Protein AF-B7AN08-F1 (afdb_monomer_lite)

Structure (mmCIF, N/CA/C/O backbone):
data_AF-B7AN08-F1
#
_entry.id   AF-B7AN08-F1
#
loop_
_atom_site.group_PDB
_atom_site.id
_atom_site.type_symbol
_atom_site.label_atom_id
_atom_site.label_alt_id
_atom_site.label_comp_id
_atom_site.label_asym_id
_atom_site.label_entity_id
_atom_site.label_seq_id
_atom_site.pdbx_PDB_ins_code
_atom_site.Cartn_x
_atom_site.Cartn_y
_atom_site.Cartn_z
_atom_site.occupancy
_atom_site.B_iso_or_equiv
_atom_site.auth_seq_id
_atom_site.auth_comp_id
_atom_site.auth_asym_id
_atom_site.auth_atom_id
_atom_site.pdbx_PDB_model_num
ATOM 1 N N . MET A 1 1 ? -5.552 -21.542 -26.656 1.00 63.56 1 MET A N 1
ATOM 2 C CA . MET A 1 1 ? -4.820 -21.375 -25.383 1.00 63.56 1 MET A CA 1
ATOM 3 C C . MET A 1 1 ? -5.313 -22.421 -24.396 1.00 63.56 1 MET A C 1
ATOM 5 O O . MET A 1 1 ? -6.472 -22.807 -24.488 1.00 63.56 1 MET A O 1
ATOM 9 N N . ILE A 1 2 ? -4.431 -22.938 -23.540 1.00 81.81 2 ILE A N 1
ATOM 10 C CA . ILE A 1 2 ? -4.782 -23.902 -22.486 1.00 81.81 2 ILE A CA 1
ATOM 11 C C . ILE A 1 2 ? -5.150 -23.092 -21.236 1.00 81.81 2 ILE A C 1
ATOM 13 O O . ILE A 1 2 ? -4.334 -22.278 -20.810 1.00 81.81 2 ILE A O 1
ATOM 17 N N . HIS A 1 3 ? -6.334 -23.329 -20.659 1.00 91.06 3 HIS A N 1
ATOM 18 C CA . HIS A 1 3 ? -6.724 -22.767 -19.360 1.00 91.06 3 HIS A CA 1
ATOM 19 C C . HIS A 1 3 ? -5.957 -23.481 -18.238 1.00 91.06 3 HIS A C 1
ATOM 21 O O . HIS A 1 3 ? -6.366 -24.546 -17.769 1.00 91.06 3 HIS A O 1
ATOM 27 N N . ASP A 1 4 ? -4.788 -22.949 -17.890 1.00 95.25 4 ASP A N 1
ATOM 28 C CA . ASP A 1 4 ? -3.901 -23.468 -16.846 1.00 95.25 4 ASP A CA 1
ATOM 29 C C . ASP A 1 4 ? -2.974 -22.348 -16.340 1.00 95.25 4 ASP A C 1
ATOM 31 O O . ASP A 1 4 ? -2.849 -21.285 -16.964 1.00 95.25 4 ASP A O 1
ATOM 35 N N . PHE A 1 5 ? -2.276 -22.600 -15.235 1.00 97.62 5 PHE A N 1
ATOM 36 C CA . PHE A 1 5 ? -1.207 -21.743 -14.728 1.00 97.62 5 PHE A CA 1
ATOM 37 C C . PHE A 1 5 ? -0.097 -21.545 -15.769 1.00 97.62 5 PHE A C 1
ATOM 39 O O . PHE A 1 5 ? 0.221 -22.451 -16.552 1.00 97.62 5 PHE A O 1
ATOM 46 N N . LEU A 1 6 ? 0.532 -20.366 -15.756 1.00 97.56 6 LEU A N 1
ATOM 47 C CA . LEU A 1 6 ? 1.708 -20.094 -16.582 1.00 97.56 6 LEU A CA 1
ATOM 48 C C . LEU A 1 6 ? 2.889 -20.989 -16.159 1.00 97.56 6 LEU A C 1
ATOM 50 O O . LEU A 1 6 ? 3.007 -21.325 -14.976 1.00 97.56 6 LEU A O 1
ATOM 54 N N . PRO A 1 7 ? 3.784 -21.375 -17.089 1.00 98.06 7 PRO A N 1
ATOM 55 C CA . PRO A 1 7 ? 4.896 -22.267 -16.782 1.00 98.06 7 PRO A CA 1
ATOM 56 C C . PRO A 1 7 ? 5.808 -21.767 -15.665 1.00 98.06 7 PRO A C 1
ATOM 58 O O . PRO A 1 7 ? 6.321 -20.651 -15.729 1.00 98.06 7 PRO A O 1
ATOM 61 N N . ILE A 1 8 ? 6.092 -22.641 -14.697 1.00 97.94 8 ILE A N 1
ATOM 62 C CA . ILE A 1 8 ? 7.118 -22.411 -13.665 1.00 97.94 8 ILE A CA 1
ATOM 63 C C . ILE A 1 8 ? 8.338 -23.325 -13.831 1.00 97.94 8 ILE A C 1
ATOM 65 O O . ILE A 1 8 ? 9.334 -23.192 -13.120 1.00 97.94 8 ILE A O 1
ATOM 69 N N . CYS A 1 9 ? 8.275 -24.280 -14.765 1.00 96.88 9 CYS A N 1
ATOM 70 C CA . CYS A 1 9 ? 9.377 -25.173 -15.102 1.00 96.88 9 CYS A CA 1
ATOM 71 C C . CYS A 1 9 ? 9.342 -25.613 -16.577 1.00 96.88 9 CYS A C 1
ATOM 73 O O . CYS A 1 9 ? 8.314 -25.514 -17.251 1.00 96.88 9 CYS A O 1
ATOM 75 N N . LYS A 1 10 ? 10.448 -26.191 -17.074 1.00 96.56 10 LYS A N 1
ATOM 76 C CA . LYS A 1 10 ? 10.526 -26.747 -18.445 1.00 96.56 10 LYS A CA 1
ATOM 77 C C . LYS A 1 10 ? 9.491 -27.836 -18.727 1.00 96.56 10 LYS A C 1
ATOM 79 O O . LYS A 1 10 ? 9.115 -28.039 -19.875 1.00 96.56 10 LYS A O 1
ATOM 84 N N . GLY A 1 11 ? 9.045 -28.562 -17.700 1.00 96.50 11 GLY A N 1
ATOM 85 C CA . GLY A 1 11 ? 7.978 -29.551 -17.846 1.00 96.50 11 GLY A CA 1
ATOM 86 C C . GLY A 1 11 ? 6.667 -28.908 -18.297 1.00 96.50 11 GLY A C 1
ATOM 87 O O . GLY A 1 11 ? 6.013 -29.429 -19.194 1.00 96.50 11 GLY A O 1
ATOM 88 N N . ASP A 1 12 ? 6.320 -27.750 -17.735 1.00 96.56 12 ASP A N 1
ATOM 89 C CA . ASP A 1 12 ? 5.103 -27.017 -18.095 1.00 96.56 12 ASP A CA 1
ATOM 90 C C . ASP A 1 12 ? 5.214 -26.383 -19.485 1.00 96.56 12 ASP A C 1
ATOM 92 O O . ASP A 1 12 ? 4.255 -26.421 -20.252 1.00 96.56 12 ASP A O 1
ATOM 96 N N . MET A 1 13 ? 6.405 -25.899 -19.858 1.00 96.94 13 MET A N 1
ATOM 97 C CA . MET A 1 13 ? 6.686 -25.436 -21.224 1.00 96.94 13 MET A CA 1
ATOM 98 C C . MET A 1 13 ? 6.455 -26.553 -22.250 1.00 96.94 13 MET A C 1
ATOM 100 O O . MET A 1 13 ? 5.718 -26.366 -23.214 1.00 96.94 13 MET A O 1
ATOM 104 N N . LYS A 1 14 ? 6.992 -27.757 -21.997 1.00 95.69 14 LYS A N 1
ATOM 105 C CA . LYS A 1 14 ? 6.794 -28.924 -22.873 1.00 95.69 14 LYS A CA 1
ATOM 106 C C . LYS A 1 14 ? 5.322 -29.307 -23.023 1.00 95.69 14 LYS A C 1
ATOM 108 O O . LYS A 1 14 ? 4.904 -29.626 -24.130 1.00 95.69 14 LYS A O 1
ATOM 113 N N . LYS A 1 15 ? 4.521 -29.239 -21.949 1.00 95.00 15 LYS A N 1
ATOM 114 C CA . LYS A 1 15 ? 3.063 -29.481 -22.022 1.00 95.00 15 LYS A CA 1
ATOM 115 C C . LYS A 1 15 ? 2.359 -28.504 -22.968 1.00 95.00 15 LYS A C 1
ATOM 117 O O . LYS A 1 15 ? 1.369 -28.874 -23.588 1.00 95.00 15 LYS A O 1
ATOM 122 N N . ARG A 1 16 ? 2.868 -27.273 -23.075 1.00 94.75 16 ARG A N 1
ATOM 123 C CA . ARG A 1 16 ? 2.357 -26.224 -23.969 1.00 94.75 16 ARG A CA 1
ATOM 124 C C . ARG A 1 16 ? 3.007 -26.236 -25.362 1.00 94.75 16 ARG A C 1
ATOM 126 O O . ARG A 1 16 ? 2.640 -25.414 -26.194 1.00 94.75 16 ARG A O 1
ATOM 133 N N . GLY A 1 17 ? 3.951 -27.147 -25.622 1.00 95.56 17 GLY A N 1
ATOM 134 C CA . GLY A 1 17 ? 4.718 -27.191 -26.872 1.00 95.56 17 GLY A CA 1
ATOM 135 C C . GLY A 1 17 ? 5.701 -26.027 -27.029 1.00 95.56 17 GLY A C 1
ATOM 136 O O . GLY A 1 17 ? 5.972 -25.606 -28.147 1.00 95.56 17 GLY A O 1
ATOM 137 N N . TRP A 1 18 ? 6.181 -25.455 -25.922 1.00 96.62 18 TRP A N 1
ATOM 138 C CA . TRP A 1 18 ? 7.118 -24.332 -25.933 1.00 96.62 18 TRP A CA 1
ATOM 139 C C . TRP A 1 18 ? 8.554 -24.822 -25.758 1.00 96.62 18 TRP A C 1
ATOM 141 O O . TRP A 1 18 ? 8.877 -25.457 -24.752 1.00 96.62 18 TRP A O 1
ATOM 151 N N . ASP A 1 19 ? 9.422 -24.459 -26.699 1.00 95.31 19 ASP A N 1
ATOM 152 C CA . ASP A 1 19 ? 10.866 -24.695 -26.588 1.00 95.31 19 ASP A CA 1
ATOM 153 C C . ASP A 1 19 ? 11.575 -23.599 -25.775 1.00 95.31 19 ASP A C 1
ATOM 155 O O . ASP A 1 19 ? 12.581 -23.851 -25.113 1.00 95.31 19 ASP A O 1
ATOM 159 N N . GLU A 1 20 ? 11.011 -22.390 -25.769 1.00 96.94 20 GLU A N 1
ATOM 160 C CA . GLU A 1 20 ? 11.520 -21.214 -25.064 1.00 96.94 20 GLU A CA 1
ATOM 161 C C . GLU A 1 20 ? 10.367 -20.282 -24.649 1.00 96.94 20 GLU A C 1
ATOM 163 O O . GLU A 1 20 ? 9.274 -20.332 -25.223 1.00 96.94 20 GLU A O 1
ATOM 168 N N . CYS A 1 21 ? 10.614 -19.427 -23.654 1.00 98.50 21 CYS A N 1
ATOM 169 C CA . CYS A 1 21 ? 9.721 -18.321 -23.312 1.00 98.50 21 CYS A CA 1
ATOM 170 C C . CYS A 1 21 ? 10.158 -17.047 -24.046 1.00 98.50 21 CYS A C 1
ATOM 172 O O . CYS A 1 21 ? 11.353 -16.795 -24.198 1.00 98.50 21 CYS A O 1
ATOM 174 N N . ASP A 1 22 ? 9.205 -16.195 -24.412 1.00 98.81 22 ASP A N 1
ATOM 175 C CA . ASP A 1 22 ? 9.498 -14.838 -24.875 1.00 98.81 22 ASP A CA 1
ATOM 176 C C . ASP A 1 22 ? 9.942 -13.970 -23.696 1.00 98.81 22 ASP A C 1
ATOM 178 O O . ASP A 1 22 ? 10.994 -13.333 -23.755 1.00 98.81 22 ASP A O 1
ATOM 182 N N . PHE A 1 23 ? 9.213 -14.057 -22.579 1.00 98.88 23 PHE A N 1
ATOM 183 C CA . PHE A 1 23 ? 9.575 -13.418 -21.318 1.00 98.88 23 PHE A CA 1
ATOM 184 C C . PHE A 1 23 ? 9.642 -14.415 -20.164 1.00 98.88 23 PHE A C 1
ATOM 186 O O . PHE A 1 23 ? 8.813 -15.320 -20.034 1.00 98.88 23 PHE A O 1
ATOM 193 N N . VAL A 1 24 ? 10.602 -14.201 -19.268 1.00 98.88 24 VAL A N 1
ATOM 194 C CA . VAL A 1 24 ? 10.617 -14.840 -17.947 1.00 98.88 24 VAL A CA 1
ATOM 195 C C . VAL A 1 24 ? 10.408 -13.765 -16.886 1.00 98.88 24 VAL A C 1
ATOM 197 O O . VAL A 1 24 ? 11.213 -12.844 -16.757 1.00 98.88 24 VAL A O 1
ATOM 200 N N . TYR A 1 25 ? 9.327 -13.885 -16.117 1.00 98.81 25 TYR A N 1
ATOM 201 C CA . TYR A 1 25 ? 8.996 -12.967 -15.034 1.00 98.81 25 TYR A CA 1
ATOM 202 C C . TYR A 1 25 ? 9.574 -13.481 -13.710 1.00 98.81 25 TYR A C 1
ATOM 204 O O . TYR A 1 25 ? 9.133 -14.499 -13.175 1.00 98.81 25 TYR A O 1
ATOM 212 N N . ILE A 1 26 ? 10.521 -12.739 -13.139 1.00 98.69 26 ILE A N 1
ATOM 213 C CA . ILE A 1 26 ? 11.027 -12.927 -11.780 1.00 98.69 26 ILE A CA 1
ATOM 214 C C . ILE A 1 26 ? 10.220 -12.074 -10.798 1.00 98.69 26 ILE A C 1
ATOM 216 O O . ILE A 1 26 ? 10.183 -10.847 -10.907 1.00 98.69 26 ILE A O 1
ATOM 220 N N . THR A 1 27 ? 9.594 -12.705 -9.808 1.00 98.31 27 THR A N 1
ATOM 221 C CA . THR A 1 27 ? 8.813 -11.999 -8.780 1.00 98.31 27 THR A CA 1
ATOM 222 C C . THR A 1 27 ? 9.288 -12.343 -7.373 1.00 98.31 27 THR A C 1
ATOM 224 O O . THR A 1 27 ? 9.634 -13.487 -7.077 1.00 98.31 27 THR A O 1
ATOM 227 N N . GLY A 1 28 ? 9.292 -11.341 -6.491 1.00 97.75 28 GLY A N 1
ATOM 228 C CA . GLY A 1 28 ? 9.539 -11.524 -5.061 1.00 97.75 28 GLY A CA 1
ATOM 229 C C . GLY A 1 28 ? 8.383 -12.178 -4.301 1.00 97.75 28 GLY A C 1
ATOM 230 O O . GLY A 1 28 ? 8.593 -12.600 -3.169 1.00 97.75 28 GLY A O 1
ATOM 231 N N . ASP A 1 29 ? 7.193 -12.291 -4.896 1.00 97.44 29 ASP A N 1
ATOM 232 C CA . ASP A 1 29 ? 6.043 -13.009 -4.326 1.00 97.44 29 ASP A CA 1
ATOM 233 C C . ASP A 1 29 ? 6.018 -14.480 -4.754 1.00 97.44 29 ASP A C 1
ATOM 235 O O . ASP A 1 29 ? 6.594 -14.857 -5.773 1.00 97.44 29 ASP A O 1
ATOM 239 N N . ALA A 1 30 ? 5.295 -15.318 -4.010 1.00 97.62 30 ALA A N 1
ATOM 240 C CA . ALA A 1 30 ? 4.847 -16.606 -4.525 1.00 97.62 30 ALA A CA 1
ATOM 241 C C . ALA A 1 30 ? 3.963 -16.421 -5.770 1.00 97.62 30 ALA A C 1
ATOM 243 O O . ALA A 1 30 ? 3.274 -15.407 -5.908 1.00 97.62 30 ALA A O 1
ATOM 244 N N . TYR A 1 31 ? 3.930 -17.419 -6.659 1.00 98.00 31 TYR A N 1
ATOM 245 C CA . TYR A 1 31 ? 3.074 -17.339 -7.840 1.00 98.00 31 TYR A CA 1
ATOM 246 C C . TYR A 1 31 ? 1.593 -17.521 -7.470 1.00 98.00 31 TYR A C 1
ATOM 248 O O . TYR A 1 31 ? 1.123 -18.631 -7.199 1.00 98.00 31 TYR A O 1
ATOM 256 N N . VAL A 1 32 ? 0.869 -16.402 -7.466 1.00 97.94 32 VAL A N 1
ATOM 257 C CA . VAL A 1 32 ? -0.590 -16.334 -7.369 1.00 97.94 32 VAL A CA 1
ATOM 258 C C . VAL A 1 32 ? -1.128 -15.774 -8.672 1.00 97.94 32 VAL A C 1
ATOM 260 O O . VAL A 1 32 ? -0.776 -14.659 -9.052 1.00 97.94 32 VAL A O 1
ATOM 263 N N . ASP A 1 33 ? -1.971 -16.545 -9.348 1.00 97.69 33 ASP A N 1
ATOM 264 C CA . ASP A 1 33 ? -2.527 -16.187 -10.646 1.00 97.69 33 ASP A CA 1
ATOM 265 C C . ASP A 1 33 ? -3.930 -15.599 -10.467 1.00 97.69 33 ASP A C 1
ATOM 267 O O . ASP A 1 33 ? -4.947 -16.255 -10.673 1.00 97.69 33 ASP A O 1
ATOM 271 N N . HIS A 1 34 ? -3.969 -14.358 -9.981 1.00 96.38 34 HIS A N 1
ATOM 272 C CA . HIS A 1 34 ? -5.197 -13.640 -9.642 1.00 96.38 34 HIS A CA 1
ATOM 273 C C . HIS A 1 34 ? -5.086 -12.175 -10.072 1.00 96.38 34 HIS A C 1
ATOM 275 O O . HIS A 1 34 ? -4.038 -11.552 -9.898 1.00 96.38 34 HIS A O 1
ATOM 281 N N . SER A 1 35 ? -6.195 -11.577 -10.509 1.00 94.75 35 SER A N 1
ATOM 282 C CA . SER A 1 35 ? -6.317 -10.178 -10.971 1.00 94.75 35 SER A CA 1
ATOM 283 C C . SER A 1 35 ? -5.982 -9.097 -9.923 1.00 94.75 35 SER A C 1
ATOM 285 O O . SER A 1 35 ? -6.039 -7.901 -10.200 1.00 94.75 35 SER A O 1
ATOM 287 N N . SER A 1 36 ? -5.613 -9.495 -8.704 1.00 93.81 36 SER A N 1
ATOM 288 C CA . SER A 1 36 ? -5.165 -8.598 -7.629 1.00 93.81 36 SER A CA 1
ATOM 289 C C . SER A 1 36 ? -3.645 -8.601 -7.470 1.00 93.81 36 SER A C 1
ATOM 291 O O . SER A 1 36 ? -3.123 -7.869 -6.634 1.00 93.81 36 SER A O 1
ATOM 293 N N . PHE A 1 37 ? -2.943 -9.428 -8.249 1.00 96.56 37 PHE A N 1
ATOM 294 C CA . PHE A 1 37 ? -1.496 -9.560 -8.231 1.00 96.56 37 PHE A CA 1
ATOM 295 C C . PHE A 1 37 ? -0.920 -8.936 -9.505 1.00 96.56 37 PHE A C 1
ATOM 297 O O . PHE A 1 37 ? -1.149 -9.429 -10.609 1.00 96.56 37 PHE A O 1
ATOM 304 N N . GLY A 1 38 ? -0.137 -7.865 -9.354 1.00 96.12 38 GLY A N 1
ATOM 305 C CA . GLY A 1 38 ? 0.489 -7.145 -10.469 1.00 96.12 38 GLY A CA 1
ATOM 306 C C . GLY A 1 38 ? 1.277 -8.050 -11.430 1.00 96.12 38 GLY A C 1
ATOM 307 O O . GLY A 1 38 ? 1.046 -7.969 -12.636 1.00 96.12 38 GLY A O 1
ATOM 308 N N . PRO A 1 39 ? 2.147 -8.960 -10.941 1.00 97.50 39 PRO A N 1
ATOM 309 C CA . PRO A 1 39 ? 2.854 -9.906 -11.808 1.00 97.50 39 PRO A CA 1
ATOM 310 C C . PRO A 1 39 ? 1.929 -10.802 -12.645 1.00 97.50 39 PRO A C 1
ATOM 312 O O . PRO A 1 39 ? 2.255 -11.091 -13.796 1.00 97.50 39 PRO A O 1
ATOM 315 N N . ALA A 1 40 ? 0.775 -11.211 -12.104 1.00 98.00 40 ALA A N 1
ATOM 316 C CA . ALA A 1 40 ? -0.198 -12.027 -12.830 1.00 98.00 40 ALA A CA 1
ATOM 317 C C . ALA A 1 40 ? -0.895 -11.220 -13.930 1.00 98.00 40 ALA A C 1
ATOM 319 O O . ALA A 1 40 ? -0.955 -11.687 -15.061 1.00 98.00 40 ALA A O 1
ATOM 320 N N . ILE A 1 41 ? -1.336 -9.991 -13.629 1.00 98.12 41 ILE A N 1
ATOM 321 C CA . ILE A 1 41 ? -1.941 -9.084 -14.622 1.00 98.12 41 ILE A CA 1
ATOM 322 C C . ILE A 1 41 ? -1.004 -8.897 -15.816 1.00 98.12 41 ILE A C 1
ATOM 324 O O . ILE A 1 41 ? -1.385 -9.161 -16.950 1.00 98.12 41 ILE A O 1
ATOM 328 N N . ILE A 1 42 ? 0.243 -8.496 -15.558 1.00 98.56 42 ILE A N 1
ATOM 329 C CA . ILE A 1 42 ? 1.215 -8.222 -16.621 1.00 98.56 42 ILE A CA 1
ATOM 330 C C . ILE A 1 42 ? 1.497 -9.474 -17.459 1.00 98.56 42 ILE A C 1
ATOM 332 O O . ILE A 1 42 ? 1.541 -9.404 -18.685 1.00 98.56 42 ILE A O 1
ATOM 336 N N . SER A 1 43 ? 1.645 -10.632 -16.813 1.00 98.38 43 SER A N 1
ATOM 337 C CA . SER A 1 43 ? 1.945 -11.880 -17.520 1.00 98.38 43 SER A CA 1
ATOM 338 C C . SER A 1 43 ? 0.760 -12.386 -18.349 1.00 98.38 43 SER A C 1
ATOM 340 O O . SER A 1 43 ? 0.966 -12.869 -19.459 1.00 98.38 43 SER A O 1
ATOM 342 N N . ARG A 1 44 ? -0.475 -12.245 -17.848 1.00 98.38 44 ARG A N 1
ATOM 343 C CA . ARG A 1 44 ? -1.696 -12.627 -18.577 1.00 98.38 44 ARG A CA 1
ATOM 344 C C . ARG A 1 44 ? -2.017 -11.669 -19.720 1.00 98.38 44 ARG A C 1
ATOM 346 O O . ARG A 1 44 ? -2.502 -12.123 -20.748 1.00 98.38 44 ARG A O 1
ATOM 353 N N . ILE A 1 45 ? -1.707 -10.379 -19.584 1.00 98.56 45 ILE A N 1
ATOM 354 C CA . ILE A 1 45 ? -1.806 -9.418 -20.694 1.00 98.56 45 ILE A CA 1
ATOM 355 C C . ILE A 1 45 ? -0.855 -9.820 -21.817 1.00 98.56 45 ILE A C 1
ATOM 357 O O . ILE A 1 45 ? -1.278 -9.959 -22.958 1.00 98.56 45 ILE A O 1
ATOM 361 N N . LEU A 1 46 ? 0.412 -10.084 -21.498 1.00 98.69 46 LEU A N 1
ATOM 362 C CA . LEU A 1 46 ? 1.375 -10.546 -22.495 1.00 98.69 46 LEU A CA 1
ATOM 363 C C . LEU A 1 46 ? 0.928 -11.856 -23.168 1.00 98.69 46 LEU A C 1
ATOM 365 O O . LEU A 1 46 ? 1.002 -11.961 -24.389 1.00 98.69 46 LEU A O 1
ATOM 369 N N . GLU A 1 47 ? 0.406 -12.821 -22.403 1.00 98.00 47 GLU A N 1
ATOM 370 C CA . GLU A 1 47 ? -0.154 -14.061 -22.965 1.00 98.00 47 GLU A CA 1
ATOM 371 C C . GLU A 1 47 ? -1.346 -13.792 -23.899 1.00 98.00 47 GLU A C 1
ATOM 373 O O . GLU A 1 47 ? -1.413 -14.367 -24.986 1.00 98.00 47 GLU A O 1
ATOM 378 N N . ALA A 1 48 ? -2.249 -12.878 -23.528 1.00 97.69 48 ALA A N 1
ATOM 379 C CA . ALA A 1 48 ? -3.381 -12.476 -24.364 1.00 97.69 48 ALA A CA 1
ATOM 380 C C . ALA A 1 48 ? -2.947 -11.795 -25.674 1.00 97.69 48 ALA A C 1
ATOM 382 O O . ALA A 1 48 ? -3.644 -11.910 -26.681 1.00 97.69 48 ALA A O 1
ATOM 383 N N . HIS A 1 49 ? -1.778 -11.151 -25.675 1.00 97.94 49 HIS A N 1
ATOM 384 C CA . HIS A 1 49 ? -1.131 -10.575 -26.857 1.00 97.94 49 HIS A CA 1
ATOM 385 C C . HIS A 1 49 ? -0.237 -11.573 -27.620 1.00 97.94 49 HIS A C 1
ATOM 387 O O . HIS A 1 49 ? 0.428 -11.200 -28.581 1.00 97.94 49 HIS A O 1
ATOM 393 N N . GLY A 1 50 ? -0.247 -12.856 -27.245 1.00 97.06 50 GLY A N 1
ATOM 394 C CA . GLY A 1 50 ? 0.433 -13.928 -27.976 1.00 97.06 50 GLY A CA 1
ATOM 395 C C . GLY A 1 50 ? 1.856 -14.239 -27.510 1.00 97.06 50 GLY A C 1
ATOM 396 O O . GLY A 1 50 ? 2.494 -15.121 -28.084 1.00 97.06 50 GLY A O 1
ATOM 397 N N . TYR A 1 51 ? 2.347 -13.585 -26.456 1.00 98.50 51 TYR A N 1
ATOM 398 C CA . TYR A 1 51 ? 3.679 -13.841 -25.911 1.00 98.50 51 TYR A CA 1
ATOM 399 C C . TYR A 1 51 ? 3.698 -15.027 -24.942 1.00 98.50 51 TYR A C 1
ATOM 401 O O . TYR A 1 51 ? 2.836 -15.196 -24.078 1.00 98.50 51 TYR A O 1
ATOM 409 N N . ARG A 1 52 ? 4.749 -15.842 -25.027 1.00 98.50 52 ARG A N 1
ATOM 410 C CA . ARG A 1 52 ? 5.008 -16.975 -24.132 1.00 98.50 52 ARG A CA 1
ATOM 411 C C . ARG A 1 52 ? 5.690 -16.472 -22.864 1.00 98.50 52 ARG A C 1
ATOM 413 O O . ARG A 1 52 ? 6.874 -16.130 -22.886 1.00 98.50 52 ARG A O 1
ATOM 420 N N . VAL A 1 53 ? 4.967 -16.448 -21.748 1.00 98.50 53 VAL A N 1
ATOM 421 C CA . VAL A 1 53 ? 5.493 -15.972 -20.460 1.00 98.50 53 VAL A CA 1
ATOM 422 C C . VAL A 1 53 ? 5.626 -17.121 -19.470 1.00 98.50 53 VAL A C 1
ATOM 424 O O . VAL A 1 53 ? 4.686 -17.888 -19.275 1.00 98.50 53 VAL A O 1
ATOM 427 N N . GLY A 1 54 ? 6.783 -17.231 -18.819 1.00 98.56 54 GLY A N 1
ATOM 428 C CA . GLY A 1 54 ? 6.980 -18.131 -17.680 1.00 98.56 54 GLY A CA 1
ATOM 429 C C . GLY A 1 54 ? 7.337 -17.373 -16.402 1.00 98.56 54 GLY A C 1
ATOM 430 O O . GLY A 1 54 ? 7.887 -16.274 -16.459 1.00 98.56 54 GLY A O 1
ATOM 431 N N . ILE A 1 55 ? 7.028 -17.953 -15.243 1.00 98.69 55 ILE A N 1
ATOM 432 C CA . ILE A 1 55 ? 7.170 -17.314 -13.930 1.00 98.69 55 ILE A CA 1
ATOM 433 C C . ILE A 1 55 ? 8.235 -18.031 -13.099 1.00 98.69 55 ILE A C 1
ATOM 435 O O . ILE A 1 55 ? 8.163 -19.239 -12.882 1.00 98.69 55 ILE A O 1
ATOM 439 N N . ILE A 1 56 ? 9.187 -17.276 -12.552 1.00 98.62 56 ILE A N 1
ATOM 440 C CA . ILE A 1 56 ? 10.078 -17.741 -11.484 1.00 98.62 56 ILE A CA 1
ATOM 441 C C . ILE A 1 56 ? 9.774 -16.912 -10.237 1.00 98.62 56 ILE A C 1
ATOM 443 O O . ILE A 1 56 ? 10.184 -15.758 -10.095 1.00 98.62 56 ILE A O 1
ATOM 447 N N . ALA A 1 57 ? 9.021 -17.518 -9.327 1.00 98.12 57 ALA A N 1
ATOM 448 C CA . ALA A 1 57 ? 8.641 -16.919 -8.058 1.00 98.12 57 ALA A CA 1
ATOM 449 C C . ALA A 1 57 ? 9.683 -17.222 -6.979 1.00 98.12 57 ALA A C 1
ATOM 451 O O . ALA A 1 57 ? 10.026 -18.385 -6.765 1.00 98.12 57 ALA A O 1
ATOM 452 N N . GLN A 1 58 ? 10.150 -16.182 -6.287 1.00 97.31 58 GLN A N 1
ATOM 453 C CA . GLN A 1 58 ? 11.085 -16.273 -5.161 1.00 97.31 58 GLN A CA 1
ATOM 454 C C . GLN A 1 58 ? 12.328 -17.137 -5.444 1.00 97.31 58 GLN A C 1
ATOM 456 O O . GLN A 1 58 ? 12.611 -18.071 -4.686 1.00 97.31 58 GLN A O 1
ATOM 461 N N . PRO A 1 59 ? 13.089 -16.863 -6.525 1.00 97.50 59 PRO A N 1
ATOM 462 C CA . PRO A 1 59 ? 14.318 -17.604 -6.772 1.00 97.50 59 PRO A CA 1
ATOM 463 C C . PRO A 1 59 ? 15.297 -17.418 -5.609 1.00 97.50 59 PRO A C 1
ATOM 465 O O . PRO A 1 59 ? 15.420 -16.323 -5.048 1.00 97.50 59 PRO A O 1
ATOM 468 N N . ASP A 1 60 ? 16.022 -18.486 -5.268 1.00 96.94 60 ASP A N 1
ATOM 469 C CA . ASP A 1 60 ? 17.105 -18.407 -4.294 1.00 96.94 60 ASP A CA 1
ATOM 470 C C . ASP A 1 60 ? 18.233 -17.539 -4.855 1.00 96.94 60 ASP A C 1
ATOM 472 O O . ASP A 1 60 ? 19.031 -17.967 -5.689 1.00 96.94 60 ASP A O 1
ATOM 476 N N . TRP A 1 61 ? 18.323 -16.310 -4.357 1.00 95.50 61 TRP A N 1
ATOM 477 C CA . TRP A 1 61 ? 19.280 -15.324 -4.840 1.00 95.50 61 TRP A CA 1
ATOM 478 C C . TRP A 1 61 ? 20.733 -15.624 -4.471 1.00 95.50 61 TRP A C 1
ATOM 480 O O . TRP A 1 61 ? 21.639 -14.914 -4.909 1.00 95.50 61 TRP A O 1
ATOM 490 N N . LYS A 1 62 ? 20.971 -16.663 -3.667 1.00 95.06 62 LYS A N 1
ATOM 491 C CA . LYS A 1 62 ? 22.311 -17.179 -3.371 1.00 95.06 62 LYS A CA 1
ATOM 492 C C . LYS A 1 62 ? 22.748 -18.243 -4.373 1.00 95.06 62 LYS A C 1
ATOM 494 O O . LYS A 1 62 ? 23.932 -18.565 -4.426 1.00 95.06 62 LYS A O 1
ATOM 499 N N . ASN A 1 63 ? 21.819 -18.767 -5.171 1.00 95.94 63 ASN A N 1
ATOM 500 C CA . ASN A 1 63 ? 22.082 -19.767 -6.191 1.00 95.94 63 ASN A CA 1
ATOM 501 C C . ASN A 1 63 ? 21.808 -19.196 -7.588 1.00 95.94 63 ASN A C 1
ATOM 503 O O . ASN A 1 63 ? 20.666 -18.912 -7.944 1.00 95.94 63 ASN A O 1
ATOM 507 N N . ARG A 1 64 ? 22.851 -19.096 -8.417 1.00 92.69 64 ARG A N 1
ATOM 508 C CA . ARG A 1 64 ? 22.737 -18.623 -9.808 1.00 92.69 64 ARG A CA 1
ATOM 509 C C . ARG A 1 64 ? 21.849 -19.505 -10.676 1.00 92.69 64 ARG A C 1
ATOM 511 O O . ARG A 1 64 ? 21.200 -18.996 -11.577 1.00 92.69 64 ARG A O 1
ATOM 518 N N . GLU A 1 65 ? 21.771 -20.801 -10.401 1.00 94.94 65 GLU A N 1
ATOM 519 C CA . GLU A 1 65 ? 20.963 -21.721 -11.205 1.00 94.94 65 GLU A CA 1
ATOM 520 C C . GLU A 1 65 ? 19.455 -21.490 -11.023 1.00 94.94 65 GLU A C 1
ATOM 522 O O . GLU A 1 65 ? 18.669 -21.846 -11.903 1.00 94.94 65 GLU A O 1
ATOM 527 N N . SER A 1 66 ? 19.036 -20.828 -9.936 1.00 96.31 66 SER A N 1
ATOM 528 C CA . SER A 1 66 ? 17.621 -20.583 -9.620 1.00 96.31 66 SER A CA 1
ATOM 529 C C . SER A 1 66 ? 16.883 -19.751 -10.677 1.00 96.31 66 SER A C 1
ATOM 531 O O . SER A 1 66 ? 15.681 -19.919 -10.858 1.00 96.31 66 SER A O 1
ATOM 533 N N . ILE A 1 67 ? 17.593 -18.903 -11.426 1.00 96.44 67 ILE A N 1
ATOM 534 C CA . ILE A 1 67 ? 17.026 -18.088 -12.516 1.00 96.44 67 ILE A CA 1
ATOM 535 C C . ILE A 1 67 ? 17.114 -18.768 -13.890 1.00 96.44 67 ILE A C 1
ATOM 537 O O . ILE A 1 67 ? 16.641 -18.227 -14.885 1.00 96.44 67 ILE A O 1
ATOM 541 N N . THR A 1 68 ? 17.712 -19.961 -13.965 1.00 96.25 68 THR A N 1
ATOM 542 C CA . THR A 1 68 ? 17.885 -20.722 -15.217 1.00 96.25 68 THR A CA 1
ATOM 543 C C . THR A 1 68 ? 16.812 -21.788 -15.430 1.00 96.25 68 THR A C 1
ATOM 545 O O . THR A 1 68 ? 16.809 -22.461 -16.461 1.00 96.25 68 THR A O 1
ATOM 548 N N . ILE A 1 69 ? 15.878 -21.927 -14.479 1.00 96.69 69 ILE A N 1
ATOM 549 C CA . ILE A 1 69 ? 14.854 -22.983 -14.445 1.00 96.69 69 ILE A CA 1
ATOM 550 C C . ILE A 1 69 ? 14.074 -23.066 -15.764 1.00 96.69 69 ILE A C 1
ATOM 552 O O . ILE A 1 69 ? 13.823 -24.166 -16.250 1.00 96.69 69 ILE A O 1
ATOM 556 N N . LEU A 1 70 ? 13.739 -21.923 -16.365 1.00 97.69 70 LEU A N 1
ATOM 557 C CA . LEU A 1 70 ? 13.001 -21.824 -17.630 1.00 97.69 70 LEU A CA 1
ATOM 558 C C . LEU A 1 70 ? 13.905 -21.626 -18.860 1.00 97.69 70 LEU A C 1
ATOM 560 O O . LEU A 1 70 ? 13.420 -21.580 -19.984 1.00 97.69 70 LEU A O 1
ATOM 564 N N . GLY A 1 71 ? 15.223 -21.564 -18.669 1.00 96.38 71 GLY A N 1
ATOM 565 C CA . GLY A 1 71 ? 16.183 -21.241 -19.722 1.00 96.38 71 GLY A CA 1
ATOM 566 C C . GLY A 1 71 ? 16.313 -19.740 -19.982 1.00 96.38 71 GLY A C 1
ATOM 567 O O . GLY A 1 71 ? 15.961 -18.909 -19.143 1.00 96.38 71 GLY A O 1
ATOM 568 N N . ARG A 1 72 ? 16.896 -19.408 -21.135 1.00 97.50 72 ARG A N 1
ATOM 569 C CA . ARG A 1 72 ? 17.094 -18.032 -21.592 1.00 97.50 72 ARG A CA 1
ATOM 570 C C . ARG A 1 72 ? 15.818 -17.554 -22.300 1.00 97.50 72 ARG A C 1
ATOM 572 O O . ARG A 1 72 ? 15.385 -18.252 -23.212 1.00 97.50 72 ARG A O 1
ATOM 579 N N . PRO A 1 73 ? 15.227 -16.409 -21.916 1.00 98.38 73 PRO A N 1
ATOM 580 C CA . PRO A 1 73 ? 14.103 -15.843 -22.648 1.00 98.38 73 PRO A CA 1
ATOM 581 C C . PRO A 1 73 ? 14.562 -15.230 -23.975 1.00 98.38 73 PRO A C 1
ATOM 583 O O . PRO A 1 73 ? 15.684 -14.721 -24.069 1.00 98.38 73 PRO A O 1
ATOM 586 N N . ARG A 1 74 ? 13.678 -15.244 -24.974 1.00 98.38 74 ARG A N 1
ATOM 587 C CA . ARG A 1 74 ? 13.935 -14.657 -26.294 1.00 98.38 74 ARG A CA 1
ATOM 588 C C . ARG A 1 74 ? 13.975 -13.128 -26.257 1.00 98.38 74 ARG A C 1
ATOM 590 O O . ARG A 1 74 ? 14.887 -12.546 -26.836 1.00 98.38 74 ARG A O 1
ATOM 597 N N . LEU A 1 75 ? 13.016 -12.490 -25.577 1.00 98.56 75 LEU A N 1
ATOM 598 C CA . LEU A 1 75 ? 12.869 -11.029 -25.537 1.00 98.56 75 LEU A CA 1
ATOM 599 C C . LEU A 1 75 ? 13.475 -10.409 -24.278 1.00 98.56 75 LEU A C 1
ATOM 601 O O . LEU A 1 75 ? 14.189 -9.415 -24.371 1.00 98.56 75 LEU A O 1
ATOM 605 N N . GLY A 1 76 ? 13.233 -10.980 -23.095 1.00 98.56 76 GLY A N 1
ATOM 606 C CA . GLY A 1 76 ? 13.810 -10.412 -21.878 1.00 98.56 76 GLY A CA 1
ATOM 607 C C . GLY A 1 76 ? 13.337 -11.009 -20.560 1.00 98.56 76 GLY A C 1
ATOM 608 O O . GLY A 1 76 ? 12.469 -11.882 -20.499 1.00 98.56 76 GLY A O 1
ATOM 609 N N . PHE A 1 77 ? 13.918 -10.500 -19.478 1.00 98.88 77 PHE A N 1
ATOM 610 C CA . PHE A 1 77 ? 13.436 -10.727 -18.122 1.00 98.88 77 PHE A CA 1
ATOM 611 C C . PHE A 1 77 ? 12.563 -9.568 -17.658 1.00 98.88 77 PHE A C 1
ATOM 613 O O . PHE A 1 77 ? 12.933 -8.402 -17.801 1.00 98.88 77 PHE A O 1
ATOM 620 N N . LEU A 1 78 ? 11.445 -9.907 -17.024 1.00 98.88 78 LEU A N 1
ATOM 621 C CA . LEU A 1 78 ? 10.629 -8.968 -16.261 1.00 98.88 78 LEU A CA 1
ATOM 622 C C . LEU A 1 78 ? 10.925 -9.178 -14.781 1.00 98.88 78 LEU A C 1
ATOM 624 O O . LEU A 1 78 ? 11.016 -10.322 -14.341 1.00 98.88 78 LEU A O 1
ATOM 628 N N . VAL A 1 79 ? 11.101 -8.113 -14.002 1.00 98.88 79 VAL A N 1
ATOM 629 C CA . VAL A 1 79 ? 11.487 -8.246 -12.589 1.00 98.88 79 VAL A CA 1
ATOM 630 C C . VAL A 1 79 ? 10.692 -7.294 -11.702 1.00 98.88 79 VAL A C 1
ATOM 632 O O . VAL A 1 79 ? 10.619 -6.092 -11.956 1.00 98.88 79 VAL A O 1
ATOM 635 N N . SER A 1 80 ? 10.135 -7.814 -10.607 1.00 98.31 80 SER A N 1
ATOM 636 C CA . SER A 1 80 ? 9.559 -6.989 -9.541 1.00 98.31 80 SER A CA 1
ATOM 637 C C . SER A 1 80 ? 9.730 -7.617 -8.158 1.00 98.31 80 SER A C 1
ATOM 639 O O . SER A 1 80 ? 9.905 -8.827 -8.004 1.00 98.31 80 SER A O 1
ATOM 641 N N . ALA A 1 81 ? 9.630 -6.793 -7.115 1.00 97.50 81 ALA A N 1
ATOM 642 C CA . ALA A 1 81 ? 9.605 -7.258 -5.727 1.00 97.50 81 ALA A CA 1
ATOM 643 C C . ALA A 1 81 ? 8.302 -7.979 -5.325 1.00 97.50 81 ALA A C 1
ATOM 645 O O . ALA A 1 81 ? 8.206 -8.448 -4.189 1.00 97.50 81 ALA A O 1
ATOM 646 N N . GLY A 1 82 ? 7.325 -8.070 -6.236 1.00 95.81 82 GLY A N 1
ATOM 647 C CA . GLY A 1 82 ? 5.957 -8.502 -5.964 1.00 95.81 82 GLY A CA 1
ATOM 648 C C . GLY A 1 82 ? 4.982 -7.327 -5.821 1.00 95.81 82 GLY A C 1
ATOM 649 O O . GLY A 1 82 ? 5.234 -6.220 -6.302 1.00 95.81 82 GLY A O 1
ATOM 650 N N . ASN A 1 83 ? 3.857 -7.560 -5.146 1.00 94.00 83 ASN A N 1
ATOM 651 C CA . ASN A 1 83 ? 2.811 -6.553 -4.917 1.00 94.00 83 ASN A CA 1
ATOM 652 C C . ASN A 1 83 ? 3.172 -5.509 -3.864 1.00 94.00 83 ASN A C 1
ATOM 654 O O . ASN A 1 83 ? 2.527 -4.467 -3.780 1.00 94.00 83 ASN A O 1
ATOM 658 N N . MET A 1 84 ? 4.175 -5.790 -3.038 1.00 92.06 84 MET A N 1
ATOM 659 C CA . MET A 1 84 ? 4.650 -4.884 -2.004 1.00 92.06 84 MET A CA 1
ATOM 660 C C . MET A 1 84 ? 6.152 -4.664 -2.126 1.00 92.06 84 MET A C 1
ATOM 662 O O . MET A 1 84 ? 6.896 -5.502 -2.627 1.00 92.06 84 MET A O 1
ATOM 666 N N . ASP A 1 85 ? 6.592 -3.518 -1.620 1.00 94.06 85 ASP A N 1
ATOM 667 C CA . ASP A 1 85 ? 8.003 -3.227 -1.412 1.00 94.06 85 ASP A CA 1
ATOM 668 C C . ASP A 1 85 ? 8.653 -4.271 -0.488 1.00 94.06 85 ASP A C 1
ATOM 670 O O . ASP A 1 85 ? 8.110 -4.579 0.581 1.00 94.06 85 ASP A O 1
ATOM 674 N N . SER A 1 86 ? 9.816 -4.801 -0.881 1.00 95.44 86 SER A N 1
ATOM 675 C CA . SER A 1 86 ? 10.467 -5.894 -0.145 1.00 95.44 86 SER A CA 1
ATOM 676 C C . SER A 1 86 ? 10.856 -5.485 1.275 1.00 95.44 86 SER A C 1
ATOM 678 O O . SER A 1 86 ? 10.718 -6.269 2.215 1.00 95.44 86 SER A O 1
ATOM 680 N N . MET A 1 87 ? 11.241 -4.225 1.473 1.00 95.50 87 MET A N 1
ATOM 681 C CA . MET A 1 87 ? 11.639 -3.725 2.781 1.00 95.50 87 MET A CA 1
ATOM 682 C C . MET A 1 87 ? 10.434 -3.501 3.697 1.00 95.50 87 MET A C 1
ATOM 684 O O . MET A 1 87 ? 10.500 -3.800 4.889 1.00 95.50 87 MET A O 1
ATOM 688 N N . VAL A 1 88 ? 9.312 -3.016 3.154 1.00 93.00 88 VAL A N 1
ATOM 689 C CA . VAL A 1 88 ? 8.046 -2.899 3.907 1.00 93.00 88 VAL A CA 1
ATOM 690 C C . VAL A 1 88 ? 7.535 -4.273 4.345 1.00 93.00 88 VAL A C 1
ATOM 692 O O . VAL A 1 88 ? 6.993 -4.416 5.449 1.00 93.00 88 VAL A O 1
ATOM 695 N N . ASN A 1 89 ? 7.738 -5.286 3.503 1.00 93.00 89 ASN A N 1
ATOM 696 C CA . ASN A 1 89 ? 7.401 -6.667 3.822 1.00 93.00 89 ASN A CA 1
ATOM 697 C C . ASN A 1 89 ? 8.326 -7.238 4.914 1.00 93.00 89 ASN A C 1
ATOM 699 O O . ASN A 1 89 ? 7.872 -7.893 5.846 1.00 93.00 89 ASN A O 1
ATOM 703 N N . HIS A 1 90 ? 9.622 -6.929 4.886 1.00 94.69 90 HIS A N 1
ATOM 704 C CA . HIS A 1 90 ? 10.565 -7.493 5.853 1.00 94.69 90 HIS A CA 1
ATOM 705 C C . HIS A 1 90 ? 10.610 -6.806 7.208 1.00 94.69 90 HIS A C 1
ATOM 707 O O . HIS A 1 90 ? 10.959 -7.454 8.200 1.00 94.69 90 HIS A O 1
ATOM 713 N N . TYR A 1 91 ? 10.260 -5.526 7.280 1.00 93.12 91 TYR A N 1
ATOM 714 C CA . TYR A 1 91 ? 10.507 -4.725 8.467 1.00 93.12 91 TYR A CA 1
ATOM 715 C C . TYR A 1 91 ? 9.276 -3.931 8.911 1.00 93.12 91 TYR A C 1
ATOM 717 O O . TYR A 1 91 ? 8.372 -3.579 8.149 1.00 93.12 91 TYR A O 1
ATOM 725 N N . THR A 1 92 ? 9.232 -3.644 10.205 1.00 89.81 92 THR A N 1
ATOM 726 C CA . THR A 1 92 ? 8.362 -2.627 10.777 1.00 89.81 92 THR A CA 1
ATOM 727 C C . THR A 1 92 ? 8.971 -1.245 10.566 1.00 89.81 92 THR A C 1
ATOM 729 O O . THR A 1 92 ? 10.160 -1.086 10.286 1.00 89.81 92 THR A O 1
ATOM 732 N N . VAL A 1 93 ? 8.161 -0.222 10.818 1.00 86.12 93 VAL A N 1
ATOM 733 C CA . VAL A 1 93 ? 8.578 1.184 10.785 1.00 86.12 93 VAL A CA 1
ATOM 734 C C . VAL A 1 93 ? 9.737 1.490 11.736 1.00 86.12 93 VAL A C 1
ATOM 736 O O . VAL A 1 93 ? 10.561 2.348 11.461 1.00 86.12 93 VAL A O 1
ATOM 739 N N . SER A 1 94 ? 9.834 0.756 12.845 1.00 85.50 94 SER A N 1
ATOM 740 C CA . SER A 1 94 ? 10.926 0.843 13.820 1.00 85.50 94 SER A CA 1
ATOM 741 C C . SER A 1 94 ? 12.136 -0.027 13.459 1.00 85.50 94 SER A C 1
ATOM 743 O O . SER A 1 94 ? 12.950 -0.339 14.326 1.00 85.50 94 SER A O 1
ATOM 745 N N . ARG A 1 95 ? 12.245 -0.442 12.188 1.00 88.62 95 ARG A N 1
ATOM 746 C CA . ARG A 1 95 ? 13.306 -1.300 11.639 1.00 88.62 95 ARG A CA 1
ATOM 747 C C . ARG A 1 95 ? 13.431 -2.670 12.319 1.00 88.62 95 ARG A C 1
ATOM 749 O O . ARG A 1 95 ? 14.477 -3.308 12.244 1.00 88.62 95 ARG A O 1
ATOM 756 N N . LYS A 1 96 ? 12.364 -3.161 12.962 1.00 90.19 96 LYS A N 1
ATOM 757 C CA . LYS A 1 96 ? 12.325 -4.530 13.500 1.00 90.19 96 LYS A CA 1
ATOM 758 C C . LYS A 1 96 ? 11.909 -5.492 12.402 1.00 90.19 96 LYS A C 1
ATOM 760 O O . LYS A 1 96 ? 10.964 -5.212 11.673 1.00 90.19 96 LYS A O 1
ATOM 765 N N . ARG A 1 97 ? 12.579 -6.635 12.296 1.00 93.00 97 ARG A N 1
ATOM 766 C CA . ARG A 1 97 ? 12.221 -7.655 11.308 1.00 93.00 97 ARG A CA 1
ATOM 767 C C . ARG A 1 97 ? 10.862 -8.276 11.643 1.00 93.00 97 ARG A C 1
ATOM 769 O O . ARG A 1 97 ? 10.585 -8.557 12.809 1.00 93.00 97 ARG A O 1
ATOM 776 N N . ARG A 1 98 ? 10.020 -8.483 10.633 1.00 93.50 98 ARG A N 1
ATOM 777 C CA . ARG A 1 98 ? 8.747 -9.199 10.771 1.00 93.50 98 ARG A CA 1
ATOM 778 C C . ARG A 1 98 ? 8.980 -10.700 10.897 1.00 93.50 98 ARG A C 1
ATOM 780 O O . ARG A 1 98 ? 9.996 -11.228 10.447 1.00 93.50 98 ARG A O 1
ATOM 787 N N . HIS A 1 99 ? 8.022 -11.377 11.523 1.00 93.44 99 HIS A N 1
ATOM 788 C CA . HIS A 1 99 ? 8.064 -12.824 11.732 1.00 93.44 99 HIS A CA 1
ATOM 789 C C . HIS A 1 99 ? 7.407 -13.620 10.597 1.00 93.44 99 HIS A C 1
ATOM 791 O O . HIS A 1 99 ? 7.689 -14.807 10.465 1.00 93.44 99 HIS A O 1
ATOM 797 N N . THR A 1 100 ? 6.565 -12.979 9.782 1.00 94.38 100 THR A N 1
ATOM 798 C CA . THR A 1 100 ? 5.805 -13.601 8.689 1.00 94.38 100 THR A CA 1
ATOM 799 C C . THR A 1 100 ? 5.794 -12.713 7.444 1.00 94.38 100 THR A C 1
ATOM 801 O O . THR A 1 100 ? 5.801 -11.486 7.564 1.00 94.38 100 THR A O 1
ATOM 804 N N . ASP A 1 101 ? 5.746 -13.342 6.266 1.00 95.25 101 ASP A N 1
ATOM 805 C CA . ASP A 1 101 ? 5.553 -12.700 4.956 1.00 95.25 101 ASP A CA 1
ATOM 806 C C . ASP A 1 101 ? 4.295 -13.290 4.313 1.00 95.25 101 ASP A C 1
ATOM 808 O O . ASP A 1 101 ? 4.288 -14.446 3.892 1.00 95.25 101 ASP A O 1
ATOM 812 N N . ALA A 1 102 ? 3.223 -12.499 4.230 1.00 95.75 102 ALA A N 1
ATOM 813 C CA . ALA A 1 102 ? 1.926 -12.957 3.729 1.00 95.75 102 ALA A CA 1
ATOM 814 C C . ALA A 1 102 ? 1.950 -13.401 2.254 1.00 95.75 102 ALA A C 1
ATOM 816 O O . ALA A 1 102 ? 1.080 -14.160 1.832 1.00 95.75 102 ALA A O 1
ATOM 817 N N . TYR A 1 103 ? 2.934 -12.957 1.478 1.00 96.94 103 TYR A N 1
ATOM 818 C CA . TYR A 1 103 ? 3.066 -13.255 0.052 1.00 96.94 103 TYR A CA 1
ATOM 819 C C . TYR A 1 103 ? 4.018 -14.427 -0.223 1.00 96.94 103 TYR A C 1
ATOM 821 O O . TYR A 1 103 ? 4.298 -14.735 -1.379 1.00 96.94 103 TYR A O 1
ATOM 829 N N . SER A 1 104 ? 4.525 -15.075 0.827 1.00 97.06 104 SER A N 1
ATOM 830 C CA . SER A 1 104 ? 5.401 -16.243 0.748 1.00 97.06 104 SER A CA 1
ATOM 831 C C . SER A 1 104 ? 4.648 -17.549 1.051 1.00 97.06 104 SER A C 1
ATOM 833 O O . SER A 1 104 ? 3.682 -17.534 1.823 1.00 97.06 104 SER A O 1
ATOM 835 N N . PRO A 1 105 ? 5.103 -18.708 0.529 1.00 97.44 105 PRO A N 1
ATOM 836 C CA . PRO A 1 105 ? 4.521 -20.014 0.842 1.00 97.44 105 PRO A CA 1
ATOM 837 C C . PRO A 1 105 ? 4.477 -20.290 2.346 1.00 97.44 105 PRO A C 1
ATOM 839 O O . PRO A 1 105 ? 5.511 -20.250 3.024 1.00 97.44 105 PRO A O 1
ATOM 842 N N . GLY A 1 106 ? 3.275 -20.545 2.868 1.00 95.94 106 GLY A N 1
ATOM 843 C CA . GLY A 1 106 ? 3.026 -20.794 4.289 1.00 95.94 106 GLY A CA 1
ATOM 844 C C . GLY A 1 106 ? 3.245 -19.588 5.203 1.00 95.94 106 GLY A C 1
ATOM 845 O O . GLY A 1 106 ? 3.386 -19.755 6.412 1.00 95.94 106 GLY A O 1
ATOM 846 N N . GLY A 1 107 ? 3.347 -18.374 4.655 1.00 95.75 107 GLY A N 1
ATOM 847 C CA . GLY A 1 107 ? 3.678 -17.184 5.439 1.00 95.75 107 GLY A CA 1
ATOM 848 C C . GLY A 1 107 ? 5.155 -17.089 5.847 1.00 95.75 107 GLY A C 1
ATOM 849 O O . GLY A 1 107 ? 5.498 -16.298 6.732 1.00 95.75 107 GLY A O 1
ATOM 850 N N . ARG A 1 108 ? 6.030 -17.927 5.268 1.00 96.44 108 ARG A N 1
ATOM 851 C CA . ARG A 1 108 ? 7.431 -18.061 5.692 1.00 96.44 108 ARG A CA 1
ATOM 852 C C . ARG A 1 108 ? 8.266 -16.835 5.344 1.00 96.44 108 ARG A C 1
ATOM 854 O O . ARG A 1 108 ? 8.286 -16.379 4.209 1.00 96.44 108 ARG A O 1
ATOM 861 N N . MET A 1 109 ? 9.043 -16.370 6.315 1.00 94.94 109 MET A N 1
ATOM 862 C CA . MET A 1 109 ? 10.042 -15.325 6.105 1.00 94.94 109 MET A CA 1
ATOM 863 C C . MET A 1 109 ? 11.311 -15.850 5.432 1.00 94.94 109 MET A C 1
ATOM 865 O O . MET A 1 109 ? 11.690 -17.007 5.604 1.00 94.94 109 MET A O 1
ATOM 869 N N . GLY A 1 110 ? 12.032 -14.946 4.762 1.00 93.81 110 GLY A N 1
ATOM 870 C CA . GLY A 1 110 ? 13.377 -15.211 4.244 1.00 93.81 110 GLY A CA 1
ATOM 871 C C . GLY A 1 110 ? 13.419 -15.902 2.882 1.00 93.81 110 GLY A C 1
ATOM 872 O O . GLY A 1 110 ? 14.470 -16.424 2.527 1.00 93.81 110 GLY A O 1
ATOM 873 N N . LEU A 1 111 ? 12.309 -15.893 2.135 1.00 95.69 111 LEU A N 1
ATOM 874 C CA . LEU A 1 111 ? 12.218 -16.422 0.767 1.00 95.69 111 LEU A CA 1
ATOM 875 C C . LEU A 1 111 ? 12.379 -15.351 -0.322 1.00 95.69 111 LEU A C 1
ATOM 877 O O . LEU A 1 111 ? 12.510 -15.682 -1.495 1.00 95.69 111 LEU A O 1
ATOM 881 N N . ARG A 1 112 ? 12.455 -14.073 0.057 1.00 95.31 112 ARG A N 1
ATOM 882 C CA . ARG A 1 112 ? 12.863 -12.970 -0.821 1.00 95.31 112 ARG A CA 1
ATOM 883 C C . ARG A 1 112 ? 14.003 -12.170 -0.163 1.00 95.31 112 ARG A C 1
ATOM 885 O O . ARG A 1 112 ? 14.079 -12.154 1.071 1.00 95.31 112 ARG A O 1
ATOM 892 N N . PRO A 1 113 ? 14.889 -11.515 -0.932 1.00 96.88 113 PRO A N 1
ATOM 893 C CA . PRO A 1 113 ? 15.914 -10.631 -0.388 1.00 96.88 113 PRO A CA 1
ATOM 894 C C . PRO A 1 113 ? 15.375 -9.230 -0.066 1.00 96.88 113 PRO A C 1
ATOM 896 O O . PRO A 1 113 ? 14.333 -8.816 -0.571 1.00 96.88 113 PRO A O 1
ATOM 899 N N . ASP A 1 114 ? 16.116 -8.488 0.760 1.00 96.50 114 ASP A N 1
ATOM 900 C CA . ASP A 1 114 ? 15.983 -7.029 0.861 1.00 96.50 114 ASP A CA 1
ATOM 901 C C . ASP A 1 114 ? 16.340 -6.388 -0.488 1.00 96.50 114 ASP A C 1
ATOM 903 O O . ASP A 1 114 ? 17.292 -6.824 -1.138 1.00 96.50 114 ASP A O 1
ATOM 907 N N . TYR A 1 115 ? 15.608 -5.346 -0.895 1.00 97.06 115 TYR A N 1
ATOM 908 C CA . TYR A 1 115 ? 15.737 -4.716 -2.218 1.00 97.06 115 TYR A CA 1
ATOM 909 C C . TYR A 1 115 ? 15.646 -5.739 -3.354 1.00 97.06 115 TYR A C 1
ATOM 911 O O . TYR A 1 115 ? 16.514 -5.807 -4.231 1.00 97.06 115 TYR A O 1
ATOM 919 N N . ALA A 1 116 ? 14.599 -6.564 -3.299 1.00 98.12 116 ALA A N 1
ATOM 920 C CA . ALA A 1 116 ? 14.445 -7.744 -4.138 1.00 98.12 116 ALA A CA 1
ATOM 921 C C . ALA A 1 116 ? 14.672 -7.465 -5.630 1.00 98.12 116 ALA A C 1
ATOM 923 O O . ALA A 1 116 ? 15.385 -8.221 -6.287 1.00 98.12 116 ALA A O 1
ATOM 924 N N . THR A 1 117 ? 14.155 -6.345 -6.146 1.00 98.44 117 THR A N 1
ATOM 925 C CA . THR A 1 117 ? 14.321 -5.963 -7.558 1.00 98.44 117 THR A CA 1
ATOM 926 C C . THR A 1 117 ? 15.799 -5.838 -7.938 1.00 98.44 117 THR A C 1
ATOM 928 O O . THR A 1 117 ? 16.233 -6.428 -8.925 1.00 98.44 117 THR A O 1
ATOM 931 N N . VAL A 1 118 ? 16.598 -5.131 -7.131 1.00 98.38 118 VAL A N 1
ATOM 932 C CA . VAL A 1 118 ? 18.037 -4.925 -7.379 1.00 98.38 118 VAL A CA 1
ATOM 933 C C . VAL A 1 118 ? 18.793 -6.248 -7.300 1.00 98.38 118 VAL A C 1
ATOM 935 O O . VAL A 1 118 ? 19.601 -6.562 -8.174 1.00 98.38 118 VAL A O 1
ATOM 938 N N . VAL A 1 119 ? 18.519 -7.049 -6.268 1.00 98.38 119 VAL A N 1
ATOM 939 C CA . VAL A 1 119 ? 19.206 -8.330 -6.053 1.00 98.38 119 VAL A CA 1
ATOM 940 C C . VAL A 1 119 ? 18.924 -9.310 -7.192 1.00 98.38 119 VAL A C 1
ATOM 942 O O . VAL A 1 119 ? 19.858 -9.932 -7.701 1.00 98.38 119 VAL A O 1
ATOM 945 N N . TYR A 1 120 ? 17.672 -9.416 -7.641 1.00 98.56 120 TYR A N 1
ATOM 946 C CA . TYR A 1 120 ? 17.315 -10.292 -8.753 1.00 98.56 120 TYR A CA 1
ATOM 947 C C . TYR A 1 120 ? 17.893 -9.816 -10.088 1.00 98.56 120 TYR A C 1
ATOM 949 O O . TYR A 1 120 ? 18.401 -10.644 -10.841 1.00 98.56 120 TYR A O 1
ATOM 957 N N . CYS A 1 121 ? 17.925 -8.509 -10.363 1.00 98.56 121 CYS A N 1
ATOM 958 C CA . CYS A 1 121 ? 18.585 -7.992 -11.569 1.00 98.56 121 CYS A CA 1
ATOM 959 C C . CYS A 1 121 ? 20.082 -8.320 -11.584 1.00 98.56 121 CYS A C 1
ATOM 961 O O . CYS A 1 121 ? 20.600 -8.828 -12.578 1.00 98.56 121 CYS A O 1
ATOM 963 N N . ASN A 1 122 ? 20.769 -8.124 -10.456 1.00 97.31 122 ASN A N 1
ATOM 964 C CA . ASN A 1 122 ? 22.185 -8.465 -10.324 1.00 97.31 122 ASN A CA 1
ATOM 965 C C . ASN A 1 122 ? 22.441 -9.967 -10.515 1.00 97.31 122 ASN A C 1
ATOM 967 O O . ASN A 1 122 ? 23.434 -10.353 -11.133 1.00 97.31 122 ASN A O 1
ATOM 971 N N . LEU A 1 123 ? 21.546 -10.821 -10.016 1.00 97.25 123 LEU A N 1
ATOM 972 C CA . LEU A 1 123 ? 21.615 -12.268 -10.216 1.00 97.25 123 LEU A CA 1
ATOM 973 C C . LEU A 1 123 ? 21.431 -12.659 -11.688 1.00 97.25 123 LEU A C 1
ATOM 975 O O . LEU A 1 123 ? 22.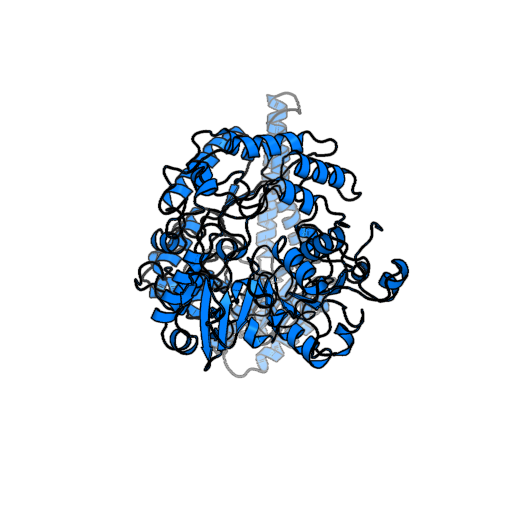183 -13.493 -12.200 1.00 97.25 123 LEU A O 1
ATOM 979 N N . ILE A 1 124 ? 20.482 -12.022 -12.383 1.00 98.31 124 ILE A N 1
ATOM 980 C CA . ILE A 1 124 ? 20.292 -12.200 -13.826 1.00 98.31 124 ILE A CA 1
ATOM 981 C C . ILE A 1 124 ? 21.561 -11.777 -14.561 1.00 98.31 124 ILE A C 1
ATOM 983 O O . ILE A 1 124 ? 22.097 -12.578 -15.316 1.00 98.31 124 ILE A O 1
ATOM 987 N N . ARG A 1 125 ? 22.114 -10.588 -14.290 1.00 96.50 125 ARG A N 1
ATOM 988 C CA . ARG A 1 125 ? 23.329 -10.081 -14.958 1.00 96.50 125 ARG A CA 1
ATOM 989 C C . ARG A 1 125 ? 24.560 -10.966 -14.766 1.00 96.50 125 ARG A C 1
ATOM 991 O O . ARG A 1 125 ? 25.421 -11.010 -15.643 1.00 96.50 125 ARG A O 1
ATOM 998 N N . GLN A 1 126 ? 24.649 -11.695 -13.652 1.00 94.75 126 GLN A N 1
ATOM 999 C CA . GLN A 1 126 ? 25.720 -12.673 -13.426 1.00 94.75 126 GLN A CA 1
ATOM 1000 C C . GLN A 1 126 ? 25.628 -13.901 -14.345 1.00 94.75 126 GLN A C 1
ATOM 1002 O O . GLN A 1 126 ? 26.646 -14.556 -14.566 1.00 94.75 126 GLN A O 1
ATOM 1007 N N . THR A 1 127 ? 24.440 -14.206 -14.872 1.00 94.06 127 THR A N 1
ATOM 1008 C CA . THR A 1 127 ? 24.161 -15.417 -15.663 1.00 94.06 127 THR A CA 1
ATOM 1009 C C . THR A 1 127 ? 23.886 -15.090 -17.134 1.00 94.06 127 THR A C 1
ATOM 1011 O O . THR A 1 127 ? 24.440 -15.720 -18.029 1.00 94.06 127 THR A O 1
ATOM 1014 N N . TYR A 1 128 ? 23.087 -14.055 -17.386 1.00 96.12 128 TYR A N 1
ATOM 1015 C CA . TYR A 1 128 ? 22.672 -13.549 -18.689 1.00 96.12 128 TYR A CA 1
ATOM 1016 C C . TYR A 1 128 ? 23.091 -12.079 -18.822 1.00 96.12 128 TYR A C 1
ATOM 1018 O O . TYR A 1 128 ? 22.401 -11.161 -18.376 1.00 96.12 128 TYR A O 1
ATOM 1026 N N . LYS A 1 129 ? 24.269 -11.850 -19.410 1.00 92.81 129 LYS A N 1
ATOM 1027 C CA . LYS A 1 129 ? 24.895 -10.517 -19.465 1.00 92.81 129 LYS A CA 1
ATOM 1028 C C . LYS A 1 129 ? 24.202 -9.552 -20.428 1.00 92.81 129 LYS A C 1
ATOM 1030 O O . LYS A 1 129 ? 24.240 -8.349 -20.207 1.00 92.81 129 LYS A O 1
ATOM 1035 N N . ASP A 1 130 ? 23.611 -10.087 -21.487 1.00 94.19 130 ASP A N 1
ATOM 1036 C CA . ASP A 1 130 ? 23.173 -9.373 -22.688 1.00 94.19 130 ASP A CA 1
ATOM 1037 C C . ASP A 1 130 ? 21.651 -9.400 -22.906 1.00 94.19 130 ASP A C 1
ATOM 1039 O O . ASP A 1 130 ? 21.153 -8.762 -23.826 1.00 94.19 130 ASP A O 1
ATOM 1043 N N . VAL A 1 131 ? 20.906 -10.122 -22.066 1.00 97.56 131 VAL A N 1
ATOM 1044 C CA . VAL A 1 131 ? 19.441 -10.206 -22.161 1.00 97.56 131 VAL A CA 1
ATOM 1045 C C . VAL A 1 131 ? 18.805 -8.936 -21.589 1.00 97.56 131 VAL A C 1
ATOM 1047 O O . VAL A 1 131 ? 19.182 -8.550 -20.480 1.00 97.56 131 VAL A O 1
ATOM 1050 N N . PRO A 1 132 ? 17.823 -8.315 -22.264 1.00 98.56 132 PRO A N 1
ATOM 1051 C CA . PRO A 1 132 ? 17.078 -7.187 -21.713 1.00 98.56 132 PRO A CA 1
ATOM 1052 C C . PRO A 1 132 ? 16.472 -7.479 -20.333 1.00 98.56 132 PRO A C 1
ATOM 1054 O O . PRO A 1 132 ? 15.900 -8.549 -20.109 1.00 98.56 132 PRO A O 1
ATOM 1057 N N . ILE A 1 133 ? 16.582 -6.529 -19.403 1.00 98.81 133 ILE A N 1
ATOM 1058 C CA . ILE A 1 133 ? 15.921 -6.577 -18.091 1.00 98.81 133 ILE A CA 1
ATOM 1059 C C . ILE A 1 133 ? 15.009 -5.363 -17.944 1.00 98.81 133 ILE A C 1
ATOM 1061 O O . ILE A 1 133 ? 15.479 -4.223 -17.916 1.00 98.81 133 ILE A O 1
ATOM 1065 N N . ILE A 1 134 ? 13.716 -5.629 -17.773 1.00 98.88 134 ILE A N 1
ATOM 1066 C CA . ILE A 1 134 ? 12.680 -4.627 -17.549 1.00 98.88 134 ILE A CA 1
ATOM 1067 C C . ILE A 1 134 ? 12.172 -4.774 -16.115 1.00 98.88 134 ILE A C 1
ATOM 1069 O O . ILE A 1 134 ? 11.667 -5.828 -15.721 1.00 98.88 134 ILE A O 1
ATOM 1073 N N . ILE A 1 135 ? 12.316 -3.718 -15.316 1.00 98.88 135 ILE A N 1
ATOM 1074 C CA . ILE A 1 135 ? 11.875 -3.705 -13.916 1.00 98.88 135 ILE A CA 1
ATOM 1075 C C . ILE A 1 135 ? 10.548 -2.968 -13.757 1.00 98.88 135 ILE A C 1
ATOM 1077 O O . ILE A 1 135 ? 10.274 -1.995 -14.457 1.00 98.88 135 ILE A O 1
ATOM 1081 N N . GLY A 1 136 ? 9.724 -3.398 -12.805 1.00 97.88 136 GLY A N 1
ATOM 1082 C CA . GLY A 1 136 ? 8.422 -2.782 -12.556 1.00 97.88 136 GLY A CA 1
ATOM 1083 C C . GLY A 1 136 ? 7.880 -3.024 -11.149 1.00 97.88 136 GLY A C 1
ATOM 1084 O O . GLY A 1 136 ? 8.585 -3.458 -10.236 1.00 97.88 136 GLY A O 1
ATOM 1085 N N . GLY A 1 137 ? 6.596 -2.717 -10.968 1.00 95.88 137 GLY A N 1
ATOM 1086 C CA . GLY A 1 137 ? 5.909 -2.822 -9.680 1.00 95.88 137 GLY A CA 1
ATOM 1087 C C . GLY A 1 137 ? 6.194 -1.650 -8.736 1.00 95.88 137 GLY A C 1
ATOM 1088 O O . GLY A 1 137 ? 6.848 -0.667 -9.101 1.00 95.88 137 GLY A O 1
ATOM 1089 N N . ILE A 1 138 ? 5.671 -1.740 -7.509 1.00 95.31 138 ILE A N 1
ATOM 1090 C CA . ILE A 1 138 ? 5.712 -0.642 -6.528 1.00 95.31 138 ILE A CA 1
ATOM 1091 C C . ILE A 1 138 ? 7.154 -0.269 -6.163 1.00 95.31 138 ILE A C 1
ATOM 1093 O O . ILE A 1 138 ? 7.491 0.914 -6.139 1.00 95.31 138 ILE A O 1
ATOM 1097 N N . GLU A 1 139 ? 8.019 -1.258 -5.914 1.00 96.62 139 GLU A N 1
ATOM 1098 C CA . GLU A 1 139 ? 9.397 -1.006 -5.471 1.00 96.62 139 GLU A CA 1
ATOM 1099 C C . GLU A 1 139 ? 10.201 -0.198 -6.501 1.00 96.62 139 GLU A C 1
ATOM 1101 O O . GLU A 1 139 ? 10.858 0.775 -6.118 1.00 96.62 139 GLU A O 1
ATOM 1106 N N . ALA A 1 140 ? 10.100 -0.560 -7.787 1.00 97.38 140 ALA A N 1
ATOM 1107 C CA . ALA A 1 140 ? 10.772 0.143 -8.875 1.00 97.38 140 ALA A CA 1
ATOM 1108 C C . ALA A 1 140 ? 10.113 1.496 -9.176 1.00 97.38 140 ALA A C 1
ATOM 1110 O O . ALA A 1 140 ? 10.794 2.518 -9.272 1.00 97.38 140 ALA A O 1
ATOM 1111 N N . SER A 1 141 ? 8.776 1.531 -9.241 1.00 96.75 141 SER A N 1
ATOM 1112 C CA . SER A 1 141 ? 8.020 2.748 -9.557 1.00 96.75 141 SER A CA 1
ATOM 1113 C C . SER A 1 141 ? 8.304 3.885 -8.581 1.00 96.75 141 SER A C 1
ATOM 1115 O O . SER A 1 141 ? 8.460 5.029 -9.003 1.00 96.75 141 SER A O 1
ATOM 1117 N N . LEU A 1 142 ? 8.378 3.593 -7.279 1.00 96.50 142 LEU A N 1
ATOM 1118 C CA . LEU A 1 142 ? 8.612 4.605 -6.244 1.00 96.50 142 LEU A CA 1
ATOM 1119 C C . LEU A 1 142 ? 10.087 5.020 -6.113 1.00 96.50 142 LEU A C 1
ATOM 1121 O O . LEU A 1 142 ? 10.385 5.921 -5.332 1.00 96.50 142 LEU A O 1
ATOM 1125 N N . ARG A 1 143 ? 11.002 4.392 -6.860 1.00 97.62 143 ARG A N 1
ATOM 1126 C CA . ARG A 1 143 ? 12.457 4.646 -6.827 1.00 97.62 143 ARG A CA 1
ATOM 1127 C C . ARG A 1 143 ? 13.043 4.984 -8.196 1.00 97.62 143 ARG A C 1
ATOM 1129 O O . ARG A 1 143 ? 14.246 4.863 -8.412 1.00 97.62 143 ARG A O 1
ATOM 1136 N N . ARG A 1 144 ? 12.187 5.369 -9.141 1.00 96.94 144 ARG A N 1
ATOM 1137 C CA . ARG A 1 144 ? 12.547 5.570 -10.551 1.00 96.94 144 ARG A CA 1
ATOM 1138 C C . ARG A 1 144 ? 13.467 6.769 -10.815 1.00 96.94 144 ARG A C 1
ATOM 1140 O O . ARG A 1 144 ? 14.150 6.782 -11.831 1.00 96.94 144 ARG A O 1
ATOM 1147 N N . LEU A 1 145 ? 13.523 7.725 -9.892 1.00 97.75 145 LEU A N 1
ATOM 1148 C CA . LEU A 1 145 ? 14.439 8.871 -9.871 1.00 97.75 145 LEU A CA 1
ATOM 1149 C C . LEU A 1 145 ? 15.111 8.955 -8.490 1.00 97.75 145 LEU A C 1
ATOM 1151 O O . LEU A 1 145 ? 14.895 8.072 -7.643 1.00 97.75 145 LEU A O 1
ATOM 1155 N N . SER A 1 146 ? 15.921 9.988 -8.244 1.00 97.44 146 SER A N 1
ATOM 1156 C CA . SER A 1 146 ? 16.544 10.178 -6.935 1.00 97.44 146 SER A CA 1
ATOM 1157 C C . SER A 1 146 ? 15.505 10.264 -5.816 1.00 97.44 146 SER A C 1
ATOM 1159 O O . SER A 1 146 ? 14.535 11.023 -5.876 1.00 97.44 146 SER A O 1
ATOM 1161 N N . HIS A 1 147 ? 15.701 9.466 -4.768 1.00 97.38 147 HIS A N 1
ATOM 1162 C CA . HIS A 1 147 ? 14.722 9.278 -3.701 1.00 97.38 147 HIS A CA 1
ATOM 1163 C C . HIS A 1 147 ? 15.401 9.101 -2.343 1.00 97.38 147 HIS A C 1
ATOM 1165 O O . HIS A 1 147 ? 16.486 8.534 -2.235 1.00 97.38 147 HIS A O 1
ATOM 1171 N N . TYR A 1 148 ? 14.741 9.559 -1.280 1.00 97.56 148 TYR A N 1
ATOM 1172 C CA . TYR A 1 148 ? 15.157 9.251 0.079 1.00 97.56 148 TYR A CA 1
ATOM 1173 C C . TYR A 1 148 ? 14.813 7.799 0.421 1.00 97.56 148 TYR A C 1
ATOM 1175 O O . TYR A 1 148 ? 13.659 7.373 0.326 1.00 97.56 148 TYR A O 1
ATOM 1183 N N . ASP A 1 149 ? 15.825 7.055 0.850 1.00 96.31 149 ASP A N 1
ATOM 1184 C CA . ASP A 1 149 ? 15.713 5.689 1.327 1.00 96.31 149 ASP A CA 1
ATOM 1185 C C . ASP A 1 149 ? 15.779 5.659 2.858 1.00 96.31 149 ASP A C 1
ATOM 1187 O O . ASP A 1 149 ? 16.827 5.870 3.473 1.00 96.31 149 ASP A O 1
ATOM 1191 N N . TYR A 1 150 ? 14.639 5.359 3.485 1.00 94.62 150 TYR A N 1
ATOM 1192 C CA . TYR A 1 150 ? 14.494 5.354 4.942 1.00 94.62 150 TYR A CA 1
ATOM 1193 C C . TYR A 1 150 ? 15.439 4.378 5.653 1.00 94.62 150 TYR A C 1
ATOM 1195 O O . TYR A 1 150 ? 15.790 4.590 6.812 1.00 94.62 150 TYR A O 1
ATOM 1203 N N . TRP A 1 151 ? 15.847 3.296 4.996 1.00 92.56 151 TRP A N 1
ATOM 1204 C CA . TRP A 1 151 ? 16.637 2.229 5.609 1.00 92.56 151 TRP A CA 1
ATOM 1205 C C . TRP A 1 151 ? 18.103 2.595 5.738 1.00 92.56 151 TRP A C 1
ATOM 1207 O O . TRP A 1 151 ? 18.681 2.436 6.813 1.00 92.56 151 TRP A O 1
ATOM 1217 N N . SER A 1 152 ? 18.683 3.104 4.652 1.00 93.75 152 SER A N 1
ATOM 1218 C CA . SER A 1 152 ? 20.053 3.612 4.642 1.00 93.75 152 SER A CA 1
ATOM 1219 C C . SER A 1 152 ? 20.171 5.039 5.179 1.00 93.75 152 SER A C 1
ATOM 1221 O O . SER A 1 152 ? 21.288 5.476 5.442 1.00 93.75 152 SER A O 1
ATOM 1223 N N . ASP A 1 153 ? 19.039 5.727 5.381 1.00 94.12 153 ASP A N 1
ATOM 1224 C CA . ASP A 1 153 ? 18.946 7.136 5.783 1.00 94.12 153 ASP A CA 1
ATOM 1225 C C . ASP A 1 153 ? 19.727 8.069 4.841 1.00 94.12 153 ASP A C 1
ATOM 1227 O O . ASP A 1 153 ? 20.441 8.979 5.261 1.00 94.12 153 ASP A O 1
ATOM 1231 N N . LYS A 1 154 ? 19.622 7.805 3.535 1.00 96.25 154 LYS A N 1
ATOM 1232 C CA . LYS A 1 154 ? 20.344 8.520 2.477 1.00 96.25 154 LYS A CA 1
ATOM 1233 C C . LYS A 1 154 ? 19.441 8.771 1.281 1.00 96.25 154 LYS A C 1
ATOM 1235 O O . LYS A 1 154 ? 18.472 8.050 1.059 1.00 96.25 154 LYS A O 1
ATOM 1240 N N . VAL A 1 155 ? 19.790 9.778 0.490 1.00 97.69 155 VAL A N 1
ATOM 1241 C CA . VAL A 1 155 ? 19.268 9.898 -0.872 1.00 97.69 155 VAL A CA 1
ATOM 1242 C C . VAL A 1 155 ? 20.032 8.910 -1.744 1.00 97.69 155 VAL A C 1
ATOM 1244 O O . VAL A 1 155 ? 21.262 8.901 -1.734 1.00 97.69 155 VAL A O 1
ATOM 1247 N N . LYS A 1 156 ? 19.300 8.060 -2.457 1.00 97.25 156 LYS A N 1
ATOM 1248 C CA . LYS A 1 156 ? 19.824 7.175 -3.497 1.00 97.25 156 LYS A CA 1
ATOM 1249 C C . LYS A 1 156 ? 19.446 7.736 -4.859 1.00 97.25 156 LYS A C 1
ATOM 1251 O O . LYS A 1 156 ? 18.421 8.406 -4.983 1.00 97.25 156 LYS A O 1
ATOM 1256 N N . HIS A 1 157 ? 20.258 7.442 -5.866 1.00 95.62 157 HIS A N 1
ATOM 1257 C CA . HIS A 1 157 ? 19.885 7.682 -7.256 1.00 95.62 157 HIS A CA 1
ATOM 1258 C C . HIS A 1 157 ? 18.780 6.705 -7.693 1.00 95.62 157 HIS A C 1
ATOM 1260 O O . HIS A 1 157 ? 18.323 5.863 -6.915 1.00 95.62 157 HIS A O 1
ATOM 1266 N N . SER A 1 158 ? 18.348 6.800 -8.951 1.00 97.75 158 SER A N 1
ATOM 1267 C CA . SER A 1 158 ? 17.373 5.869 -9.527 1.00 97.75 158 SER A CA 1
ATOM 1268 C C . SER A 1 158 ? 17.767 4.399 -9.321 1.00 97.75 158 SER A C 1
ATOM 1270 O O . SER A 1 158 ? 18.926 4.014 -9.520 1.00 97.75 158 SER A O 1
ATOM 1272 N N . ILE A 1 159 ? 16.774 3.563 -9.003 1.00 98.06 159 ILE A N 1
ATOM 1273 C CA . ILE A 1 159 ? 16.908 2.100 -8.932 1.00 98.06 159 ILE A CA 1
ATOM 1274 C C . ILE A 1 159 ? 17.355 1.486 -10.268 1.00 98.06 159 ILE A C 1
ATOM 1276 O O . ILE A 1 159 ? 17.948 0.408 -10.273 1.00 98.06 159 ILE A O 1
ATOM 1280 N N . LEU A 1 160 ? 17.127 2.172 -11.397 1.00 97.75 160 LEU A N 1
ATOM 1281 C CA . LEU A 1 160 ? 17.617 1.744 -12.711 1.00 97.75 160 LEU A CA 1
ATOM 1282 C C . LEU A 1 160 ? 19.147 1.614 -12.718 1.00 97.75 160 LEU A C 1
ATOM 1284 O O . LEU A 1 160 ? 19.696 0.668 -13.273 1.00 97.75 160 LEU A O 1
ATOM 1288 N N . ILE A 1 161 ? 19.831 2.536 -12.035 1.00 97.12 161 ILE A N 1
ATOM 1289 C CA . ILE A 1 161 ? 21.291 2.543 -11.930 1.00 97.12 161 ILE A CA 1
ATOM 1290 C C . ILE A 1 161 ? 21.771 1.445 -10.972 1.00 97.12 161 ILE A C 1
ATOM 1292 O O . ILE A 1 161 ? 22.688 0.705 -11.315 1.00 97.12 161 ILE A O 1
ATOM 1296 N N . ASP A 1 162 ? 21.130 1.305 -9.804 1.00 95.69 162 ASP A N 1
ATOM 1297 C CA . ASP A 1 162 ? 21.498 0.303 -8.784 1.00 95.69 162 ASP A CA 1
ATOM 1298 C C . ASP A 1 162 ? 21.323 -1.143 -9.276 1.00 95.69 162 ASP A C 1
ATOM 1300 O O . ASP A 1 162 ? 22.099 -2.031 -8.924 1.00 95.69 162 ASP A O 1
ATOM 1304 N N . SER A 1 163 ? 20.269 -1.391 -10.055 1.00 97.56 163 SER A N 1
ATOM 1305 C CA . SER A 1 163 ? 19.903 -2.729 -10.535 1.00 97.56 163 SER A CA 1
ATOM 1306 C C . SER A 1 163 ? 20.653 -3.160 -11.795 1.00 97.56 163 SER A C 1
ATOM 1308 O O . SER A 1 163 ? 20.702 -4.353 -12.090 1.00 97.56 163 SER A O 1
ATOM 1310 N N . GLY A 1 164 ? 21.190 -2.211 -12.570 1.00 95.94 164 GLY A N 1
ATOM 1311 C CA . GLY A 1 164 ? 21.727 -2.490 -13.903 1.00 95.94 164 GLY A CA 1
ATOM 1312 C C . GLY A 1 164 ? 20.673 -2.997 -14.898 1.00 95.94 164 GLY A C 1
ATOM 1313 O O . GLY A 1 164 ? 21.032 -3.645 -15.889 1.00 95.94 164 GLY A O 1
ATOM 1314 N N . ALA A 1 165 ? 19.388 -2.752 -14.621 1.00 98.38 165 ALA A N 1
ATOM 1315 C CA . ALA A 1 165 ? 18.299 -2.993 -15.559 1.00 98.38 165 ALA A CA 1
ATOM 1316 C C . ALA A 1 165 ? 18.365 -2.007 -16.737 1.00 98.38 165 ALA A C 1
ATOM 1318 O O . ALA A 1 165 ? 19.032 -0.973 -16.660 1.00 98.38 165 ALA A O 1
ATOM 1319 N N . ASP A 1 166 ? 17.695 -2.343 -17.836 1.00 98.50 166 ASP A N 1
ATOM 1320 C CA . ASP A 1 166 ? 17.712 -1.525 -19.053 1.00 98.50 166 ASP A CA 1
ATOM 1321 C C . ASP A 1 166 ? 16.567 -0.506 -19.069 1.00 98.50 166 ASP A C 1
ATOM 1323 O O . ASP A 1 166 ? 16.758 0.626 -19.510 1.00 98.50 166 ASP A O 1
ATOM 1327 N N . LEU A 1 167 ? 15.402 -0.886 -18.532 1.00 98.50 167 LEU A N 1
ATOM 1328 C CA . LEU A 1 167 ? 14.189 -0.073 -18.560 1.00 98.50 167 LEU A CA 1
ATOM 1329 C C . LEU A 1 167 ? 13.367 -0.254 -17.276 1.00 98.50 167 LEU A C 1
ATOM 1331 O O . LEU A 1 167 ? 13.261 -1.362 -16.745 1.00 98.50 167 LEU A O 1
ATOM 1335 N N . ILE A 1 168 ? 12.741 0.819 -16.790 1.00 98.75 168 ILE A N 1
ATOM 1336 C CA . ILE A 1 168 ? 11.650 0.735 -15.807 1.00 98.75 168 ILE A CA 1
ATOM 1337 C C . ILE A 1 168 ? 10.324 0.872 -16.544 1.00 98.75 168 ILE A C 1
ATOM 1339 O O . ILE A 1 168 ? 10.160 1.839 -17.273 1.00 98.75 168 ILE A O 1
ATOM 1343 N N . SER A 1 169 ? 9.362 -0.009 -16.280 1.00 98.44 169 SER A N 1
ATOM 1344 C CA . SER A 1 169 ? 7.938 0.215 -16.554 1.00 98.44 169 SER A CA 1
ATOM 1345 C C . SER A 1 169 ? 7.261 0.650 -15.248 1.00 98.44 169 SER A C 1
ATOM 1347 O O . SER A 1 169 ? 7.066 -0.168 -14.344 1.00 98.44 169 SER A O 1
ATOM 1349 N N . TYR A 1 170 ? 6.969 1.946 -15.099 1.00 97.31 170 TYR A N 1
ATOM 1350 C CA . TYR A 1 170 ? 6.478 2.533 -13.850 1.00 97.31 170 TYR A CA 1
ATOM 1351 C C . TYR A 1 170 ? 4.975 2.820 -13.872 1.00 97.31 170 TYR A C 1
ATOM 1353 O O . TYR A 1 170 ? 4.389 3.155 -14.895 1.00 97.31 170 TYR A O 1
ATOM 1361 N N . GLY A 1 171 ? 4.365 2.756 -12.690 1.00 95.31 171 GLY A N 1
ATOM 1362 C CA . GLY A 1 171 ? 2.927 2.952 -12.531 1.00 95.31 171 GLY A CA 1
ATOM 1363 C C . GLY A 1 171 ? 2.126 1.720 -12.945 1.00 95.31 171 GLY A C 1
ATOM 1364 O O . GLY A 1 171 ? 2.537 0.596 -12.652 1.00 95.31 171 GLY A O 1
ATOM 1365 N N . MET A 1 172 ? 0.980 1.945 -13.587 1.00 95.00 172 MET A N 1
ATOM 1366 C CA . MET A 1 172 ? 0.164 0.886 -14.184 1.00 95.00 172 MET A CA 1
ATOM 1367 C C . MET A 1 172 ? 0.770 0.514 -15.543 1.00 95.00 172 MET A C 1
ATOM 1369 O O . MET A 1 172 ? 0.821 1.351 -16.440 1.00 95.00 172 MET A O 1
ATOM 1373 N N . GLY A 1 173 ? 1.325 -0.696 -15.642 1.00 96.38 173 GLY A N 1
ATOM 1374 C CA . GLY A 1 173 ? 2.196 -1.109 -16.747 1.00 96.38 173 GLY A CA 1
ATOM 1375 C C . GLY A 1 173 ? 1.496 -1.823 -17.902 1.00 96.38 173 GLY A C 1
ATOM 1376 O O . GLY A 1 173 ? 2.183 -2.357 -18.761 1.00 96.38 173 GLY A O 1
ATOM 1377 N N . GLU A 1 174 ? 0.166 -1.895 -17.901 1.00 98.06 174 GLU A N 1
ATOM 1378 C CA . GLU A 1 174 ? -0.623 -2.677 -18.858 1.00 98.06 174 GLU A CA 1
ATOM 1379 C C . GLU A 1 174 ? -0.416 -2.245 -20.315 1.00 98.06 174 GLU A C 1
ATOM 1381 O O . GLU A 1 174 ? -0.224 -3.104 -21.168 1.00 98.06 174 GLU A O 1
ATOM 1386 N N . HIS A 1 175 ? -0.394 -0.938 -20.600 1.00 98.12 175 HIS A N 1
ATOM 1387 C CA . HIS A 1 175 ? -0.083 -0.430 -21.945 1.00 98.12 175 HIS A CA 1
ATOM 1388 C C . HIS A 1 175 ? 1.406 -0.542 -22.261 1.00 98.12 175 HIS A C 1
ATOM 1390 O O . HIS A 1 175 ? 1.795 -1.126 -23.270 1.00 98.12 175 HIS A O 1
ATOM 1396 N N . SER A 1 176 ? 2.251 -0.031 -21.361 1.00 98.06 176 SER A N 1
ATOM 1397 C CA . SER A 1 176 ? 3.687 0.078 -21.611 1.00 98.06 176 SER A CA 1
ATOM 1398 C C . SER A 1 176 ? 4.347 -1.278 -21.821 1.00 98.06 176 SER A C 1
ATOM 1400 O O . SER A 1 176 ? 5.260 -1.378 -22.631 1.00 98.06 176 SER A O 1
ATOM 1402 N N . ILE A 1 177 ? 3.905 -2.336 -21.131 1.00 98.56 177 ILE A N 1
ATOM 1403 C CA . ILE A 1 177 ? 4.518 -3.656 -21.292 1.00 98.56 177 ILE A CA 1
ATOM 1404 C C . ILE A 1 177 ? 4.250 -4.270 -22.667 1.00 98.56 177 ILE A C 1
ATOM 1406 O O . ILE A 1 177 ? 5.133 -4.941 -23.195 1.00 98.56 177 ILE A O 1
ATOM 1410 N N . VAL A 1 178 ? 3.070 -4.027 -23.245 1.00 98.62 178 VAL A N 1
ATOM 1411 C CA . VAL A 1 178 ? 2.730 -4.498 -24.593 1.00 98.62 178 VAL A CA 1
ATOM 1412 C C . VAL A 1 178 ? 3.569 -3.741 -25.614 1.00 98.62 178 VAL A C 1
ATOM 1414 O O . VAL A 1 178 ? 4.247 -4.372 -26.412 1.00 98.62 178 VAL A O 1
ATOM 1417 N N . GLU A 1 179 ? 3.645 -2.411 -25.510 1.00 98.75 179 GLU A N 1
ATOM 1418 C CA . GLU A 1 179 ? 4.482 -1.600 -26.407 1.00 98.75 179 GLU A CA 1
ATOM 1419 C C . GLU A 1 179 ? 5.971 -1.988 -26.319 1.00 98.75 179 GLU A C 1
ATOM 1421 O O . GLU A 1 179 ? 6.667 -2.052 -27.332 1.00 98.75 179 GLU A O 1
ATOM 1426 N N . ILE A 1 180 ? 6.475 -2.283 -25.111 1.00 98.81 180 ILE A N 1
ATOM 1427 C CA . ILE A 1 180 ? 7.847 -2.776 -24.912 1.00 98.81 180 ILE A CA 1
ATOM 1428 C C . ILE A 1 180 ? 8.026 -4.137 -25.590 1.00 98.81 180 ILE A C 1
ATOM 1430 O O . ILE A 1 180 ? 9.052 -4.370 -26.230 1.00 98.81 180 ILE A O 1
ATOM 1434 N N . ALA A 1 181 ? 7.060 -5.044 -25.431 1.00 98.81 181 ALA A N 1
ATOM 1435 C CA . ALA A 1 181 ? 7.114 -6.369 -26.029 1.00 98.81 181 ALA A CA 1
ATOM 1436 C C . ALA A 1 181 ? 7.101 -6.300 -27.559 1.00 98.81 181 ALA A C 1
ATOM 1438 O O . ALA A 1 181 ? 7.966 -6.914 -28.183 1.00 98.81 181 ALA A O 1
ATOM 1439 N N . ASP A 1 182 ? 6.216 -5.490 -28.139 1.00 98.75 182 ASP A N 1
ATOM 1440 C CA . ASP A 1 182 ? 6.118 -5.263 -29.582 1.00 98.75 182 ASP A CA 1
ATOM 1441 C C . ASP A 1 182 ? 7.427 -4.678 -30.139 1.00 98.75 182 ASP A C 1
ATOM 1443 O O . ASP A 1 182 ? 7.945 -5.146 -31.153 1.00 98.75 182 ASP A O 1
ATOM 1447 N N . ALA A 1 183 ? 8.016 -3.694 -29.449 1.00 98.75 183 ALA A N 1
ATOM 1448 C CA . ALA A 1 183 ? 9.281 -3.083 -29.853 1.00 98.75 183 ALA A CA 1
ATOM 1449 C C . ALA A 1 183 ? 10.452 -4.082 -29.834 1.00 98.75 183 ALA A C 1
ATOM 1451 O O . ALA A 1 183 ? 11.234 -4.143 -30.787 1.00 98.75 183 ALA A O 1
ATOM 1452 N N . LEU A 1 184 ? 10.573 -4.880 -28.767 1.00 98.69 184 LEU A N 1
ATOM 1453 C CA . LEU A 1 184 ? 11.611 -5.911 -28.664 1.00 98.69 184 LEU A CA 1
ATOM 1454 C C . LEU A 1 184 ? 11.411 -7.018 -29.706 1.00 98.69 184 LEU A C 1
ATOM 1456 O O . LEU A 1 184 ? 12.386 -7.488 -30.292 1.00 98.69 184 LEU A O 1
ATOM 1460 N N . ASP A 1 185 ? 10.165 -7.419 -29.959 1.00 98.56 185 ASP A N 1
ATOM 1461 C CA . ASP A 1 185 ? 9.823 -8.436 -30.956 1.00 98.56 185 ASP A CA 1
ATOM 1462 C C . ASP A 1 185 ? 10.120 -7.973 -32.387 1.00 98.56 185 ASP A C 1
ATOM 1464 O O . ASP A 1 185 ? 10.634 -8.744 -33.196 1.00 98.56 185 ASP A O 1
ATOM 1468 N N . ALA A 1 186 ? 9.920 -6.681 -32.661 1.00 98.50 186 ALA A N 1
ATOM 1469 C CA . ALA A 1 186 ? 10.328 -6.032 -33.905 1.00 98.50 186 ALA A CA 1
ATOM 1470 C C . ALA A 1 186 ? 11.859 -5.899 -34.065 1.00 98.50 186 ALA A C 1
ATOM 1472 O O . ALA A 1 186 ? 12.334 -5.457 -35.113 1.00 98.50 186 ALA A O 1
ATOM 1473 N N . GLY A 1 187 ? 12.644 -6.276 -33.050 1.00 97.94 187 GLY A N 1
ATOM 1474 C CA . GLY A 1 187 ? 14.107 -6.256 -33.079 1.00 97.94 187 GLY A CA 1
ATOM 1475 C C . GLY A 1 187 ? 14.738 -4.925 -32.662 1.00 97.94 187 GLY A C 1
ATOM 1476 O O . GLY A 1 187 ? 15.942 -4.745 -32.856 1.00 97.94 187 GLY A O 1
ATOM 1477 N N . ILE A 1 188 ? 13.968 -3.997 -32.082 1.00 98.31 188 ILE A N 1
ATOM 1478 C CA . ILE A 1 188 ? 14.514 -2.756 -31.518 1.00 98.31 188 ILE A CA 1
ATOM 1479 C C . ILE A 1 188 ? 15.366 -3.114 -30.296 1.00 98.31 188 ILE A C 1
ATOM 1481 O O . ILE A 1 188 ? 14.942 -3.866 -29.416 1.00 98.31 188 ILE A O 1
ATOM 1485 N N . ASN A 1 189 ? 16.584 -2.573 -30.218 1.00 97.69 189 ASN A N 1
ATOM 1486 C CA . ASN A 1 189 ? 17.423 -2.781 -29.044 1.00 97.69 189 ASN A CA 1
ATOM 1487 C C . ASN A 1 189 ? 16.765 -2.132 -27.821 1.00 97.69 189 ASN A C 1
ATOM 1489 O O . ASN A 1 189 ? 16.316 -0.994 -27.898 1.00 97.69 189 ASN A O 1
ATOM 1493 N N . VAL A 1 190 ? 16.781 -2.801 -26.665 1.00 97.81 190 VAL A N 1
ATOM 1494 C CA . VAL A 1 190 ? 16.187 -2.264 -25.427 1.00 97.81 190 VAL A CA 1
ATOM 1495 C C . VAL A 1 190 ? 16.689 -0.857 -25.067 1.00 97.81 190 VAL A C 1
ATOM 1497 O O . VAL A 1 190 ? 15.942 -0.068 -24.499 1.00 97.81 190 VAL A O 1
ATOM 1500 N N . LYS A 1 191 ? 17.929 -0.511 -25.434 1.00 95.62 191 LYS A N 1
ATOM 1501 C CA . LYS A 1 191 ? 18.512 0.821 -25.195 1.00 95.62 191 LYS A CA 1
ATOM 1502 C C . LYS A 1 191 ? 17.921 1.923 -26.078 1.00 95.62 191 LYS A C 1
ATOM 1504 O O . LYS A 1 191 ? 17.999 3.087 -25.701 1.00 95.62 191 LYS A O 1
ATOM 1509 N N . ASP A 1 192 ? 17.337 1.548 -27.211 1.00 96.69 192 ASP A N 1
ATOM 1510 C CA . ASP A 1 192 ? 16.718 2.457 -28.176 1.00 96.69 192 ASP A CA 1
ATOM 1511 C C . ASP A 1 192 ? 15.209 2.623 -27.914 1.00 96.69 192 ASP A C 1
ATOM 1513 O O . ASP A 1 192 ? 14.548 3.460 -28.528 1.00 96.69 192 ASP A O 1
ATOM 1517 N N . ILE A 1 193 ? 14.651 1.867 -26.960 1.00 97.50 193 ILE A N 1
ATOM 1518 C CA . ILE A 1 193 ? 13.269 2.014 -26.494 1.00 97.50 193 ILE A CA 1
ATOM 1519 C C . ILE A 1 193 ? 13.194 3.202 -25.526 1.00 97.50 193 ILE A C 1
ATOM 1521 O O . ILE A 1 193 ? 13.177 3.054 -24.304 1.00 97.50 193 ILE A O 1
ATOM 1525 N N . THR A 1 194 ? 13.177 4.408 -26.089 1.00 96.94 194 THR A N 1
ATOM 1526 C CA . THR A 1 194 ? 13.258 5.673 -25.337 1.00 96.94 194 THR A CA 1
ATOM 1527 C C . THR A 1 194 ? 11.971 6.495 -25.365 1.00 96.94 194 THR A C 1
ATOM 1529 O O . THR A 1 194 ? 11.887 7.499 -24.670 1.00 96.94 194 TH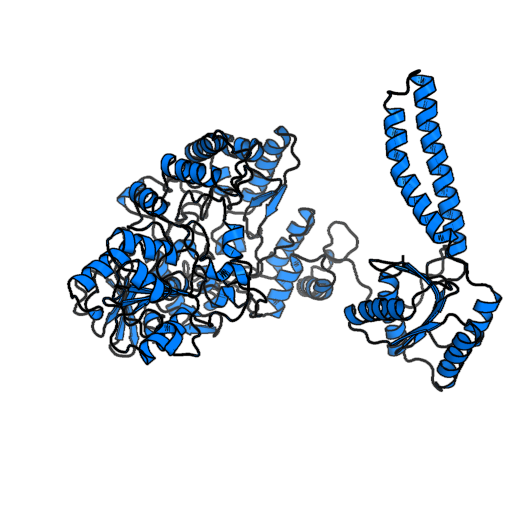R A O 1
ATOM 1532 N N . TYR A 1 195 ? 10.950 6.070 -26.113 1.00 96.25 195 TYR A N 1
ATOM 1533 C CA . TYR A 1 195 ? 9.751 6.870 -26.410 1.00 96.25 195 TYR A CA 1
ATOM 1534 C C . TYR A 1 195 ? 8.462 6.366 -25.735 1.00 96.25 195 TYR A C 1
ATOM 1536 O O . TYR A 1 195 ? 7.445 7.058 -25.743 1.00 96.25 195 TYR A O 1
ATOM 1544 N N . ILE A 1 196 ? 8.475 5.163 -25.153 1.00 98.38 196 ILE A N 1
ATOM 1545 C CA . ILE A 1 196 ? 7.265 4.532 -24.606 1.00 98.38 196 ILE A CA 1
ATOM 1546 C C . ILE A 1 196 ? 6.827 5.247 -23.325 1.00 98.38 196 ILE A C 1
ATOM 1548 O O . ILE A 1 196 ? 7.613 5.448 -22.393 1.00 98.38 196 ILE A O 1
ATOM 1552 N N . ARG A 1 197 ? 5.546 5.605 -23.237 1.00 98.00 197 ARG A N 1
ATOM 1553 C CA . ARG A 1 197 ? 4.982 6.250 -22.043 1.00 98.00 197 ARG A CA 1
ATOM 1554 C C . ARG A 1 197 ? 4.965 5.293 -20.854 1.00 98.00 197 ARG A C 1
ATOM 1556 O O . ARG A 1 197 ? 4.839 4.086 -21.001 1.00 98.00 197 ARG A O 1
ATOM 1563 N N . GLY A 1 198 ? 5.094 5.829 -19.644 1.00 97.94 198 GLY A N 1
ATOM 1564 C CA . GLY A 1 198 ? 5.193 5.013 -18.433 1.00 97.94 198 GLY A CA 1
ATOM 1565 C C . GLY A 1 198 ? 6.538 4.300 -18.294 1.00 97.94 198 GLY A C 1
ATOM 1566 O O . GLY A 1 198 ? 6.643 3.360 -17.509 1.00 97.94 198 GLY A O 1
ATOM 1567 N N . THR A 1 199 ? 7.578 4.744 -19.012 1.00 98.62 199 THR A N 1
ATOM 1568 C CA . THR A 1 199 ? 8.918 4.156 -18.910 1.00 98.62 199 THR A CA 1
ATOM 1569 C C . THR A 1 199 ? 9.986 5.117 -18.400 1.00 98.62 199 THR A C 1
ATOM 1571 O O . THR A 1 199 ? 9.835 6.340 -18.456 1.00 98.62 199 THR A O 1
ATOM 1574 N N . VAL A 1 200 ? 11.063 4.552 -17.852 1.00 98.69 200 VAL A N 1
ATOM 1575 C CA . VAL A 1 200 ? 12.279 5.283 -17.476 1.00 98.69 200 VAL A CA 1
ATOM 1576 C C . VAL A 1 200 ? 13.489 4.561 -18.039 1.00 98.69 200 VAL A C 1
ATOM 1578 O O . VAL A 1 200 ? 13.641 3.361 -17.807 1.00 98.69 200 VAL A O 1
ATOM 1581 N N . TYR A 1 201 ? 14.359 5.298 -18.721 1.00 98.25 201 TYR A N 1
ATOM 1582 C CA . TYR A 1 201 ? 15.570 4.774 -19.344 1.00 98.25 201 TYR A CA 1
ATOM 1583 C C . TYR A 1 201 ? 16.803 5.586 -18.935 1.00 98.25 201 TYR A C 1
ATOM 1585 O O . TYR A 1 201 ? 16.714 6.652 -18.319 1.00 98.25 201 TYR A O 1
ATOM 1593 N N . ARG A 1 202 ? 17.983 5.057 -19.261 1.00 96.75 202 ARG A N 1
ATOM 1594 C CA . ARG A 1 202 ? 19.273 5.714 -19.033 1.00 96.75 202 ARG A CA 1
ATOM 1595 C C . ARG A 1 202 ? 19.917 6.068 -20.368 1.00 96.75 202 ARG A C 1
ATOM 1597 O O . ARG A 1 202 ? 19.959 5.227 -21.257 1.00 96.75 202 ARG A O 1
ATOM 1604 N N . THR A 1 203 ? 20.494 7.261 -20.463 1.00 95.94 203 THR A N 1
ATOM 1605 C CA . THR A 1 203 ? 21.226 7.745 -21.645 1.00 95.94 203 THR A CA 1
ATOM 1606 C C . THR A 1 203 ? 22.520 8.454 -21.236 1.00 95.94 203 THR A C 1
ATOM 1608 O O . THR A 1 203 ? 22.683 8.845 -20.076 1.00 95.94 203 THR A O 1
ATOM 1611 N N . ASP A 1 204 ? 23.461 8.589 -22.168 1.00 95.19 204 ASP A N 1
ATOM 1612 C CA . ASP A 1 204 ? 24.697 9.361 -22.010 1.00 95.19 204 ASP A CA 1
ATOM 1613 C C . ASP A 1 204 ? 24.652 10.752 -22.681 1.00 95.19 204 ASP A C 1
ATOM 1615 O O . ASP A 1 204 ? 25.600 11.536 -22.577 1.00 95.19 204 ASP A O 1
ATOM 1619 N N . SER A 1 205 ? 23.547 11.072 -23.357 1.00 93.06 205 SER A N 1
ATOM 1620 C CA . SER A 1 205 ? 23.279 12.388 -23.933 1.00 93.06 205 SER A CA 1
ATOM 1621 C C . SER A 1 205 ? 21.784 12.712 -23.936 1.00 93.06 205 SER A C 1
ATOM 1623 O O . SER A 1 205 ? 20.934 11.822 -24.037 1.00 93.06 205 SER A O 1
ATOM 1625 N N . THR A 1 206 ? 21.472 14.003 -23.844 1.00 93.50 206 THR A N 1
ATOM 1626 C CA . THR A 1 206 ? 20.125 14.564 -24.005 1.00 93.50 206 THR A CA 1
ATOM 1627 C C . THR A 1 206 ? 19.828 14.988 -25.446 1.00 93.50 206 THR A C 1
ATOM 1629 O O . THR A 1 206 ? 18.699 15.370 -25.725 1.00 93.50 206 THR A O 1
ATOM 1632 N N . ASP A 1 207 ? 20.793 14.893 -26.370 1.00 91.62 207 ASP A N 1
ATOM 1633 C CA . ASP A 1 207 ? 20.656 15.384 -27.756 1.00 91.62 207 ASP A CA 1
ATOM 1634 C C . ASP A 1 207 ? 19.528 14.690 -28.541 1.00 91.62 207 ASP A C 1
ATOM 1636 O O . ASP A 1 207 ? 18.932 15.282 -29.436 1.00 91.62 207 ASP A O 1
ATOM 1640 N N . ASN A 1 208 ? 19.209 13.441 -28.184 1.00 86.94 208 ASN A N 1
ATOM 1641 C CA . ASN A 1 208 ? 18.150 12.652 -28.820 1.00 86.94 208 ASN A CA 1
ATOM 1642 C C . ASN A 1 208 ? 16.750 12.927 -28.238 1.00 86.94 208 ASN A C 1
ATOM 1644 O O . ASN A 1 208 ? 15.775 12.323 -28.683 1.00 86.94 208 ASN A O 1
ATOM 1648 N N . ILE A 1 209 ? 16.631 13.803 -27.234 1.00 93.19 209 ILE A N 1
ATOM 1649 C CA . ILE A 1 209 ? 15.343 14.190 -26.649 1.00 93.19 209 ILE A CA 1
ATOM 1650 C C . ILE A 1 209 ? 14.800 15.371 -27.454 1.00 93.19 209 ILE A C 1
ATOM 1652 O O . ILE A 1 209 ? 15.193 16.517 -27.251 1.00 93.19 209 ILE A O 1
ATOM 1656 N N . THR A 1 210 ? 13.903 15.082 -28.395 1.00 87.44 210 THR A N 1
ATOM 1657 C CA . THR A 1 210 ? 13.316 16.097 -29.286 1.00 87.44 210 THR A CA 1
ATOM 1658 C C . THR A 1 210 ? 12.120 16.826 -28.675 1.00 87.44 210 THR A C 1
ATOM 1660 O O . THR A 1 210 ? 11.743 17.897 -29.147 1.00 87.44 210 THR A O 1
ATOM 1663 N N . GLU A 1 211 ? 11.491 16.238 -27.660 1.00 90.94 211 GLU A N 1
ATOM 1664 C CA . GLU A 1 211 ? 10.341 16.811 -26.960 1.00 90.94 211 GLU A CA 1
ATOM 1665 C C . GLU A 1 211 ? 10.769 17.751 -25.825 1.00 90.94 211 GLU A C 1
ATOM 1667 O O . GLU A 1 211 ? 11.871 17.658 -25.284 1.00 90.94 211 GLU A O 1
ATOM 1672 N N . GLU A 1 212 ? 9.871 18.654 -25.427 1.00 93.56 212 GLU A N 1
ATOM 1673 C CA . GLU A 1 212 ? 10.114 19.538 -24.288 1.00 93.56 212 GLU A CA 1
ATOM 1674 C C . GLU A 1 212 ? 10.227 18.726 -22.986 1.00 93.56 212 GLU A C 1
ATOM 1676 O O . GLU A 1 212 ? 9.333 17.950 -22.633 1.00 93.56 212 GLU A O 1
ATOM 1681 N N . TYR A 1 213 ? 11.307 18.948 -22.238 1.00 97.44 213 TYR A N 1
ATOM 1682 C CA . TYR A 1 213 ? 11.572 18.260 -20.980 1.00 97.44 213 TYR A CA 1
ATOM 1683 C C . TYR A 1 213 ? 11.851 19.233 -19.832 1.00 97.44 213 TYR A C 1
ATOM 1685 O O . TYR A 1 213 ? 12.200 20.397 -20.028 1.00 97.44 213 TYR A O 1
ATOM 1693 N N . ILE A 1 214 ? 11.689 18.735 -18.608 1.00 97.94 214 ILE A N 1
ATOM 1694 C CA . ILE A 1 214 ? 12.047 19.430 -17.372 1.00 97.94 214 ILE A CA 1
ATOM 1695 C C . ILE A 1 214 ? 13.334 18.802 -16.844 1.00 97.94 214 ILE A C 1
ATOM 1697 O O . ILE A 1 214 ? 13.361 17.617 -16.500 1.00 97.94 214 ILE A O 1
ATOM 1701 N N . GLU A 1 215 ? 14.396 19.598 -16.758 1.00 97.81 215 GLU A N 1
ATOM 1702 C CA . GLU A 1 215 ? 15.629 19.186 -16.092 1.00 97.81 215 GLU A CA 1
ATOM 1703 C C . GLU A 1 215 ? 15.460 19.301 -14.573 1.00 97.81 215 GLU A C 1
ATOM 1705 O O . GLU A 1 215 ? 15.102 20.352 -14.034 1.00 97.81 215 GLU A O 1
ATOM 1710 N N . LEU A 1 216 ? 15.672 18.188 -13.880 1.00 98.44 216 LEU A N 1
ATOM 1711 C CA . LEU A 1 216 ? 15.670 18.119 -12.428 1.00 98.44 216 LEU A CA 1
ATOM 1712 C C . LEU A 1 216 ? 17.070 18.444 -11.888 1.00 98.44 216 LEU A C 1
ATOM 1714 O O . LEU A 1 216 ? 18.061 18.159 -12.565 1.00 98.44 216 LEU A O 1
ATOM 1718 N N . PRO A 1 217 ? 17.175 18.965 -10.648 1.00 98.06 217 PRO A N 1
ATOM 1719 C CA . PRO A 1 217 ? 18.456 19.047 -9.957 1.00 98.06 217 PRO A CA 1
ATOM 1720 C C . PRO A 1 217 ? 19.183 17.699 -9.995 1.00 98.06 217 PRO A C 1
ATOM 1722 O O . PRO A 1 217 ? 18.561 16.643 -9.843 1.00 98.06 217 PRO A O 1
ATOM 1725 N N . SER A 1 218 ? 20.495 17.742 -10.200 1.00 98.12 218 SER A N 1
ATOM 1726 C CA . SER A 1 218 ? 21.320 16.542 -10.331 1.00 98.12 218 SER A CA 1
ATOM 1727 C C . SER A 1 218 ? 21.351 15.717 -9.043 1.00 98.12 218 SER A C 1
ATOM 1729 O O . SER A 1 218 ? 21.111 16.230 -7.947 1.00 98.12 218 SER A O 1
ATOM 1731 N N . TYR A 1 219 ? 21.711 14.436 -9.157 1.00 97.94 219 TYR A N 1
ATOM 1732 C CA . TYR A 1 219 ? 21.895 13.557 -7.999 1.00 97.94 219 TYR A CA 1
ATOM 1733 C C . TYR A 1 219 ? 22.872 14.148 -6.962 1.00 97.94 219 TYR A C 1
ATOM 1735 O O . TYR A 1 219 ? 22.604 14.110 -5.758 1.00 97.94 219 TYR A O 1
ATOM 1743 N N . ASP A 1 220 ? 23.981 14.740 -7.414 1.00 96.75 220 ASP A N 1
ATOM 1744 C CA . ASP A 1 220 ? 24.983 15.356 -6.534 1.00 96.75 220 ASP A CA 1
ATOM 1745 C C . ASP A 1 220 ? 24.393 16.539 -5.738 1.00 96.75 220 ASP A C 1
ATOM 1747 O O . ASP A 1 220 ? 24.667 16.692 -4.545 1.00 96.75 220 ASP A O 1
ATOM 1751 N N . GLU A 1 221 ? 23.511 17.333 -6.352 1.00 97.88 221 GLU A N 1
ATOM 1752 C CA . GLU A 1 221 ? 22.809 18.426 -5.669 1.00 97.88 221 GLU A CA 1
ATOM 1753 C C . GLU A 1 221 ? 21.767 17.904 -4.676 1.00 97.88 221 GLU A C 1
ATOM 1755 O O . GLU A 1 221 ? 21.761 18.307 -3.514 1.00 97.88 221 GLU A O 1
ATOM 1760 N N . VAL A 1 222 ? 20.889 16.985 -5.092 1.00 97.81 222 VAL A N 1
ATOM 1761 C CA . VAL A 1 222 ? 19.798 16.507 -4.220 1.00 97.81 222 VAL A CA 1
ATOM 1762 C C . VAL A 1 222 ? 20.287 15.608 -3.085 1.00 97.81 222 VAL A C 1
ATOM 1764 O O . VAL A 1 222 ? 19.602 15.470 -2.072 1.00 97.81 222 VAL A O 1
ATOM 1767 N N . SER A 1 223 ? 21.462 14.992 -3.226 1.00 97.38 223 SER A N 1
ATOM 1768 C CA . SER A 1 223 ? 22.073 14.181 -2.168 1.00 97.38 223 SER A CA 1
ATOM 1769 C C . SER A 1 223 ? 22.756 15.017 -1.082 1.00 97.38 223 SER A C 1
ATOM 1771 O O . SER A 1 223 ? 22.950 14.519 0.031 1.00 97.38 223 SER A O 1
ATOM 1773 N N . THR A 1 224 ? 23.078 16.282 -1.369 1.00 97.31 224 THR A N 1
ATOM 1774 C CA . THR A 1 224 ? 23.796 17.183 -0.452 1.00 97.31 224 THR A CA 1
ATOM 1775 C C . THR A 1 224 ? 22.944 18.353 0.045 1.00 97.31 224 THR A C 1
ATOM 1777 O O . THR A 1 224 ? 23.137 18.798 1.180 1.00 97.31 224 THR A O 1
ATOM 1780 N N . ASP A 1 225 ? 21.945 18.800 -0.724 1.00 98.19 225 ASP A N 1
ATOM 1781 C CA . ASP A 1 225 ? 21.028 19.878 -0.353 1.00 98.19 225 ASP A CA 1
ATOM 1782 C C . ASP A 1 225 ? 19.567 19.397 -0.261 1.00 98.19 225 ASP A C 1
ATOM 1784 O O . ASP A 1 225 ? 18.890 19.072 -1.240 1.00 98.19 225 ASP A O 1
ATOM 1788 N N . LYS A 1 226 ? 19.032 19.438 0.964 1.00 97.94 226 LYS A N 1
ATOM 1789 C CA . LYS A 1 226 ? 17.642 19.078 1.279 1.00 97.94 226 LYS A CA 1
ATOM 1790 C C . LYS A 1 226 ? 16.602 19.969 0.598 1.00 97.94 226 LYS A C 1
ATOM 1792 O O . LYS A 1 226 ? 15.490 19.501 0.358 1.00 97.94 226 LYS A O 1
ATOM 1797 N N . LYS A 1 227 ? 16.911 21.239 0.322 1.00 98.25 227 LYS A N 1
ATOM 1798 C CA . LYS A 1 227 ? 16.005 22.139 -0.404 1.00 98.25 227 LYS A CA 1
ATOM 1799 C C . LYS A 1 227 ? 15.966 21.784 -1.885 1.00 98.25 227 LYS A C 1
ATOM 1801 O O . LYS A 1 227 ? 14.870 21.720 -2.437 1.00 98.25 227 LYS A O 1
ATOM 1806 N N . GLN A 1 228 ? 17.115 21.465 -2.484 1.00 98.38 228 GLN A N 1
ATOM 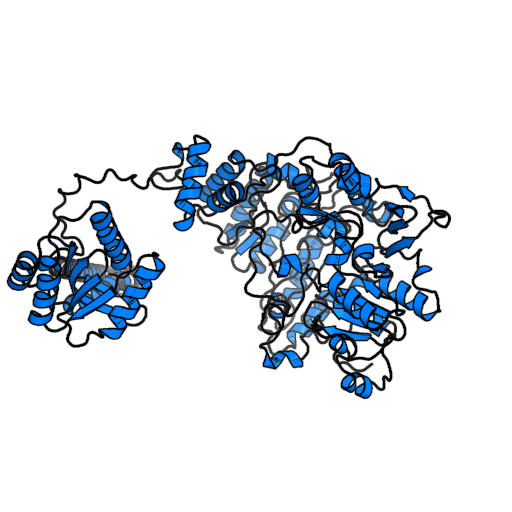1807 C CA . GLN A 1 228 ? 17.171 20.962 -3.860 1.00 98.38 228 GLN A CA 1
ATOM 1808 C C . GLN A 1 228 ? 16.431 19.627 -3.986 1.00 98.38 228 GLN A C 1
ATOM 1810 O O . GLN A 1 228 ? 15.643 19.453 -4.915 1.00 98.38 228 GLN A O 1
ATOM 1815 N N . TYR A 1 229 ? 16.581 18.725 -3.008 1.00 98.50 229 TYR A N 1
ATOM 1816 C CA . TYR A 1 229 ? 15.782 17.497 -2.951 1.00 98.50 229 TYR A CA 1
ATOM 1817 C C . TYR A 1 229 ? 14.275 17.789 -2.877 1.00 98.50 229 TYR A C 1
ATOM 1819 O O . TYR A 1 229 ? 13.503 17.212 -3.641 1.00 98.50 229 TYR A O 1
ATOM 1827 N N . ALA A 1 230 ? 13.841 18.705 -1.999 1.00 98.31 230 ALA A N 1
ATOM 1828 C CA . ALA A 1 230 ? 12.428 19.081 -1.880 1.00 98.31 230 ALA A CA 1
ATOM 1829 C C . ALA A 1 230 ? 11.865 19.658 -3.190 1.00 98.31 230 ALA A C 1
ATOM 1831 O O . ALA A 1 230 ? 10.768 19.283 -3.605 1.00 98.31 230 ALA A O 1
ATOM 1832 N N . HIS A 1 231 ? 12.633 20.523 -3.859 1.00 98.12 231 HIS A N 1
ATOM 1833 C CA . HIS A 1 231 ? 12.268 21.116 -5.144 1.00 98.12 231 HIS A CA 1
ATOM 1834 C C . HIS A 1 231 ? 12.179 20.070 -6.267 1.00 98.12 231 HIS A C 1
ATOM 1836 O O . HIS A 1 231 ? 11.182 20.023 -6.995 1.00 98.12 231 HIS A O 1
ATOM 1842 N N . SER A 1 232 ? 13.186 19.193 -6.376 1.00 98.25 232 SER A N 1
ATOM 1843 C CA . SER A 1 232 ? 13.189 18.080 -7.335 1.00 98.25 232 SER A CA 1
ATOM 1844 C C . SER A 1 232 ? 11.974 17.177 -7.120 1.00 98.25 232 SER A C 1
ATOM 1846 O O . SER A 1 232 ? 11.201 16.932 -8.048 1.00 98.25 232 SER A O 1
ATOM 1848 N N . PHE A 1 233 ? 11.726 16.764 -5.873 1.00 97.75 233 PHE A N 1
ATOM 1849 C CA . PHE A 1 233 ? 10.590 15.911 -5.542 1.00 97.75 233 PHE A CA 1
ATOM 1850 C C . PHE A 1 233 ? 9.242 16.575 -5.860 1.00 97.75 233 PHE A C 1
ATOM 1852 O O . PHE A 1 233 ? 8.344 15.920 -6.389 1.00 97.75 233 PHE A O 1
ATOM 1859 N N . TYR A 1 234 ? 9.076 17.872 -5.576 1.00 97.19 234 TYR A N 1
ATOM 1860 C CA . TYR A 1 234 ? 7.825 18.566 -5.889 1.00 97.19 234 TYR A CA 1
ATOM 1861 C C . TYR A 1 234 ? 7.566 18.665 -7.393 1.00 97.19 234 TYR A C 1
ATOM 1863 O O . TYR A 1 234 ? 6.428 18.485 -7.834 1.00 97.19 234 TYR A O 1
ATOM 1871 N N . SER A 1 235 ? 8.624 18.891 -8.176 1.00 97.38 235 SER A N 1
ATOM 1872 C CA . SER A 1 235 ? 8.561 18.894 -9.641 1.00 97.38 235 SER A CA 1
ATOM 1873 C C . SER A 1 235 ? 8.105 17.530 -10.161 1.00 97.38 235 SER A C 1
ATOM 1875 O O . SER A 1 235 ? 7.158 17.452 -10.943 1.00 97.38 235 SER A O 1
ATOM 1877 N N . GLN A 1 236 ? 8.680 16.442 -9.633 1.00 96.56 236 GLN A N 1
ATOM 1878 C CA . GLN A 1 236 ? 8.240 15.077 -9.940 1.00 96.56 236 GLN A CA 1
ATOM 1879 C C . GLN A 1 236 ? 6.772 14.842 -9.551 1.00 96.56 236 GLN A C 1
ATOM 1881 O O . GLN A 1 236 ? 6.011 14.272 -10.329 1.00 96.56 236 GLN A O 1
ATOM 1886 N N . TYR A 1 237 ? 6.356 15.291 -8.362 1.00 94.88 237 TYR A N 1
ATOM 1887 C CA . TYR A 1 237 ? 4.986 15.134 -7.865 1.00 94.88 237 TYR A CA 1
ATOM 1888 C C . TYR A 1 237 ? 3.955 15.852 -8.750 1.00 94.88 237 TYR A C 1
ATOM 1890 O O . TYR A 1 237 ? 2.898 15.291 -9.050 1.00 94.88 237 TYR A O 1
ATOM 1898 N N . CYS A 1 238 ? 4.269 17.068 -9.206 1.00 94.56 238 CYS A N 1
ATOM 1899 C CA . CYS A 1 238 ? 3.409 17.834 -10.111 1.00 94.56 238 CYS A CA 1
ATOM 1900 C C . CYS A 1 238 ? 3.353 17.236 -11.528 1.00 94.56 238 CYS A C 1
ATOM 1902 O O . CYS A 1 238 ? 2.390 17.484 -12.249 1.00 94.56 238 CYS A O 1
ATOM 1904 N N . ASN A 1 239 ? 4.339 16.417 -11.905 1.00 95.12 239 ASN A N 1
ATOM 1905 C CA . ASN A 1 239 ? 4.467 15.778 -13.216 1.00 95.12 239 ASN A CA 1
ATOM 1906 C C . ASN A 1 239 ? 3.923 14.330 -13.234 1.00 95.12 239 ASN A C 1
ATOM 1908 O O . ASN A 1 239 ? 4.488 13.445 -13.875 1.00 95.12 239 ASN A O 1
ATOM 1912 N N . THR A 1 240 ? 2.848 14.062 -12.484 1.00 92.94 240 THR A N 1
ATOM 1913 C CA . THR A 1 240 ? 2.223 12.724 -12.372 1.00 92.94 240 THR A CA 1
ATOM 1914 C C . THR A 1 240 ? 0.970 12.545 -13.228 1.00 92.94 240 THR A C 1
ATOM 1916 O O . THR A 1 240 ? 0.415 11.449 -13.278 1.00 92.94 240 THR A O 1
ATOM 1919 N N . ASP A 1 241 ? 0.504 13.599 -13.897 1.00 94.06 241 ASP A N 1
ATOM 1920 C CA . ASP A 1 241 ? -0.695 13.541 -14.725 1.00 94.06 241 ASP A CA 1
ATOM 1921 C C . ASP A 1 241 ? -0.370 13.182 -16.184 1.00 94.06 241 ASP A C 1
ATOM 1923 O O . ASP A 1 241 ? 0.395 13.907 -16.816 1.00 94.06 241 ASP A O 1
ATOM 1927 N N . PRO A 1 242 ? -0.960 12.125 -16.764 1.00 93.19 242 PRO A N 1
ATOM 1928 C CA . PRO A 1 242 ? -0.591 11.675 -18.103 1.00 93.19 242 PRO A CA 1
ATOM 1929 C C . PRO A 1 242 ? -0.914 12.687 -19.215 1.00 93.19 242 PRO A C 1
ATOM 1931 O O . PRO A 1 242 ? -0.269 12.653 -20.255 1.00 93.19 242 PRO A O 1
ATOM 1934 N N . PHE A 1 243 ? -1.855 13.614 -19.040 1.00 92.31 243 PHE A N 1
ATOM 1935 C CA . PHE A 1 243 ? -2.235 14.531 -20.123 1.00 92.31 243 PHE A CA 1
ATOM 1936 C C . PHE A 1 243 ? -1.332 15.761 -20.222 1.00 92.31 243 PHE A C 1
ATOM 1938 O O . PHE A 1 243 ? -1.227 16.355 -21.291 1.00 92.31 243 PHE A O 1
ATOM 1945 N N . VAL A 1 244 ? -0.702 16.159 -19.115 1.00 92.12 244 VAL A N 1
ATOM 1946 C CA . VAL A 1 244 ? 0.103 17.392 -19.040 1.00 92.12 244 VAL A CA 1
ATOM 1947 C C . VAL A 1 244 ? 1.547 17.161 -18.601 1.00 92.12 244 VAL A C 1
ATOM 1949 O O . VAL A 1 244 ? 2.337 18.105 -18.608 1.00 92.12 244 VAL A O 1
ATOM 1952 N N . ALA A 1 245 ? 1.900 15.939 -18.193 1.00 94.94 245 ALA A N 1
ATOM 1953 C CA . ALA A 1 245 ? 3.265 15.604 -17.819 1.00 94.94 245 ALA A CA 1
ATOM 1954 C C . ALA A 1 245 ? 4.217 15.738 -19.009 1.00 94.94 245 ALA A C 1
ATOM 1956 O O . ALA A 1 245 ? 3.916 15.310 -20.124 1.00 94.94 245 ALA A O 1
ATOM 1957 N N . LYS A 1 246 ? 5.396 16.281 -18.720 1.00 96.88 246 LYS A N 1
ATOM 1958 C CA . LYS A 1 246 ? 6.536 16.375 -19.631 1.00 96.88 246 LYS A CA 1
ATOM 1959 C C . LYS A 1 246 ? 7.549 15.277 -19.324 1.00 96.88 246 LYS A C 1
ATOM 1961 O O . LYS A 1 246 ? 7.467 14.616 -18.283 1.00 96.88 246 LYS A O 1
ATOM 1966 N N . ILE A 1 247 ? 8.518 15.102 -20.214 1.00 98.44 247 ILE A N 1
ATOM 1967 C CA . ILE A 1 247 ? 9.694 14.278 -19.934 1.00 98.44 247 ILE A CA 1
ATOM 1968 C C . ILE A 1 247 ? 10.456 14.900 -18.752 1.00 98.44 247 ILE A C 1
ATOM 1970 O O . ILE A 1 247 ? 10.601 16.122 -18.682 1.00 98.44 247 ILE A O 1
ATOM 1974 N N . LEU A 1 248 ? 10.931 14.078 -17.814 1.00 98.56 248 LEU A N 1
ATOM 1975 C CA . LEU A 1 248 ? 11.839 14.519 -16.749 1.00 98.56 248 LEU A CA 1
ATOM 1976 C C . LEU A 1 248 ? 13.238 13.976 -17.008 1.00 98.56 248 LEU A C 1
ATOM 1978 O O . LEU A 1 248 ? 13.388 12.786 -17.282 1.00 98.56 248 LEU A O 1
ATOM 1982 N N . VAL A 1 249 ? 14.251 14.823 -16.854 1.00 98.56 249 VAL A N 1
ATOM 1983 C CA . VAL A 1 249 ? 15.659 14.448 -17.026 1.00 98.56 249 VAL A CA 1
ATOM 1984 C C . VAL A 1 249 ? 16.410 14.726 -15.731 1.00 98.56 249 VAL A C 1
ATOM 1986 O O . VAL A 1 249 ? 16.435 15.857 -15.259 1.00 98.56 249 VAL A O 1
ATOM 1989 N N . GLU A 1 250 ? 17.034 13.702 -15.153 1.00 98.38 250 GLU A N 1
ATOM 1990 C CA . GLU A 1 250 ? 17.885 13.822 -13.968 1.00 98.38 250 GLU A CA 1
ATOM 1991 C C . GLU A 1 250 ? 19.320 13.423 -14.316 1.00 98.38 250 GLU A C 1
ATOM 1993 O O . GLU A 1 250 ? 19.594 12.293 -14.738 1.00 98.38 250 GLU A O 1
ATOM 1998 N N . LYS A 1 251 ? 20.263 14.344 -14.115 1.00 97.94 251 LYS A N 1
ATOM 1999 C CA . LYS A 1 251 ? 21.689 14.052 -14.260 1.00 97.94 251 LYS A CA 1
ATOM 2000 C C . LYS A 1 251 ? 22.186 13.272 -13.044 1.00 97.94 251 LYS A C 1
ATOM 2002 O O . LYS A 1 251 ? 22.131 13.771 -11.922 1.00 97.94 251 LYS A O 1
ATOM 2007 N N . VAL A 1 252 ? 22.721 12.072 -13.267 1.00 94.50 252 VAL A N 1
ATOM 2008 C CA . VAL A 1 252 ? 23.215 11.206 -12.184 1.00 94.50 252 VAL A CA 1
ATOM 2009 C C . VAL A 1 252 ? 24.699 11.435 -11.927 1.00 94.50 252 VAL A C 1
ATOM 2011 O O . VAL A 1 252 ? 25.094 11.714 -10.802 1.00 94.50 252 VAL A O 1
ATOM 2014 N N . LYS A 1 253 ? 25.541 11.299 -12.958 1.00 89.31 253 LYS A N 1
ATOM 2015 C CA . LYS A 1 253 ? 26.999 11.468 -12.841 1.00 89.31 253 LYS A CA 1
ATOM 2016 C C . LYS A 1 253 ? 27.635 11.695 -14.206 1.00 89.31 253 LYS A C 1
ATOM 2018 O O . LYS A 1 253 ? 27.324 10.974 -15.148 1.00 89.31 253 LYS A O 1
ATOM 2023 N N . ASN A 1 254 ? 28.610 12.599 -14.311 1.00 89.00 254 ASN A N 1
ATOM 2024 C CA . ASN A 1 254 ? 29.317 12.894 -15.568 1.00 89.00 254 ASN A CA 1
ATOM 2025 C C . ASN A 1 254 ? 28.330 13.196 -16.715 1.00 89.00 254 ASN A C 1
ATOM 2027 O O . ASN A 1 254 ? 27.568 14.149 -16.606 1.00 89.00 254 ASN A O 1
ATOM 2031 N N . LYS A 1 255 ? 28.340 12.397 -17.790 1.00 90.12 255 LYS A N 1
ATOM 2032 C CA . LYS A 1 255 ? 27.391 12.475 -18.910 1.00 90.12 255 LYS A CA 1
ATOM 2033 C C . LYS A 1 255 ? 26.206 11.504 -18.770 1.00 90.12 255 LYS A C 1
ATOM 2035 O O . LYS A 1 255 ? 25.502 11.281 -19.727 1.00 90.12 255 LYS A O 1
ATOM 2040 N N . MET A 1 256 ? 25.992 10.874 -17.616 1.00 96.12 256 MET A N 1
ATOM 2041 C CA . MET A 1 256 ? 24.915 9.897 -17.421 1.00 96.12 256 MET A CA 1
ATOM 2042 C C . MET A 1 256 ? 23.634 10.568 -16.925 1.00 96.12 256 MET A C 1
ATOM 2044 O O . MET A 1 256 ? 23.643 11.225 -15.878 1.00 96.12 256 MET A O 1
ATOM 2048 N N . TYR A 1 257 ? 22.537 10.309 -17.628 1.00 97.75 257 TYR A N 1
ATOM 2049 C CA . TYR A 1 257 ? 21.206 10.829 -17.341 1.00 97.75 257 TYR A CA 1
ATOM 2050 C C . TYR A 1 257 ? 20.206 9.688 -17.168 1.00 97.75 257 TYR A C 1
ATOM 2052 O O . TYR A 1 257 ? 20.302 8.649 -17.826 1.00 97.75 257 TYR A O 1
ATOM 2060 N N . VAL A 1 258 ? 19.231 9.901 -16.291 1.00 98.31 258 VAL A N 1
ATOM 2061 C CA . VAL A 1 258 ? 18.017 9.090 -16.191 1.00 98.31 258 VAL A CA 1
ATOM 2062 C C . VAL A 1 258 ? 16.865 9.930 -16.716 1.00 98.31 258 VAL A C 1
ATOM 2064 O O . VAL A 1 258 ? 16.681 11.069 -16.287 1.00 98.31 258 VAL A O 1
ATOM 2067 N N . VAL A 1 259 ? 16.107 9.367 -17.649 1.00 98.56 259 VAL A N 1
ATOM 2068 C CA . VAL A 1 259 ? 15.016 10.053 -18.338 1.00 98.56 259 VAL A CA 1
ATOM 2069 C C . VAL A 1 259 ? 13.718 9.318 -18.055 1.00 98.56 259 VAL A C 1
ATOM 2071 O O . VAL A 1 259 ? 13.607 8.123 -18.322 1.00 98.56 259 VAL A O 1
ATOM 2074 N N . GLN A 1 260 ? 12.742 10.024 -17.488 1.00 98.50 260 GLN A N 1
ATOM 2075 C CA . GLN A 1 260 ? 11.394 9.519 -17.251 1.00 98.50 260 GLN A CA 1
ATOM 2076 C C . GLN A 1 260 ? 10.456 10.066 -18.328 1.00 98.50 260 GLN A C 1
ATOM 2078 O O . GLN A 1 260 ? 10.190 11.270 -18.365 1.00 98.50 260 GLN A O 1
ATOM 2083 N N . ASN A 1 261 ? 9.884 9.169 -19.129 1.00 98.19 261 ASN A N 1
ATOM 2084 C CA . ASN A 1 261 ? 8.810 9.506 -20.056 1.00 98.19 261 ASN A CA 1
ATOM 2085 C C . ASN A 1 261 ? 7.511 9.819 -19.300 1.00 98.19 261 ASN A C 1
ATOM 2087 O O . ASN A 1 261 ? 7.309 9.309 -18.189 1.00 98.19 261 ASN A O 1
ATOM 2091 N N . PRO A 1 262 ? 6.599 10.626 -19.870 1.00 97.19 262 PRO A N 1
ATOM 2092 C CA . PRO A 1 262 ? 5.293 10.893 -19.276 1.00 97.19 262 PRO A CA 1
ATOM 2093 C C . PRO A 1 262 ? 4.534 9.604 -18.907 1.00 97.19 262 PRO A C 1
ATOM 2095 O O . PRO A 1 262 ? 4.726 8.585 -19.573 1.00 97.19 262 PRO A O 1
ATOM 2098 N N . PRO A 1 263 ? 3.664 9.607 -17.878 1.00 96.38 263 PRO A N 1
ATOM 2099 C CA . PRO A 1 263 ? 2.945 8.403 -17.464 1.00 96.38 263 PRO A CA 1
ATOM 2100 C C . PRO A 1 263 ? 2.096 7.807 -18.592 1.00 96.38 263 PRO A C 1
ATOM 2102 O O . PRO A 1 263 ? 1.584 8.541 -19.448 1.00 96.38 263 PRO A O 1
ATOM 2105 N N . ALA A 1 264 ? 1.917 6.484 -18.569 1.00 95.94 264 ALA A N 1
ATOM 2106 C CA . ALA A 1 264 ? 0.950 5.810 -19.429 1.00 95.94 264 ALA A CA 1
ATOM 2107 C C . ALA A 1 264 ? -0.457 6.383 -19.197 1.00 95.94 264 ALA A C 1
ATOM 2109 O O . ALA A 1 264 ? -0.781 6.867 -18.102 1.00 95.94 264 ALA A O 1
ATOM 2110 N N . TYR A 1 265 ? -1.284 6.366 -20.239 1.00 95.00 265 TYR A N 1
ATOM 2111 C CA . TYR A 1 265 ? -2.668 6.793 -20.096 1.00 95.00 265 TYR A CA 1
ATOM 2112 C C . TYR A 1 265 ? -3.430 5.827 -19.179 1.00 95.00 265 TYR A C 1
ATOM 2114 O O . TYR A 1 265 ? -3.106 4.642 -19.114 1.00 95.00 265 TYR A O 1
ATOM 2122 N N . PRO A 1 266 ? -4.426 6.321 -18.425 1.00 93.25 266 PRO A N 1
ATOM 2123 C CA . PRO A 1 266 ? -5.295 5.436 -17.670 1.00 93.25 266 PRO A CA 1
ATOM 2124 C C . PRO A 1 266 ? -6.068 4.540 -18.641 1.00 93.25 266 PRO A C 1
ATOM 2126 O O . PRO A 1 266 ? -6.517 5.008 -19.688 1.00 93.25 266 PRO A O 1
ATOM 2129 N N . LEU A 1 267 ? -6.278 3.286 -18.251 1.00 95.69 267 LEU A N 1
ATOM 2130 C CA . LEU A 1 267 ? -7.142 2.364 -18.969 1.00 95.69 267 LEU A CA 1
ATOM 2131 C C . LEU A 1 267 ? -8.557 2.942 -19.069 1.00 95.69 267 LEU A C 1
ATOM 2133 O O . LEU A 1 267 ? -9.121 3.486 -18.108 1.00 95.69 267 LEU A O 1
ATOM 2137 N N . THR A 1 268 ? -9.152 2.782 -20.240 1.00 95.88 268 THR A N 1
ATOM 2138 C CA . THR A 1 268 ? -10.586 2.956 -20.443 1.00 95.88 268 THR A CA 1
ATOM 2139 C C . THR A 1 268 ? -11.368 1.923 -19.626 1.00 95.88 268 THR A C 1
ATOM 2141 O O . THR A 1 268 ? -10.827 0.931 -19.137 1.00 95.88 268 THR A O 1
ATOM 2144 N N . GLN A 1 269 ? -12.678 2.138 -19.462 1.00 96.31 269 GLN A N 1
ATOM 2145 C CA . GLN A 1 269 ? -13.529 1.159 -18.777 1.00 96.31 269 GLN A CA 1
ATOM 2146 C C . GLN A 1 269 ? -13.522 -0.201 -19.488 1.00 96.31 269 GLN A C 1
ATOM 2148 O O . GLN A 1 269 ? -13.497 -1.221 -18.808 1.00 96.31 269 GLN A O 1
ATOM 2153 N N . GLN A 1 270 ? -13.497 -0.212 -20.825 1.00 97.94 270 GLN A N 1
ATOM 2154 C CA . GLN A 1 270 ? -13.444 -1.454 -21.591 1.00 97.94 270 GLN A CA 1
ATOM 2155 C C . GLN A 1 270 ? -12.120 -2.186 -21.364 1.00 97.94 270 GLN A C 1
ATOM 2157 O O . GLN A 1 270 ? -12.144 -3.352 -21.003 1.00 97.94 270 GLN A O 1
ATOM 2162 N N . GLU A 1 271 ? -10.981 -1.495 -21.454 1.00 97.94 271 GLU A N 1
ATOM 2163 C CA . GLU A 1 271 ? -9.677 -2.121 -21.190 1.00 97.94 271 GLU A CA 1
ATOM 2164 C C . GLU A 1 271 ? -9.568 -2.629 -19.745 1.00 97.94 271 GLU A C 1
ATOM 2166 O O . GLU A 1 271 ? -9.033 -3.706 -19.500 1.00 97.94 271 GLU A O 1
ATOM 2171 N N . MET A 1 272 ? -10.114 -1.892 -18.768 1.00 96.94 272 MET A N 1
ATOM 2172 C CA . MET A 1 272 ? -10.233 -2.390 -17.394 1.00 96.94 272 MET A CA 1
ATOM 2173 C C . MET A 1 272 ? -11.084 -3.660 -17.335 1.00 96.94 272 MET A C 1
ATOM 2175 O O . MET A 1 272 ? -10.735 -4.590 -16.619 1.00 96.94 272 MET A O 1
ATOM 2179 N N . ASP A 1 273 ? -12.206 -3.720 -18.043 1.00 98.38 273 ASP A N 1
ATOM 2180 C CA . ASP A 1 273 ? -13.044 -4.914 -18.050 1.00 98.38 273 ASP A CA 1
ATOM 2181 C C . ASP A 1 273 ? -12.332 -6.101 -18.710 1.00 98.38 273 ASP A C 1
ATOM 2183 O O . ASP A 1 273 ? -12.376 -7.197 -18.150 1.00 98.38 273 ASP A O 1
ATOM 2187 N N . ASP A 1 274 ? -11.621 -5.866 -19.814 1.00 98.12 274 ASP A N 1
ATOM 2188 C CA . ASP A 1 274 ? -10.846 -6.869 -20.548 1.00 98.12 274 ASP A CA 1
ATOM 2189 C C . ASP A 1 274 ? -9.728 -7.448 -19.672 1.00 98.12 274 ASP A C 1
ATOM 2191 O O . ASP A 1 274 ? -9.613 -8.666 -19.538 1.00 98.12 274 ASP A O 1
ATOM 2195 N N . VAL A 1 275 ? -8.966 -6.593 -18.976 1.00 97.88 275 VAL A N 1
ATOM 2196 C CA . VAL A 1 275 ? -7.880 -7.011 -18.069 1.00 97.88 275 VAL A CA 1
ATOM 2197 C C . VAL A 1 275 ? -8.383 -7.918 -16.946 1.00 97.88 275 VAL A C 1
ATOM 2199 O O . VAL A 1 275 ? -7.692 -8.864 -16.562 1.00 97.88 275 VAL A O 1
ATOM 2202 N N . TYR A 1 276 ? -9.566 -7.642 -16.391 1.00 97.25 276 TYR A N 1
ATOM 2203 C CA . TYR A 1 276 ? -10.147 -8.457 -15.317 1.00 97.25 276 TYR A CA 1
ATOM 2204 C C . TYR A 1 276 ? -10.912 -9.680 -15.838 1.00 97.25 276 TYR A C 1
ATOM 2206 O O . TYR A 1 276 ? -11.213 -10.571 -15.047 1.00 97.25 276 TYR A O 1
ATOM 2214 N N . ALA A 1 277 ? -11.207 -9.735 -17.139 1.00 96.88 277 ALA A N 1
ATOM 2215 C CA . ALA A 1 277 ? -11.814 -10.882 -17.808 1.00 96.88 277 ALA A CA 1
ATOM 2216 C C . ALA A 1 277 ? -10.783 -11.884 -18.361 1.00 96.88 277 ALA A C 1
ATOM 2218 O O . ALA A 1 277 ? -11.182 -12.924 -18.884 1.00 96.88 277 ALA A O 1
ATOM 2219 N N . LEU A 1 278 ? -9.481 -11.586 -18.254 1.00 96.94 278 LEU A N 1
ATOM 2220 C CA . LEU A 1 278 ? -8.412 -12.505 -18.648 1.00 96.94 278 LEU A CA 1
ATOM 2221 C C . LEU A 1 278 ? -8.486 -13.839 -17.893 1.00 96.94 278 LEU A C 1
ATOM 2223 O O . LEU A 1 278 ? -9.092 -13.960 -16.828 1.00 96.94 278 LEU A O 1
ATOM 2227 N N . ASP A 1 279 ? -7.826 -14.841 -18.466 1.00 94.00 279 ASP A N 1
ATOM 2228 C CA . ASP A 1 279 ? -7.951 -16.248 -18.095 1.00 94.00 279 ASP A CA 1
ATOM 2229 C C . ASP A 1 279 ? -7.151 -16.625 -16.829 1.00 94.00 279 ASP A C 1
ATOM 2231 O O . ASP A 1 279 ? -6.227 -17.439 -16.860 1.00 94.00 279 ASP A O 1
ATOM 2235 N N . TYR A 1 280 ? -7.466 -15.977 -15.705 1.00 96.06 280 TYR A N 1
ATOM 2236 C CA . TYR A 1 280 ? -6.835 -16.239 -14.413 1.00 96.06 280 TYR A CA 1
ATOM 2237 C C . TYR A 1 280 ? -7.318 -17.561 -13.808 1.00 96.06 280 TYR A C 1
ATOM 2239 O O . TYR A 1 280 ? -8.503 -17.890 -13.843 1.00 96.06 280 TYR A O 1
ATOM 2247 N N . MET A 1 281 ? -6.415 -18.262 -13.126 1.00 94.94 281 MET A N 1
ATOM 2248 C CA . MET A 1 281 ? -6.768 -19.427 -12.308 1.00 94.94 281 MET A CA 1
ATOM 2249 C C . MET A 1 281 ? -7.476 -19.041 -11.002 1.00 94.94 281 MET A C 1
ATOM 2251 O O . MET A 1 281 ? -8.038 -19.906 -10.332 1.00 94.94 281 MET A O 1
ATOM 2255 N N . CYS A 1 282 ? -7.416 -17.759 -10.619 1.00 93.44 282 CYS A N 1
ATOM 2256 C CA . CYS A 1 282 ? -7.975 -17.194 -9.388 1.00 93.44 282 CYS A CA 1
ATOM 2257 C C . CYS A 1 282 ? -7.487 -17.892 -8.104 1.00 93.44 282 CYS A C 1
ATOM 2259 O O . CYS A 1 282 ? -8.147 -17.846 -7.066 1.00 93.44 282 CYS A O 1
ATOM 2261 N N . ASP A 1 283 ? -6.307 -18.515 -8.154 1.00 94.75 283 ASP A N 1
ATOM 2262 C CA . ASP A 1 283 ? -5.711 -19.253 -7.040 1.00 94.75 283 ASP A CA 1
ATOM 2263 C C . ASP A 1 283 ? -4.174 -19.157 -7.069 1.00 94.75 283 ASP A C 1
ATOM 2265 O O . ASP A 1 283 ? -3.561 -18.650 -8.015 1.00 94.75 283 ASP A O 1
ATOM 2269 N N . TYR A 1 284 ? -3.523 -19.635 -6.011 1.00 96.62 284 TYR A N 1
ATOM 2270 C CA . TYR A 1 284 ? -2.081 -19.843 -5.999 1.00 96.62 284 TYR A CA 1
ATOM 2271 C C . TYR A 1 284 ? -1.689 -21.139 -6.711 1.00 96.62 284 TYR A C 1
ATOM 2273 O O . TYR A 1 284 ? -2.438 -22.118 -6.732 1.00 96.62 284 TYR A O 1
ATOM 2281 N N . HIS A 1 285 ? -0.467 -21.179 -7.249 1.00 97.69 285 HIS A N 1
ATOM 2282 C CA . HIS A 1 285 ? 0.022 -22.375 -7.929 1.00 97.69 285 HIS A CA 1
ATOM 2283 C C . HIS A 1 285 ? -0.002 -23.606 -6.986 1.00 97.69 285 HIS A C 1
ATOM 2285 O O . HIS A 1 285 ? 0.505 -23.524 -5.858 1.00 97.69 285 HIS A O 1
ATOM 2291 N N . PRO A 1 286 ? -0.510 -24.785 -7.411 1.00 96.69 286 PRO A N 1
ATOM 2292 C CA . PRO A 1 286 ? -0.715 -25.948 -6.536 1.00 96.69 286 PRO A CA 1
ATOM 2293 C C . PRO A 1 286 ? 0.535 -26.464 -5.812 1.00 96.69 286 PRO A C 1
ATOM 2295 O O . PRO A 1 286 ? 0.418 -27.144 -4.792 1.00 96.69 286 PRO A O 1
ATOM 2298 N N . VAL A 1 287 ? 1.729 -26.121 -6.305 1.00 96.62 287 VAL A N 1
ATOM 2299 C CA . VAL A 1 287 ? 3.022 -26.447 -5.675 1.00 96.62 287 VAL A CA 1
ATOM 2300 C C . VAL A 1 287 ? 3.112 -25.980 -4.217 1.00 96.62 287 VAL A C 1
ATOM 2302 O O . VAL A 1 287 ? 3.794 -26.625 -3.422 1.00 96.62 287 VAL A O 1
ATOM 2305 N N . TYR A 1 288 ? 2.389 -24.917 -3.849 1.00 97.50 288 TYR A N 1
ATOM 2306 C CA . TYR A 1 288 ? 2.404 -24.339 -2.503 1.00 97.50 288 TYR A CA 1
ATOM 2307 C C . TYR A 1 288 ? 1.411 -24.994 -1.532 1.00 97.50 288 TYR A C 1
ATOM 2309 O O . TYR A 1 288 ? 1.416 -24.670 -0.344 1.00 97.50 288 TYR A O 1
ATOM 2317 N N . LYS A 1 289 ? 0.572 -25.942 -1.984 1.00 95.56 289 LYS A N 1
ATOM 2318 C CA . LYS A 1 289 ? -0.402 -26.632 -1.111 1.00 95.56 289 LYS A CA 1
ATOM 2319 C C . LYS A 1 289 ? 0.278 -27.347 0.057 1.00 95.56 289 LYS A C 1
ATOM 2321 O O . LYS A 1 289 ? -0.221 -27.302 1.177 1.00 95.56 289 LYS A O 1
ATOM 2326 N N . LYS A 1 290 ? 1.445 -27.949 -0.189 1.00 96.44 290 LYS A N 1
ATOM 2327 C CA . LYS A 1 290 ? 2.255 -28.626 0.840 1.00 96.44 290 LYS A CA 1
ATOM 2328 C C . LYS A 1 290 ? 2.795 -27.674 1.916 1.00 96.44 290 LYS A C 1
ATOM 2330 O O . LYS A 1 290 ? 3.079 -28.117 3.020 1.00 96.44 290 LYS A O 1
ATOM 2335 N N . ASP A 1 291 ? 2.930 -26.389 1.591 1.00 95.81 291 ASP A N 1
ATOM 2336 C CA . ASP A 1 291 ? 3.431 -25.351 2.492 1.00 95.81 291 ASP A CA 1
ATOM 2337 C C . ASP A 1 291 ? 2.289 -24.626 3.237 1.00 95.81 291 ASP A C 1
ATOM 2339 O O . ASP A 1 291 ? 2.555 -23.735 4.036 1.00 95.81 291 ASP A O 1
ATOM 2343 N N . GLY A 1 292 ? 1.022 -24.995 3.000 1.00 94.12 292 GLY A N 1
ATOM 2344 C CA . GLY A 1 292 ? -0.150 -24.355 3.613 1.00 94.12 292 GLY A CA 1
ATOM 2345 C C . GLY A 1 292 ? -0.765 -23.211 2.795 1.00 94.12 292 GLY A C 1
ATOM 2346 O O . GLY A 1 292 ? -1.590 -22.470 3.324 1.00 94.12 292 GLY A O 1
ATOM 2347 N N . GLY A 1 293 ? -0.396 -23.068 1.516 1.00 95.00 293 GLY A N 1
ATOM 2348 C CA . GLY A 1 293 ? -0.926 -22.034 0.619 1.00 95.00 293 GLY A CA 1
ATOM 2349 C C . GLY A 1 293 ? -0.292 -20.653 0.821 1.00 95.00 293 GLY A C 1
ATOM 2350 O O . GLY A 1 293 ? 0.764 -20.528 1.445 1.00 95.00 293 GLY A O 1
ATOM 2351 N N . ILE A 1 294 ? -0.921 -19.614 0.254 1.00 96.88 294 ILE A N 1
ATOM 2352 C CA . ILE A 1 294 ? -0.434 -18.223 0.294 1.00 96.88 294 ILE A CA 1
ATOM 2353 C C . ILE A 1 294 ? -1.395 -17.346 1.120 1.00 96.88 294 ILE A C 1
ATOM 2355 O O . ILE A 1 294 ? -2.517 -17.096 0.668 1.00 96.88 294 ILE A O 1
ATOM 2359 N N . PRO A 1 295 ? -0.989 -16.846 2.307 1.00 95.94 295 PRO A N 1
ATOM 2360 C CA . PRO A 1 295 ? -1.867 -16.057 3.177 1.00 95.94 295 PRO A CA 1
ATOM 2361 C C . PRO A 1 295 ? -2.479 -14.818 2.511 1.00 95.94 295 PRO A C 1
ATOM 2363 O O . PRO A 1 295 ? -3.656 -14.539 2.718 1.00 95.94 295 PRO A O 1
ATOM 2366 N N . ALA A 1 296 ? -1.719 -14.110 1.670 1.00 94.94 296 ALA A N 1
ATOM 2367 C CA . ALA A 1 296 ? -2.178 -12.897 0.993 1.00 94.94 296 ALA A CA 1
ATOM 2368 C C . ALA A 1 296 ? -3.421 -13.134 0.122 1.00 94.94 296 ALA A C 1
ATOM 2370 O O . ALA A 1 296 ? -4.294 -12.272 0.081 1.00 94.94 296 ALA A O 1
ATOM 2371 N N . LEU A 1 297 ? -3.550 -14.308 -0.515 1.00 94.75 297 LEU A N 1
ATOM 2372 C CA . LEU A 1 297 ? -4.750 -14.644 -1.286 1.00 94.75 297 LEU A CA 1
ATOM 2373 C C . LEU A 1 297 ? -5.978 -14.785 -0.376 1.00 94.75 297 LEU A C 1
ATOM 2375 O O . LEU A 1 297 ? -7.066 -14.361 -0.745 1.00 94.75 297 LEU A O 1
ATOM 2379 N N . SER A 1 298 ? -5.812 -15.340 0.827 1.00 88.56 298 SER A N 1
ATOM 2380 C CA . SER A 1 298 ? -6.933 -15.578 1.749 1.00 88.56 298 SER A CA 1
ATOM 2381 C C . SER A 1 298 ? -7.601 -14.279 2.214 1.00 88.56 298 SER A C 1
ATOM 2383 O O . SER A 1 298 ? -8.804 -14.267 2.456 1.00 88.56 298 SER A O 1
ATOM 2385 N N . GLU A 1 299 ? -6.837 -13.187 2.310 1.00 82.06 299 GLU A N 1
ATOM 2386 C CA . GLU A 1 299 ? -7.346 -11.861 2.694 1.00 82.06 299 GLU A CA 1
ATOM 2387 C C . GLU A 1 299 ? -8.195 -11.205 1.596 1.00 82.06 299 GLU A C 1
ATOM 2389 O O . GLU A 1 299 ? -9.105 -10.433 1.897 1.00 82.06 299 GLU A O 1
ATOM 2394 N N . ILE A 1 300 ? -7.907 -11.508 0.326 1.00 89.69 300 ILE A N 1
ATOM 2395 C CA . ILE A 1 300 ? -8.573 -10.885 -0.826 1.00 89.69 300 ILE A CA 1
ATOM 2396 C C . ILE A 1 300 ? -9.589 -11.798 -1.510 1.00 89.69 300 ILE A C 1
ATOM 2398 O O . ILE A 1 300 ? -10.412 -11.303 -2.280 1.00 89.69 300 ILE A O 1
ATOM 2402 N N . LYS A 1 301 ? -9.556 -13.110 -1.246 1.00 91.31 301 LYS A N 1
ATOM 2403 C CA . LYS A 1 301 ? -10.454 -14.073 -1.883 1.00 91.31 301 LYS A CA 1
ATOM 2404 C C . LYS A 1 301 ? -11.904 -13.628 -1.695 1.00 91.31 301 LYS A C 1
ATOM 2406 O O . LYS A 1 301 ? -12.290 -13.164 -0.624 1.00 91.31 301 LYS A O 1
ATOM 2411 N N . PHE A 1 302 ? -12.706 -13.742 -2.746 1.00 94.94 302 PHE A N 1
ATOM 2412 C CA . PHE A 1 302 ? -14.093 -13.272 -2.779 1.00 94.94 302 PHE A CA 1
ATOM 2413 C C . PHE A 1 302 ? -14.293 -11.761 -2.557 1.00 94.94 302 PHE A C 1
ATOM 2415 O O . PHE A 1 302 ? -15.354 -11.334 -2.084 1.00 94.94 302 PHE A O 1
ATOM 2422 N N . SER A 1 303 ? -13.295 -10.950 -2.901 1.00 95.62 303 SER A N 1
ATOM 2423 C CA . SER A 1 303 ? -13.396 -9.490 -2.967 1.00 95.62 303 SER A CA 1
ATOM 2424 C C . SER A 1 303 ? -13.363 -9.023 -4.416 1.00 95.62 303 SER A C 1
ATOM 2426 O O . SER A 1 303 ? -12.648 -9.586 -5.235 1.00 95.62 303 SER A O 1
ATOM 2428 N N . LEU A 1 304 ? -14.118 -7.972 -4.725 1.00 96.75 304 LEU A N 1
ATOM 2429 C CA . LEU A 1 304 ? -14.255 -7.444 -6.078 1.00 96.75 304 LEU A CA 1
ATOM 2430 C C . LEU A 1 304 ? -13.603 -6.067 -6.174 1.00 96.75 304 LEU A C 1
ATOM 2432 O O . LEU A 1 304 ? -14.063 -5.102 -5.554 1.00 96.75 304 LEU A O 1
ATOM 2436 N N . THR A 1 305 ? -12.565 -5.955 -6.999 1.00 95.69 305 THR A N 1
ATOM 2437 C CA . THR A 1 305 ? -11.986 -4.647 -7.325 1.00 95.69 305 THR A CA 1
ATOM 2438 C C . THR A 1 305 ? -12.927 -3.908 -8.273 1.00 95.69 305 THR A C 1
ATOM 2440 O O . THR A 1 305 ? -13.197 -4.392 -9.366 1.00 95.69 305 THR A O 1
ATOM 2443 N N . SER A 1 306 ? -13.429 -2.742 -7.876 1.00 96.00 306 SER A N 1
ATOM 2444 C CA . SER A 1 306 ? -14.356 -1.899 -8.635 1.00 96.00 306 SER A CA 1
ATOM 2445 C C . SER A 1 306 ? -13.674 -0.722 -9.336 1.00 96.00 306 SER A C 1
ATOM 2447 O O . SER A 1 306 ? -14.193 -0.228 -10.342 1.00 96.00 306 SER A O 1
ATOM 2449 N N . ASN A 1 307 ? -12.540 -0.248 -8.807 1.00 95.62 307 ASN A N 1
ATOM 2450 C CA . ASN A 1 307 ? -11.822 0.910 -9.333 1.00 95.62 307 ASN A CA 1
ATOM 2451 C C . ASN A 1 307 ? -10.318 0.906 -8.997 1.00 95.62 307 ASN A C 1
ATOM 2453 O O . ASN A 1 307 ? -9.874 0.223 -8.072 1.00 95.62 307 ASN A O 1
ATOM 2457 N N . ARG A 1 308 ? -9.554 1.708 -9.748 1.00 94.56 308 ARG A N 1
ATOM 2458 C CA . ARG A 1 308 ? -8.145 2.067 -9.507 1.00 94.56 308 ARG A CA 1
ATOM 2459 C C . ARG A 1 308 ? -7.971 3.585 -9.564 1.00 94.56 308 ARG A C 1
ATOM 2461 O O . ARG A 1 308 ? -8.798 4.284 -10.147 1.00 94.56 308 ARG A O 1
ATOM 2468 N N . GLY A 1 309 ? -6.874 4.082 -8.998 1.00 93.75 309 GLY A N 1
ATOM 2469 C CA . GLY A 1 309 ? -6.605 5.516 -8.880 1.00 93.75 309 GLY A CA 1
ATOM 2470 C C . GLY A 1 309 ? -7.364 6.164 -7.719 1.00 93.75 309 GLY A C 1
ATOM 2471 O O . GLY A 1 309 ? -8.360 5.648 -7.215 1.00 93.75 309 GLY A O 1
ATOM 2472 N N . CYS A 1 310 ? -6.866 7.304 -7.238 1.00 94.38 310 CYS A N 1
ATOM 2473 C CA . CYS A 1 310 ? -7.475 7.997 -6.103 1.00 94.38 310 CYS A CA 1
ATOM 2474 C C . CYS A 1 310 ? -7.246 9.510 -6.195 1.00 94.38 310 CYS A C 1
ATOM 2476 O O . CYS A 1 310 ? -6.129 9.996 -6.021 1.00 94.38 310 CYS A O 1
ATOM 2478 N N . PHE A 1 311 ? -8.315 10.294 -6.375 1.00 94.75 311 PHE A N 1
ATOM 2479 C CA . PHE A 1 311 ? -8.230 11.762 -6.301 1.00 94.75 311 PHE A CA 1
ATOM 2480 C C . PHE A 1 311 ? -8.182 12.295 -4.859 1.00 94.75 311 PHE A C 1
ATOM 2482 O O . PHE A 1 311 ? -8.210 13.507 -4.632 1.00 94.75 311 PHE A O 1
ATOM 2489 N N . GLY A 1 312 ? -8.101 11.389 -3.881 1.00 92.81 312 GLY A N 1
ATOM 2490 C CA . GLY A 1 312 ? -8.064 11.706 -2.467 1.00 92.81 312 GLY A CA 1
ATOM 2491 C C . GLY A 1 312 ? -6.820 12.474 -2.017 1.00 92.81 312 GLY A C 1
ATOM 2492 O O . GLY A 1 312 ? -6.932 13.244 -1.066 1.00 92.81 312 GLY A O 1
ATOM 2493 N N . GLY A 1 313 ? -5.679 12.282 -2.689 1.00 90.69 313 GLY A N 1
ATOM 2494 C CA . GLY A 1 313 ? -4.505 13.158 -2.584 1.00 90.69 313 GLY A CA 1
ATOM 2495 C C . GLY A 1 313 ? -3.754 13.162 -1.247 1.00 90.69 313 GLY A C 1
ATOM 2496 O O . GLY A 1 313 ? -3.062 14.135 -0.963 1.00 90.69 313 GLY A O 1
ATOM 2497 N N . CYS A 1 314 ? -3.872 12.116 -0.422 1.00 94.75 314 CYS A N 1
ATOM 2498 C CA . CYS A 1 314 ? -3.212 12.072 0.887 1.00 94.75 314 CYS A CA 1
ATOM 2499 C C . CYS A 1 314 ? -1.677 12.087 0.746 1.00 94.75 314 CYS A C 1
ATOM 2501 O O . CYS A 1 314 ? -1.112 11.261 0.029 1.00 94.75 314 CYS A O 1
ATOM 2503 N N . SER A 1 315 ? -1.002 12.981 1.473 1.00 95.81 315 SER A N 1
ATOM 2504 C CA . SER A 1 315 ? 0.439 13.259 1.348 1.00 95.81 315 SER A CA 1
ATOM 2505 C C . SER A 1 315 ? 1.345 12.062 1.656 1.00 95.81 315 SER A C 1
ATOM 2507 O O . SER A 1 315 ? 2.461 11.992 1.146 1.00 95.81 315 SER A O 1
ATOM 2509 N N . PHE A 1 316 ? 0.876 11.126 2.483 1.00 94.75 316 PHE A N 1
ATOM 2510 C CA . PHE A 1 316 ? 1.613 9.933 2.919 1.00 94.75 316 PHE A CA 1
ATOM 2511 C C . PHE A 1 316 ? 1.335 8.699 2.049 1.00 94.75 316 PHE A C 1
ATOM 2513 O O . PHE A 1 316 ? 1.885 7.628 2.298 1.00 94.75 316 PHE A O 1
ATOM 2520 N N . CYS A 1 317 ? 0.445 8.816 1.062 1.00 93.19 317 CYS A N 1
ATOM 2521 C CA . CYS A 1 317 ? -0.016 7.692 0.267 1.00 93.19 317 CYS A CA 1
ATOM 2522 C C . CYS A 1 317 ? 0.725 7.616 -1.073 1.00 93.19 317 CYS A C 1
ATOM 2524 O O . CYS A 1 317 ? 0.653 8.533 -1.889 1.00 93.19 317 CYS A O 1
ATOM 2526 N N . ALA A 1 318 ? 1.373 6.481 -1.335 1.00 91.88 318 ALA A N 1
ATOM 2527 C CA . ALA A 1 318 ? 2.080 6.236 -2.591 1.00 91.88 318 ALA A CA 1
ATOM 2528 C C . ALA A 1 318 ? 1.148 5.977 -3.793 1.00 91.88 318 ALA A C 1
ATOM 2530 O O . ALA A 1 318 ? 1.596 6.024 -4.938 1.00 91.88 318 ALA A O 1
ATOM 2531 N N . LEU A 1 319 ? -0.152 5.738 -3.562 1.00 91.00 319 LEU A N 1
ATOM 2532 C CA . LEU A 1 319 ? -1.122 5.441 -4.624 1.00 91.00 319 LEU A CA 1
ATOM 2533 C C . LEU A 1 319 ? -1.187 6.551 -5.673 1.00 91.00 319 LEU A C 1
ATOM 2535 O O . LEU A 1 319 ? -1.185 6.256 -6.860 1.00 91.00 319 LEU A O 1
ATOM 2539 N N . THR A 1 320 ? -1.171 7.816 -5.253 1.00 88.56 320 THR A N 1
ATOM 2540 C CA . THR A 1 320 ? -1.173 8.976 -6.157 1.00 88.56 320 THR A CA 1
ATOM 2541 C C . THR A 1 320 ? 0.007 8.940 -7.130 1.00 88.56 320 THR A C 1
ATOM 2543 O O . THR A 1 320 ? -0.152 9.260 -8.301 1.00 88.56 320 THR A O 1
ATOM 2546 N N . PHE A 1 321 ? 1.186 8.534 -6.652 1.00 91.19 321 PHE A N 1
ATOM 2547 C CA . PHE A 1 321 ? 2.429 8.542 -7.425 1.00 91.19 321 PHE A CA 1
ATOM 2548 C C . PHE A 1 321 ? 2.624 7.275 -8.276 1.00 91.19 321 PHE A C 1
ATOM 2550 O O . PHE A 1 321 ? 3.483 7.260 -9.156 1.00 91.19 321 PHE A O 1
ATOM 2557 N N . HIS A 1 322 ? 1.854 6.215 -7.996 1.00 93.25 322 HIS A N 1
ATOM 2558 C CA . HIS A 1 322 ? 1.912 4.931 -8.698 1.00 93.25 322 HIS A CA 1
ATOM 2559 C C . HIS A 1 322 ? 0.701 4.702 -9.620 1.00 93.25 322 HIS A C 1
ATOM 2561 O O . HIS A 1 322 ? 0.881 4.458 -10.804 1.00 93.25 322 HIS A O 1
ATOM 2567 N N . GLN A 1 323 ? -0.530 4.821 -9.114 1.00 93.12 323 GLN A N 1
ATOM 2568 C CA . GLN A 1 323 ? -1.765 4.635 -9.894 1.00 93.12 323 GLN A CA 1
ATOM 2569 C C . GLN A 1 323 ? -2.320 5.935 -10.493 1.00 93.12 323 GLN A C 1
ATOM 2571 O O . GLN A 1 323 ? -3.199 5.892 -11.351 1.00 93.12 323 GLN A O 1
ATOM 2576 N N . GLY A 1 324 ? -1.862 7.095 -10.018 1.00 92.56 324 GLY A N 1
ATOM 2577 C CA . GLY A 1 324 ? -2.378 8.391 -10.447 1.00 92.56 324 GLY A CA 1
ATOM 2578 C C . GLY A 1 324 ? -3.661 8.830 -9.730 1.00 92.56 324 GLY A C 1
ATOM 2579 O O . GLY A 1 324 ? -4.226 8.157 -8.860 1.00 92.56 324 GLY A O 1
ATOM 2580 N N . ARG A 1 325 ? -4.119 10.031 -10.098 1.00 93.38 325 ARG A N 1
ATOM 2581 C CA . ARG A 1 325 ? -5.281 10.716 -9.496 1.00 93.38 325 ARG A CA 1
ATOM 2582 C C . ARG A 1 325 ? -6.573 10.570 -10.294 1.00 93.38 325 ARG A C 1
ATOM 2584 O O . ARG A 1 325 ? -7.618 11.044 -9.847 1.00 93.38 325 ARG A O 1
ATOM 2591 N N . ILE A 1 326 ? -6.501 9.967 -11.475 1.00 94.12 326 ILE A N 1
ATOM 2592 C CA . ILE A 1 326 ? -7.652 9.730 -12.343 1.00 94.12 326 ILE A CA 1
ATOM 2593 C C . ILE A 1 326 ? -8.238 8.376 -11.961 1.00 94.12 326 ILE A C 1
ATOM 2595 O O . ILE A 1 326 ? -7.554 7.357 -12.031 1.00 94.12 326 ILE A O 1
ATOM 2599 N N . VAL A 1 327 ? -9.491 8.384 -11.511 1.00 95.12 327 VAL A N 1
ATOM 2600 C CA . VAL A 1 327 ? -10.197 7.160 -11.129 1.00 95.12 327 VAL A CA 1
ATOM 2601 C C . VAL A 1 327 ? -10.623 6.421 -12.393 1.00 95.12 327 VAL A C 1
ATOM 2603 O O . VAL A 1 327 ? -11.345 6.971 -13.223 1.00 95.12 327 VAL A O 1
ATOM 2606 N N . GLN A 1 328 ? -10.180 5.175 -12.506 1.00 94.44 328 GLN A N 1
ATOM 2607 C CA . GLN A 1 328 ? -10.546 4.220 -13.549 1.00 94.44 328 GLN A CA 1
ATOM 2608 C C . GLN A 1 328 ? -11.516 3.216 -12.949 1.00 94.44 328 GLN A C 1
ATOM 2610 O O . GLN A 1 328 ? -11.302 2.742 -11.831 1.00 94.44 328 GLN A O 1
ATOM 2615 N N . THR A 1 329 ? -12.582 2.881 -13.667 1.00 95.62 329 THR A N 1
ATOM 2616 C CA . THR A 1 329 ? -13.646 2.033 -13.125 1.00 95.62 329 THR A CA 1
ATOM 2617 C C . THR A 1 329 ? -14.011 0.911 -14.062 1.00 95.62 329 THR A C 1
ATOM 2619 O O . THR A 1 329 ? -14.104 1.116 -15.267 1.00 95.62 329 THR A O 1
ATOM 2622 N N . ARG A 1 330 ? -14.285 -0.253 -13.475 1.00 97.38 330 ARG A N 1
ATOM 2623 C CA . ARG A 1 330 ? -14.905 -1.372 -14.181 1.00 97.38 330 ARG A CA 1
ATOM 2624 C C . ARG A 1 330 ? -16.400 -1.144 -14.351 1.00 97.38 330 ARG A C 1
ATOM 2626 O O . ARG A 1 330 ? -17.025 -0.480 -13.502 1.00 97.38 330 ARG A O 1
ATOM 2633 N N . SER A 1 331 ? -16.973 -1.714 -15.405 1.00 98.25 331 SER A N 1
ATOM 2634 C CA . SER A 1 331 ? -18.424 -1.728 -15.594 1.00 98.25 331 SER A CA 1
ATOM 2635 C C . SER A 1 331 ? -19.116 -2.558 -14.511 1.00 98.25 331 SER A C 1
ATOM 2637 O O . SER A 1 331 ? -18.509 -3.367 -13.799 1.00 98.25 331 SER A O 1
ATOM 2639 N N . HIS A 1 332 ? -20.427 -2.364 -14.372 1.00 98.56 332 HIS A N 1
ATOM 2640 C CA . HIS A 1 332 ? -21.226 -3.218 -13.498 1.00 98.56 332 HIS A CA 1
ATOM 2641 C C . HIS A 1 332 ? -21.221 -4.661 -13.997 1.00 98.56 332 HIS A C 1
ATOM 2643 O O . HIS A 1 332 ? -21.161 -5.586 -13.194 1.00 98.56 332 HIS A O 1
ATOM 2649 N N . GLU A 1 333 ? -21.270 -4.842 -15.308 1.00 98.44 333 GLU A N 1
ATOM 2650 C CA . GLU A 1 333 ? -21.350 -6.119 -15.994 1.00 98.44 333 GLU A CA 1
ATOM 2651 C C . GLU A 1 333 ? -20.090 -6.956 -15.738 1.00 98.44 333 GLU A C 1
ATOM 2653 O O . GLU A 1 333 ? -20.221 -8.110 -15.330 1.00 98.44 333 GLU A O 1
ATOM 2658 N N . SER A 1 334 ? -18.895 -6.363 -15.850 1.00 98.25 334 SER A N 1
ATOM 2659 C CA . SER A 1 334 ? -17.623 -7.034 -15.532 1.00 98.25 334 SER A CA 1
ATOM 2660 C C . SER A 1 334 ? -17.582 -7.518 -14.080 1.00 98.25 334 SER A C 1
ATOM 2662 O O . SER A 1 334 ? -17.355 -8.700 -13.818 1.00 98.25 334 SER A O 1
ATOM 2664 N N . ILE A 1 335 ? -17.897 -6.635 -13.126 1.00 98.31 335 ILE A N 1
ATOM 2665 C CA . ILE A 1 335 ? -17.884 -6.965 -11.691 1.00 98.31 335 ILE A CA 1
ATOM 2666 C C . ILE A 1 335 ? -18.929 -8.043 -11.359 1.00 98.31 335 ILE A C 1
ATOM 2668 O O . ILE A 1 335 ? -18.679 -8.947 -10.563 1.00 98.31 335 ILE A O 1
ATOM 2672 N N . ILE A 1 336 ? -20.117 -7.962 -11.963 1.00 98.56 336 ILE A N 1
ATOM 2673 C CA . ILE A 1 336 ? -21.193 -8.938 -11.765 1.00 98.56 336 ILE A CA 1
ATOM 2674 C C . ILE A 1 336 ? -20.814 -10.304 -12.342 1.00 98.56 336 ILE A C 1
ATOM 2676 O O . ILE A 1 336 ? -21.155 -11.321 -11.738 1.00 98.56 336 ILE A O 1
ATOM 2680 N N . ASN A 1 337 ? -20.142 -10.354 -13.491 1.00 97.75 337 ASN A N 1
ATOM 2681 C CA . ASN A 1 337 ? -19.722 -11.615 -14.096 1.00 97.75 337 ASN A CA 1
ATOM 2682 C C . ASN A 1 337 ? -18.652 -12.312 -13.247 1.00 97.75 337 ASN A C 1
ATOM 2684 O O . ASN A 1 337 ? -18.815 -13.492 -12.942 1.00 97.75 337 ASN A O 1
ATOM 2688 N N . GLU A 1 338 ? -17.652 -11.581 -12.749 1.00 96.88 338 GLU A N 1
ATOM 2689 C CA . GLU A 1 338 ? -16.680 -12.119 -11.784 1.00 96.88 338 GLU A CA 1
ATOM 2690 C C . GLU A 1 338 ? -17.374 -12.629 -10.509 1.00 96.88 338 GLU A C 1
ATOM 2692 O O . GLU A 1 338 ? -17.128 -13.749 -10.061 1.00 96.88 338 GLU A O 1
ATOM 2697 N N . ALA A 1 339 ? -18.339 -11.871 -9.977 1.00 97.69 339 ALA A N 1
ATOM 2698 C CA . ALA A 1 339 ? -19.119 -12.294 -8.816 1.00 97.69 339 ALA A CA 1
ATOM 2699 C C . ALA A 1 339 ? -19.908 -13.592 -9.066 1.00 97.69 339 ALA A C 1
ATOM 2701 O O . ALA A 1 339 ? -19.998 -14.430 -8.170 1.00 97.69 339 ALA A O 1
ATOM 2702 N N . LYS A 1 340 ? -20.479 -13.781 -10.267 1.00 97.50 340 LYS A N 1
ATOM 2703 C CA . LYS A 1 340 ? -21.158 -15.034 -10.641 1.00 97.50 340 LYS A CA 1
ATOM 2704 C C . LYS A 1 340 ? -20.178 -16.204 -10.642 1.00 97.50 340 LYS A C 1
ATOM 2706 O O . LYS A 1 340 ? -20.512 -17.239 -10.074 1.00 97.50 340 LYS A O 1
ATOM 2711 N N . HIS A 1 341 ? -18.979 -16.032 -11.201 1.00 94.38 341 HIS A N 1
ATOM 2712 C CA . HIS A 1 341 ? -17.944 -17.070 -11.179 1.00 94.38 341 HIS A CA 1
ATOM 2713 C C . HIS A 1 341 ? -17.550 -17.451 -9.749 1.00 94.38 341 HIS A C 1
ATOM 2715 O O . HIS A 1 341 ? -17.569 -18.635 -9.416 1.00 94.38 341 HIS A O 1
ATOM 2721 N N . MET A 1 342 ? -17.343 -16.465 -8.869 1.00 95.06 342 MET A N 1
ATOM 2722 C CA . MET A 1 342 ? -17.097 -16.714 -7.443 1.00 95.06 342 MET A CA 1
ATOM 2723 C C . MET A 1 342 ? -18.208 -17.555 -6.796 1.00 95.06 342 MET A C 1
ATOM 2725 O O . MET A 1 342 ? -17.930 -18.383 -5.933 1.00 95.06 342 MET A O 1
ATOM 2729 N N . THR A 1 343 ? -19.476 -17.377 -7.199 1.00 96.12 343 THR A N 1
ATOM 2730 C CA . THR A 1 343 ? -20.595 -18.145 -6.620 1.00 96.12 343 THR A CA 1
ATOM 2731 C C . THR A 1 343 ? -20.615 -19.631 -6.987 1.00 96.12 343 THR A C 1
ATOM 2733 O O . THR A 1 343 ? -21.347 -20.404 -6.357 1.00 96.12 343 THR A O 1
ATOM 2736 N N . GLU A 1 344 ? -19.824 -20.037 -7.980 1.00 94.94 344 GLU A N 1
ATOM 2737 C CA . GLU A 1 344 ? -19.662 -21.433 -8.390 1.00 94.94 344 GLU A CA 1
ATOM 2738 C C . GLU A 1 344 ? -18.477 -22.124 -7.693 1.00 94.94 344 GLU A C 1
ATOM 2740 O O . GLU A 1 344 ? -18.359 -23.351 -7.737 1.00 94.94 344 GLU A O 1
ATOM 2745 N N . GLU A 1 345 ? -17.628 -21.376 -6.982 1.00 92.94 345 GLU A N 1
ATOM 2746 C CA . GLU A 1 345 ? -16.527 -21.949 -6.210 1.00 92.94 345 GLU A CA 1
ATOM 2747 C C . GLU A 1 345 ? -17.014 -22.714 -4.968 1.00 92.94 345 GLU A C 1
ATOM 2749 O O . GLU A 1 345 ? -17.908 -22.289 -4.231 1.00 92.94 345 GLU A O 1
ATOM 2754 N N . LYS A 1 346 ? -16.372 -23.854 -4.680 1.00 92.06 346 LYS A N 1
ATOM 2755 C CA . LYS A 1 346 ? -16.778 -24.781 -3.602 1.00 92.06 346 LYS A CA 1
ATOM 2756 C C . LYS A 1 346 ? -16.717 -24.161 -2.201 1.00 92.06 346 LYS A C 1
ATOM 2758 O O . LYS A 1 346 ? -17.466 -24.548 -1.297 1.00 92.06 346 LYS A O 1
ATOM 2763 N N . ASP A 1 347 ? -15.790 -23.240 -1.982 1.00 92.56 347 ASP A N 1
ATOM 2764 C CA . ASP A 1 347 ? -15.578 -22.578 -0.701 1.00 92.56 347 ASP A CA 1
ATOM 2765 C C . ASP A 1 347 ? -16.348 -21.259 -0.559 1.00 92.56 347 ASP A C 1
ATOM 2767 O O . ASP A 1 347 ? -16.391 -20.719 0.548 1.00 92.56 347 ASP A O 1
ATOM 2771 N N . PHE A 1 348 ? -17.073 -20.805 -1.588 1.00 96.06 348 PHE A N 1
ATOM 2772 C CA . PHE A 1 348 ? -17.928 -19.627 -1.478 1.00 96.06 348 PHE A CA 1
ATOM 2773 C C . PHE A 1 348 ? -19.106 -19.878 -0.527 1.00 96.06 348 PHE A C 1
ATOM 2775 O O . PHE A 1 348 ? -19.942 -20.762 -0.723 1.00 96.06 348 PHE A O 1
ATOM 2782 N N . LYS A 1 349 ? -19.196 -19.084 0.548 1.00 96.00 349 LYS A N 1
ATOM 2783 C CA . LYS A 1 349 ? -20.226 -19.247 1.601 1.00 96.00 349 LYS A CA 1
ATOM 2784 C C . LYS A 1 349 ? -21.411 -18.286 1.482 1.00 96.00 349 LYS A C 1
ATOM 2786 O O . LYS A 1 349 ? -22.265 -18.244 2.378 1.00 96.00 349 LYS A O 1
ATOM 2791 N N . GLY A 1 350 ? -21.481 -17.548 0.375 1.00 96.81 350 GLY A N 1
ATOM 2792 C CA . GLY A 1 350 ? -22.493 -16.524 0.122 1.00 96.81 350 GLY A CA 1
ATOM 2793 C C . GLY A 1 350 ? -22.086 -15.117 0.560 1.00 96.81 350 GLY A C 1
ATOM 2794 O O . GLY A 1 350 ? -22.953 -14.257 0.695 1.00 96.81 350 GLY A O 1
ATOM 2795 N N . TYR A 1 351 ? -20.803 -14.863 0.815 1.00 96.81 351 TYR A N 1
ATOM 2796 C CA . TYR A 1 351 ? -20.319 -13.559 1.266 1.00 96.81 351 TYR A CA 1
ATOM 2797 C C . TYR A 1 351 ? -19.324 -12.993 0.264 1.00 96.81 351 TYR A C 1
ATOM 2799 O O . TYR A 1 351 ? -18.256 -13.565 0.083 1.00 96.81 351 TYR A O 1
ATOM 2807 N N . ILE A 1 352 ? -19.659 -11.849 -0.327 1.00 97.44 352 ILE A N 1
ATOM 2808 C CA . ILE A 1 352 ? -18.671 -11.012 -1.011 1.00 97.44 352 ILE A CA 1
ATOM 2809 C C . ILE A 1 352 ? -17.990 -10.180 0.077 1.00 97.44 352 ILE A C 1
ATOM 2811 O O . ILE A 1 352 ? -18.660 -9.429 0.798 1.00 97.44 352 ILE A O 1
ATOM 2815 N N . HIS A 1 353 ? -16.689 -10.393 0.265 1.00 95.12 353 HIS A N 1
ATOM 2816 C CA . HIS A 1 353 ? -15.932 -9.853 1.395 1.00 95.12 353 HIS A CA 1
ATOM 2817 C C . HIS A 1 353 ? -15.643 -8.365 1.265 1.00 95.12 353 HIS A C 1
ATOM 2819 O O . HIS A 1 353 ? -15.609 -7.679 2.287 1.00 95.12 353 HIS A O 1
ATOM 2825 N N . ASP A 1 354 ? -15.512 -7.868 0.042 1.00 95.94 354 ASP A N 1
ATOM 2826 C CA . ASP A 1 354 ? -15.379 -6.450 -0.238 1.00 95.94 354 ASP A CA 1
ATOM 2827 C C . ASP A 1 354 ? -15.796 -6.135 -1.679 1.00 95.94 354 ASP A C 1
ATOM 2829 O O . ASP A 1 354 ? -15.698 -6.984 -2.565 1.00 95.94 354 ASP A O 1
ATOM 2833 N N . VAL A 1 355 ? -16.246 -4.906 -1.911 1.00 96.62 355 VAL A N 1
ATOM 2834 C CA . VAL A 1 355 ? -16.425 -4.330 -3.247 1.00 96.62 355 VAL A CA 1
ATOM 2835 C C . VAL A 1 355 ? -15.783 -2.959 -3.187 1.00 96.62 355 VAL A C 1
ATOM 2837 O O . VAL A 1 355 ? -16.271 -2.091 -2.471 1.00 96.62 355 VAL A O 1
ATOM 2840 N N . GLY A 1 356 ? -14.664 -2.751 -3.867 1.00 92.88 356 GLY A N 1
ATOM 2841 C CA . GLY A 1 356 ? -13.881 -1.554 -3.586 1.00 92.88 356 GLY A CA 1
ATOM 2842 C C . GLY A 1 356 ? -12.603 -1.424 -4.388 1.00 92.88 356 GLY A C 1
ATOM 2843 O O . GLY A 1 356 ? -12.469 -1.936 -5.486 1.00 92.88 356 GLY A O 1
ATOM 2844 N N . GLY A 1 357 ? -11.663 -0.674 -3.849 1.00 89.56 357 GLY A N 1
ATOM 2845 C CA . GLY A 1 357 ? -10.414 -0.322 -4.501 1.00 89.56 357 GLY A CA 1
ATOM 2846 C C . GLY A 1 357 ? -9.618 0.560 -3.546 1.00 89.56 357 GLY A C 1
ATOM 2847 O O . GLY A 1 357 ? -9.881 0.537 -2.341 1.00 89.56 357 GLY A O 1
ATOM 2848 N N . PRO A 1 358 ? -8.710 1.410 -4.048 1.00 90.19 358 PRO A N 1
ATOM 2849 C CA . PRO A 1 358 ? -8.017 2.398 -3.220 1.00 90.19 358 PRO A CA 1
ATOM 2850 C C . PRO A 1 358 ? -8.959 3.227 -2.334 1.00 90.19 358 PRO A C 1
ATOM 2852 O O . PRO A 1 358 ? -8.626 3.604 -1.211 1.00 90.19 358 PRO A O 1
ATOM 2855 N N . THR A 1 359 ? -10.152 3.537 -2.840 1.00 91.94 359 THR A N 1
ATOM 2856 C CA . THR A 1 359 ? -11.242 4.147 -2.079 1.00 91.94 359 THR A CA 1
ATOM 2857 C C . THR A 1 359 ? -12.560 3.583 -2.595 1.00 91.94 359 THR A C 1
ATOM 2859 O O . THR A 1 359 ? -12.858 3.681 -3.785 1.00 91.94 359 THR A O 1
ATOM 2862 N N . ALA A 1 360 ? -13.353 2.971 -1.713 1.00 93.06 360 ALA A N 1
ATOM 2863 C CA . ALA A 1 360 ? -14.515 2.186 -2.136 1.00 93.06 360 ALA A CA 1
ATOM 2864 C C . ALA A 1 360 ? -15.598 3.039 -2.808 1.00 93.06 360 ALA A C 1
ATOM 2866 O O . ALA A 1 360 ? -16.202 2.629 -3.793 1.00 93.06 360 ALA A O 1
ATOM 2867 N N . ASN A 1 361 ? -15.831 4.243 -2.280 1.00 94.62 361 ASN A N 1
ATOM 2868 C CA . ASN A 1 361 ? -16.921 5.115 -2.700 1.00 94.62 361 ASN A CA 1
ATOM 2869 C C . ASN A 1 361 ? -16.564 6.068 -3.854 1.00 94.62 361 ASN A C 1
ATOM 2871 O O . ASN A 1 361 ? -17.246 7.071 -4.039 1.00 94.62 361 ASN A O 1
ATOM 2875 N N . PHE A 1 362 ? -15.524 5.764 -4.638 1.00 95.12 362 PHE A N 1
ATOM 2876 C CA . PHE A 1 362 ? -15.209 6.480 -5.877 1.00 95.12 362 PHE A CA 1
ATOM 2877 C C . PHE A 1 362 ? -15.591 5.639 -7.093 1.00 95.12 362 PHE A C 1
ATOM 2879 O O . PHE A 1 362 ? -15.105 4.524 -7.271 1.00 95.12 362 PHE A O 1
ATOM 2886 N N . ARG A 1 363 ? -16.463 6.188 -7.944 1.00 94.56 363 ARG A N 1
ATOM 2887 C CA . ARG A 1 363 ? -16.931 5.515 -9.166 1.00 94.56 363 ARG A CA 1
ATOM 2888 C C . ARG A 1 363 ? -16.788 6.333 -10.446 1.00 94.56 363 ARG A C 1
ATOM 2890 O O . ARG A 1 363 ? -17.005 5.811 -11.532 1.00 94.56 363 ARG A O 1
ATOM 2897 N N . HIS A 1 364 ? -16.368 7.587 -10.334 1.00 91.25 364 HIS A N 1
ATOM 2898 C CA . HIS A 1 364 ? -16.192 8.481 -11.471 1.00 91.25 364 HIS A CA 1
ATOM 2899 C C . HIS A 1 364 ? -14.940 9.336 -11.279 1.00 91.25 364 HIS A C 1
ATOM 2901 O O . HIS A 1 364 ? -14.382 9.421 -10.178 1.00 91.25 364 HIS A O 1
ATOM 2907 N N . THR A 1 365 ? -14.507 9.990 -12.354 1.00 93.12 365 THR A N 1
ATOM 2908 C CA . THR A 1 365 ? -13.518 11.063 -12.269 1.00 93.12 365 THR A CA 1
ATOM 2909 C C . THR A 1 365 ? -14.016 12.162 -11.325 1.00 93.12 365 THR A C 1
ATOM 2911 O O . THR A 1 365 ? -15.215 12.372 -11.144 1.00 93.12 365 THR A O 1
ATOM 2914 N N . SER A 1 366 ? -13.089 12.881 -10.694 1.00 94.69 366 SER A N 1
ATOM 2915 C CA . SER A 1 366 ? -13.440 13.926 -9.731 1.00 94.69 366 SER A CA 1
ATOM 2916 C C . SER A 1 366 ? -14.170 15.107 -10.375 1.00 94.69 366 SER A C 1
ATOM 2918 O O . SER A 1 366 ? -14.982 15.740 -9.710 1.00 94.69 366 SER A O 1
ATOM 2920 N N . CYS A 1 367 ? -13.912 15.421 -11.648 1.00 95.19 367 CYS A N 1
ATOM 2921 C CA . CYS A 1 367 ? -14.654 16.435 -12.399 1.00 95.19 367 CYS A CA 1
ATOM 2922 C C . CYS A 1 367 ? -14.538 16.224 -13.917 1.00 95.19 367 CYS A C 1
ATOM 2924 O O . CYS A 1 367 ? -13.588 15.602 -14.391 1.00 95.19 367 CYS A O 1
ATOM 2926 N N . ASP A 1 368 ? -15.454 16.816 -14.692 1.00 91.50 368 ASP A N 1
ATOM 2927 C CA . ASP A 1 368 ? -15.490 16.666 -16.162 1.00 91.50 368 ASP A CA 1
ATOM 2928 C C . ASP A 1 368 ? -14.245 17.192 -16.866 1.00 91.50 368 ASP A C 1
ATOM 2930 O O . ASP A 1 368 ? -13.837 16.679 -17.906 1.00 91.50 368 ASP A O 1
ATOM 2934 N N . LYS A 1 369 ? -13.603 18.206 -16.278 1.00 91.19 369 LYS A N 1
ATOM 2935 C CA . LYS A 1 369 ? -12.400 18.821 -16.845 1.00 91.19 369 LYS A CA 1
ATOM 2936 C C . LYS A 1 369 ? -11.238 17.829 -16.933 1.00 91.19 369 LYS A C 1
ATOM 2938 O O . LYS A 1 369 ? -10.393 18.001 -17.807 1.00 91.19 369 LYS A O 1
ATOM 2943 N N . GLN A 1 370 ? -11.220 16.787 -16.092 1.00 90.44 370 GLN A N 1
ATOM 2944 C CA . GLN A 1 370 ? -10.162 15.774 -16.110 1.00 90.44 370 GLN A CA 1
ATOM 2945 C C . GLN A 1 370 ? -10.097 14.997 -17.420 1.00 90.44 370 GLN A C 1
ATOM 2947 O O . GLN A 1 370 ? -9.010 14.596 -17.815 1.00 90.44 370 GLN A O 1
ATOM 2952 N N . LEU A 1 371 ? -11.226 14.832 -18.113 1.00 81.38 371 LEU A N 1
ATOM 2953 C CA . LEU A 1 371 ? -11.271 14.105 -19.382 1.00 81.38 371 LEU A CA 1
ATOM 2954 C C . LEU A 1 371 ? -10.617 14.878 -20.535 1.00 81.38 371 LEU A C 1
ATOM 2956 O O . LEU A 1 371 ? -10.296 14.284 -21.556 1.00 81.38 371 LEU A O 1
ATOM 2960 N N . ARG A 1 372 ? -10.430 16.197 -20.387 1.00 83.81 372 ARG A N 1
ATOM 2961 C CA . ARG A 1 372 ? -9.852 17.063 -21.426 1.00 83.81 372 ARG A CA 1
ATOM 2962 C C . ARG A 1 372 ? -8.479 17.618 -21.063 1.00 83.81 372 ARG A C 1
ATOM 2964 O O . ARG A 1 372 ? -7.645 17.782 -21.942 1.00 83.81 372 ARG A O 1
ATOM 2971 N N . TYR A 1 373 ? -8.272 17.961 -19.796 1.00 89.12 373 TYR A N 1
ATOM 2972 C CA . TYR A 1 373 ? -7.086 18.688 -19.333 1.00 89.12 373 TYR A CA 1
ATOM 2973 C C . TYR A 1 373 ? -6.280 17.922 -18.280 1.00 89.12 373 TYR A C 1
ATOM 2975 O O . TYR A 1 373 ? -5.339 18.479 -17.720 1.00 89.12 373 TYR A O 1
ATOM 2983 N N . GLY A 1 374 ? -6.679 16.690 -17.955 1.00 91.44 374 GLY A N 1
ATOM 2984 C CA . GLY A 1 374 ? -6.090 15.943 -16.853 1.00 91.44 374 GLY A CA 1
ATOM 2985 C C . GLY A 1 374 ? -6.392 16.542 -15.475 1.00 91.44 374 GLY A C 1
ATOM 2986 O O . GLY A 1 374 ? -7.284 17.374 -15.267 1.00 91.44 374 GLY A O 1
ATOM 2987 N N . THR A 1 375 ? -5.670 16.060 -14.475 1.00 93.00 375 THR A N 1
ATOM 2988 C CA . THR A 1 375 ? -5.751 16.505 -13.084 1.00 93.00 375 THR A CA 1
ATOM 2989 C C . THR A 1 375 ? -4.978 17.804 -12.867 1.00 93.00 375 THR A C 1
ATOM 2991 O O . THR A 1 375 ? -3.963 18.073 -13.498 1.00 93.00 375 THR A O 1
ATOM 2994 N N . CYS A 1 376 ? -5.448 18.640 -11.936 1.00 92.62 376 CYS A N 1
ATOM 2995 C CA . CYS A 1 376 ? -4.754 19.884 -11.615 1.00 92.62 376 CYS A CA 1
ATOM 2996 C C . CYS A 1 376 ? -3.374 19.594 -10.985 1.00 92.62 376 CYS A C 1
ATOM 2998 O O . CYS A 1 376 ? -3.359 18.962 -9.921 1.00 92.62 376 CYS A O 1
ATOM 3000 N N . PRO A 1 377 ? -2.257 20.124 -11.529 1.00 87.75 377 PRO A N 1
ATOM 3001 C CA . PRO A 1 377 ? -0.908 19.786 -11.058 1.00 87.75 377 PRO A CA 1
ATOM 3002 C C . PRO A 1 377 ? -0.667 20.097 -9.575 1.00 87.75 377 PRO A C 1
ATOM 3004 O O . PRO A 1 377 ? -0.159 19.265 -8.831 1.00 87.75 377 PRO A O 1
ATOM 3007 N N . SER A 1 378 ? -1.109 21.272 -9.115 1.00 86.62 378 SER A N 1
ATOM 3008 C CA . SER A 1 378 ? -0.831 21.783 -7.762 1.00 86.62 378 SER A CA 1
ATOM 3009 C C . SER A 1 378 ? -2.042 21.814 -6.821 1.00 86.62 378 SER A C 1
ATOM 3011 O O . SER A 1 378 ? -1.911 22.182 -5.655 1.00 86.62 378 SER A O 1
ATOM 3013 N N . LYS A 1 379 ? -3.239 21.437 -7.294 1.00 90.00 379 LYS A N 1
ATOM 3014 C CA . LYS A 1 379 ? -4.482 21.494 -6.500 1.00 90.00 379 LYS A CA 1
ATOM 3015 C C . LYS A 1 379 ? -4.990 20.099 -6.181 1.00 90.00 379 LYS A C 1
ATOM 3017 O O . LYS A 1 379 ? -5.031 19.244 -7.063 1.00 90.00 379 LYS A O 1
ATOM 3022 N N . GLN A 1 380 ? -5.452 19.892 -4.951 1.00 92.38 380 GLN A N 1
ATOM 3023 C CA . GLN A 1 380 ? -6.114 18.656 -4.529 1.00 92.38 380 GLN A CA 1
ATOM 3024 C C . GLN A 1 380 ? -7.639 18.792 -4.631 1.00 92.38 380 GLN A C 1
ATOM 3026 O O . GLN A 1 380 ? -8.181 19.885 -4.490 1.00 92.38 380 GLN A O 1
ATOM 3031 N N . CYS A 1 381 ? -8.340 17.687 -4.906 1.00 94.94 381 CYS A N 1
ATOM 3032 C CA . CYS A 1 381 ? -9.783 17.730 -5.174 1.00 94.94 381 CYS A CA 1
ATOM 3033 C C . CYS A 1 381 ? -10.631 17.838 -3.898 1.00 94.94 381 CYS A C 1
ATOM 3035 O O . CYS A 1 381 ? -11.708 18.428 -3.935 1.00 94.94 381 CYS A O 1
ATOM 3037 N N . LEU A 1 382 ? -10.154 17.268 -2.786 1.00 94.88 382 LEU A N 1
ATOM 3038 C CA . LEU A 1 382 ? -10.871 17.211 -1.505 1.00 94.88 382 LEU A CA 1
ATOM 3039 C C . LEU A 1 382 ? -10.251 18.090 -0.405 1.00 94.88 382 LEU A C 1
ATOM 3041 O O . LEU A 1 382 ? -10.879 18.306 0.626 1.00 94.88 382 LEU A O 1
ATOM 3045 N N . PHE A 1 383 ? -9.040 18.606 -0.617 1.00 93.94 383 PHE A N 1
ATOM 3046 C CA . PHE A 1 383 ? -8.273 19.344 0.385 1.00 93.94 383 PHE A CA 1
ATOM 3047 C C . PHE A 1 383 ? -7.858 20.730 -0.143 1.00 93.94 383 PHE A C 1
ATOM 3049 O O . PHE A 1 383 ? -7.452 20.828 -1.304 1.00 93.94 383 PHE A O 1
ATOM 3056 N N . PRO A 1 384 ? -7.900 21.799 0.682 1.00 90.31 384 PRO A N 1
ATOM 3057 C CA . PRO A 1 384 ? -8.332 21.839 2.091 1.00 90.31 384 PRO A CA 1
ATOM 3058 C C . PRO A 1 384 ? -9.849 21.739 2.287 1.00 90.31 384 PRO A C 1
ATOM 3060 O O . PRO A 1 384 ? -10.313 21.364 3.358 1.00 90.31 384 PRO A O 1
ATOM 3063 N N . LYS A 1 385 ? -10.618 22.052 1.245 1.00 92.94 385 LYS A N 1
ATOM 3064 C CA . LYS A 1 385 ? -12.061 21.824 1.163 1.00 92.94 385 LYS A CA 1
ATOM 3065 C C . LYS A 1 385 ? -12.371 21.168 -0.186 1.00 92.94 385 LYS A C 1
ATOM 3067 O O . LYS A 1 385 ? -11.582 21.350 -1.120 1.00 92.94 385 LYS A O 1
ATOM 3072 N N . PRO A 1 386 ? -13.500 20.450 -0.317 1.00 95.12 386 PRO A N 1
ATOM 3073 C CA . PRO A 1 386 ? -13.950 19.934 -1.604 1.00 95.12 386 PRO A CA 1
ATOM 3074 C C . PRO A 1 386 ? -13.984 21.025 -2.681 1.00 95.12 386 PRO A C 1
ATOM 3076 O O . PRO A 1 386 ? -14.477 22.129 -2.451 1.00 95.12 386 PRO A O 1
ATOM 3079 N N . CYS A 1 387 ? -13.427 20.730 -3.855 1.00 95.62 387 CYS A N 1
ATOM 3080 C CA . CYS A 1 387 ? -13.412 21.652 -4.986 1.00 95.62 387 CYS A CA 1
ATOM 3081 C C . CYS A 1 387 ? -14.837 21.933 -5.483 1.00 95.62 387 CYS A C 1
ATOM 3083 O O . CYS A 1 387 ? -15.634 21.015 -5.620 1.00 95.62 387 CYS A O 1
ATOM 3085 N N . ASN A 1 388 ? -15.127 23.170 -5.893 1.00 94.62 388 ASN A N 1
ATOM 3086 C CA . ASN A 1 388 ? -16.436 23.531 -6.461 1.00 94.62 388 ASN A CA 1
ATOM 3087 C C . ASN A 1 388 ? -16.778 22.793 -7.769 1.00 94.62 388 ASN A C 1
ATOM 3089 O O . ASN A 1 388 ? -17.936 22.759 -8.161 1.00 94.62 388 ASN A O 1
ATOM 3093 N N . ASN A 1 389 ? -15.781 22.239 -8.469 1.00 95.25 389 ASN A N 1
ATOM 3094 C CA . ASN A 1 389 ? -16.011 21.424 -9.668 1.00 95.25 389 ASN A CA 1
ATOM 3095 C C . ASN A 1 389 ? -16.135 19.924 -9.339 1.00 95.25 389 ASN A C 1
ATOM 3097 O O . ASN A 1 389 ? -16.292 19.130 -10.263 1.00 95.25 389 ASN A O 1
ATOM 3101 N N . LEU A 1 390 ? -15.984 19.526 -8.069 1.00 95.50 390 LEU A N 1
ATOM 3102 C CA . LEU A 1 390 ? -16.036 18.128 -7.660 1.00 95.50 390 LEU A CA 1
ATOM 3103 C C . LEU A 1 390 ? -17.433 17.563 -7.923 1.00 95.50 390 LEU A C 1
ATOM 3105 O O . LEU A 1 390 ? -18.427 18.082 -7.418 1.00 95.50 390 LEU A O 1
ATOM 3109 N N . LYS A 1 391 ? -17.494 16.462 -8.664 1.00 94.38 391 LYS A N 1
ATOM 3110 C CA . LYS A 1 391 ? -18.708 15.670 -8.818 1.00 94.38 391 LYS A CA 1
ATOM 3111 C C . LYS A 1 391 ? -18.869 14.745 -7.624 1.00 94.38 391 LYS A C 1
ATOM 3113 O O . LYS A 1 391 ? -18.074 13.825 -7.418 1.00 94.38 391 LYS A O 1
ATOM 3118 N N . VAL A 1 392 ? -19.904 15.004 -6.837 1.00 94.81 392 VAL A N 1
ATOM 3119 C CA . VAL A 1 392 ? -20.280 14.161 -5.705 1.00 94.81 392 VAL A CA 1
ATOM 3120 C C . VAL A 1 392 ? -21.481 13.320 -6.106 1.00 94.81 392 VAL A C 1
ATOM 3122 O O . VAL A 1 392 ? -22.571 13.856 -6.284 1.00 94.81 392 VAL A O 1
ATOM 3125 N N . ASP A 1 393 ? -21.259 12.022 -6.308 1.00 93.38 393 ASP A N 1
ATOM 3126 C CA . ASP A 1 393 ? -22.308 11.076 -6.675 1.00 93.38 393 ASP A CA 1
ATOM 3127 C C . ASP A 1 393 ? -21.969 9.664 -6.181 1.00 93.38 393 ASP A C 1
ATOM 3129 O O . ASP A 1 393 ? -20.929 9.098 -6.522 1.00 93.38 393 ASP A O 1
ATOM 3133 N N . HIS A 1 394 ? -22.875 9.085 -5.394 1.00 97.06 394 HIS A N 1
ATOM 3134 C CA . HIS A 1 394 ? -22.792 7.704 -4.921 1.00 97.06 394 HIS A CA 1
ATOM 3135 C C . HIS A 1 394 ? -23.839 6.773 -5.560 1.00 97.06 394 HIS A C 1
ATOM 3137 O O . HIS A 1 394 ? -23.896 5.590 -5.211 1.00 97.06 394 HIS A O 1
ATOM 3143 N N . LYS A 1 395 ? -24.684 7.264 -6.478 1.00 96.62 395 LYS A N 1
ATOM 3144 C CA . LYS A 1 395 ? -25.798 6.494 -7.062 1.00 96.62 395 LYS A CA 1
ATOM 3145 C C . LYS A 1 395 ? -25.316 5.269 -7.827 1.00 96.62 395 LYS A C 1
ATOM 3147 O O . LYS A 1 395 ? -25.887 4.194 -7.644 1.00 96.62 395 LYS A O 1
ATOM 3152 N N . ASP A 1 396 ? -24.263 5.418 -8.629 1.00 96.69 396 ASP A N 1
ATOM 3153 C CA . ASP A 1 396 ? -23.656 4.311 -9.377 1.00 96.69 396 ASP A CA 1
ATOM 3154 C C . ASP A 1 396 ? -23.180 3.199 -8.432 1.00 96.69 396 ASP A C 1
ATOM 3156 O O . ASP A 1 396 ? -23.560 2.036 -8.572 1.00 96.69 396 ASP A O 1
ATOM 3160 N N . TYR A 1 397 ? -22.458 3.578 -7.374 1.00 97.56 397 TYR A N 1
ATOM 3161 C CA . TYR A 1 397 ? -21.945 2.624 -6.397 1.00 97.56 397 TYR A CA 1
ATOM 3162 C C . TYR A 1 397 ? -23.066 1.898 -5.638 1.00 97.56 397 TYR A C 1
ATOM 3164 O O . TYR A 1 397 ? -23.039 0.676 -5.486 1.00 97.56 397 TYR A O 1
ATOM 3172 N N . VAL A 1 398 ? -24.098 2.630 -5.208 1.00 98.25 398 VAL A N 1
ATOM 3173 C CA . VAL A 1 398 ? -25.292 2.043 -4.578 1.00 98.25 398 VAL A CA 1
ATOM 3174 C C . VAL A 1 398 ? -25.994 1.075 -5.534 1.00 98.25 398 VAL A C 1
ATOM 3176 O O . VAL A 1 398 ? -26.419 -0.006 -5.117 1.00 98.25 398 VAL A O 1
ATOM 3179 N N . ALA A 1 399 ? -26.109 1.423 -6.819 1.00 98.38 399 ALA A N 1
ATOM 3180 C CA . ALA A 1 399 ? -26.709 0.552 -7.822 1.00 98.38 399 ALA A CA 1
ATOM 3181 C C . ALA A 1 399 ? -25.912 -0.751 -7.989 1.00 98.38 399 ALA A C 1
ATOM 3183 O O . ALA A 1 399 ? -26.520 -1.825 -7.979 1.00 98.38 399 ALA A O 1
ATOM 3184 N N . LEU A 1 400 ? -24.578 -0.682 -8.063 1.00 98.50 400 LEU A N 1
ATOM 3185 C CA . LEU A 1 400 ? -23.702 -1.858 -8.108 1.00 98.50 400 LEU A CA 1
ATOM 3186 C C . LEU A 1 400 ? -23.927 -2.780 -6.907 1.00 98.50 400 LEU A C 1
ATOM 3188 O O . LEU A 1 400 ? -24.209 -3.968 -7.072 1.00 98.50 400 LEU A O 1
ATOM 3192 N N . LEU A 1 401 ? -23.851 -2.227 -5.695 1.00 98.50 401 LEU A N 1
ATOM 3193 C CA . LEU A 1 401 ? -24.008 -2.983 -4.453 1.00 98.50 401 LEU A CA 1
ATOM 3194 C C . LEU A 1 401 ? -25.374 -3.686 -4.376 1.00 98.50 401 LEU A C 1
ATOM 3196 O O . LEU A 1 401 ? -25.464 -4.850 -3.971 1.00 98.50 401 LEU A O 1
ATOM 3200 N N . ARG A 1 402 ? -26.439 -3.011 -4.826 1.00 98.50 402 ARG A N 1
ATOM 3201 C CA . ARG A 1 402 ? -27.788 -3.588 -4.925 1.00 98.50 402 ARG A CA 1
ATOM 3202 C C . ARG A 1 402 ? -27.875 -4.694 -5.972 1.00 98.50 402 ARG A C 1
ATOM 3204 O O . ARG A 1 402 ? -28.528 -5.701 -5.706 1.00 98.50 402 ARG A O 1
ATOM 3211 N N . LYS A 1 403 ? -27.247 -4.531 -7.143 1.00 98.62 403 LYS A N 1
ATOM 3212 C CA . LYS A 1 403 ? -27.196 -5.576 -8.181 1.00 98.62 403 LYS A CA 1
ATOM 3213 C C . LYS A 1 403 ? -26.477 -6.825 -7.657 1.00 98.62 403 LYS A C 1
ATOM 3215 O O . LYS A 1 403 ? -27.029 -7.916 -7.762 1.00 98.62 403 LYS A O 1
ATOM 3220 N N . LEU A 1 404 ? -25.319 -6.663 -7.013 1.00 98.62 404 LEU A N 1
ATOM 3221 C CA . LEU A 1 404 ? -24.541 -7.771 -6.442 1.00 98.62 404 LEU A CA 1
ATOM 3222 C C . LEU A 1 404 ? -25.308 -8.529 -5.352 1.00 98.62 404 LEU A C 1
ATOM 3224 O O . LEU A 1 404 ? -25.308 -9.756 -5.332 1.00 98.62 404 LEU A O 1
ATOM 3228 N N . ARG A 1 405 ? -26.031 -7.817 -4.479 1.00 98.12 405 ARG A N 1
ATOM 3229 C CA . ARG A 1 405 ? -26.883 -8.439 -3.450 1.00 98.12 405 ARG A CA 1
ATOM 3230 C C . ARG A 1 405 ? -28.013 -9.301 -4.008 1.00 98.12 405 ARG A C 1
ATOM 3232 O O . ARG A 1 405 ? -28.488 -10.178 -3.297 1.00 98.12 405 ARG A O 1
ATOM 3239 N N . LYS A 1 406 ? -28.484 -9.015 -5.223 1.00 98.12 406 LYS A N 1
ATOM 3240 C CA . LYS A 1 406 ? -29.577 -9.756 -5.869 1.00 98.12 406 LYS A CA 1
ATOM 3241 C C . LYS A 1 406 ? -29.099 -11.023 -6.582 1.00 98.12 406 LYS A C 1
ATOM 3243 O O . LYS A 1 406 ? -29.940 -11.768 -7.077 1.00 98.12 406 LYS A O 1
ATOM 3248 N N . LEU A 1 407 ? -27.789 -11.260 -6.671 1.00 98.38 407 LEU A N 1
ATOM 3249 C CA . LEU A 1 407 ? -27.266 -12.448 -7.337 1.00 98.38 407 LEU A CA 1
ATOM 3250 C C . LEU A 1 407 ? -27.647 -13.729 -6.574 1.00 98.38 407 LEU A C 1
ATOM 3252 O O . LEU A 1 407 ? -27.602 -13.743 -5.340 1.00 98.38 407 LEU A O 1
ATOM 3256 N N . PRO A 1 408 ? -27.989 -14.823 -7.282 1.00 97.12 408 PRO A N 1
ATOM 3257 C CA . PRO A 1 408 ? -28.202 -16.123 -6.655 1.00 97.12 408 PRO A CA 1
ATOM 3258 C C . PRO A 1 408 ? -26.996 -16.540 -5.805 1.00 97.12 408 PRO A C 1
ATOM 3260 O O . PRO A 1 408 ? -25.861 -16.194 -6.116 1.00 97.12 408 PRO A O 1
ATOM 3263 N N . LYS A 1 409 ? -27.240 -17.291 -4.723 1.00 97.44 409 LYS A N 1
ATOM 3264 C CA . LYS A 1 409 ? -26.228 -17.767 -3.753 1.00 97.44 409 LYS A CA 1
ATOM 3265 C C . LYS A 1 409 ? -25.514 -16.671 -2.938 1.00 97.44 409 LYS A C 1
ATOM 3267 O O . LYS A 1 409 ? -24.880 -17.004 -1.935 1.00 97.44 409 LYS A O 1
ATOM 3272 N N . VAL A 1 410 ? -25.651 -15.385 -3.274 1.00 98.31 410 VAL A N 1
ATOM 3273 C CA . VAL A 1 410 ? -25.128 -14.269 -2.468 1.00 98.31 410 VAL A CA 1
ATOM 3274 C C . VAL A 1 410 ? -26.079 -13.968 -1.307 1.00 98.31 410 VAL A C 1
ATOM 3276 O O . VAL A 1 410 ? -27.245 -13.640 -1.494 1.00 98.31 410 VAL A O 1
ATOM 3279 N N . LYS A 1 411 ? -25.568 -14.060 -0.077 1.00 97.56 411 LYS A N 1
ATOM 3280 C CA . LYS A 1 411 ? -26.280 -13.724 1.167 1.00 97.56 411 LYS A CA 1
ATOM 3281 C C . LYS A 1 411 ? -26.013 -12.290 1.602 1.00 97.56 411 LYS A C 1
ATOM 3283 O O . LYS A 1 411 ? -26.913 -11.617 2.099 1.00 97.56 411 LYS A O 1
ATOM 3288 N N . LYS A 1 412 ? -24.764 -11.828 1.476 1.00 96.94 412 LYS A N 1
ATOM 3289 C CA . LYS A 1 412 ? -24.370 -10.473 1.878 1.00 96.94 412 LYS A CA 1
ATOM 3290 C C . LYS A 1 412 ? -23.165 -9.977 1.087 1.00 96.94 412 LYS A C 1
ATOM 3292 O O . LYS A 1 412 ? -22.267 -10.744 0.749 1.00 96.94 412 LYS A O 1
ATOM 3297 N N . VAL A 1 413 ? -23.161 -8.673 0.843 1.00 98.06 413 VAL A N 1
ATOM 3298 C CA . VAL A 1 413 ? -22.073 -7.939 0.193 1.00 98.06 413 VAL A CA 1
ATOM 3299 C C . VAL A 1 413 ? -21.535 -6.951 1.208 1.00 98.06 413 VAL A C 1
ATOM 3301 O O . VAL A 1 413 ? -22.311 -6.149 1.726 1.00 98.06 413 VAL A O 1
ATOM 3304 N N . PHE A 1 414 ? -20.249 -7.022 1.526 1.00 96.69 414 PHE A N 1
ATOM 3305 C CA . PHE A 1 414 ? -19.620 -6.105 2.469 1.00 96.69 414 PHE A CA 1
ATOM 3306 C C . PHE A 1 414 ? -18.833 -5.010 1.753 1.00 96.69 414 PHE A C 1
ATOM 3308 O O . PHE A 1 414 ? -18.365 -5.201 0.635 1.00 96.69 414 PHE A O 1
ATOM 3315 N N . VAL A 1 415 ? -18.680 -3.875 2.434 1.00 95.12 415 VAL A N 1
ATOM 3316 C CA . VAL A 1 415 ? -17.720 -2.828 2.074 1.00 95.12 415 VAL A CA 1
ATOM 3317 C C . VAL A 1 415 ? -16.731 -2.717 3.229 1.00 95.12 415 VAL A C 1
ATOM 3319 O O . VAL A 1 415 ? -17.059 -2.199 4.298 1.00 95.12 415 VAL A O 1
ATOM 3322 N N . ARG A 1 416 ? -15.546 -3.293 3.035 1.00 90.69 416 ARG A N 1
ATOM 3323 C CA . ARG A 1 416 ? -14.423 -3.310 3.983 1.00 90.69 416 ARG A CA 1
ATOM 3324 C C . ARG A 1 416 ? -13.304 -2.362 3.570 1.00 90.69 416 ARG A C 1
ATOM 3326 O O . ARG A 1 416 ? -12.567 -1.909 4.449 1.00 90.69 416 ARG A O 1
ATOM 3333 N N . SER A 1 417 ? -13.191 -2.062 2.275 1.00 88.69 417 SER A N 1
ATOM 3334 C CA . SER A 1 417 ? -12.333 -0.998 1.760 1.00 88.69 417 SER A CA 1
ATOM 3335 C C . SER A 1 417 ? -12.681 0.344 2.405 1.00 88.69 417 SER A C 1
ATOM 3337 O O . SER A 1 417 ? -13.841 0.635 2.709 1.00 88.69 417 SER A O 1
ATOM 3339 N N . GLY A 1 418 ? -11.661 1.179 2.608 1.00 88.19 418 GLY A N 1
ATOM 3340 C CA . GLY A 1 418 ? -11.835 2.497 3.208 1.00 88.19 418 GLY A CA 1
ATOM 3341 C C . GLY A 1 418 ? -12.742 3.398 2.366 1.00 88.19 418 GLY A C 1
ATOM 3342 O O . GLY A 1 418 ? -12.628 3.448 1.138 1.00 88.19 418 GLY A O 1
ATOM 3343 N N . ILE A 1 419 ? -13.620 4.142 3.040 1.00 93.56 419 ILE A N 1
ATOM 3344 C CA . ILE A 1 419 ? -14.420 5.211 2.432 1.00 93.56 419 ILE A CA 1
ATOM 3345 C C . ILE A 1 419 ? -13.844 6.583 2.781 1.00 93.56 419 ILE A C 1
ATOM 3347 O O . ILE A 1 419 ? -13.300 6.798 3.869 1.00 93.56 419 ILE A O 1
ATOM 3351 N N . ARG A 1 420 ? -14.011 7.546 1.874 1.00 94.50 420 ARG A N 1
ATOM 3352 C CA . ARG A 1 420 ? -13.704 8.953 2.147 1.00 94.50 420 ARG A CA 1
ATOM 3353 C C . ARG A 1 420 ? -14.899 9.638 2.790 1.00 94.50 420 ARG A C 1
ATOM 3355 O O . ARG A 1 420 ? -15.857 9.986 2.107 1.00 94.50 420 ARG A O 1
ATOM 3362 N N . PHE A 1 421 ? -14.841 9.805 4.111 1.00 94.88 421 PHE A N 1
ATOM 3363 C CA . PHE A 1 421 ? -15.924 10.398 4.900 1.00 94.88 421 PHE A CA 1
ATOM 3364 C C . PHE A 1 421 ? -16.227 11.844 4.500 1.00 94.88 421 PHE A C 1
ATOM 3366 O O . PHE A 1 421 ? -17.377 12.249 4.516 1.00 94.88 421 PHE A O 1
ATOM 3373 N N . ASP A 1 422 ? -15.231 12.616 4.085 1.00 95.12 422 ASP A N 1
ATOM 3374 C CA . ASP A 1 422 ? -15.406 13.973 3.570 1.00 95.12 422 ASP A CA 1
ATOM 3375 C C . ASP A 1 422 ? -16.105 14.013 2.210 1.00 95.12 422 ASP A C 1
ATOM 3377 O O . ASP A 1 422 ? -16.910 14.908 1.974 1.00 95.12 422 ASP A O 1
ATOM 3381 N N . TYR A 1 423 ? -15.879 13.015 1.351 1.00 96.00 423 TYR A N 1
ATOM 3382 C CA . TYR A 1 423 ? -16.669 12.847 0.128 1.00 96.00 423 TYR A CA 1
ATOM 3383 C C . TYR A 1 423 ? -18.122 12.467 0.442 1.00 96.00 423 TYR A C 1
ATOM 3385 O O . TYR A 1 423 ? -19.041 13.010 -0.162 1.00 96.00 423 TYR A O 1
ATOM 3393 N N . VAL A 1 424 ? -18.344 11.607 1.445 1.00 96.31 424 VAL A N 1
ATOM 3394 C CA . VAL A 1 424 ? -19.698 11.309 1.953 1.00 96.31 424 VAL A CA 1
ATOM 3395 C C . VAL A 1 424 ? -20.363 12.563 2.521 1.00 96.31 424 VAL A C 1
ATOM 3397 O O . VAL A 1 424 ? -21.543 12.796 2.285 1.00 96.31 424 VAL A O 1
ATOM 3400 N N . MET A 1 425 ? -19.621 13.394 3.255 1.00 96.25 425 MET A N 1
ATOM 3401 C CA . MET A 1 425 ? -20.150 14.632 3.830 1.00 96.25 425 MET A CA 1
ATOM 3402 C C . MET A 1 425 ? -20.439 15.703 2.780 1.00 96.25 425 MET A C 1
ATOM 3404 O O . MET A 1 425 ? -21.341 16.510 2.994 1.00 96.25 425 MET A O 1
ATOM 3408 N N . ALA A 1 426 ? -19.716 15.697 1.659 1.00 95.50 426 ALA A N 1
ATOM 3409 C CA . ALA A 1 426 ? -20.009 16.552 0.515 1.00 95.50 426 ALA A CA 1
ATOM 3410 C C . ALA A 1 426 ? -21.285 16.123 -0.231 1.00 95.50 426 ALA A C 1
ATOM 3412 O O . ALA A 1 426 ? -21.835 16.917 -0.992 1.00 95.50 426 ALA A O 1
ATOM 3413 N N . ASP A 1 427 ? -21.770 14.894 -0.012 1.00 94.88 427 ASP A N 1
ATOM 3414 C CA . ASP A 1 427 ? -23.017 14.421 -0.600 1.00 94.88 427 ASP A CA 1
ATOM 3415 C C . ASP A 1 427 ? -24.214 14.883 0.239 1.00 94.88 427 ASP A C 1
ATOM 3417 O O . ASP A 1 427 ? -24.338 14.597 1.440 1.00 94.88 427 ASP A O 1
ATOM 3421 N N . SER A 1 428 ? -25.121 15.607 -0.411 1.00 91.00 428 SER A N 1
ATOM 3422 C CA . SER A 1 428 ? -26.389 16.020 0.190 1.00 91.00 428 SER A CA 1
ATOM 3423 C C . SER A 1 428 ? -27.374 14.855 0.355 1.00 91.00 428 SER A C 1
ATOM 3425 O O . SER A 1 428 ? -28.252 14.923 1.216 1.00 91.00 428 SER A O 1
ATOM 3427 N N . ASP A 1 429 ? -27.218 13.770 -0.413 1.00 93.62 429 ASP A N 1
ATOM 3428 C CA . ASP A 1 429 ? -28.084 12.596 -0.355 1.00 93.62 429 ASP A CA 1
ATOM 3429 C C . ASP A 1 429 ? -27.546 11.534 0.620 1.00 93.62 429 ASP A C 1
ATOM 3431 O O . ASP A 1 429 ? -26.495 10.922 0.448 1.00 93.62 429 ASP A O 1
ATOM 3435 N N . ASP A 1 430 ? -28.336 11.253 1.652 1.00 94.88 430 ASP A N 1
ATOM 3436 C CA . ASP A 1 430 ? -28.073 10.210 2.646 1.00 94.88 430 ASP A CA 1
ATOM 3437 C C . ASP A 1 430 ? -28.249 8.770 2.118 1.00 94.88 430 ASP A C 1
ATOM 3439 O O . ASP A 1 430 ? -28.054 7.818 2.876 1.00 94.88 430 ASP A O 1
ATOM 3443 N N . THR A 1 431 ? -28.662 8.564 0.863 1.00 96.56 431 THR A N 1
ATOM 3444 C CA . THR A 1 431 ? -28.987 7.233 0.316 1.00 96.56 431 THR A CA 1
ATOM 3445 C C . THR A 1 431 ? -27.817 6.265 0.408 1.00 96.56 431 THR A C 1
ATOM 3447 O O . THR A 1 431 ? -28.018 5.121 0.813 1.00 96.56 431 THR A O 1
ATOM 3450 N N . PHE A 1 432 ? -26.597 6.721 0.119 1.00 96.88 432 PHE A N 1
ATOM 3451 C CA . PHE A 1 432 ? -25.404 5.891 0.271 1.00 96.88 432 PHE A CA 1
ATOM 3452 C C . PHE A 1 432 ? -25.165 5.479 1.724 1.00 96.88 432 PHE A C 1
ATOM 3454 O O . PHE A 1 432 ? -24.986 4.298 2.013 1.00 96.88 432 PHE A O 1
ATOM 3461 N N . LEU A 1 433 ? -25.207 6.440 2.649 1.00 95.88 433 LEU A N 1
ATOM 3462 C CA . LEU A 1 433 ? -24.934 6.181 4.060 1.00 95.88 433 LEU A CA 1
ATOM 3463 C C . LEU A 1 433 ? -26.013 5.283 4.688 1.00 95.88 433 LEU A C 1
ATOM 3465 O O . LEU A 1 433 ? -25.686 4.396 5.475 1.00 95.88 433 LEU A O 1
ATOM 3469 N N . ARG A 1 434 ? -27.283 5.447 4.288 1.00 96.69 434 ARG A N 1
ATOM 3470 C CA . ARG A 1 434 ? -28.377 4.525 4.641 1.00 96.69 434 ARG A CA 1
ATOM 3471 C C . ARG A 1 434 ? -28.115 3.114 4.125 1.00 96.69 434 ARG A C 1
ATOM 3473 O O . ARG A 1 434 ? -28.115 2.181 4.923 1.00 96.69 434 ARG A O 1
ATOM 3480 N N . GLU A 1 435 ? -27.837 2.965 2.829 1.00 97.00 435 GLU A N 1
ATOM 3481 C CA . GLU A 1 435 ? -27.568 1.663 2.204 1.00 97.00 435 GLU A CA 1
ATOM 3482 C C . GLU A 1 435 ? -26.396 0.944 2.897 1.00 97.00 435 GLU A C 1
ATOM 3484 O O . GLU A 1 435 ? -26.472 -0.253 3.190 1.00 97.00 435 GLU A O 1
ATOM 3489 N N . LEU A 1 436 ? -25.333 1.685 3.225 1.00 95.75 436 LEU A N 1
ATOM 3490 C CA . LEU A 1 436 ? -24.149 1.176 3.912 1.00 95.75 436 LEU A CA 1
ATOM 3491 C C . LEU A 1 436 ? -24.494 0.589 5.297 1.00 95.75 436 LEU A C 1
ATOM 3493 O O . LEU A 1 436 ? -24.172 -0.575 5.563 1.00 95.75 436 LEU A O 1
ATOM 3497 N N . CYS A 1 437 ? -25.197 1.349 6.147 1.00 96.00 437 CYS A N 1
ATOM 3498 C CA . CYS A 1 437 ? -25.636 0.910 7.484 1.00 96.00 437 CYS A CA 1
ATOM 3499 C C . CYS A 1 437 ? -26.624 -0.266 7.421 1.00 96.00 437 CYS A C 1
ATOM 3501 O O . CYS A 1 437 ? -26.515 -1.264 8.152 1.00 96.00 437 CYS A O 1
ATOM 3503 N N . GLU A 1 438 ? -27.584 -0.190 6.504 1.00 95.88 438 GLU A N 1
ATOM 3504 C CA . GLU A 1 438 ? -28.628 -1.197 6.354 1.00 95.88 438 GLU A CA 1
ATOM 3505 C C . GLU A 1 438 ? -28.088 -2.528 5.831 1.00 95.88 438 GLU A C 1
ATOM 3507 O O . GLU A 1 438 ? -28.582 -3.575 6.252 1.00 95.88 438 GLU A O 1
ATOM 3512 N N . ASN A 1 439 ? -27.070 -2.538 4.966 1.00 96.19 439 ASN A N 1
ATOM 3513 C CA . ASN A 1 439 ? -26.781 -3.748 4.191 1.00 96.19 439 ASN A CA 1
ATOM 3514 C C . ASN A 1 439 ? -25.307 -4.157 4.125 1.00 96.19 439 ASN A C 1
ATOM 3516 O O . ASN A 1 439 ? -25.035 -5.354 4.016 1.00 96.19 439 ASN A O 1
ATOM 3520 N N . HIS A 1 440 ? -24.357 -3.230 4.257 1.00 96.38 440 HIS A N 1
ATOM 3521 C CA . HIS A 1 440 ? -22.976 -3.480 3.821 1.00 96.38 440 HIS A CA 1
ATOM 3522 C C . HIS A 1 440 ? -21.912 -3.441 4.924 1.00 96.38 440 HIS A C 1
ATOM 3524 O O . HIS A 1 440 ? -20.765 -3.814 4.679 1.00 96.38 440 HIS A O 1
ATOM 3530 N N . ILE A 1 441 ? -22.284 -3.087 6.156 1.00 93.75 441 ILE A N 1
ATOM 3531 C CA . ILE A 1 441 ? -21.386 -3.127 7.319 1.00 93.75 441 ILE A CA 1
ATOM 3532 C C . ILE A 1 441 ? -21.486 -4.487 8.044 1.00 93.75 441 ILE A C 1
ATOM 3534 O O . ILE A 1 441 ? -22.576 -5.035 8.271 1.00 93.75 441 ILE A O 1
ATOM 3538 N N . SER A 1 442 ? -20.331 -5.055 8.416 1.00 84.25 442 SER A N 1
ATOM 3539 C CA . SER A 1 442 ? -20.203 -6.312 9.183 1.00 84.25 442 SER A CA 1
ATOM 3540 C C . SER A 1 442 ? -20.145 -6.111 10.706 1.00 84.25 442 SER A C 1
ATOM 3542 O O . SER A 1 442 ? -19.768 -7.025 11.427 1.00 84.25 442 SER A O 1
ATOM 3544 N N . GLY A 1 443 ? -20.498 -4.916 11.183 1.00 85.50 443 GLY A N 1
ATOM 3545 C CA . GLY A 1 443 ? -20.452 -4.482 12.587 1.00 85.50 443 GLY A CA 1
ATOM 3546 C C . GLY A 1 443 ? -19.532 -3.277 12.801 1.00 85.50 443 GLY A C 1
ATOM 3547 O O . GLY A 1 443 ? -19.837 -2.402 13.603 1.00 85.50 443 GLY A O 1
ATOM 3548 N N . GLN A 1 444 ? -18.452 -3.188 12.025 1.00 87.56 444 GLN A N 1
ATOM 3549 C CA . GLN A 1 444 ? -17.468 -2.111 12.114 1.00 87.56 444 GLN A CA 1
ATOM 3550 C C . GLN A 1 444 ? -17.384 -1.356 10.794 1.00 87.56 444 GLN A C 1
ATOM 3552 O O . GLN A 1 444 ? -17.157 -1.974 9.752 1.00 87.56 444 GLN A O 1
ATOM 3557 N N . LEU A 1 445 ? -17.538 -0.034 10.843 1.00 90.00 445 LEU A N 1
ATOM 3558 C CA . LEU A 1 445 ? -17.240 0.840 9.718 1.00 90.00 445 LEU A CA 1
ATOM 3559 C C . LEU A 1 445 ? -15.818 1.376 9.854 1.00 90.00 445 LEU A C 1
ATOM 3561 O O . LEU A 1 445 ? -15.500 2.129 10.772 1.00 90.00 445 LEU A O 1
ATOM 3565 N N . ARG A 1 446 ? -14.967 0.981 8.917 1.00 87.44 446 ARG A N 1
ATOM 3566 C CA . ARG A 1 446 ? -13.567 1.388 8.834 1.00 87.44 446 ARG A CA 1
ATOM 3567 C C . ARG A 1 446 ? -13.460 2.769 8.193 1.00 87.44 446 ARG A C 1
ATOM 3569 O O . ARG A 1 446 ? -13.824 2.939 7.031 1.00 87.44 446 ARG A O 1
ATOM 3576 N N . VAL A 1 447 ? -12.959 3.749 8.943 1.00 89.31 447 VAL A N 1
ATOM 3577 C CA . VAL A 1 447 ? -12.766 5.127 8.462 1.00 89.31 447 VAL A CA 1
ATOM 3578 C C . VAL A 1 447 ? -11.375 5.602 8.851 1.00 89.31 447 VAL A C 1
ATOM 3580 O O . VAL A 1 447 ? -10.868 5.252 9.908 1.00 89.31 447 VAL A O 1
ATOM 3583 N N . ALA A 1 448 ? -10.733 6.386 7.992 1.00 87.75 448 ALA A N 1
ATOM 3584 C CA . ALA A 1 448 ? -9.348 6.802 8.177 1.00 87.75 448 ALA A CA 1
ATOM 3585 C C . ALA A 1 448 ? -9.233 8.333 8.311 1.00 87.75 448 ALA A C 1
ATOM 3587 O O . ALA A 1 448 ? -8.908 9.010 7.321 1.00 87.75 448 ALA A O 1
ATOM 3588 N N . PRO A 1 449 ? -9.535 8.898 9.502 1.00 91.06 449 PRO A N 1
ATOM 3589 C CA . PRO A 1 449 ? -9.188 10.284 9.812 1.00 91.06 449 PRO A CA 1
ATOM 3590 C C . PRO A 1 449 ? -7.666 10.464 9.918 1.00 91.06 449 PRO A C 1
ATOM 3592 O O . PRO A 1 449 ? -7.172 11.534 9.584 1.00 91.06 449 PRO A O 1
ATOM 3595 N N . GLU A 1 450 ? -6.924 9.405 10.281 1.00 93.06 450 GLU A N 1
ATOM 3596 C CA . GLU A 1 450 ? -5.462 9.333 10.478 1.00 93.06 450 GLU A CA 1
ATOM 3597 C C . GLU A 1 450 ? -4.929 10.169 11.644 1.00 93.06 450 GLU A C 1
ATOM 3599 O O . GLU A 1 450 ? -3.999 9.746 12.326 1.00 93.06 450 GLU A O 1
ATOM 3604 N N . HIS A 1 451 ? -5.523 11.329 11.910 1.00 95.31 451 HIS A N 1
ATOM 3605 C CA . HIS A 1 451 ? -5.187 12.196 13.031 1.00 95.31 451 HIS A CA 1
ATOM 3606 C C . HIS A 1 451 ? -6.404 13.052 13.435 1.00 95.31 451 HIS A C 1
ATOM 3608 O O . HIS A 1 451 ? -7.431 13.027 12.760 1.00 95.31 451 HIS A O 1
ATOM 3614 N N . ILE A 1 452 ? -6.294 13.806 14.531 1.00 94.88 452 ILE A N 1
ATOM 3615 C CA . ILE A 1 452 ? -7.337 14.747 15.001 1.00 94.88 452 ILE A CA 1
ATOM 3616 C C . ILE A 1 452 ? -6.867 16.202 15.058 1.00 94.88 452 ILE A C 1
ATOM 3618 O O . ILE A 1 452 ? -7.675 17.112 14.971 1.00 94.88 452 ILE A O 1
ATOM 3622 N N . SER A 1 453 ? -5.561 16.439 15.169 1.00 96.69 453 SER A N 1
ATOM 3623 C CA . SER A 1 453 ? -5.020 17.797 15.105 1.00 96.69 453 SER A CA 1
ATOM 3624 C C . SER A 1 453 ? -5.014 18.333 13.674 1.00 96.69 453 SER A C 1
ATOM 3626 O O . SER A 1 453 ? -4.356 17.760 12.798 1.00 96.69 453 SER A O 1
ATOM 3628 N N . ASP A 1 454 ? -5.662 19.477 13.457 1.00 95.75 454 ASP A N 1
ATOM 3629 C CA . ASP A 1 454 ? -5.721 20.161 12.160 1.00 95.75 454 ASP A CA 1
ATOM 3630 C C . ASP A 1 454 ? -4.336 20.528 11.607 1.00 95.75 454 ASP A C 1
ATOM 3632 O O . ASP A 1 454 ? -4.131 20.526 10.390 1.00 95.75 454 ASP A O 1
ATOM 3636 N N . ASN A 1 455 ? -3.353 20.776 12.481 1.00 94.81 455 ASN A N 1
ATOM 3637 C CA . ASN A 1 455 ? -1.975 21.038 12.065 1.00 94.81 455 ASN A CA 1
ATOM 3638 C C . ASN A 1 455 ? -1.367 19.822 11.343 1.00 94.81 455 ASN A C 1
ATOM 3640 O O . ASN A 1 455 ? -0.787 19.945 10.262 1.00 94.81 455 ASN A O 1
ATOM 3644 N N . VAL A 1 456 ? -1.560 18.627 11.907 1.00 97.00 456 VAL A N 1
ATOM 3645 C CA . VAL A 1 456 ? -1.082 17.369 11.316 1.00 97.00 456 VAL A CA 1
ATOM 3646 C C . VAL A 1 456 ? -1.916 17.002 10.087 1.00 97.00 456 VAL A C 1
ATOM 3648 O O . VAL A 1 456 ? -1.358 16.632 9.053 1.00 97.00 456 VAL A O 1
ATOM 3651 N N . LEU A 1 457 ? -3.241 17.170 10.154 1.00 96.88 457 LEU A N 1
ATOM 3652 C CA . LEU A 1 457 ? -4.158 16.887 9.043 1.00 96.88 457 LEU A CA 1
ATOM 3653 C C . LEU A 1 457 ? -3.846 17.745 7.806 1.00 96.88 457 LEU A C 1
ATOM 3655 O O . LEU A 1 457 ? -3.849 17.230 6.683 1.00 96.88 457 LEU A O 1
ATOM 3659 N N . LYS A 1 458 ? -3.456 19.015 7.997 1.00 96.12 458 LYS A N 1
ATOM 3660 C CA . LYS A 1 458 ? -2.960 19.894 6.924 1.00 96.12 458 LYS A CA 1
ATOM 3661 C C . LYS A 1 458 ? -1.730 19.303 6.229 1.00 96.12 458 LYS A C 1
ATOM 3663 O O . LYS A 1 458 ? -1.660 19.291 4.997 1.00 96.12 458 LYS A O 1
ATOM 3668 N N . MET A 1 459 ? -0.766 18.788 6.995 1.00 96.94 459 MET A N 1
ATOM 3669 C CA . MET A 1 459 ? 0.421 18.131 6.433 1.00 96.94 459 MET A CA 1
ATOM 3670 C C . MET A 1 459 ? 0.041 16.840 5.696 1.00 96.94 459 MET A C 1
ATOM 3672 O O . MET A 1 459 ? 0.544 16.582 4.602 1.00 96.94 459 MET A O 1
ATOM 3676 N N . MET A 1 460 ? -0.911 16.072 6.229 1.00 96.25 460 MET A N 1
ATOM 3677 C CA . MET A 1 460 ? -1.424 14.837 5.621 1.00 96.25 460 MET A CA 1
ATOM 3678 C C . MET A 1 460 ? -2.263 15.048 4.348 1.00 96.25 460 MET A C 1
ATOM 3680 O O . MET A 1 460 ? -2.492 14.081 3.619 1.00 96.25 460 MET A O 1
ATOM 3684 N N . GLY A 1 461 ? -2.739 16.267 4.066 1.00 95.25 461 GLY A N 1
ATOM 3685 C CA . GLY A 1 461 ? -3.700 16.513 2.981 1.00 95.25 461 GLY A CA 1
ATOM 3686 C C . GLY A 1 461 ? -5.087 15.933 3.291 1.00 95.25 461 GLY A C 1
ATOM 3687 O O . GLY A 1 461 ? -5.749 15.371 2.417 1.00 95.25 461 GLY A O 1
ATOM 3688 N N . LYS A 1 462 ? -5.499 16.001 4.560 1.00 95.81 462 LYS A N 1
ATOM 3689 C CA . LYS A 1 462 ? -6.783 15.507 5.076 1.00 95.81 462 LYS A CA 1
ATOM 3690 C C . LYS A 1 462 ? -7.660 16.682 5.539 1.00 95.81 462 LYS A C 1
ATOM 3692 O O . LYS A 1 462 ? -7.117 17.722 5.910 1.00 95.81 462 LYS A O 1
ATOM 3697 N N . PRO A 1 463 ? -8.999 16.552 5.487 1.00 95.00 463 PRO A N 1
ATOM 3698 C CA . PRO A 1 463 ? -9.917 17.585 5.981 1.00 95.00 463 PRO A CA 1
ATOM 3699 C C . PRO A 1 463 ? -9.719 17.833 7.485 1.00 95.00 463 PRO A C 1
ATOM 3701 O O . PRO A 1 463 ? -9.144 16.988 8.170 1.00 95.00 463 PRO A O 1
ATOM 3704 N N . SER A 1 464 ? -10.227 18.959 7.995 1.00 95.56 464 SER A N 1
ATOM 3705 C CA . SER A 1 464 ? -10.203 19.253 9.434 1.00 95.56 464 SER A CA 1
ATOM 3706 C C . SER A 1 464 ? -11.008 18.239 10.250 1.00 95.56 464 SER A C 1
ATOM 3708 O O . SER A 1 464 ? -11.931 17.586 9.740 1.00 95.56 464 SER A O 1
ATOM 3710 N N . ASN A 1 465 ? -10.692 18.138 11.540 1.00 94.94 465 ASN A N 1
ATOM 3711 C CA . ASN A 1 465 ? -11.357 17.210 12.456 1.00 94.94 465 ASN A CA 1
ATOM 3712 C C . ASN A 1 465 ? -12.867 17.469 12.584 1.00 94.94 465 ASN A C 1
ATOM 3714 O O . ASN A 1 465 ? -13.648 16.528 12.721 1.00 94.94 465 ASN A O 1
ATOM 3718 N N . ASP A 1 466 ? -13.308 18.719 12.436 1.00 95.81 466 ASP A N 1
ATOM 3719 C CA . ASP A 1 466 ? -14.732 19.076 12.448 1.00 95.81 466 ASP A CA 1
ATOM 3720 C C . ASP A 1 466 ? -15.547 18.299 11.406 1.00 95.81 466 ASP A C 1
ATOM 3722 O O . ASP A 1 466 ? -16.679 17.889 11.674 1.00 95.81 466 ASP A O 1
ATOM 3726 N N . VAL A 1 467 ? -14.969 18.029 10.228 1.00 96.00 467 VAL A N 1
ATOM 3727 C CA . VAL A 1 467 ? -15.630 17.235 9.178 1.00 96.00 467 VAL A CA 1
ATOM 3728 C C . VAL A 1 467 ? -15.812 15.788 9.632 1.00 96.00 467 VAL A C 1
ATOM 3730 O O . VAL A 1 467 ? -16.856 15.181 9.380 1.00 96.00 467 VAL A O 1
ATOM 3733 N N . TYR A 1 468 ? -14.819 15.234 10.327 1.00 95.50 468 TYR A N 1
ATOM 3734 C CA . TYR A 1 468 ? -14.887 13.882 10.868 1.00 95.50 468 TYR A CA 1
ATOM 3735 C C . TYR A 1 468 ? -15.897 13.782 12.021 1.00 95.50 468 TYR A C 1
ATOM 3737 O O . TYR A 1 468 ? -16.734 12.878 12.027 1.00 95.50 468 TYR A O 1
ATOM 3745 N N . MET A 1 469 ? -15.912 14.750 12.939 1.00 95.19 469 MET A N 1
ATOM 3746 C CA . MET A 1 469 ? -16.907 14.815 14.017 1.00 95.19 469 MET A CA 1
ATOM 3747 C C . MET A 1 469 ? -18.334 14.970 13.470 1.00 95.19 469 MET A C 1
ATOM 3749 O O . MET A 1 469 ? -19.258 14.288 13.924 1.00 95.19 469 MET A O 1
ATOM 3753 N N . ALA A 1 470 ? -18.524 15.798 12.440 1.00 96.56 470 ALA A N 1
ATOM 3754 C CA . ALA A 1 470 ? -19.804 15.923 11.746 1.00 96.56 470 ALA A CA 1
ATOM 3755 C C . ALA A 1 470 ? -20.228 14.604 11.075 1.00 96.56 470 ALA A C 1
ATOM 3757 O O . ALA A 1 470 ? -21.400 14.223 11.152 1.00 96.56 470 ALA A O 1
ATOM 3758 N N . PHE A 1 471 ? -19.281 13.875 10.476 1.00 96.88 471 PHE A N 1
ATOM 3759 C CA . PHE A 1 471 ? -19.529 12.543 9.929 1.00 96.88 471 PHE A CA 1
ATOM 3760 C C . PHE A 1 471 ? -19.968 11.547 11.007 1.00 96.88 471 PHE A C 1
ATOM 3762 O O . PHE A 1 471 ? -20.974 10.867 10.808 1.00 96.88 471 PHE A O 1
ATOM 3769 N N . LEU A 1 472 ? -19.286 11.485 12.157 1.00 95.00 472 LEU A N 1
ATOM 3770 C CA . LEU A 1 472 ? -19.666 10.597 13.264 1.00 95.00 472 LEU A CA 1
ATOM 3771 C C . LEU A 1 472 ? -21.102 10.866 13.732 1.00 95.00 472 LEU A C 1
ATOM 3773 O O . LEU A 1 472 ? -21.882 9.928 13.904 1.00 95.00 472 LEU A O 1
ATOM 3777 N N . ASN A 1 473 ? -21.481 12.140 13.851 1.00 95.31 473 ASN A N 1
ATOM 3778 C CA . ASN A 1 473 ? -22.840 12.540 14.218 1.00 95.31 473 ASN A CA 1
ATOM 3779 C C . ASN A 1 473 ? -23.877 12.130 13.158 1.00 95.31 473 ASN A C 1
ATOM 3781 O O . ASN A 1 473 ? -24.928 11.570 13.494 1.00 95.31 473 ASN A O 1
ATOM 3785 N N . ARG A 1 474 ? -23.588 12.373 11.870 1.00 96.00 474 ARG A N 1
ATOM 3786 C CA . ARG A 1 474 ? -24.468 11.994 10.749 1.00 96.00 474 ARG A CA 1
ATOM 3787 C C . ARG A 1 474 ? -24.633 10.473 10.667 1.00 96.00 474 ARG A C 1
ATOM 3789 O O . ARG A 1 474 ? -25.763 9.987 10.584 1.00 96.00 474 ARG A O 1
ATOM 3796 N N . TYR A 1 475 ? -23.532 9.729 10.778 1.00 95.69 475 TYR A N 1
ATOM 3797 C CA . TYR A 1 475 ? -23.514 8.268 10.823 1.00 95.69 475 TYR A CA 1
ATOM 3798 C C . TYR A 1 475 ? -24.327 7.731 12.002 1.00 95.69 475 TYR A C 1
ATOM 3800 O O . TYR A 1 475 ? -25.218 6.912 11.791 1.00 95.69 475 TYR A O 1
ATOM 3808 N N . ALA A 1 476 ? -24.097 8.221 13.224 1.00 94.31 476 ALA A N 1
ATOM 3809 C CA . ALA A 1 476 ? -24.806 7.756 14.416 1.00 94.31 476 ALA A CA 1
ATOM 3810 C C . ALA A 1 476 ? -26.327 7.956 14.296 1.00 94.31 476 ALA A C 1
ATOM 3812 O O . ALA A 1 476 ? -27.106 7.053 14.614 1.00 94.31 476 ALA A O 1
ATOM 3813 N N . LYS A 1 477 ? -26.762 9.108 13.765 1.00 95.25 477 LYS A N 1
ATOM 3814 C CA . LYS A 1 477 ? -28.182 9.409 13.527 1.00 95.25 477 LYS A CA 1
ATOM 3815 C C . LYS A 1 477 ? -28.827 8.437 12.537 1.00 95.25 477 LYS A C 1
ATOM 3817 O O . LYS A 1 477 ? -29.975 8.045 12.741 1.00 95.25 477 LYS A O 1
ATOM 3822 N N . ILE A 1 478 ? -28.124 8.071 11.466 1.00 95.44 478 ILE A N 1
ATOM 3823 C CA . ILE A 1 478 ? -28.628 7.137 10.449 1.00 95.44 478 ILE A CA 1
ATOM 3824 C C . ILE A 1 478 ? -28.577 5.701 10.964 1.00 95.44 478 ILE A C 1
ATOM 3826 O O . ILE A 1 478 ? -29.582 4.999 10.884 1.00 95.44 478 ILE A O 1
ATOM 3830 N N . ASN A 1 479 ? -27.459 5.281 11.559 1.00 94.88 479 ASN A N 1
ATOM 3831 C CA . ASN A 1 479 ? -27.294 3.927 12.076 1.00 94.88 479 ASN A CA 1
ATOM 3832 C C . ASN A 1 479 ? -28.338 3.594 13.155 1.00 94.88 479 ASN A C 1
ATOM 3834 O O . ASN A 1 479 ? -28.926 2.515 13.118 1.00 94.88 479 ASN A O 1
ATOM 3838 N N . LYS A 1 480 ? -28.670 4.548 14.040 1.00 94.88 480 LYS A N 1
ATOM 3839 C CA . LYS A 1 480 ? -29.725 4.379 15.056 1.00 94.88 480 LYS A CA 1
ATOM 3840 C C . LYS A 1 480 ? -31.078 3.976 14.455 1.00 94.88 480 LYS A C 1
ATOM 3842 O O . LYS A 1 480 ? -31.813 3.218 15.079 1.00 94.88 480 LYS A O 1
ATOM 3847 N N . LYS A 1 481 ? -31.403 4.434 13.239 1.00 95.25 481 LYS A N 1
ATOM 3848 C CA . LYS A 1 481 ? -32.655 4.070 12.548 1.00 95.25 481 LYS A CA 1
ATOM 3849 C C . LYS A 1 481 ? -32.683 2.611 12.091 1.00 95.25 481 LYS A C 1
ATOM 3851 O O . LYS A 1 481 ? -33.762 2.069 11.899 1.00 95.25 481 LYS A O 1
ATOM 3856 N N . THR A 1 482 ? -31.520 1.981 11.928 1.00 93.19 482 THR A N 1
ATOM 3857 C CA . THR A 1 482 ? -31.422 0.571 11.523 1.00 93.19 482 THR A CA 1
ATOM 3858 C C . THR A 1 482 ? -31.623 -0.400 12.689 1.00 93.19 482 THR A C 1
ATOM 3860 O O . THR A 1 482 ? -31.818 -1.590 12.455 1.00 93.19 482 THR A O 1
ATOM 3863 N N . GLY A 1 483 ? -31.541 0.085 13.937 1.00 91.19 483 GLY A N 1
ATOM 3864 C CA . GLY A 1 483 ? -31.591 -0.743 15.146 1.00 91.19 483 GLY A CA 1
ATOM 3865 C C . GLY A 1 483 ? -30.357 -1.629 15.363 1.00 91.19 483 GLY A C 1
ATOM 3866 O O . GLY A 1 483 ? -30.397 -2.518 16.208 1.00 91.19 483 GLY A O 1
ATOM 3867 N N . LYS A 1 484 ? -29.275 -1.428 14.597 1.00 90.75 484 LYS A N 1
ATOM 3868 C CA . LYS A 1 484 ? -28.054 -2.237 14.684 1.00 90.75 484 LYS A CA 1
ATOM 3869 C C . LYS A 1 484 ? -26.981 -1.563 15.529 1.00 90.75 484 LYS A C 1
ATOM 3871 O O . LYS A 1 484 ? -26.680 -0.383 15.359 1.00 90.75 484 LYS A O 1
ATOM 3876 N N . GLU A 1 485 ? -26.310 -2.371 16.338 1.00 88.25 485 GLU A N 1
ATOM 3877 C CA . GLU A 1 485 ? -25.104 -1.983 17.067 1.00 88.25 485 GLU A CA 1
ATOM 3878 C C . GLU A 1 485 ? -23.895 -2.017 16.117 1.00 88.25 485 GLU A C 1
ATOM 3880 O O . GLU A 1 485 ? -23.239 -3.046 15.947 1.00 88.25 485 GLU A O 1
ATOM 3885 N N . GLN A 1 486 ? -23.641 -0.900 15.432 1.00 89.81 486 GLN A N 1
ATOM 3886 C CA . GLN A 1 486 ? -22.507 -0.728 14.521 1.00 89.81 486 GLN A CA 1
ATOM 3887 C C . GLN A 1 486 ? -21.677 0.478 14.944 1.00 89.81 486 GLN A C 1
ATOM 3889 O O . GLN A 1 486 ? -22.221 1.545 15.230 1.00 89.81 486 GLN A O 1
ATOM 3894 N N . PHE A 1 487 ? -20.356 0.342 14.914 1.00 86.62 487 PHE A N 1
ATOM 3895 C CA . PHE A 1 487 ? -19.436 1.378 15.381 1.00 86.62 487 PHE A CA 1
ATOM 3896 C C . PHE A 1 487 ? -18.397 1.740 14.326 1.00 86.62 487 PHE A C 1
ATOM 3898 O O . PHE A 1 487 ? -18.011 0.921 13.492 1.00 86.62 487 PHE A O 1
ATOM 3905 N N . VAL A 1 488 ? -17.954 2.995 14.363 1.00 89.19 488 VAL A N 1
ATOM 3906 C CA . VAL A 1 488 ? -16.864 3.485 13.518 1.00 89.19 488 VAL A CA 1
ATOM 3907 C C . VAL A 1 488 ? -15.545 3.162 14.202 1.00 89.19 488 VAL A C 1
ATOM 3909 O O . VAL A 1 488 ? -15.382 3.470 15.382 1.00 89.19 488 VAL A O 1
ATOM 3912 N N . VAL A 1 489 ? -14.621 2.559 13.458 1.00 87.06 489 VAL A N 1
ATOM 3913 C CA . VAL A 1 489 ? -13.251 2.273 13.894 1.00 87.06 489 VAL A CA 1
ATOM 3914 C C . VAL A 1 489 ? -12.292 3.181 13.120 1.00 87.06 489 VAL A C 1
ATOM 3916 O O . VAL A 1 489 ? -12.180 3.003 11.900 1.00 87.06 489 VAL A O 1
ATOM 3919 N N . PRO A 1 490 ? -11.630 4.161 13.776 1.00 88.94 490 PRO A N 1
ATOM 3920 C CA . PRO A 1 490 ? -10.675 5.031 13.128 1.00 88.94 490 PRO A CA 1
ATOM 3921 C C . PRO A 1 490 ? -9.332 4.327 12.952 1.00 88.94 490 PRO A C 1
ATOM 3923 O O . PRO A 1 490 ? -8.816 3.690 13.872 1.00 88.94 490 PRO A O 1
ATOM 3926 N N . TYR A 1 491 ? -8.728 4.531 11.789 1.00 89.56 491 TYR A N 1
ATOM 3927 C CA . TYR A 1 491 ? -7.292 4.350 11.610 1.00 89.56 491 TYR A CA 1
ATOM 3928 C C . TYR A 1 491 ? -6.579 5.624 12.044 1.00 89.56 491 TYR A C 1
ATOM 3930 O O . TYR A 1 491 ? -6.920 6.714 11.578 1.00 89.56 491 TYR A O 1
ATOM 3938 N N . LEU A 1 492 ? -5.645 5.469 12.981 1.00 92.62 492 LEU A N 1
ATOM 3939 C CA . LEU A 1 492 ? -4.861 6.551 13.563 1.00 92.62 492 LEU A CA 1
ATOM 3940 C C . LEU A 1 492 ? -3.372 6.298 13.324 1.00 92.62 492 LEU A C 1
ATOM 3942 O O . LEU A 1 492 ? -2.888 5.166 13.454 1.00 92.62 492 LEU A O 1
ATOM 3946 N N . MET A 1 493 ? -2.659 7.377 13.021 1.00 94.50 493 MET A N 1
ATOM 3947 C CA . MET A 1 493 ? -1.243 7.384 12.701 1.00 94.50 493 MET A CA 1
ATOM 3948 C C . MET A 1 493 ? -0.467 8.251 13.696 1.00 94.50 493 MET A C 1
ATOM 3950 O O . MET A 1 493 ? -0.746 9.439 13.836 1.00 94.50 493 MET A O 1
ATOM 3954 N N . SER A 1 494 ? 0.541 7.678 14.357 1.00 94.69 494 SER A N 1
ATOM 3955 C CA . SER A 1 494 ? 1.496 8.429 15.182 1.00 94.69 494 SER A CA 1
ATOM 3956 C C . SER A 1 494 ? 2.660 8.972 14.355 1.00 94.69 494 SER A C 1
ATOM 3958 O O . SER A 1 494 ? 2.993 8.441 13.294 1.00 94.69 494 SER A O 1
ATOM 3960 N N . SER A 1 495 ? 3.333 9.999 14.880 1.00 95.44 495 SER A N 1
ATOM 3961 C CA . SER A 1 495 ? 4.660 10.440 14.421 1.00 95.44 495 SER A CA 1
ATOM 3962 C C . SER A 1 495 ? 4.763 10.891 12.961 1.00 95.44 495 SER A C 1
ATOM 3964 O O . SER A 1 495 ? 5.843 10.869 12.368 1.00 95.44 495 SER A O 1
ATOM 3966 N N . HIS A 1 496 ? 3.652 11.322 12.369 1.00 97.44 496 HIS A N 1
ATOM 3967 C CA . HIS A 1 496 ? 3.648 11.957 11.055 1.00 97.44 496 HIS A CA 1
ATOM 3968 C C . HIS A 1 496 ? 4.338 13.340 11.108 1.00 97.44 496 HIS A C 1
ATOM 3970 O O . HIS A 1 496 ? 4.291 14.000 12.150 1.00 97.44 496 HIS A O 1
ATOM 3976 N N . PRO A 1 497 ? 4.947 13.836 10.009 1.00 97.62 497 PRO A N 1
ATOM 3977 C CA . PRO A 1 497 ? 5.365 15.234 9.903 1.00 97.62 497 PRO A CA 1
ATOM 3978 C C . PRO A 1 497 ? 4.284 16.223 10.377 1.00 97.62 497 PRO A C 1
ATOM 3980 O O . PRO A 1 497 ? 3.118 16.117 9.998 1.00 97.62 497 PRO A O 1
ATOM 3983 N N . GLY A 1 498 ? 4.673 17.173 11.222 1.00 96.38 498 GLY A N 1
ATOM 3984 C CA . GLY A 1 498 ? 3.783 18.123 11.893 1.00 96.38 498 GLY A CA 1
ATOM 3985 C C . GLY A 1 498 ? 3.267 17.670 13.265 1.00 96.38 498 GLY A C 1
ATOM 3986 O O . GLY A 1 498 ? 2.729 18.502 13.988 1.00 96.38 498 GLY A O 1
ATOM 3987 N N . SER A 1 499 ? 3.442 16.400 13.650 1.00 97.06 499 SER A N 1
ATOM 3988 C CA . SER A 1 499 ? 2.993 15.869 14.948 1.00 97.06 499 SER A CA 1
ATOM 3989 C C . SER A 1 499 ? 4.046 16.103 16.028 1.00 97.06 499 SER A C 1
ATOM 3991 O O . SER A 1 499 ? 4.993 15.322 16.135 1.00 97.06 499 SER A O 1
ATOM 3993 N N . THR A 1 500 ? 3.914 17.166 16.826 1.00 96.69 500 THR A N 1
ATOM 3994 C CA . THR A 1 500 ? 4.723 17.324 18.047 1.00 96.69 500 THR A CA 1
ATOM 3995 C C . THR A 1 500 ? 4.114 16.513 19.194 1.00 96.69 500 THR A C 1
ATOM 3997 O O . THR A 1 500 ? 3.048 15.907 19.056 1.00 96.69 500 THR A O 1
ATOM 4000 N N . MET A 1 501 ? 4.756 16.514 20.365 1.00 96.69 501 MET A N 1
ATOM 4001 C CA . MET A 1 501 ? 4.174 15.862 21.540 1.00 96.69 501 MET A CA 1
ATOM 4002 C C . MET A 1 501 ? 2.840 16.496 21.968 1.00 96.69 501 MET A C 1
ATOM 4004 O O . MET A 1 501 ? 1.980 15.794 22.494 1.00 96.69 501 MET A O 1
ATOM 4008 N N . LYS A 1 502 ? 2.620 17.787 21.677 1.00 97.00 502 LYS A N 1
ATOM 4009 C CA . LYS A 1 502 ? 1.337 18.460 21.918 1.00 97.00 502 LYS A CA 1
ATOM 4010 C C . LYS A 1 502 ? 0.205 17.771 21.154 1.00 97.00 502 LYS A C 1
ATOM 4012 O O . LYS A 1 502 ? -0.783 17.373 21.762 1.00 97.00 502 LYS A O 1
ATOM 4017 N N . GLU A 1 503 ? 0.369 17.596 19.843 1.00 97.75 503 GLU A N 1
ATOM 4018 C CA . GLU A 1 503 ? -0.634 16.951 18.988 1.00 97.75 503 GLU A CA 1
ATOM 4019 C C . GLU A 1 503 ? -0.791 15.455 19.306 1.00 97.75 503 GLU A C 1
ATOM 4021 O O . GLU A 1 503 ? -1.896 14.921 19.220 1.00 97.75 503 GLU A O 1
ATOM 4026 N N . ALA A 1 504 ? 0.282 14.782 19.734 1.00 97.12 504 ALA A N 1
ATOM 4027 C CA . ALA A 1 504 ? 0.215 13.390 20.176 1.00 97.12 504 ALA A CA 1
ATOM 4028 C C . ALA A 1 504 ? -0.580 13.216 21.485 1.00 97.12 504 ALA A C 1
ATOM 4030 O O . ALA A 1 504 ? -1.329 12.246 21.623 1.00 97.12 504 ALA A O 1
ATOM 4031 N N . ILE A 1 505 ? -0.446 14.146 22.439 1.00 97.44 505 ILE A N 1
ATOM 4032 C CA . ILE A 1 505 ? -1.250 14.152 23.672 1.00 97.44 505 ILE A CA 1
ATOM 4033 C C . ILE A 1 505 ? -2.714 14.461 23.343 1.00 97.44 505 ILE A C 1
ATOM 4035 O O . ILE A 1 505 ? -3.593 13.752 23.826 1.00 97.44 505 ILE A O 1
ATOM 4039 N N . GLU A 1 506 ? -2.977 15.439 22.472 1.00 96.38 506 GLU A N 1
ATOM 4040 C CA . GLU A 1 506 ? -4.332 15.759 21.994 1.00 96.38 506 GLU A CA 1
ATOM 4041 C C . GLU A 1 506 ? -5.016 14.516 21.391 1.00 96.38 506 GLU A C 1
ATOM 4043 O O . GLU A 1 506 ? -6.170 14.206 21.693 1.00 96.38 506 GLU A O 1
ATOM 4048 N N . LEU A 1 507 ? -4.274 13.739 20.593 1.00 95.50 507 LEU A N 1
ATOM 4049 C CA . LEU A 1 507 ? -4.762 12.485 20.027 1.00 95.50 507 LEU A CA 1
ATOM 4050 C C . LEU A 1 507 ? -5.056 11.428 21.103 1.00 95.50 507 LEU A C 1
ATOM 4052 O O . LEU A 1 507 ? -6.042 10.698 20.990 1.00 95.50 507 LEU A O 1
ATOM 4056 N N . ALA A 1 508 ? -4.242 11.340 22.155 1.00 95.38 508 ALA A N 1
ATOM 4057 C CA . ALA A 1 508 ? -4.489 10.426 23.270 1.00 95.38 508 ALA A CA 1
ATOM 4058 C C . ALA A 1 508 ? -5.747 10.800 24.068 1.00 95.38 508 ALA A C 1
ATOM 4060 O O . ALA A 1 508 ? -6.516 9.917 24.453 1.00 95.38 508 ALA A O 1
ATOM 4061 N N . GLU A 1 509 ? -5.985 12.096 24.280 1.00 95.19 509 GLU A N 1
ATOM 4062 C CA . GLU A 1 509 ? -7.216 12.604 24.894 1.00 95.19 509 GLU A CA 1
ATOM 4063 C C . GLU A 1 509 ? -8.443 12.268 24.039 1.00 95.19 509 GLU A C 1
ATOM 4065 O O . GLU A 1 509 ? -9.439 11.771 24.564 1.00 95.19 509 GLU A O 1
ATOM 4070 N N . TYR A 1 510 ? -8.344 12.410 22.715 1.00 92.88 510 TYR A N 1
ATOM 4071 C CA . TYR A 1 510 ? -9.402 11.967 21.807 1.00 92.88 510 TYR A CA 1
ATOM 4072 C C . TYR A 1 510 ? -9.680 10.458 21.923 1.00 92.88 510 TYR A C 1
ATOM 4074 O O . TYR A 1 510 ? -10.835 10.038 22.024 1.00 92.88 510 TYR A O 1
ATOM 4082 N N . VAL A 1 511 ? -8.635 9.621 21.954 1.00 92.00 511 VAL A N 1
ATOM 4083 C CA . VAL A 1 511 ? -8.784 8.162 22.117 1.00 92.00 511 VAL A CA 1
ATOM 4084 C C . VAL A 1 511 ? -9.428 7.810 23.462 1.00 92.00 511 VAL A C 1
ATOM 4086 O O . VAL A 1 511 ? -10.261 6.903 23.523 1.00 92.00 511 VAL A O 1
ATOM 4089 N N . ARG A 1 512 ? -9.092 8.536 24.536 1.00 92.12 512 ARG A N 1
ATOM 4090 C CA . ARG A 1 512 ? -9.753 8.406 25.845 1.00 92.12 512 ARG A CA 1
ATOM 4091 C C . ARG A 1 512 ? -11.253 8.660 25.727 1.00 92.12 512 ARG A C 1
ATOM 4093 O O . ARG A 1 512 ? -12.039 7.845 26.217 1.00 92.12 512 ARG A O 1
ATOM 4100 N N . ASP A 1 513 ? -11.632 9.745 25.061 1.00 90.44 513 ASP A N 1
ATOM 4101 C CA . ASP A 1 513 ? -13.022 10.202 24.966 1.00 90.44 513 ASP A CA 1
ATOM 4102 C C . ASP A 1 513 ? -13.871 9.335 24.028 1.00 90.44 513 ASP A C 1
ATOM 4104 O O . ASP A 1 513 ? -15.066 9.151 24.256 1.00 90.44 513 ASP A O 1
ATOM 4108 N N . MET A 1 514 ? -13.245 8.714 23.025 1.00 85.12 514 MET A N 1
ATOM 4109 C CA . MET A 1 514 ? -13.879 7.742 22.130 1.00 85.12 514 MET A CA 1
ATOM 4110 C C . MET A 1 514 ? -14.383 6.480 22.862 1.00 85.12 514 MET A C 1
ATOM 4112 O O . MET A 1 514 ? -15.277 5.789 22.372 1.00 85.12 514 MET A O 1
ATOM 4116 N N . GLY A 1 515 ? -13.835 6.163 24.041 1.00 75.31 515 GLY A N 1
ATOM 4117 C CA . GLY A 1 515 ? -14.338 5.101 24.921 1.00 75.31 515 GLY A CA 1
ATOM 4118 C C . GLY A 1 515 ? -13.782 3.694 24.662 1.00 75.31 515 GLY A C 1
ATOM 4119 O O . GLY A 1 515 ? -14.035 2.788 25.459 1.00 75.31 515 GLY A O 1
ATOM 4120 N N . TYR A 1 516 ? -12.968 3.499 23.624 1.00 80.31 516 TYR A N 1
ATOM 4121 C CA . TYR A 1 516 ? -12.208 2.267 23.386 1.00 80.31 516 TYR A CA 1
ATOM 4122 C C . TYR A 1 516 ? -10.802 2.584 22.874 1.00 80.31 516 TYR A C 1
ATOM 4124 O O . TYR A 1 516 ? -10.530 3.692 22.423 1.00 80.31 516 TYR A O 1
ATOM 4132 N N . ILE A 1 517 ? -9.899 1.604 22.942 1.00 80.06 517 ILE A N 1
ATOM 4133 C CA . ILE A 1 517 ? -8.515 1.775 22.495 1.00 80.06 517 ILE A CA 1
ATOM 4134 C C . ILE A 1 517 ? -8.281 0.995 21.210 1.00 80.06 517 ILE A C 1
ATOM 4136 O O . ILE A 1 517 ? -8.502 -0.218 21.200 1.00 80.06 517 ILE A O 1
ATOM 4140 N N . PRO A 1 518 ? -7.806 1.657 20.143 1.00 78.81 518 PRO A N 1
ATOM 4141 C CA . PRO A 1 518 ? -7.381 0.972 18.936 1.00 78.81 518 PRO A CA 1
ATOM 4142 C C . PRO A 1 518 ? -6.231 -0.002 19.222 1.00 78.81 518 PRO A C 1
ATOM 4144 O O . PRO A 1 518 ? -5.159 0.376 19.703 1.00 78.81 518 PRO A O 1
ATOM 4147 N N . GLU A 1 519 ? -6.433 -1.273 18.884 1.00 73.19 519 GLU A N 1
ATOM 4148 C CA . GLU A 1 519 ? -5.355 -2.269 18.898 1.00 73.19 519 GLU A CA 1
ATOM 4149 C C . GLU A 1 519 ? -4.363 -2.021 17.753 1.00 73.19 519 GLU A C 1
ATOM 4151 O O . GLU A 1 519 ? -3.149 -2.162 17.914 1.00 73.19 519 GLU A O 1
ATOM 4156 N N . GLN A 1 520 ? -4.884 -1.601 16.597 1.00 71.00 520 GLN A N 1
ATOM 4157 C CA . GLN A 1 520 ? -4.103 -1.309 15.403 1.00 71.00 520 GLN A CA 1
ATOM 4158 C C . GLN A 1 520 ? -3.790 0.183 15.336 1.00 71.00 520 GLN A C 1
ATOM 4160 O O . GLN A 1 520 ? -4.595 0.990 14.883 1.00 71.00 520 GLN A O 1
ATOM 4165 N N . VAL A 1 521 ? -2.591 0.533 15.788 1.00 80.50 521 VAL A N 1
ATOM 4166 C CA . VAL A 1 521 ? -2.026 1.876 15.646 1.00 80.50 521 VAL A CA 1
ATOM 4167 C C . VAL A 1 521 ? -0.876 1.805 14.663 1.00 80.50 521 VAL A C 1
ATOM 4169 O O . VAL A 1 521 ? 0.029 0.973 14.829 1.00 80.50 521 VAL A O 1
ATOM 4172 N N . GLN A 1 522 ? -0.888 2.673 13.658 1.00 85.31 522 GLN A N 1
ATOM 4173 C CA . GLN A 1 522 ? 0.189 2.764 12.685 1.00 85.31 522 GLN A CA 1
ATOM 4174 C C . GLN A 1 522 ? 1.154 3.876 13.084 1.00 85.31 522 GLN A C 1
ATOM 4176 O O . GLN A 1 522 ? 0.748 4.958 13.480 1.00 85.31 522 GLN A O 1
ATOM 4181 N N . ASP A 1 523 ? 2.448 3.604 12.987 1.00 91.31 523 ASP A N 1
ATOM 4182 C CA . ASP A 1 523 ? 3.461 4.651 13.067 1.00 91.31 523 ASP A CA 1
ATOM 4183 C C . ASP A 1 523 ? 3.772 5.154 11.653 1.00 91.31 523 ASP A C 1
ATOM 4185 O O . ASP A 1 523 ? 3.756 4.352 10.710 1.00 91.31 523 ASP A O 1
ATOM 4189 N N . PHE A 1 524 ? 4.027 6.454 11.478 1.00 94.56 524 PHE A N 1
ATOM 4190 C CA . PHE A 1 524 ? 4.290 7.006 10.149 1.00 94.56 524 PHE A CA 1
ATOM 4191 C C . PHE A 1 524 ? 5.519 6.349 9.521 1.00 94.56 524 PHE A C 1
ATOM 4193 O O . PHE A 1 524 ? 6.624 6.376 10.076 1.00 94.56 524 PHE A O 1
ATOM 4200 N N . TYR A 1 525 ? 5.295 5.786 8.334 1.00 90.81 525 TYR A N 1
ATOM 4201 C CA . TYR A 1 525 ? 6.271 5.046 7.555 1.00 90.81 525 TYR A CA 1
ATOM 4202 C C . TYR A 1 525 ? 6.774 5.897 6.387 1.00 90.81 525 TYR A C 1
ATOM 4204 O O . TYR A 1 525 ? 6.004 6.122 5.450 1.00 90.81 525 TYR A O 1
ATOM 4212 N N . PRO A 1 526 ? 8.054 6.321 6.383 1.00 93.31 526 PRO A N 1
ATOM 4213 C CA . PRO A 1 526 ? 8.627 7.122 5.302 1.00 93.31 526 PRO A CA 1
ATOM 4214 C C . PRO A 1 526 ? 8.894 6.276 4.041 1.00 93.31 526 PRO A C 1
ATOM 4216 O O . PRO A 1 526 ? 10.033 5.999 3.676 1.00 93.31 526 PRO A O 1
ATOM 4219 N N . THR A 1 527 ? 7.831 5.803 3.389 1.00 90.62 527 THR A N 1
ATOM 4220 C CA . THR A 1 527 ? 7.923 5.059 2.123 1.00 90.62 527 THR A CA 1
ATOM 4221 C C . THR A 1 527 ? 8.399 5.983 0.995 1.00 90.62 527 THR A C 1
ATOM 4223 O O . THR A 1 527 ? 8.019 7.158 0.990 1.00 90.62 527 THR A O 1
ATOM 4226 N N . PRO A 1 528 ? 9.243 5.518 0.055 1.00 91.69 528 PRO A N 1
ATOM 4227 C CA . PRO A 1 528 ? 9.780 6.385 -0.988 1.00 91.69 528 PRO A CA 1
ATOM 4228 C C . PRO A 1 528 ? 8.695 7.085 -1.808 1.00 91.69 528 PRO A C 1
ATOM 4230 O O . PRO A 1 528 ? 7.599 6.563 -2.008 1.00 91.69 528 PRO A O 1
ATOM 4233 N N . SER A 1 529 ? 9.042 8.267 -2.306 1.00 90.56 529 SER A N 1
ATOM 4234 C CA . SER A 1 529 ? 8.225 9.048 -3.234 1.00 90.56 529 SER A CA 1
ATOM 4235 C C . SER A 1 529 ? 6.819 9.427 -2.745 1.00 90.56 529 SER A C 1
ATOM 4237 O O . SER A 1 529 ? 5.832 9.333 -3.474 1.00 90.56 529 SER A O 1
ATOM 4239 N N . THR A 1 530 ? 6.730 9.921 -1.507 1.00 95.88 530 THR A N 1
ATOM 4240 C CA . THR A 1 530 ? 5.532 10.591 -0.975 1.00 95.88 530 THR A CA 1
ATOM 4241 C C . THR A 1 530 ? 5.880 11.981 -0.435 1.00 95.88 530 THR A C 1
ATOM 4243 O O . THR A 1 530 ? 7.005 12.214 0.018 1.00 95.88 530 THR A O 1
ATOM 4246 N N . LEU A 1 531 ? 4.915 12.910 -0.444 1.00 96.12 531 LEU A N 1
ATOM 4247 C CA . LEU A 1 531 ? 5.089 14.256 0.127 1.00 96.12 531 LEU A CA 1
ATOM 4248 C C . LEU A 1 531 ? 5.476 14.183 1.607 1.00 96.12 531 LEU A C 1
ATOM 4250 O O . LEU A 1 531 ? 6.360 14.916 2.046 1.00 96.12 531 LEU A O 1
ATOM 4254 N N . SER A 1 532 ? 4.868 13.272 2.368 1.00 97.56 532 SER A N 1
ATOM 4255 C CA . SER A 1 532 ? 5.191 13.094 3.786 1.00 97.56 532 SER A CA 1
ATOM 4256 C C . SER A 1 532 ? 6.598 12.559 4.007 1.00 97.56 532 SER A C 1
ATOM 4258 O O . SER A 1 532 ? 7.264 12.990 4.943 1.00 97.56 532 SER A O 1
ATOM 4260 N N . THR A 1 533 ? 7.099 11.682 3.139 1.00 97.50 533 THR A N 1
ATOM 4261 C CA . THR A 1 533 ? 8.498 11.234 3.202 1.00 97.50 533 THR A CA 1
ATOM 4262 C C . THR A 1 533 ? 9.466 12.357 2.856 1.00 97.50 533 THR A C 1
ATOM 4264 O O . THR A 1 533 ? 10.478 12.514 3.538 1.00 97.50 533 THR A O 1
ATOM 4267 N N . CYS A 1 534 ? 9.140 13.183 1.857 1.00 97.75 534 CYS A N 1
ATOM 4268 C CA . CYS A 1 534 ? 9.923 14.376 1.553 1.00 97.75 534 CYS A CA 1
ATOM 4269 C C . CYS A 1 534 ? 9.980 15.310 2.769 1.00 97.75 534 CYS A C 1
ATOM 4271 O O . CYS A 1 534 ? 11.074 15.647 3.213 1.00 97.75 534 CYS A O 1
ATOM 4273 N N . MET A 1 535 ? 8.831 15.634 3.376 1.00 98.31 535 MET A N 1
ATOM 4274 C CA . MET A 1 535 ? 8.775 16.422 4.614 1.00 98.31 535 MET A CA 1
ATOM 4275 C C . MET A 1 535 ? 9.605 15.787 5.728 1.00 98.31 535 MET A C 1
ATOM 4277 O O . MET A 1 535 ? 10.405 16.472 6.362 1.00 98.31 535 MET A O 1
ATOM 4281 N N . TYR A 1 536 ? 9.459 14.475 5.932 1.00 97.88 536 TYR A N 1
ATOM 4282 C CA . TYR A 1 536 ? 10.207 13.714 6.928 1.00 97.88 536 TYR A CA 1
ATOM 4283 C C . TYR A 1 536 ? 11.718 13.871 6.753 1.00 97.88 536 TYR A C 1
ATOM 4285 O O . TYR A 1 536 ? 12.407 14.145 7.733 1.00 97.88 536 TYR A O 1
ATOM 4293 N N . TYR A 1 537 ? 12.237 13.740 5.530 1.00 97.62 537 TYR A N 1
ATOM 4294 C CA . TYR A 1 537 ? 13.671 13.806 5.239 1.00 97.62 537 TYR A CA 1
ATOM 4295 C C . TYR A 1 537 ? 14.236 15.234 5.235 1.00 97.62 537 TYR A C 1
ATOM 4297 O O . TYR A 1 537 ? 15.315 15.484 5.795 1.00 97.62 537 TYR A O 1
ATOM 4305 N N . THR A 1 538 ? 13.523 16.184 4.634 1.00 97.81 538 THR A N 1
ATOM 4306 C CA . THR A 1 538 ? 14.040 17.541 4.419 1.00 97.81 538 THR A CA 1
ATOM 4307 C C . THR A 1 538 ? 13.761 18.463 5.600 1.00 97.81 538 THR A C 1
ATOM 4309 O O . THR A 1 538 ? 14.564 19.355 5.870 1.00 97.81 538 THR A O 1
ATOM 4312 N N . GLY A 1 539 ? 12.670 18.225 6.335 1.00 97.75 539 GLY A N 1
ATOM 4313 C CA . GLY A 1 539 ? 12.132 19.162 7.321 1.00 97.75 539 GLY A CA 1
ATOM 4314 C C . GLY A 1 539 ? 11.412 20.356 6.686 1.00 97.75 539 GLY A C 1
ATOM 4315 O O . GLY A 1 539 ? 11.215 21.361 7.365 1.00 97.75 539 GLY A O 1
ATOM 4316 N N . TYR A 1 540 ? 11.045 20.268 5.403 1.00 98.00 540 TYR A N 1
ATOM 4317 C CA . TYR A 1 540 ? 10.328 21.308 4.665 1.00 98.00 540 TYR A CA 1
ATOM 4318 C C . TYR A 1 540 ? 9.099 20.731 3.964 1.00 98.00 540 TYR A C 1
ATOM 4320 O O . TYR A 1 540 ? 9.165 19.635 3.406 1.00 98.00 540 TYR A O 1
ATOM 4328 N N . ASP A 1 541 ? 7.999 21.482 3.943 1.00 97.31 541 ASP A N 1
ATOM 4329 C CA . ASP A 1 541 ? 6.881 21.195 3.047 1.00 97.31 541 ASP A CA 1
ATOM 4330 C C . ASP A 1 541 ? 7.311 21.534 1.613 1.00 97.31 541 ASP A C 1
ATOM 4332 O O . ASP A 1 541 ? 7.508 22.709 1.312 1.00 97.31 541 ASP A O 1
ATOM 4336 N N . PRO A 1 542 ? 7.458 20.555 0.703 1.00 96.44 542 PRO A N 1
ATOM 4337 C CA . PRO A 1 542 ? 7.940 20.819 -0.653 1.00 96.44 542 PRO A CA 1
ATOM 4338 C C . PRO A 1 542 ? 6.992 21.709 -1.479 1.00 96.44 542 PRO A C 1
ATOM 4340 O O . PRO A 1 542 ? 7.394 22.227 -2.515 1.00 96.44 542 PRO A O 1
ATOM 4343 N N . ARG A 1 543 ? 5.746 21.917 -1.029 1.00 94.62 543 ARG A N 1
ATOM 4344 C CA . ARG A 1 543 ? 4.762 22.788 -1.696 1.00 94.62 543 ARG A CA 1
ATOM 4345 C C . ARG A 1 543 ? 4.990 24.269 -1.406 1.00 94.62 543 ARG A C 1
ATOM 4347 O O . ARG A 1 543 ? 4.677 25.105 -2.247 1.00 94.62 543 ARG A O 1
ATOM 4354 N N . THR A 1 544 ? 5.454 24.591 -0.199 1.00 95.69 544 THR A N 1
ATOM 4355 C CA . THR A 1 544 ? 5.548 25.972 0.313 1.00 95.69 544 THR A CA 1
ATOM 4356 C C . THR A 1 544 ? 6.958 26.360 0.748 1.00 95.69 544 THR A C 1
ATOM 4358 O O . THR A 1 544 ? 7.233 27.536 0.956 1.00 95.69 544 THR A O 1
ATOM 4361 N N . MET A 1 545 ? 7.853 25.381 0.892 1.00 96.94 545 MET A N 1
ATOM 4362 C CA . MET A 1 545 ? 9.185 25.494 1.491 1.00 96.94 545 MET A CA 1
ATOM 4363 C C . MET A 1 545 ? 9.184 25.974 2.952 1.00 96.94 545 MET A C 1
ATOM 4365 O O . MET A 1 545 ? 10.229 26.345 3.490 1.00 96.94 545 MET A O 1
ATOM 4369 N N . GLU A 1 546 ? 8.035 25.923 3.632 1.00 97.00 546 GLU A N 1
ATOM 4370 C CA . GLU A 1 546 ? 7.930 26.192 5.067 1.00 97.00 546 GLU A CA 1
ATOM 4371 C C . GLU A 1 546 ? 8.559 25.054 5.880 1.00 97.00 546 GLU A C 1
ATOM 4373 O O . GLU A 1 546 ? 8.501 23.885 5.491 1.00 97.00 546 GLU A O 1
ATOM 4378 N N . LYS A 1 547 ? 9.159 25.382 7.031 1.00 97.75 547 LYS A N 1
ATOM 4379 C CA . LYS A 1 547 ? 9.728 24.374 7.935 1.00 97.75 547 LYS A CA 1
ATOM 4380 C C . LYS A 1 547 ? 8.622 23.535 8.575 1.00 97.75 547 LYS A C 1
ATOM 4382 O O . LYS A 1 547 ? 7.653 24.075 9.098 1.00 97.75 547 LYS A O 1
ATOM 4387 N N . VAL A 1 548 ? 8.830 22.223 8.612 1.00 97.38 548 VAL A N 1
ATOM 4388 C CA . VAL A 1 548 ? 7.916 21.241 9.204 1.00 97.38 548 VAL A CA 1
ATOM 4389 C C . VAL A 1 548 ? 8.656 20.443 10.271 1.00 97.38 548 VAL A C 1
ATOM 4391 O O . VAL A 1 548 ? 9.721 19.873 10.023 1.00 97.38 548 VAL A O 1
ATOM 4394 N N . TYR A 1 549 ? 8.084 20.380 11.473 1.00 97.25 549 TYR A N 1
ATOM 4395 C CA . TYR A 1 549 ? 8.599 19.523 12.538 1.00 97.25 549 TYR A CA 1
ATOM 4396 C C . TYR A 1 549 ? 8.423 18.044 12.179 1.00 97.25 549 TYR A C 1
ATOM 4398 O O . TYR A 1 549 ? 7.372 17.646 11.682 1.00 97.25 549 TYR A O 1
ATOM 4406 N N . THR A 1 550 ? 9.434 17.213 12.438 1.00 95.88 550 THR A N 1
ATOM 4407 C CA . THR A 1 550 ? 9.390 15.781 12.111 1.00 95.88 550 THR A CA 1
ATOM 4408 C C . THR A 1 550 ? 9.899 14.943 13.284 1.00 95.88 550 THR A C 1
ATOM 4410 O O . THR A 1 550 ? 11.062 15.091 13.668 1.00 95.88 550 THR A O 1
ATOM 4413 N N . PRO A 1 551 ? 9.071 14.041 13.843 1.00 94.31 551 PRO A N 1
ATOM 4414 C CA . PRO A 1 551 ? 9.517 13.106 14.873 1.00 94.31 551 PRO A CA 1
ATOM 4415 C C . PRO A 1 551 ? 10.526 12.113 14.295 1.00 94.31 551 PRO A C 1
ATOM 4417 O O . PRO A 1 551 ? 10.181 11.257 13.477 1.00 94.31 551 PRO A O 1
ATOM 4420 N N . ARG A 1 552 ? 11.791 12.227 14.708 1.00 90.94 552 ARG A N 1
ATOM 4421 C CA . ARG A 1 552 ? 12.887 11.355 14.232 1.00 90.94 552 ARG A CA 1
ATOM 4422 C C . ARG A 1 552 ? 13.474 10.471 15.316 1.00 90.94 552 ARG A C 1
ATOM 4424 O O . ARG A 1 552 ? 13.943 9.375 15.018 1.00 90.94 552 ARG A O 1
ATOM 4431 N N . SER A 1 553 ? 13.469 10.944 16.561 1.00 92.06 553 SER A N 1
ATOM 4432 C CA . SER A 1 553 ? 14.021 10.190 17.681 1.00 92.06 553 SER A CA 1
ATOM 4433 C C . SER A 1 553 ? 13.209 8.908 17.889 1.00 92.06 553 SER A C 1
ATOM 4435 O O . SER A 1 553 ? 11.991 8.998 18.064 1.00 92.06 553 SER A O 1
ATOM 4437 N N . PRO A 1 554 ? 13.840 7.717 17.920 1.00 91.00 554 PRO A N 1
ATOM 4438 C CA . PRO A 1 554 ? 13.134 6.474 18.222 1.00 91.00 554 PRO A CA 1
ATOM 4439 C C . PRO A 1 554 ? 12.360 6.540 19.543 1.00 91.00 554 PRO A C 1
ATOM 4441 O O . PRO A 1 554 ? 11.266 5.989 19.635 1.00 91.00 554 PRO A O 1
ATOM 4444 N N . HIS A 1 555 ? 12.907 7.248 20.537 1.00 93.62 555 HIS A N 1
ATOM 4445 C CA . HIS A 1 555 ? 12.276 7.439 21.842 1.00 93.62 555 HIS A CA 1
ATOM 4446 C C . HIS A 1 555 ? 11.036 8.331 21.756 1.00 93.62 555 HIS A C 1
ATOM 4448 O O . HIS A 1 555 ? 9.980 7.980 22.270 1.00 93.62 555 HIS A O 1
ATOM 4454 N N . GLU A 1 556 ? 11.119 9.440 21.019 1.00 94.94 556 GLU A N 1
ATOM 4455 C CA . GLU A 1 556 ? 9.970 10.326 20.807 1.00 94.94 556 GLU A CA 1
ATOM 4456 C C . GLU A 1 556 ? 8.846 9.623 20.038 1.00 94.94 556 GLU A C 1
ATOM 4458 O O . GLU A 1 556 ? 7.686 9.671 20.446 1.00 94.94 556 GLU A O 1
ATOM 4463 N N . LYS A 1 557 ? 9.188 8.896 18.967 1.00 94.25 557 LYS A N 1
ATOM 4464 C CA . LYS A 1 557 ? 8.218 8.087 18.218 1.00 94.25 557 LYS A CA 1
ATOM 4465 C C . LYS A 1 557 ? 7.577 7.015 19.102 1.00 94.25 557 LYS A C 1
ATOM 4467 O O . LYS A 1 557 ? 6.367 6.802 19.039 1.00 94.25 557 LYS A O 1
ATOM 4472 N N . ALA A 1 558 ? 8.365 6.365 19.963 1.00 93.44 558 ALA A N 1
ATOM 4473 C CA . ALA A 1 558 ? 7.854 5.397 20.928 1.00 93.44 558 ALA A CA 1
ATOM 4474 C C . ALA A 1 558 ? 6.882 6.042 21.928 1.00 93.44 558 ALA A C 1
ATOM 4476 O O . ALA A 1 558 ? 5.826 5.465 22.176 1.00 93.44 558 ALA A O 1
ATOM 4477 N N . MET A 1 559 ? 7.181 7.243 22.436 1.00 95.94 559 MET A N 1
ATOM 4478 C CA . MET A 1 559 ? 6.274 8.009 23.298 1.00 95.94 559 MET A CA 1
ATOM 4479 C C . MET A 1 559 ? 4.965 8.376 22.585 1.00 95.94 559 MET A C 1
ATOM 4481 O O . MET A 1 559 ? 3.890 8.093 23.113 1.00 95.94 559 MET A O 1
ATOM 4485 N N . GLN A 1 560 ? 5.026 8.929 21.366 1.00 96.38 560 GLN A N 1
ATOM 4486 C CA . GLN A 1 560 ? 3.818 9.270 20.598 1.00 96.38 560 GLN A CA 1
ATOM 4487 C C . GLN A 1 560 ? 2.954 8.034 20.311 1.00 96.38 560 GLN A C 1
ATOM 4489 O O . GLN A 1 560 ? 1.733 8.071 20.446 1.00 96.38 560 GLN A O 1
ATOM 4494 N N . ARG A 1 561 ? 3.577 6.905 19.959 1.00 93.94 561 ARG A N 1
ATOM 4495 C CA . ARG A 1 561 ? 2.865 5.638 19.767 1.00 93.94 561 ARG A CA 1
ATOM 4496 C C . ARG A 1 561 ? 2.241 5.130 21.072 1.00 93.94 561 ARG A C 1
ATOM 4498 O O . ARG A 1 561 ? 1.097 4.677 21.069 1.00 93.94 561 ARG A O 1
ATOM 4505 N N . ALA A 1 562 ? 2.989 5.190 22.173 1.00 94.19 562 ALA A N 1
ATOM 4506 C CA . ALA A 1 562 ? 2.546 4.748 23.493 1.00 94.19 562 ALA A CA 1
ATOM 4507 C C . ALA A 1 562 ? 1.319 5.533 23.978 1.00 94.19 562 ALA A C 1
ATOM 4509 O O . ALA A 1 562 ? 0.414 4.937 24.560 1.00 94.19 562 ALA A O 1
ATOM 4510 N N . LEU A 1 563 ? 1.253 6.832 23.669 1.00 95.69 563 LEU A N 1
ATOM 4511 C CA . LEU A 1 563 ? 0.129 7.718 23.981 1.00 95.69 563 LEU A CA 1
ATOM 4512 C C . LEU A 1 563 ? -1.201 7.259 23.358 1.00 95.69 563 LEU A C 1
ATOM 4514 O O . LEU A 1 563 ? -2.229 7.305 24.026 1.00 95.69 563 LEU A O 1
ATOM 4518 N N . ILE A 1 564 ? -1.204 6.730 22.131 1.00 93.75 564 ILE A N 1
ATOM 4519 C CA . ILE A 1 564 ? -2.434 6.205 21.500 1.00 93.75 564 ILE A CA 1
ATOM 4520 C C . ILE A 1 564 ? -2.905 4.916 22.200 1.00 93.75 564 ILE A C 1
ATOM 4522 O O . ILE A 1 564 ? -4.098 4.630 22.277 1.00 93.75 564 ILE A O 1
ATOM 4526 N N . GLN A 1 565 ? -1.974 4.142 22.764 1.00 92.38 565 GLN A N 1
ATOM 4527 C CA . GLN A 1 565 ? -2.242 2.880 23.463 1.00 92.38 565 GLN A CA 1
ATOM 4528 C C . GLN A 1 565 ? -1.971 3.001 24.968 1.00 92.38 565 GLN A C 1
ATOM 4530 O O . GLN A 1 565 ? -1.398 2.097 25.585 1.00 92.38 565 GLN A O 1
ATOM 4535 N N . TYR A 1 566 ? -2.375 4.124 25.564 1.00 91.88 566 TYR A N 1
ATOM 4536 C CA . TYR A 1 566 ? -1.952 4.527 26.906 1.00 91.88 566 TYR A CA 1
ATOM 4537 C C . TYR A 1 566 ? -2.394 3.585 28.042 1.00 91.88 566 TYR A C 1
ATOM 4539 O O . TYR A 1 566 ? -1.777 3.582 29.106 1.00 91.88 566 TYR A O 1
ATOM 4547 N N . ARG A 1 567 ? -3.439 2.759 27.849 1.00 86.19 567 ARG A N 1
ATOM 4548 C CA . ARG A 1 567 ? -3.844 1.750 28.855 1.00 86.19 567 ARG A CA 1
ATOM 4549 C C . ARG A 1 567 ? -2.977 0.496 28.848 1.00 86.19 567 ARG A C 1
ATOM 4551 O O . ARG A 1 567 ? -3.110 -0.297 29.778 1.00 86.19 567 ARG A O 1
ATOM 4558 N N . ASN A 1 568 ? -2.130 0.280 27.837 1.00 88.06 568 ASN A N 1
ATOM 4559 C CA . ASN A 1 568 ? -1.210 -0.853 27.866 1.00 88.06 568 ASN A CA 1
ATOM 4560 C C . ASN A 1 568 ? -0.228 -0.654 29.041 1.00 88.06 568 ASN A C 1
ATOM 4562 O O . ASN A 1 568 ? 0.511 0.333 29.042 1.00 88.06 568 ASN A O 1
ATOM 4566 N N . PRO A 1 569 ? -0.183 -1.563 30.036 1.00 85.94 569 PRO A N 1
ATOM 4567 C CA . PRO A 1 569 ? 0.698 -1.418 31.193 1.00 85.94 569 PRO A CA 1
ATOM 4568 C C . PRO A 1 569 ? 2.185 -1.290 30.847 1.00 85.94 569 PRO A C 1
ATOM 4570 O O . PRO A 1 569 ? 2.917 -0.681 31.632 1.00 85.94 569 PRO A O 1
ATOM 4573 N N . GLU A 1 570 ? 2.614 -1.838 29.703 1.00 88.62 570 GLU A N 1
ATOM 4574 C CA . GLU A 1 570 ? 3.986 -1.736 29.183 1.00 88.62 570 GLU A CA 1
ATOM 4575 C C . GLU A 1 570 ? 4.339 -0.314 28.723 1.00 88.62 570 GLU A C 1
ATOM 4577 O O . GLU A 1 570 ? 5.492 0.099 28.810 1.00 88.62 570 GLU A O 1
ATOM 4582 N N . ASN A 1 571 ? 3.341 0.459 28.285 1.00 92.56 571 ASN A N 1
ATOM 4583 C CA . ASN A 1 571 ? 3.512 1.825 27.789 1.00 92.56 571 ASN A CA 1
ATOM 4584 C C . ASN A 1 571 ? 3.569 2.870 28.913 1.00 92.56 571 ASN A C 1
ATOM 4586 O O . ASN A 1 571 ? 3.843 4.036 28.644 1.00 92.56 571 ASN A O 1
ATOM 4590 N N . TYR A 1 572 ? 3.306 2.474 30.163 1.00 92.50 572 TYR A N 1
ATOM 4591 C CA . TYR A 1 572 ? 3.078 3.400 31.273 1.00 92.50 572 TYR A CA 1
ATOM 4592 C C . TYR A 1 572 ? 4.209 4.419 31.467 1.00 92.50 572 TYR A C 1
ATOM 4594 O O . TYR A 1 572 ? 3.932 5.610 31.580 1.00 92.50 572 TYR A O 1
ATOM 4602 N N . GLU A 1 573 ? 5.467 3.967 31.498 1.00 95.12 573 GLU A N 1
ATOM 4603 C CA . GLU A 1 573 ? 6.603 4.867 31.745 1.00 95.12 573 GLU A CA 1
ATOM 4604 C C . GLU A 1 573 ? 6.791 5.862 30.592 1.00 95.12 573 GLU A C 1
ATOM 4606 O O . GLU A 1 573 ? 6.981 7.046 30.848 1.00 95.12 573 GLU A O 1
ATOM 4611 N N . LEU A 1 574 ? 6.622 5.419 29.338 1.00 96.31 574 LEU A N 1
ATOM 4612 C CA . LEU A 1 574 ? 6.688 6.294 28.160 1.00 96.31 574 LEU A CA 1
ATOM 4613 C C . LEU A 1 574 ? 5.566 7.337 28.158 1.00 96.31 574 LEU A C 1
ATOM 4615 O O . LEU A 1 574 ? 5.803 8.505 27.862 1.00 96.31 574 LEU A O 1
ATOM 4619 N N . VAL A 1 575 ? 4.341 6.934 28.509 1.00 96.56 575 VAL A N 1
ATOM 4620 C CA . VAL A 1 575 ? 3.201 7.858 28.605 1.00 96.56 575 VAL A CA 1
ATOM 4621 C C . VAL A 1 575 ? 3.428 8.863 29.727 1.00 96.56 575 VAL A C 1
ATOM 4623 O O . VAL A 1 575 ? 3.239 10.060 29.533 1.00 96.56 575 VAL A O 1
ATOM 4626 N N . LYS A 1 576 ? 3.864 8.399 30.900 1.00 95.56 576 LYS A N 1
ATOM 4627 C CA . LYS A 1 576 ? 4.161 9.266 32.041 1.00 95.56 576 LYS A CA 1
ATOM 4628 C C . LYS A 1 576 ? 5.249 10.281 31.698 1.00 95.56 576 LYS A C 1
ATOM 4630 O O . LYS A 1 576 ? 5.090 11.457 32.008 1.00 95.56 576 LYS A O 1
ATOM 4635 N N . GLU A 1 577 ? 6.326 9.840 31.058 1.00 96.81 577 GLU A N 1
ATOM 4636 C CA . GLU A 1 577 ? 7.404 10.714 30.600 1.00 96.81 577 GLU A CA 1
ATOM 4637 C C . GLU A 1 577 ? 6.891 11.768 29.611 1.00 96.81 577 GLU A C 1
ATOM 4639 O O . GLU A 1 577 ? 7.143 12.960 29.805 1.00 96.81 577 GLU A O 1
ATOM 4644 N N . ALA A 1 578 ? 6.114 11.356 28.604 1.00 96.69 578 ALA A N 1
ATOM 4645 C CA . ALA A 1 578 ? 5.521 12.262 27.623 1.00 96.69 578 ALA A CA 1
ATOM 4646 C C . ALA A 1 578 ? 4.643 13.336 28.285 1.00 96.69 578 ALA A C 1
ATOM 4648 O O . ALA A 1 578 ? 4.751 14.518 27.959 1.00 96.69 578 ALA A O 1
ATOM 4649 N N . LEU A 1 579 ? 3.819 12.946 29.261 1.00 97.38 579 LEU A N 1
ATOM 4650 C CA . LEU A 1 579 ? 2.945 13.863 29.991 1.00 97.38 579 LEU A CA 1
ATOM 4651 C C . LEU A 1 579 ? 3.728 14.835 30.881 1.00 97.38 579 LEU A C 1
ATOM 4653 O O . LEU A 1 579 ? 3.492 16.040 30.825 1.00 97.38 579 LEU A O 1
ATOM 4657 N N . LEU A 1 580 ? 4.681 14.341 31.675 1.00 95.81 580 LEU A N 1
ATOM 4658 C CA . LEU A 1 580 ? 5.456 15.179 32.597 1.00 95.81 580 LEU A CA 1
ATOM 4659 C C . LEU A 1 580 ? 6.360 16.170 31.857 1.00 95.81 580 LEU A C 1
ATOM 4661 O O . LEU A 1 580 ? 6.398 17.344 32.221 1.00 95.81 580 LEU A O 1
ATOM 4665 N N . SER A 1 581 ? 7.039 15.723 30.797 1.00 94.62 581 SER A N 1
ATOM 4666 C CA . SER A 1 581 ? 7.904 16.583 29.975 1.00 94.62 581 SER A CA 1
ATOM 4667 C C . SER A 1 581 ? 7.142 17.693 29.243 1.00 94.62 581 SER A C 1
ATOM 4669 O O . SER A 1 581 ? 7.746 18.692 28.863 1.00 94.62 581 SER A O 1
ATOM 4671 N N . ASN A 1 582 ? 5.819 17.555 29.093 1.00 96.12 582 ASN A N 1
ATOM 4672 C CA . ASN A 1 582 ? 4.946 18.540 28.450 1.00 96.12 582 ASN A CA 1
ATOM 4673 C C . ASN A 1 582 ? 4.013 19.251 29.444 1.00 96.12 582 ASN A C 1
ATOM 4675 O O . ASN A 1 582 ? 3.040 19.879 29.032 1.00 96.12 582 ASN A O 1
ATOM 4679 N N . GLY A 1 583 ? 4.283 19.150 30.752 1.00 95.62 583 GLY A N 1
ATOM 4680 C CA . GLY A 1 583 ? 3.508 19.841 31.787 1.00 95.62 583 GLY A CA 1
ATOM 4681 C C . GLY A 1 583 ? 2.057 19.363 31.925 1.00 95.62 583 GLY A C 1
ATOM 4682 O O . GLY A 1 583 ? 1.245 20.071 32.511 1.00 95.62 583 GLY A O 1
ATOM 4683 N N . ARG A 1 584 ? 1.722 18.173 31.410 1.00 96.38 584 ARG A N 1
ATOM 4684 C CA . ARG A 1 584 ? 0.375 17.578 31.429 1.00 96.38 584 ARG A CA 1
ATOM 4685 C C . ARG A 1 584 ? 0.177 16.586 32.576 1.00 96.38 584 ARG A C 1
ATOM 4687 O O . ARG A 1 584 ? -0.330 15.477 32.396 1.00 96.38 584 ARG A O 1
ATOM 4694 N N . SER A 1 585 ? 0.618 16.959 33.777 1.00 93.69 585 SER A N 1
ATOM 4695 C CA . SER A 1 585 ? 0.410 16.150 34.987 1.00 93.69 585 SER A CA 1
ATOM 4696 C C . SER A 1 585 ? -1.068 16.046 35.388 1.00 93.69 585 SER A C 1
ATOM 4698 O O . SER A 1 585 ? -1.425 15.103 36.090 1.00 93.69 585 SER A O 1
ATOM 4700 N N . ASP A 1 586 ? -1.927 16.941 34.886 1.00 95.38 586 ASP A N 1
ATOM 4701 C CA . ASP A 1 586 ? -3.394 16.878 34.983 1.00 95.38 586 ASP A CA 1
ATOM 4702 C C . ASP A 1 586 ? -3.969 15.578 34.398 1.00 95.38 586 ASP A C 1
ATOM 4704 O O . ASP A 1 586 ? -4.959 15.042 34.891 1.00 95.38 586 ASP A O 1
ATOM 4708 N N . LEU A 1 587 ? -3.302 15.001 33.394 1.00 95.25 587 LEU A N 1
ATOM 4709 C CA . LEU A 1 587 ? -3.702 13.733 32.785 1.00 95.25 587 LEU A CA 1
ATOM 4710 C C . LEU A 1 587 ? -3.244 12.494 33.576 1.00 95.25 587 LEU A C 1
ATOM 4712 O O . LEU A 1 587 ? -3.465 11.366 33.121 1.00 95.25 587 LEU A O 1
ATOM 4716 N N . ILE A 1 588 ? -2.632 12.677 34.752 1.00 91.62 588 ILE A N 1
ATOM 4717 C CA . ILE A 1 588 ? -2.192 11.605 35.652 1.00 91.62 588 ILE A CA 1
ATOM 4718 C C . ILE A 1 588 ? -3.051 11.623 36.922 1.00 91.62 588 ILE A C 1
ATOM 4720 O O . ILE A 1 588 ? -2.832 12.410 37.838 1.00 91.62 588 ILE A O 1
ATOM 4724 N N . GLY A 1 589 ? -4.004 10.702 37.020 1.00 85.19 589 GLY A N 1
ATOM 4725 C CA . GLY A 1 589 ? -4.988 10.699 38.101 1.00 85.19 589 GLY A CA 1
ATOM 4726 C C . GLY A 1 589 ? -5.959 9.527 38.003 1.00 85.19 589 GLY A C 1
ATOM 4727 O O . GLY A 1 589 ? -5.855 8.677 37.121 1.00 85.19 589 GLY A O 1
ATOM 4728 N N . PHE A 1 590 ? -6.886 9.447 38.954 1.00 78.12 590 PHE A N 1
ATOM 4729 C CA . PHE A 1 590 ? -7.919 8.403 38.977 1.00 78.12 590 PHE A CA 1
ATOM 4730 C C . PHE A 1 590 ? -9.244 8.860 38.350 1.00 78.12 590 PHE A C 1
ATOM 4732 O O . PHE A 1 590 ? -10.186 8.070 38.270 1.00 78.12 590 PHE A O 1
ATOM 4739 N N . ASP A 1 591 ? -9.322 10.117 37.916 1.00 79.94 591 ASP A N 1
ATOM 4740 C CA . ASP A 1 591 ? -10.518 10.686 37.310 1.00 79.94 591 ASP A CA 1
ATOM 4741 C C . ASP A 1 591 ? -10.701 10.228 35.860 1.00 79.94 591 ASP A C 1
ATOM 4743 O O . ASP A 1 591 ? -9.764 9.809 35.183 1.00 79.94 591 ASP A O 1
ATOM 4747 N N . ARG A 1 592 ? -11.932 10.348 35.349 1.00 79.06 592 ARG A N 1
ATOM 4748 C CA . ARG A 1 592 ? -12.286 9.906 33.986 1.00 79.06 592 ARG A CA 1
ATOM 4749 C C . ARG A 1 592 ? -11.537 10.645 32.874 1.00 79.06 592 ARG A C 1
ATOM 4751 O O . ARG A 1 592 ? -11.394 10.091 31.791 1.00 79.06 592 ARG A O 1
ATOM 4758 N N . HIS A 1 593 ? -11.095 11.873 33.134 1.00 87.00 593 HIS A N 1
ATOM 4759 C CA . HIS A 1 593 ? -10.334 12.682 32.182 1.00 87.00 593 HIS A CA 1
ATOM 4760 C C . HIS A 1 593 ? -8.838 12.322 32.171 1.00 87.00 593 HIS A C 1
ATOM 4762 O O . HIS A 1 593 ? -8.122 12.714 31.255 1.00 87.00 593 HIS A O 1
ATOM 4768 N N . CYS A 1 594 ? -8.339 11.553 33.139 1.00 90.12 594 CYS A N 1
ATOM 4769 C CA . CYS A 1 594 ? -6.935 11.164 33.165 1.00 90.12 594 CYS A CA 1
ATOM 4770 C C . CYS A 1 594 ? -6.648 10.053 32.143 1.00 90.12 594 CYS A C 1
ATOM 4772 O O . CYS A 1 594 ? -7.483 9.182 31.883 1.00 90.12 594 CYS A O 1
ATOM 4774 N N . LEU A 1 595 ? -5.441 10.060 31.574 1.00 90.62 595 LEU A N 1
ATOM 4775 C CA . LEU A 1 595 ? -4.963 8.981 30.710 1.00 90.62 595 LEU A CA 1
ATOM 4776 C C . LEU A 1 595 ? -4.431 7.820 31.552 1.00 90.62 595 LEU A C 1
ATOM 4778 O O . LEU A 1 595 ? -4.802 6.668 31.336 1.00 90.62 595 LEU A O 1
ATOM 4782 N N . ILE A 1 596 ? -3.591 8.103 32.548 1.00 91.25 596 ILE A N 1
ATOM 4783 C CA . ILE A 1 596 ? -2.950 7.064 33.362 1.00 91.25 596 ILE A CA 1
ATOM 4784 C C . ILE A 1 596 ? -3.155 7.304 34.861 1.00 91.25 596 ILE A C 1
ATOM 4786 O O . ILE A 1 596 ? -3.147 8.450 35.309 1.00 91.25 596 ILE A O 1
ATOM 4790 N N . PRO A 1 597 ? -3.290 6.243 35.677 1.00 85.44 597 PRO A N 1
ATOM 4791 C CA . PRO A 1 597 ? -3.328 6.396 37.123 1.00 85.44 597 PRO A CA 1
ATOM 4792 C C . PRO A 1 597 ? -1.933 6.730 37.676 1.00 85.44 597 PRO A C 1
ATOM 4794 O O . PRO A 1 597 ? -0.925 6.276 37.125 1.00 85.44 597 PRO A O 1
ATOM 4797 N N . PRO A 1 598 ? -1.822 7.432 38.814 1.00 79.44 598 PRO A N 1
ATOM 4798 C CA . PRO A 1 598 ? -0.555 7.578 39.513 1.00 79.44 598 PRO A CA 1
ATOM 4799 C C . PRO A 1 598 ? -0.078 6.206 40.019 1.00 79.44 598 PRO A C 1
ATOM 4801 O O . PRO A 1 598 ? -0.711 5.585 40.877 1.00 79.44 598 PRO A O 1
ATOM 4804 N N . ARG A 1 599 ? 1.062 5.714 39.526 1.00 70.31 599 ARG A N 1
ATOM 4805 C CA . ARG A 1 599 ? 1.814 4.644 40.190 1.00 70.31 599 ARG A CA 1
ATOM 4806 C C . ARG A 1 599 ? 2.638 5.308 41.282 1.00 70.31 599 ARG A C 1
ATOM 4808 O O . ARG A 1 599 ? 3.390 6.241 41.006 1.00 70.31 599 ARG A O 1
ATOM 4815 N N . LYS A 1 600 ? 2.485 4.854 42.529 1.00 44.16 600 LYS A N 1
ATOM 4816 C CA . LYS A 1 600 ? 3.326 5.324 43.636 1.00 44.16 600 LYS A CA 1
ATOM 4817 C C . LYS A 1 600 ? 4.800 5.190 43.232 1.00 44.16 600 LYS A C 1
ATOM 4819 O O . LYS A 1 600 ? 5.262 4.070 43.031 1.00 44.16 600 LYS A O 1
ATOM 4824 N N . MET A 1 601 ? 5.536 6.304 43.187 1.00 36.44 601 MET A N 1
ATOM 4825 C CA . MET A 1 601 ? 6.969 6.262 43.486 1.00 36.44 601 MET A CA 1
ATOM 4826 C C . MET A 1 601 ? 7.116 5.657 44.881 1.00 36.44 601 MET A C 1
ATOM 4828 O O . MET A 1 601 ? 6.260 5.877 45.743 1.00 36.44 601 MET A O 1
ATOM 4832 N N . ALA A 1 602 ? 8.148 4.852 45.094 1.00 35.09 602 ALA A N 1
ATOM 4833 C CA . ALA A 1 602 ? 8.412 4.214 46.371 1.00 35.09 602 ALA A CA 1
ATOM 4834 C C . ALA A 1 602 ? 8.552 5.249 47.507 1.00 35.09 602 ALA A C 1
ATOM 4836 O O . ALA A 1 602 ? 9.630 5.740 47.808 1.00 35.09 602 ALA A O 1
ATOM 4837 N N . ALA A 1 603 ? 7.431 5.524 48.164 1.00 33.50 603 ALA A N 1
ATOM 4838 C CA . ALA A 1 603 ? 7.305 5.880 49.566 1.00 33.50 603 ALA A CA 1
ATOM 4839 C C . ALA A 1 603 ? 6.149 5.019 50.104 1.00 33.50 603 ALA A C 1
ATOM 4841 O O . ALA A 1 603 ? 5.007 5.452 50.277 1.00 33.50 603 ALA A O 1
ATOM 4842 N N . ARG A 1 604 ? 6.407 3.710 50.207 1.00 35.12 604 ARG A N 1
ATOM 4843 C CA . ARG A 1 604 ? 5.510 2.728 50.827 1.00 35.12 604 ARG A CA 1
ATOM 4844 C C . ARG A 1 604 ? 6.100 2.345 52.182 1.00 35.12 604 ARG A C 1
ATOM 4846 O O . ARG A 1 604 ? 6.790 1.347 52.303 1.00 35.12 604 ARG A O 1
ATOM 4853 N N . GLY A 1 605 ? 5.780 3.146 53.183 1.00 32.97 605 GLY A N 1
ATOM 4854 C CA . GLY A 1 605 ? 5.729 2.734 54.576 1.00 32.97 605 GLY A CA 1
ATOM 4855 C C . GLY A 1 605 ? 4.462 3.348 55.156 1.00 32.97 605 GLY A C 1
ATOM 4856 O O . GLY A 1 605 ? 4.228 4.533 54.960 1.00 32.97 605 GLY A O 1
ATOM 4857 N N . GLU A 1 606 ? 3.616 2.527 55.771 1.00 34.12 606 GLU A N 1
ATOM 4858 C CA . GLU A 1 606 ? 2.599 2.962 56.740 1.00 34.12 606 GLU A CA 1
ATOM 4859 C C . GLU A 1 606 ? 1.400 3.783 56.226 1.00 34.12 606 GLU A C 1
ATOM 4861 O O . GLU A 1 606 ? 1.329 4.997 56.383 1.00 34.12 606 GLU A O 1
ATOM 4866 N N . ARG A 1 607 ? 0.371 3.099 55.687 1.00 30.12 607 ARG A N 1
ATOM 4867 C CA . ARG A 1 607 ? -1.046 3.495 55.919 1.00 30.12 607 ARG A CA 1
ATOM 4868 C C . ARG A 1 607 ? -2.105 2.471 55.482 1.00 30.12 607 ARG A C 1
ATOM 4870 O O . ARG A 1 607 ? -3.181 2.846 55.026 1.00 30.12 607 ARG A O 1
ATOM 4877 N N . PHE A 1 608 ? -1.835 1.170 55.599 1.00 32.66 608 PHE A N 1
ATOM 4878 C CA . PHE A 1 608 ? -2.826 0.132 55.263 1.00 32.66 608 PHE A CA 1
ATOM 4879 C C . PHE A 1 608 ? -3.078 -0.874 56.392 1.00 32.66 608 PHE A C 1
ATOM 4881 O O . PHE A 1 608 ? -3.310 -2.048 56.141 1.00 32.66 608 PHE A O 1
ATOM 4888 N N . GLU A 1 609 ? -3.157 -0.390 57.627 1.00 34.31 609 GLU A N 1
ATOM 4889 C CA . GLU A 1 609 ? -3.859 -1.080 58.710 1.00 34.31 609 GLU A CA 1
ATOM 4890 C C . GLU A 1 609 ? -5.011 -0.195 59.178 1.00 34.31 609 GLU A C 1
ATOM 4892 O O . GLU A 1 609 ? -4.794 0.726 59.955 1.00 34.31 609 GLU A O 1
ATOM 4897 N N . LYS A 1 610 ? -6.221 -0.405 58.632 1.00 33.69 610 LYS A N 1
ATOM 4898 C CA . LYS A 1 610 ? -7.502 0.017 59.255 1.00 33.69 610 LYS A CA 1
ATOM 4899 C C . LYS A 1 610 ? -8.769 -0.437 58.514 1.00 33.69 610 LYS A C 1
ATOM 4901 O O . LYS A 1 610 ? -9.804 0.211 58.577 1.00 33.69 610 LYS A O 1
ATOM 4906 N N . THR A 1 611 ? -8.737 -1.581 57.827 1.00 37.62 611 THR A N 1
ATOM 4907 C CA . THR A 1 611 ? -9.989 -2.258 57.435 1.00 37.62 611 THR A CA 1
ATOM 4908 C C . THR A 1 611 ? -9.830 -3.740 57.732 1.00 37.62 611 THR A C 1
ATOM 4910 O O . THR A 1 611 ? -9.031 -4.402 57.081 1.00 37.62 611 THR A O 1
ATOM 4913 N N . GLY A 1 612 ? -10.553 -4.262 58.725 1.00 46.69 612 GLY A N 1
ATOM 4914 C CA . GLY A 1 612 ? -10.488 -5.659 59.185 1.00 46.69 612 GLY A CA 1
ATOM 4915 C C . GLY A 1 612 ? -10.969 -6.714 58.174 1.00 46.69 612 GLY A C 1
ATOM 4916 O O . GLY A 1 612 ? -11.468 -7.764 58.564 1.00 46.69 612 GLY A O 1
ATOM 4917 N N . LYS A 1 613 ? -10.860 -6.457 56.865 1.00 55.59 613 LYS A N 1
ATOM 4918 C CA . LYS A 1 613 ? -11.149 -7.439 55.816 1.00 55.59 613 LYS A CA 1
ATOM 4919 C C . LYS A 1 613 ? -9.947 -8.374 55.675 1.00 55.59 613 LYS A C 1
ATOM 4921 O O . LYS A 1 613 ? -8.892 -7.942 55.216 1.00 55.59 613 LYS A O 1
ATOM 4926 N N . LYS A 1 614 ? -10.120 -9.654 56.021 1.00 70.56 614 LYS A N 1
ATOM 4927 C CA . LYS A 1 614 ? -9.143 -10.723 55.753 1.00 70.56 614 LYS A CA 1
ATOM 4928 C C . LYS A 1 614 ? -8.882 -10.795 54.240 1.00 70.56 614 LYS A C 1
ATOM 4930 O O . LYS A 1 614 ? -9.772 -11.142 53.464 1.00 70.56 614 LYS A O 1
ATOM 4935 N N . ARG A 1 615 ? -7.685 -10.380 53.813 1.00 72.75 615 ARG A N 1
ATOM 4936 C CA . ARG A 1 615 ? -7.253 -10.374 52.406 1.00 72.75 615 ARG A CA 1
ATOM 4937 C C . ARG A 1 615 ? -6.528 -11.673 52.067 1.00 72.75 615 ARG A C 1
ATOM 4939 O O . ARG A 1 615 ? -6.020 -12.367 52.936 1.00 72.75 615 ARG A O 1
ATOM 4946 N N . LYS A 1 616 ? -6.472 -11.969 50.776 1.00 75.81 616 LYS A N 1
ATOM 4947 C CA . LYS A 1 616 ? -5.750 -13.105 50.211 1.00 75.81 616 LYS A CA 1
ATOM 4948 C C . LYS A 1 616 ? -4.268 -13.091 50.592 1.00 75.81 616 LYS A C 1
ATOM 4950 O O . LYS A 1 616 ? -3.636 -12.034 50.526 1.00 75.81 616 LYS A O 1
ATOM 4955 N N . GLY A 1 617 ? -3.731 -14.256 50.949 1.00 78.56 617 GLY A N 1
ATOM 4956 C CA . GLY A 1 617 ? -2.371 -14.393 51.470 1.00 78.56 617 GLY A CA 1
ATOM 4957 C C . GLY A 1 617 ? -2.265 -14.265 52.995 1.00 78.56 617 GLY A C 1
ATOM 4958 O O . GLY A 1 617 ? -1.147 -14.271 53.498 1.00 78.56 617 GLY A O 1
ATOM 4959 N N . ILE A 1 618 ? -3.386 -14.132 53.717 1.00 84.69 618 ILE A N 1
ATOM 4960 C CA . ILE A 1 618 ? -3.455 -14.015 55.185 1.00 84.69 618 ILE A CA 1
ATOM 4961 C C . ILE A 1 618 ? -4.260 -15.205 55.743 1.00 84.69 618 ILE A C 1
ATOM 4963 O O . ILE A 1 618 ? -5.277 -15.556 55.136 1.00 84.69 618 ILE A O 1
ATOM 4967 N N . PRO A 1 619 ? -3.884 -15.783 56.903 1.00 84.19 619 PRO A N 1
ATOM 4968 C CA . PRO A 1 619 ? -4.638 -16.868 57.534 1.00 84.19 619 PRO A CA 1
ATOM 4969 C C . PRO A 1 619 ? -6.111 -16.518 57.795 1.00 84.19 619 PRO A C 1
ATOM 4971 O O . PRO A 1 619 ? -6.447 -15.421 58.278 1.00 84.19 619 PRO A O 1
ATOM 4974 N N . GLY A 1 620 ? -7.001 -17.467 57.496 1.00 83.75 620 GLY A N 1
ATOM 4975 C CA . GLY A 1 620 ? -8.451 -17.326 57.643 1.00 83.75 620 GLY A CA 1
ATOM 4976 C C . GLY A 1 620 ? -9.161 -16.657 56.459 1.00 83.75 620 GLY A C 1
ATOM 4977 O O . GLY A 1 620 ? -10.363 -16.384 56.549 1.00 83.75 620 GLY A O 1
ATOM 4978 N N . TYR A 1 621 ? -8.464 -16.403 55.347 1.00 85.31 621 TYR A N 1
ATOM 4979 C CA . TYR A 1 621 ? -9.048 -15.911 54.096 1.00 85.31 621 TYR A CA 1
ATOM 4980 C C . TYR A 1 621 ? -10.090 -16.883 53.525 1.00 85.31 621 TYR A C 1
ATOM 4982 O O . TYR A 1 621 ? -11.206 -16.469 53.201 1.00 85.31 621 TYR A O 1
ATOM 4990 N N . ILE A 1 622 ? -9.775 -18.178 53.456 1.00 85.44 622 ILE A N 1
ATOM 4991 C CA . ILE A 1 622 ? -10.675 -19.218 52.937 1.00 85.44 622 ILE A CA 1
ATOM 4992 C C . ILE A 1 622 ? -11.903 -19.361 53.833 1.00 85.44 622 ILE A C 1
ATOM 4994 O O . ILE A 1 622 ? -13.020 -19.460 53.326 1.00 85.44 622 ILE A O 1
ATOM 4998 N N . LYS A 1 623 ? -11.735 -19.290 55.160 1.00 85.69 623 LYS A N 1
ATOM 4999 C CA . LYS A 1 623 ? -12.861 -19.304 56.108 1.00 85.69 623 LYS A CA 1
ATOM 5000 C C . LYS A 1 623 ? -13.796 -18.112 55.874 1.00 85.69 623 LYS A C 1
ATOM 5002 O O . LYS A 1 623 ? -15.003 -18.302 55.754 1.00 85.69 623 LYS A O 1
ATOM 5007 N N . ALA A 1 624 ? -13.246 -16.905 55.718 1.00 85.56 624 ALA A N 1
ATOM 5008 C CA . ALA A 1 624 ? -14.030 -15.703 55.430 1.00 85.56 624 ALA A CA 1
ATOM 5009 C C . ALA A 1 624 ? -14.751 -15.771 54.068 1.00 85.56 624 ALA A C 1
ATOM 5011 O O . ALA A 1 624 ? -15.913 -15.372 53.959 1.00 85.56 624 ALA A O 1
ATOM 5012 N N . ARG A 1 625 ? -14.091 -16.306 53.031 1.00 86.00 625 ARG A N 1
ATOM 5013 C CA . ARG A 1 625 ? -14.682 -16.498 51.696 1.00 86.00 625 ARG A CA 1
ATOM 5014 C C . ARG A 1 625 ? -15.801 -17.534 51.693 1.00 86.00 625 ARG A C 1
ATOM 5016 O O . ARG A 1 625 ? -16.839 -17.254 51.103 1.00 86.00 625 ARG A O 1
ATOM 5023 N N . LYS A 1 626 ? -15.634 -18.669 52.385 1.00 87.25 626 LYS A N 1
ATOM 5024 C CA . LYS A 1 626 ? -16.692 -19.683 52.553 1.00 87.25 626 LYS A CA 1
ATOM 5025 C C . LYS A 1 626 ? -17.953 -19.056 53.134 1.00 87.25 626 LYS A C 1
ATOM 5027 O O . LYS A 1 626 ? -19.012 -19.164 52.527 1.00 87.25 626 LYS A O 1
ATOM 5032 N N . THR A 1 627 ? -17.831 -18.337 54.250 1.00 86.69 627 THR A N 1
ATOM 5033 C CA . THR A 1 627 ? -18.975 -17.664 54.881 1.00 86.69 627 THR A CA 1
ATOM 5034 C C . THR A 1 627 ? -19.633 -16.663 53.933 1.00 86.69 627 THR A C 1
ATOM 5036 O O . THR A 1 627 ? -20.852 -16.663 53.789 1.00 86.69 627 THR A O 1
ATOM 5039 N N . MET A 1 628 ? -18.840 -15.843 53.240 1.00 88.56 628 MET A N 1
ATOM 5040 C CA . MET A 1 628 ? -19.364 -14.849 52.302 1.00 88.56 628 MET A CA 1
ATOM 5041 C C . MET A 1 628 ? -20.116 -15.488 51.127 1.00 88.56 628 MET A C 1
ATOM 5043 O O . MET A 1 628 ? -21.222 -15.048 50.818 1.00 88.56 628 MET A O 1
ATOM 5047 N N . TYR A 1 629 ? -19.568 -16.538 50.509 1.00 90.12 629 TYR A N 1
ATOM 5048 C CA . TYR A 1 629 ? -20.236 -17.208 49.394 1.00 90.12 629 TYR A CA 1
ATOM 5049 C C . TYR A 1 629 ? -21.468 -18.004 49.836 1.00 90.12 629 TYR A C 1
ATOM 5051 O O . TYR A 1 629 ? -22.463 -17.985 49.121 1.00 90.12 629 TYR A O 1
ATOM 5059 N N . ILE A 1 630 ? -21.468 -18.625 51.024 1.00 90.62 630 ILE A N 1
ATOM 5060 C CA . ILE A 1 630 ? -22.675 -19.258 51.595 1.00 90.62 630 ILE A CA 1
ATOM 5061 C C . ILE A 1 630 ? -23.801 -18.230 51.725 1.00 90.62 630 ILE A C 1
ATOM 5063 O O . ILE A 1 630 ? -24.927 -18.483 51.293 1.00 90.62 630 ILE A O 1
ATOM 5067 N N . VAL A 1 631 ? -23.496 -17.054 52.279 1.00 91.38 631 VAL A N 1
ATOM 5068 C CA . VAL A 1 631 ? -24.469 -15.963 52.420 1.00 91.38 631 VAL A CA 1
ATOM 5069 C C . VAL A 1 631 ? -24.941 -15.474 51.049 1.00 91.38 631 VAL A C 1
ATOM 5071 O O . VAL A 1 631 ? -26.144 -15.369 50.825 1.00 91.38 631 VAL A O 1
ATOM 5074 N N . ALA A 1 632 ? -24.024 -15.230 50.110 1.00 89.56 632 ALA A N 1
ATOM 5075 C CA . ALA A 1 632 ? -24.359 -14.746 48.771 1.00 89.56 632 ALA A CA 1
ATOM 5076 C C . ALA A 1 632 ? -25.240 -15.734 47.986 1.00 89.56 632 ALA A C 1
ATOM 5078 O O . ALA A 1 632 ? -26.222 -15.319 47.374 1.00 89.56 632 ALA A O 1
ATOM 5079 N N . VAL A 1 633 ? -24.932 -17.034 48.040 1.00 93.25 633 VAL A N 1
ATOM 5080 C CA . VAL A 1 633 ? -25.737 -18.090 47.405 1.00 93.25 633 VAL A CA 1
ATOM 5081 C C . VAL A 1 633 ? -27.117 -18.178 48.052 1.00 93.25 633 VAL A C 1
ATOM 5083 O O . VAL A 1 633 ? -28.115 -18.242 47.339 1.00 93.25 633 VAL A O 1
ATOM 5086 N N . SER A 1 634 ? -27.194 -18.112 49.384 1.00 92.12 634 SER A N 1
ATOM 5087 C CA . SER A 1 634 ? -28.471 -18.159 50.110 1.00 92.12 634 SER A CA 1
ATOM 5088 C C . SER A 1 634 ? -29.372 -16.975 49.745 1.00 92.12 634 SER A C 1
ATOM 5090 O O . SER A 1 634 ? -30.554 -17.160 49.460 1.00 92.12 634 SER A O 1
ATOM 5092 N N . ILE A 1 635 ? -28.805 -15.765 49.676 1.00 93.69 635 ILE A N 1
ATOM 5093 C CA . ILE A 1 635 ? -29.518 -14.552 49.248 1.00 93.69 635 ILE A CA 1
ATOM 5094 C C . ILE A 1 635 ? -29.947 -14.664 47.781 1.00 93.69 635 ILE A C 1
ATOM 5096 O O . ILE A 1 635 ? -31.094 -14.368 47.457 1.00 93.69 635 ILE A O 1
ATOM 5100 N N . GLY A 1 636 ? -29.056 -15.114 46.893 1.00 93.25 636 GLY A N 1
ATOM 5101 C CA . GLY A 1 636 ? -29.359 -15.285 45.471 1.00 93.25 636 GLY A CA 1
ATOM 5102 C C . GLY A 1 636 ? -30.517 -16.256 45.237 1.00 93.25 636 GLY A C 1
ATOM 5103 O O . GLY A 1 636 ? -31.461 -15.927 44.519 1.00 93.25 636 GLY A O 1
ATOM 5104 N N . LEU A 1 637 ? -30.508 -17.408 45.916 1.00 94.31 637 LEU A N 1
ATOM 5105 C CA . LEU A 1 637 ? -31.600 -1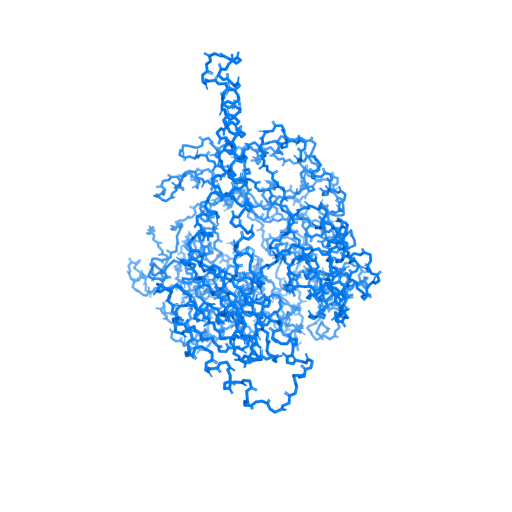8.384 45.859 1.00 94.31 637 LEU A CA 1
ATOM 5106 C C . LEU A 1 637 ? -32.913 -17.818 46.414 1.00 94.31 637 LEU A C 1
ATOM 5108 O O . LEU A 1 637 ? -33.963 -18.030 45.808 1.00 94.31 637 LEU A O 1
ATOM 5112 N N . ALA A 1 638 ? -32.864 -17.057 47.511 1.00 94.25 638 ALA A N 1
ATOM 5113 C CA . ALA A 1 638 ? -34.044 -16.398 48.068 1.00 94.25 638 ALA A CA 1
ATOM 5114 C C . ALA A 1 638 ? -34.643 -15.368 47.095 1.00 94.25 638 ALA A C 1
ATOM 5116 O O . ALA A 1 638 ? -35.858 -15.324 46.922 1.00 94.25 638 ALA A O 1
ATOM 5117 N N . ILE A 1 639 ? -33.804 -14.583 46.410 1.00 93.75 639 ILE A N 1
ATOM 5118 C CA . ILE A 1 639 ? -34.240 -13.607 45.400 1.00 93.75 639 ILE A CA 1
ATOM 5119 C C . ILE A 1 639 ? -34.870 -14.313 44.193 1.00 93.75 639 ILE A C 1
ATOM 5121 O O . ILE A 1 639 ? -35.943 -13.913 43.741 1.00 93.75 639 ILE A O 1
ATOM 5125 N N . VAL A 1 640 ? -34.241 -15.379 43.688 1.00 94.88 640 VAL A N 1
ATOM 5126 C CA . VAL A 1 640 ? -34.784 -16.185 42.580 1.00 94.88 640 VAL A CA 1
ATOM 5127 C C . VAL A 1 640 ? -36.150 -16.764 42.958 1.00 94.88 640 VAL A C 1
ATOM 5129 O O . VAL A 1 640 ? -37.105 -16.637 42.188 1.00 94.88 640 VAL A O 1
ATOM 5132 N N . ALA A 1 641 ? -36.270 -17.338 44.158 1.00 94.25 641 ALA A N 1
ATOM 5133 C CA . ALA A 1 641 ? -37.531 -17.865 44.668 1.00 94.25 641 ALA A CA 1
ATOM 5134 C C . ALA A 1 641 ? -38.587 -16.760 44.829 1.00 94.25 641 ALA A C 1
ATOM 5136 O O . ALA A 1 641 ? -39.727 -16.952 44.414 1.00 94.25 641 ALA A O 1
ATOM 5137 N N . ALA A 1 642 ? -38.214 -15.590 45.356 1.00 93.88 642 ALA A N 1
ATOM 5138 C CA . ALA A 1 642 ? -39.120 -14.459 45.529 1.00 93.88 642 ALA A CA 1
ATOM 5139 C C . ALA A 1 642 ? -39.687 -13.973 44.189 1.00 93.88 642 ALA A C 1
ATOM 5141 O O . ALA A 1 642 ? -40.903 -13.832 44.064 1.00 93.88 642 ALA A O 1
ATOM 5142 N N . PHE A 1 643 ? -38.846 -13.784 43.167 1.00 93.50 643 PHE A N 1
ATOM 5143 C CA . PHE A 1 643 ? -39.310 -13.406 41.829 1.00 93.50 643 PHE A CA 1
ATOM 5144 C C . PHE A 1 643 ? -40.226 -14.471 41.218 1.00 93.50 643 PHE A C 1
ATOM 5146 O O . PHE A 1 643 ? -41.287 -14.143 40.685 1.00 93.50 643 PHE A O 1
ATOM 5153 N N . PHE A 1 644 ? -39.859 -15.748 41.340 1.00 93.50 644 PHE A N 1
ATOM 5154 C CA . PHE A 1 644 ? -40.633 -16.844 40.768 1.00 93.50 644 PHE A CA 1
ATOM 5155 C C . PHE A 1 644 ? -42.004 -17.022 41.442 1.00 93.50 644 PHE A C 1
ATOM 5157 O O . PHE A 1 644 ? -43.024 -17.111 40.756 1.00 93.50 644 PHE A O 1
ATOM 5164 N N . VAL A 1 645 ? -42.044 -17.025 42.777 1.00 93.19 645 VAL A N 1
ATOM 5165 C CA . VAL A 1 645 ? -43.276 -17.175 43.569 1.00 93.19 645 VAL A CA 1
ATOM 5166 C C . VAL A 1 645 ? -44.179 -15.954 43.407 1.00 93.19 645 VAL A C 1
ATOM 5168 O O . VAL A 1 645 ? -45.379 -16.111 43.192 1.00 93.19 645 VAL A O 1
ATOM 5171 N N . THR A 1 646 ? -43.618 -14.742 43.417 1.00 92.06 646 THR A N 1
ATOM 5172 C CA . THR A 1 646 ? -44.391 -13.510 43.187 1.00 92.06 646 THR A CA 1
ATOM 5173 C C . THR A 1 646 ? -45.012 -13.501 41.788 1.00 92.06 646 THR A C 1
ATOM 5175 O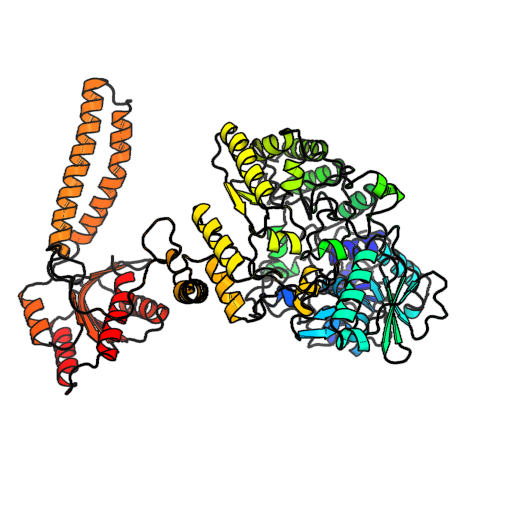 O . THR A 1 646 ? -46.188 -13.173 41.643 1.00 92.06 646 THR A O 1
ATOM 5178 N N . GLY A 1 647 ? -44.268 -13.941 40.765 1.00 90.62 647 GLY A N 1
ATOM 5179 C CA . GLY A 1 647 ? -44.796 -14.111 39.407 1.00 90.62 647 GLY A CA 1
ATOM 5180 C C . GLY A 1 647 ? -45.947 -15.112 39.328 1.00 90.62 647 GLY A C 1
ATOM 5181 O O . GLY A 1 647 ? -46.964 -14.839 38.691 1.00 90.62 647 GLY A O 1
ATOM 5182 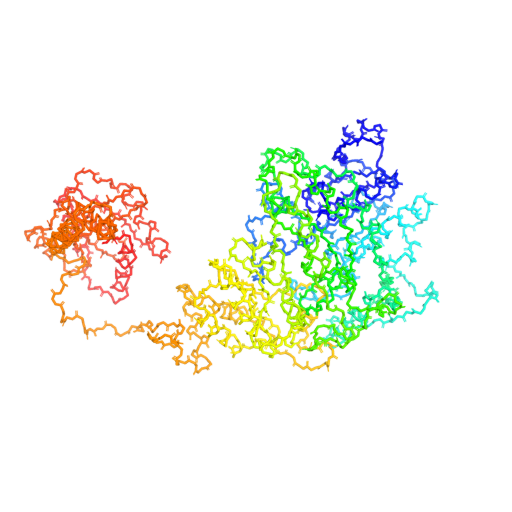N N . LEU A 1 648 ? -45.831 -16.242 40.029 1.00 91.38 648 LEU A N 1
ATOM 5183 C CA . LEU A 1 648 ? -46.893 -17.246 40.114 1.00 91.38 648 LEU A CA 1
ATOM 5184 C C . LEU A 1 648 ? -48.156 -16.720 40.808 1.00 91.38 648 LEU A C 1
ATOM 5186 O O . LEU A 1 648 ? -49.255 -16.975 40.318 1.00 91.38 648 LEU A O 1
ATOM 5190 N N . ILE A 1 649 ? -48.015 -15.982 41.913 1.00 92.12 649 ILE A N 1
ATOM 5191 C CA . ILE A 1 649 ? -49.150 -15.440 42.677 1.00 92.12 649 ILE A CA 1
ATOM 5192 C C . ILE A 1 649 ? -49.876 -14.347 41.884 1.00 92.12 649 ILE A C 1
ATOM 5194 O O . ILE A 1 649 ? -51.102 -14.380 41.783 1.00 92.12 649 ILE A O 1
ATOM 5198 N N . LEU A 1 650 ? -49.135 -13.398 41.301 1.00 89.50 650 LEU A N 1
ATOM 5199 C CA . LEU A 1 650 ? -49.720 -12.249 40.601 1.00 89.50 650 LEU A CA 1
ATOM 5200 C C . LEU A 1 650 ? -50.311 -12.626 39.242 1.00 89.50 650 LEU A C 1
ATOM 5202 O O . LEU A 1 650 ? -51.398 -12.173 38.893 1.00 89.50 650 LEU A O 1
ATOM 5206 N N . CYS A 1 651 ? -49.603 -13.446 38.464 1.00 87.94 651 CYS A N 1
ATOM 5207 C CA . CYS A 1 651 ? -49.990 -13.726 37.083 1.00 87.94 651 CYS A CA 1
ATOM 5208 C C . CYS A 1 651 ? -50.767 -15.040 36.930 1.00 87.94 651 CYS A C 1
ATOM 5210 O O . CYS A 1 651 ? -51.292 -15.297 35.850 1.00 87.94 651 CYS A O 1
ATOM 5212 N N . LYS A 1 652 ? -50.821 -15.892 37.969 1.00 88.12 652 LYS A N 1
ATOM 5213 C CA . LYS A 1 652 ? -51.439 -17.237 37.946 1.00 88.12 652 LYS A CA 1
ATOM 5214 C C . LYS A 1 652 ? -50.954 -18.141 36.798 1.00 88.12 652 LYS A C 1
ATOM 5216 O O . LYS A 1 652 ? -51.591 -19.135 36.465 1.00 88.12 652 LYS A O 1
ATOM 5221 N N . THR A 1 653 ? -49.810 -17.819 36.196 1.00 86.25 653 THR A N 1
ATOM 5222 C CA . THR A 1 653 ? -49.162 -18.568 35.114 1.00 86.25 653 THR A CA 1
ATOM 5223 C C . THR A 1 653 ? -47.647 -18.476 35.251 1.00 86.25 653 THR A C 1
ATOM 5225 O O . THR A 1 653 ? -47.126 -17.492 35.774 1.00 86.25 653 THR A O 1
ATOM 5228 N N . ARG A 1 654 ? -46.925 -19.487 34.756 1.00 84.81 654 ARG A N 1
ATOM 5229 C CA . ARG A 1 654 ? -45.450 -19.502 34.702 1.00 84.81 654 ARG A CA 1
ATOM 5230 C C . ARG A 1 654 ? -44.889 -18.668 33.542 1.00 84.81 654 ARG A C 1
ATOM 5232 O O . ARG A 1 654 ? -43.708 -18.345 33.543 1.00 84.81 654 ARG A O 1
ATOM 5239 N N . ASN A 1 655 ? -45.727 -18.290 32.577 1.00 90.25 655 ASN A N 1
ATOM 5240 C CA . ASN A 1 655 ? -45.323 -17.510 31.405 1.00 90.25 655 ASN A CA 1
ATOM 5241 C C . ASN A 1 655 ? -45.439 -16.008 31.693 1.00 90.25 655 ASN A C 1
ATOM 5243 O O . ASN A 1 655 ? -46.298 -15.326 31.139 1.00 90.25 655 ASN A O 1
ATOM 5247 N N . ASN A 1 656 ? -44.609 -15.498 32.604 1.00 91.56 656 ASN A N 1
ATOM 5248 C CA . ASN A 1 656 ? -44.623 -14.091 33.002 1.00 91.56 656 ASN A CA 1
ATOM 5249 C C . ASN A 1 656 ? -43.201 -13.501 33.077 1.00 91.56 656 ASN A C 1
ATOM 5251 O O . ASN A 1 656 ? -42.202 -14.219 33.157 1.00 91.56 656 ASN A O 1
ATOM 5255 N N . LEU A 1 657 ? -43.116 -12.169 33.074 1.00 88.06 657 LEU A N 1
ATOM 5256 C CA . LEU A 1 657 ? -41.851 -11.424 33.108 1.00 88.06 657 LEU A CA 1
ATOM 5257 C C . LEU A 1 657 ? -41.027 -11.676 34.384 1.00 88.06 657 LEU A C 1
ATOM 5259 O O . LEU A 1 657 ? -39.800 -11.688 34.317 1.00 88.06 657 LEU A O 1
ATOM 5263 N N . LEU A 1 658 ? -41.664 -11.922 35.534 1.00 89.31 658 LEU A N 1
ATOM 5264 C CA . LEU A 1 658 ? -40.963 -12.200 36.795 1.00 89.31 658 LEU A CA 1
ATOM 5265 C C . LEU A 1 658 ? -40.304 -13.587 36.785 1.00 89.31 658 LEU A C 1
ATOM 5267 O O . LEU A 1 658 ? -39.229 -13.757 37.355 1.00 89.31 658 LEU A O 1
ATOM 5271 N N . THR A 1 659 ? -40.874 -14.556 36.066 1.00 89.69 659 THR A N 1
ATOM 5272 C CA . THR A 1 659 ? -40.235 -15.853 35.808 1.00 89.69 659 THR A CA 1
ATOM 5273 C C . THR A 1 659 ? -39.006 -15.706 34.905 1.00 89.69 659 THR A C 1
ATOM 5275 O O . THR A 1 659 ? -37.985 -16.334 35.176 1.00 89.69 659 THR A O 1
ATOM 5278 N N . VAL A 1 660 ? -39.041 -14.826 33.896 1.00 88.44 660 VAL A N 1
ATOM 5279 C CA . VAL A 1 660 ? -37.849 -14.505 33.082 1.00 88.44 660 VAL A CA 1
ATOM 5280 C C . VAL A 1 660 ? -36.764 -13.844 33.938 1.00 88.44 660 VAL A C 1
ATOM 5282 O O . VAL A 1 660 ? -35.600 -14.236 33.864 1.00 88.44 660 VAL A O 1
ATOM 5285 N N . MET A 1 661 ? -37.138 -12.900 34.807 1.00 88.88 661 MET A N 1
ATOM 5286 C CA . MET A 1 661 ? -36.201 -12.270 35.746 1.00 88.88 661 MET A CA 1
ATOM 5287 C C . MET A 1 661 ? -35.597 -13.284 36.723 1.00 88.88 661 MET A C 1
ATOM 5289 O O . MET A 1 661 ? -34.390 -13.260 36.952 1.00 88.88 661 MET A O 1
ATOM 5293 N N . ALA A 1 662 ? -36.395 -14.221 37.244 1.00 91.44 662 ALA A N 1
ATOM 5294 C CA . ALA A 1 662 ? -35.898 -15.301 38.091 1.00 91.44 662 ALA A CA 1
ATOM 5295 C C . ALA A 1 662 ? -34.838 -16.145 37.362 1.00 91.44 662 ALA A C 1
ATOM 5297 O O . ALA A 1 662 ? -33.776 -16.386 37.930 1.00 91.44 662 ALA A O 1
ATOM 5298 N N . ILE A 1 663 ? -35.076 -16.517 36.095 1.00 91.12 663 ILE A N 1
ATOM 5299 C CA . ILE A 1 663 ? -34.118 -17.270 35.262 1.00 91.12 663 ILE A CA 1
ATOM 5300 C C . ILE A 1 663 ? -32.816 -16.483 35.063 1.00 91.12 663 ILE A C 1
ATOM 5302 O O . ILE A 1 663 ? -31.732 -17.036 35.245 1.00 91.12 663 ILE A O 1
ATOM 5306 N N . LEU A 1 664 ? -32.897 -15.188 34.740 1.00 88.88 664 LEU A N 1
ATOM 5307 C CA . LEU A 1 664 ? -31.707 -14.346 34.561 1.00 88.88 664 LEU A CA 1
ATOM 5308 C C . LEU A 1 664 ? -30.880 -14.230 35.852 1.00 88.88 664 LEU A C 1
ATOM 5310 O O . LEU A 1 664 ? -29.649 -14.230 35.799 1.00 88.88 664 LEU A O 1
ATOM 5314 N N . MET A 1 665 ? -31.538 -14.199 37.014 1.00 87.44 665 MET A N 1
ATOM 5315 C CA . MET A 1 665 ? -30.886 -14.114 38.327 1.00 87.44 665 MET A CA 1
ATOM 5316 C C . MET A 1 665 ? -30.263 -15.442 38.800 1.00 87.44 665 MET A C 1
ATOM 5318 O O . MET A 1 665 ? -29.456 -15.447 39.738 1.00 87.44 665 MET A O 1
ATOM 5322 N N . VAL A 1 666 ? -30.543 -16.566 38.125 1.00 92.44 666 VAL A N 1
ATOM 5323 C CA . VAL A 1 666 ? -29.844 -17.840 38.373 1.00 92.44 666 VAL A CA 1
ATOM 5324 C C . VAL A 1 666 ? -28.369 -17.740 37.984 1.00 92.44 666 VAL A C 1
ATOM 5326 O O . VAL A 1 666 ? -27.527 -18.268 38.701 1.00 92.44 666 VAL A O 1
ATOM 5329 N N . LEU A 1 667 ? -28.024 -17.030 36.904 1.00 88.00 667 LEU A N 1
ATOM 5330 C CA . LEU A 1 667 ? -26.644 -16.932 36.404 1.00 88.00 667 LEU A CA 1
ATOM 5331 C C . LEU A 1 667 ? -25.638 -16.369 37.432 1.00 88.00 667 LEU A C 1
ATOM 5333 O O . LEU A 1 667 ? -24.627 -17.032 37.686 1.00 88.00 667 LEU A O 1
ATOM 5337 N N . PRO A 1 668 ? -25.865 -15.198 38.066 1.00 87.31 668 PRO A N 1
ATOM 5338 C CA . PRO A 1 668 ? -24.947 -14.694 39.089 1.00 87.31 668 PRO A CA 1
ATOM 5339 C C . PRO A 1 668 ? -24.901 -15.597 40.330 1.00 87.31 668 PRO A C 1
ATOM 5341 O O . PRO A 1 668 ? -23.828 -15.804 40.895 1.00 87.31 668 PRO A O 1
ATOM 5344 N N . THR A 1 669 ? -26.032 -16.192 40.721 1.00 90.81 669 THR A N 1
ATOM 5345 C CA . THR A 1 669 ? -26.112 -17.132 41.852 1.00 90.81 669 THR A CA 1
ATOM 5346 C C . THR A 1 669 ? -25.312 -18.408 41.574 1.00 90.81 669 THR A C 1
ATOM 5348 O O . THR A 1 669 ? -24.558 -18.863 42.432 1.00 90.81 669 THR A O 1
ATOM 5351 N N . ALA A 1 670 ? -25.403 -18.949 40.356 1.00 89.06 670 ALA A N 1
ATOM 5352 C CA . ALA A 1 670 ? -24.641 -20.113 39.916 1.00 89.06 670 ALA A CA 1
ATOM 5353 C C . ALA A 1 670 ? -23.133 -19.837 39.938 1.00 89.06 670 ALA A C 1
ATOM 5355 O O . ALA A 1 670 ? -22.370 -20.682 40.399 1.00 89.06 670 ALA A O 1
ATOM 5356 N N . LYS A 1 671 ? -22.700 -18.636 39.531 1.00 87.94 671 LYS A N 1
ATOM 5357 C CA . LYS A 1 671 ? -21.291 -18.233 39.640 1.00 87.94 671 LYS A CA 1
ATOM 5358 C C . LYS A 1 671 ? -20.801 -18.263 41.093 1.00 87.94 671 LYS A C 1
ATOM 5360 O O . LYS A 1 671 ? -19.789 -18.898 41.372 1.00 87.94 671 LYS A O 1
ATOM 5365 N N . PHE A 1 672 ? -21.539 -17.652 42.024 1.00 87.44 672 PHE A N 1
ATOM 5366 C CA . PHE A 1 672 ? -21.179 -17.693 43.448 1.00 87.44 672 PHE A CA 1
ATOM 5367 C C . PHE A 1 672 ? -21.204 -19.113 44.030 1.00 87.44 672 PHE A C 1
ATOM 5369 O O . PHE A 1 672 ? -20.398 -19.428 44.904 1.00 87.44 672 PHE A O 1
ATOM 5376 N N . ALA A 1 673 ? -22.096 -19.982 43.545 1.00 88.38 673 ALA A N 1
ATOM 5377 C CA . ALA A 1 673 ? -22.145 -21.383 43.952 1.00 88.38 673 ALA A CA 1
ATOM 5378 C C . ALA A 1 673 ? -20.914 -22.167 43.472 1.00 88.38 673 ALA A C 1
ATOM 5380 O O . ALA A 1 673 ? -20.356 -22.947 44.241 1.00 88.38 673 ALA A O 1
ATOM 5381 N N . VAL A 1 674 ? -20.443 -21.925 42.244 1.00 85.56 674 VAL A N 1
ATOM 5382 C CA . VAL A 1 674 ? -19.182 -22.497 41.747 1.00 85.56 674 VAL A CA 1
ATOM 5383 C C . VAL A 1 674 ? -18.010 -22.035 42.617 1.00 85.56 674 VAL A C 1
ATOM 5385 O O . VAL A 1 674 ? -17.250 -22.873 43.099 1.00 85.56 674 VAL A O 1
ATOM 5388 N N . ASP A 1 675 ? -17.914 -20.736 42.915 1.00 82.50 675 ASP A N 1
ATOM 5389 C CA . ASP A 1 675 ? -16.853 -20.192 43.777 1.00 82.50 675 ASP A CA 1
ATOM 5390 C C . ASP A 1 675 ? -16.899 -20.783 45.202 1.00 82.50 675 ASP A C 1
ATOM 5392 O O . ASP A 1 675 ? -15.857 -21.066 45.807 1.00 82.50 675 ASP A O 1
ATOM 5396 N N . LEU A 1 676 ? -18.103 -21.029 45.738 1.00 87.00 676 LEU A N 1
ATOM 5397 C CA . LEU A 1 676 ? -18.299 -21.717 47.015 1.00 87.00 676 LEU A CA 1
ATOM 5398 C C . LEU A 1 676 ? -17.781 -23.159 46.971 1.00 87.00 676 LEU A C 1
ATOM 5400 O O . LEU A 1 676 ? -17.051 -23.563 47.876 1.00 87.00 676 LEU A O 1
ATOM 5404 N N . ILE A 1 677 ? -18.129 -23.921 45.929 1.00 85.12 677 ILE A N 1
ATOM 5405 C CA . ILE A 1 677 ? -17.675 -25.309 45.744 1.00 85.12 677 ILE A CA 1
ATOM 5406 C C . ILE A 1 677 ? -16.145 -25.362 45.698 1.00 85.12 677 ILE A C 1
ATOM 5408 O O . ILE A 1 677 ? -15.534 -26.183 46.385 1.00 85.12 677 ILE A O 1
ATOM 5412 N N . MET A 1 678 ? -15.520 -24.440 44.961 1.00 81.12 678 MET A N 1
ATOM 5413 C CA . MET A 1 678 ? -14.061 -24.337 44.903 1.00 81.12 678 MET A CA 1
ATOM 5414 C C . MET A 1 678 ? -13.455 -24.036 46.278 1.00 81.12 678 MET A C 1
ATOM 5416 O O . MET A 1 678 ? -12.470 -24.661 46.662 1.00 81.12 678 MET A O 1
ATOM 5420 N N . CYS A 1 679 ? -14.065 -23.139 47.060 1.00 81.62 679 CYS A N 1
ATOM 5421 C CA . CYS A 1 679 ? -13.598 -22.847 48.414 1.00 81.62 679 CYS A CA 1
ATOM 5422 C C . CYS A 1 679 ? -13.772 -24.040 49.364 1.00 81.62 679 CYS A C 1
ATOM 5424 O O . CYS A 1 679 ? -12.912 -24.252 50.217 1.00 81.62 679 CYS A O 1
ATOM 5426 N N . ILE A 1 680 ? -14.864 -24.811 49.257 1.00 83.06 680 ILE A N 1
ATOM 5427 C CA . ILE A 1 680 ? -15.137 -25.989 50.103 1.00 83.06 680 ILE A CA 1
ATOM 5428 C C . ILE A 1 680 ? -14.011 -27.017 49.994 1.00 83.06 680 ILE A C 1
ATOM 5430 O O . ILE A 1 680 ? -13.587 -27.541 51.026 1.00 83.06 680 ILE A O 1
ATOM 5434 N N . ALA A 1 681 ? -13.487 -27.233 48.785 1.00 77.94 681 ALA A N 1
ATOM 5435 C CA . ALA A 1 681 ? -12.370 -28.141 48.534 1.00 77.94 681 ALA A CA 1
ATOM 5436 C C . ALA A 1 681 ? -11.054 -27.709 49.219 1.00 77.94 681 ALA A C 1
ATOM 5438 O O . ALA A 1 681 ? -10.184 -28.543 49.456 1.00 77.94 681 ALA A O 1
ATOM 5439 N N . CYS A 1 682 ? -10.912 -26.432 49.590 1.00 83.19 682 CYS A N 1
ATOM 5440 C CA . CYS A 1 682 ? -9.735 -25.902 50.275 1.00 83.19 682 CYS A CA 1
ATOM 5441 C C . CYS A 1 682 ? -9.852 -26.037 51.804 1.00 83.19 682 CYS A C 1
ATOM 5443 O O . CYS A 1 682 ? -10.843 -25.610 52.416 1.00 83.19 682 CYS A O 1
ATOM 5445 N N . ARG A 1 683 ? -8.809 -26.573 52.447 1.00 84.00 683 ARG A N 1
ATOM 5446 C CA . ARG A 1 683 ? -8.681 -26.616 53.913 1.00 84.00 683 ARG A CA 1
ATOM 5447 C C . ARG A 1 683 ? -7.926 -25.373 54.408 1.00 84.00 683 ARG A C 1
ATOM 5449 O O . ARG A 1 683 ? -6.817 -25.145 53.926 1.00 84.00 683 ARG A O 1
ATOM 5456 N N . PRO A 1 684 ? -8.499 -24.557 55.314 1.00 85.25 684 PRO A N 1
ATOM 5457 C CA . PRO A 1 684 ? -7.785 -23.435 55.928 1.00 85.25 684 PRO A CA 1
ATOM 5458 C C . PRO A 1 684 ? -6.487 -23.889 56.603 1.00 85.25 684 PRO A C 1
ATOM 5460 O O . PRO A 1 684 ? -6.385 -25.048 57.011 1.00 85.25 684 PRO A O 1
ATOM 5463 N N . VAL A 1 685 ? -5.520 -22.981 56.728 1.00 88.12 685 VAL A N 1
ATOM 5464 C CA . VAL A 1 685 ? -4.298 -23.262 57.498 1.00 88.12 685 VAL A CA 1
ATOM 5465 C C . VAL A 1 685 ? -4.666 -23.428 58.980 1.00 88.12 685 VAL A C 1
ATOM 5467 O O . VAL A 1 685 ? -5.512 -22.685 59.481 1.00 88.12 685 VAL A O 1
ATOM 5470 N N . SER A 1 686 ? -4.100 -24.427 59.665 1.00 86.81 686 SER A N 1
ATOM 5471 C CA . SER A 1 686 ? -4.281 -24.594 61.113 1.00 86.81 686 SER A CA 1
ATOM 5472 C C . SER A 1 686 ? -3.411 -23.600 61.880 1.00 86.81 686 SER A C 1
ATOM 5474 O O . SER A 1 686 ? -2.332 -23.233 61.412 1.00 86.81 686 SER A O 1
ATOM 5476 N N . ASP A 1 687 ? -3.864 -23.196 63.068 1.00 85.56 687 ASP A N 1
ATOM 5477 C CA . ASP A 1 687 ? -3.107 -22.278 63.929 1.00 85.56 687 ASP A CA 1
ATOM 5478 C C . ASP A 1 687 ? -1.742 -22.884 64.312 1.00 85.56 687 ASP A C 1
ATOM 5480 O O . ASP A 1 687 ? -0.723 -22.211 64.216 1.00 85.56 687 ASP A O 1
ATOM 5484 N N . GLU A 1 688 ? -1.695 -24.194 64.584 1.00 87.44 688 GLU A N 1
ATOM 5485 C CA . GLU A 1 688 ? -0.454 -24.934 64.861 1.00 87.44 688 GLU A CA 1
ATOM 5486 C C . GLU A 1 688 ? 0.554 -24.874 63.697 1.00 87.44 688 GLU A C 1
ATOM 5488 O O . GLU A 1 688 ? 1.746 -24.656 63.905 1.00 87.44 688 GLU A O 1
ATOM 5493 N N . LEU A 1 689 ? 0.095 -25.041 62.451 1.00 87.31 689 LEU A N 1
ATOM 5494 C CA . LEU A 1 689 ? 0.971 -24.969 61.279 1.00 87.31 689 LEU A CA 1
ATOM 5495 C C . LEU A 1 689 ? 1.457 -23.539 61.030 1.00 87.31 689 LEU A C 1
ATOM 5497 O O . LEU A 1 689 ? 2.618 -23.334 60.681 1.00 87.31 689 LEU A O 1
ATOM 5501 N N . TYR A 1 690 ? 0.576 -22.554 61.204 1.00 88.62 690 TYR A N 1
ATOM 5502 C CA . TYR A 1 690 ? 0.938 -21.145 61.103 1.00 88.62 690 TYR A CA 1
ATOM 5503 C C . TYR A 1 690 ? 2.041 -20.789 62.109 1.00 88.62 690 TYR A C 1
ATOM 5505 O O . TYR A 1 690 ? 3.087 -20.285 61.707 1.00 88.62 690 TYR A O 1
ATOM 5513 N N . GLU A 1 691 ? 1.859 -21.137 63.385 1.00 89.00 691 GLU A N 1
ATOM 5514 C CA . GLU A 1 691 ? 2.848 -20.889 64.440 1.00 89.00 691 GLU A CA 1
ATOM 5515 C C . GLU A 1 691 ? 4.182 -21.586 64.155 1.00 89.00 691 GLU A C 1
ATOM 5517 O O . GLU A 1 691 ? 5.242 -20.986 64.318 1.00 89.00 691 GLU A O 1
ATOM 5522 N N . ARG A 1 692 ? 4.153 -22.829 63.659 1.00 90.62 692 ARG A N 1
ATOM 5523 C CA . ARG A 1 692 ? 5.373 -23.567 63.300 1.00 90.62 692 ARG A CA 1
ATOM 5524 C C . ARG A 1 692 ? 6.136 -22.950 62.128 1.00 90.62 692 ARG A C 1
ATOM 5526 O O . ARG A 1 692 ? 7.359 -23.058 62.105 1.00 90.62 692 ARG A O 1
ATOM 5533 N N . ILE A 1 693 ? 5.450 -22.337 61.160 1.00 89.75 693 ILE A N 1
ATOM 5534 C CA . ILE A 1 693 ? 6.092 -21.660 60.021 1.00 89.75 693 ILE A CA 1
ATOM 5535 C C . ILE A 1 693 ? 6.686 -20.321 60.462 1.00 89.75 693 ILE A C 1
ATOM 5537 O O . ILE A 1 693 ? 7.852 -20.066 60.177 1.00 89.75 693 ILE A O 1
ATOM 5541 N N . GLU A 1 694 ? 5.928 -19.511 61.203 1.00 88.62 694 GLU A N 1
ATOM 5542 C CA . GLU A 1 694 ? 6.407 -18.225 61.738 1.00 88.62 694 GLU A CA 1
ATOM 5543 C C . GLU A 1 694 ? 7.554 -18.408 62.752 1.00 88.62 694 GLU A C 1
ATOM 5545 O O . GLU A 1 694 ? 8.439 -17.566 62.848 1.00 88.62 694 GLU A O 1
ATOM 5550 N N . ALA A 1 695 ? 7.593 -19.527 63.486 1.00 87.56 695 ALA A N 1
ATOM 5551 C CA . ALA A 1 695 ? 8.718 -19.866 64.361 1.00 87.56 695 ALA A CA 1
ATOM 5552 C C . ALA A 1 695 ? 9.943 -20.415 63.603 1.00 87.56 695 ALA A C 1
ATOM 5554 O O . ALA A 1 695 ? 11.056 -20.385 64.128 1.00 87.56 695 ALA A O 1
ATOM 5555 N N . ALA A 1 696 ? 9.750 -20.966 62.400 1.00 87.44 696 ALA A N 1
ATOM 5556 C CA . ALA A 1 696 ? 10.832 -21.518 61.583 1.00 87.44 696 ALA A CA 1
ATOM 5557 C C . ALA A 1 696 ? 11.558 -20.450 60.755 1.00 87.44 696 ALA A C 1
ATOM 5559 O O . ALA A 1 696 ? 12.713 -20.663 60.380 1.00 87.44 696 ALA A O 1
ATOM 5560 N N . ASP A 1 697 ? 10.886 -19.340 60.455 1.00 87.62 697 ASP A N 1
ATOM 5561 C CA . ASP A 1 697 ? 11.449 -18.205 59.740 1.00 87.62 697 ASP A CA 1
ATOM 5562 C C . ASP A 1 697 ? 10.740 -16.901 60.127 1.00 87.62 697 ASP A C 1
ATOM 5564 O O . ASP A 1 697 ? 9.522 -16.801 60.054 1.00 87.62 697 ASP A O 1
ATOM 5568 N N . ASP A 1 698 ? 11.515 -15.884 60.490 1.00 82.25 698 ASP A N 1
ATOM 5569 C CA . ASP A 1 698 ? 11.037 -14.521 60.742 1.00 82.25 698 ASP A CA 1
ATOM 5570 C C . ASP A 1 698 ? 11.562 -13.517 59.698 1.00 82.25 698 ASP A C 1
ATOM 5572 O O . ASP A 1 698 ? 11.327 -12.309 59.806 1.00 82.25 698 ASP A O 1
ATOM 5576 N N . LYS A 1 699 ? 12.294 -13.999 58.681 1.00 82.88 699 LYS A N 1
ATOM 5577 C CA . LYS A 1 699 ? 13.001 -13.153 57.711 1.00 82.88 699 LYS A CA 1
ATOM 5578 C C . LYS A 1 699 ? 12.240 -13.029 56.395 1.00 82.88 699 LYS A C 1
ATOM 5580 O O . LYS A 1 699 ? 12.164 -11.928 55.853 1.00 82.88 699 LYS A O 1
ATOM 5585 N N . PHE A 1 700 ? 11.723 -14.114 55.827 1.00 90.50 700 PHE A N 1
ATOM 5586 C CA . PHE A 1 700 ? 11.183 -14.117 54.468 1.00 90.50 700 PHE A CA 1
ATOM 5587 C C . PHE A 1 700 ? 9.693 -13.759 54.399 1.00 90.50 700 PHE A C 1
ATOM 5589 O O . PHE A 1 700 ? 9.000 -13.543 55.390 1.00 90.50 700 PHE A O 1
ATOM 5596 N N . LEU A 1 701 ? 9.181 -13.629 53.171 1.00 89.31 701 LEU A N 1
ATOM 5597 C CA . LEU A 1 701 ? 7.796 -13.229 52.951 1.00 89.31 701 LEU A CA 1
ATOM 5598 C C . LEU A 1 701 ? 6.864 -14.445 52.982 1.00 89.31 701 LEU A C 1
ATOM 5600 O O . LEU A 1 701 ? 6.853 -15.253 52.050 1.00 89.31 701 LEU A O 1
ATOM 5604 N N . HIS A 1 702 ? 6.018 -14.515 54.008 1.00 92.81 702 HIS A N 1
ATOM 5605 C CA . HIS A 1 702 ? 5.020 -15.574 54.169 1.00 92.81 702 HIS A CA 1
ATOM 5606 C C . HIS A 1 702 ? 3.664 -15.204 53.562 1.00 92.81 702 HIS A C 1
ATOM 5608 O O . HIS A 1 702 ? 3.186 -14.062 53.672 1.00 92.81 702 HIS A O 1
ATOM 5614 N N . LYS A 1 703 ? 3.026 -16.170 52.898 1.00 92.94 703 LYS A N 1
ATOM 5615 C CA . LYS A 1 703 ? 1.663 -16.066 52.362 1.00 92.94 703 LYS A CA 1
ATOM 5616 C C . LYS A 1 703 ? 0.905 -17.366 52.582 1.00 92.94 703 LYS A C 1
ATOM 5618 O O . LYS A 1 703 ? 1.444 -18.450 52.406 1.00 92.94 703 LYS A O 1
ATOM 5623 N N . TYR A 1 704 ? -0.372 -17.237 52.919 1.00 91.44 704 TYR A N 1
ATOM 5624 C CA . TYR A 1 704 ? -1.211 -18.361 53.327 1.00 91.44 704 TYR A CA 1
ATOM 5625 C C . TYR A 1 704 ? -2.475 -18.474 52.478 1.00 91.44 704 TYR A C 1
ATOM 5627 O O . TYR A 1 704 ? -2.979 -17.473 51.960 1.00 91.44 704 TYR A O 1
ATOM 5635 N N . GLU A 1 705 ? -2.991 -19.697 52.366 1.00 89.81 705 GLU A N 1
ATOM 5636 C CA . GLU A 1 705 ? -4.300 -20.017 51.785 1.00 89.81 705 GLU A CA 1
ATOM 5637 C C . GLU A 1 705 ? -4.504 -19.457 50.361 1.00 89.81 705 GLU A C 1
ATOM 5639 O O . GLU A 1 705 ? -5.423 -18.681 50.079 1.00 89.81 705 GLU A O 1
ATOM 5644 N N . CYS A 1 706 ? -3.607 -19.831 49.448 1.00 87.94 706 CYS A N 1
ATOM 5645 C CA . CYS A 1 706 ? -3.544 -19.326 48.079 1.00 87.94 706 CYS A CA 1
ATOM 5646 C C . CYS A 1 706 ? -4.040 -20.376 47.075 1.00 87.94 706 CYS A C 1
ATOM 5648 O O . CYS A 1 706 ? -3.491 -21.467 46.987 1.00 87.94 706 CYS A O 1
ATOM 5650 N N . LEU A 1 707 ? -5.056 -20.047 46.273 1.00 85.50 707 LEU A N 1
ATOM 5651 C CA . LEU A 1 707 ? -5.550 -20.915 45.200 1.00 85.50 707 LEU A CA 1
ATOM 5652 C C . LEU A 1 707 ? -4.978 -20.456 43.857 1.00 85.50 707 LEU A C 1
ATOM 5654 O O . LEU A 1 707 ? -5.404 -19.433 43.335 1.00 85.50 707 LEU A O 1
ATOM 5658 N N . PHE A 1 708 ? -4.006 -21.173 43.303 1.00 84.75 708 PHE A N 1
ATOM 5659 C CA . PHE A 1 708 ? -3.390 -20.849 42.015 1.00 84.75 708 PHE A CA 1
ATOM 5660 C C . PHE A 1 708 ? -4.143 -21.522 40.870 1.00 84.75 708 PHE A C 1
ATOM 5662 O O . PHE A 1 708 ? -4.422 -22.713 40.930 1.00 84.75 708 PHE A O 1
ATOM 5669 N N . THR A 1 709 ? -4.475 -20.781 39.819 1.00 78.94 709 THR A N 1
ATOM 5670 C CA . THR A 1 709 ? -5.226 -21.287 38.662 1.00 78.94 709 THR A CA 1
ATOM 5671 C C . THR A 1 709 ? -4.402 -21.173 37.392 1.00 78.94 709 THR A C 1
ATOM 5673 O O . THR A 1 709 ? -3.952 -20.077 37.059 1.00 78.94 709 THR A O 1
ATOM 5676 N N . SER A 1 710 ? -4.253 -22.272 36.650 1.00 74.19 710 SER A N 1
ATOM 5677 C CA . SER A 1 710 ? -3.782 -22.251 35.261 1.00 74.19 710 SER A CA 1
ATOM 5678 C C . SER A 1 710 ? -4.907 -22.621 34.288 1.00 74.19 710 SER A C 1
ATOM 5680 O O . SER A 1 710 ? -6.029 -22.909 34.706 1.00 74.19 710 SER A O 1
ATOM 5682 N N . ARG A 1 711 ? -4.636 -22.579 32.973 1.00 63.44 711 ARG A N 1
ATOM 5683 C CA . ARG A 1 711 ? -5.648 -22.816 31.920 1.00 63.44 711 ARG A CA 1
ATOM 5684 C C . ARG A 1 711 ? -6.301 -24.201 31.974 1.00 63.44 711 ARG A C 1
ATOM 5686 O O . ARG A 1 711 ? -7.362 -24.363 31.385 1.00 63.44 711 ARG A O 1
ATOM 5693 N N . GLU A 1 712 ? -5.695 -25.175 32.653 1.00 64.56 712 GLU A N 1
ATOM 5694 C CA . GLU A 1 712 ? -6.205 -26.553 32.670 1.00 64.56 712 GLU A CA 1
ATOM 5695 C C . GLU A 1 712 ? -6.507 -27.087 34.082 1.00 64.56 712 GLU A C 1
ATOM 5697 O O . GLU A 1 712 ? -7.342 -27.981 34.204 1.00 64.56 712 GLU A O 1
ATOM 5702 N N . LYS A 1 713 ? -5.878 -26.573 35.159 1.00 74.06 713 LYS A N 1
ATOM 5703 C CA . LYS A 1 713 ? -6.151 -27.032 36.538 1.00 74.06 713 LYS A CA 1
ATOM 5704 C C . LYS A 1 713 ? -5.842 -25.963 37.597 1.00 74.06 713 LYS A C 1
ATOM 5706 O O . LYS A 1 713 ? -4.958 -25.129 37.418 1.00 74.06 713 LYS A O 1
ATOM 5711 N N . ALA A 1 714 ? -6.567 -26.002 38.716 1.00 80.12 714 ALA A N 1
ATOM 5712 C CA . ALA A 1 714 ? -6.285 -25.198 39.904 1.00 80.12 714 ALA A CA 1
ATOM 5713 C C . ALA A 1 714 ? -5.505 -26.013 40.949 1.00 80.12 714 ALA A C 1
ATOM 5715 O O . ALA A 1 714 ? -5.809 -27.185 41.169 1.00 80.12 714 ALA A O 1
ATOM 5716 N N . THR A 1 715 ? -4.543 -25.373 41.612 1.00 85.94 715 THR A N 1
ATOM 5717 C CA . THR A 1 715 ? -3.723 -25.936 42.687 1.00 85.94 715 THR A CA 1
ATOM 5718 C C . THR A 1 715 ? -3.884 -25.082 43.936 1.00 85.94 715 THR A C 1
ATOM 5720 O O . THR A 1 715 ? -3.548 -23.895 43.948 1.00 85.94 715 THR A O 1
ATOM 5723 N N . TYR A 1 716 ? -4.396 -25.682 45.005 1.00 89.06 716 TYR A N 1
ATOM 5724 C CA . TYR A 1 716 ? -4.447 -25.032 46.308 1.00 89.06 716 TYR A CA 1
ATOM 5725 C C . TYR A 1 716 ? -3.083 -25.125 46.996 1.00 89.06 716 TYR A C 1
ATOM 5727 O O . TYR A 1 716 ? -2.458 -26.181 46.991 1.00 89.06 716 TYR A O 1
ATOM 5735 N N . VAL A 1 717 ? -2.628 -24.028 47.591 1.00 90.81 717 VAL A N 1
ATOM 5736 C CA . VAL A 1 717 ? -1.382 -23.922 48.352 1.00 90.81 717 VAL A CA 1
ATOM 5737 C C . VAL A 1 717 ? -1.728 -23.395 49.739 1.00 90.81 717 VAL A C 1
ATOM 5739 O O . VAL A 1 717 ? -2.224 -22.278 49.893 1.00 90.81 717 VAL A O 1
ATOM 5742 N N . THR A 1 718 ? -1.475 -24.217 50.754 1.00 91.62 718 THR A N 1
ATOM 5743 C CA . THR A 1 718 ? -1.772 -23.913 52.157 1.00 91.62 718 THR A CA 1
ATOM 5744 C C . THR A 1 718 ? -0.851 -22.811 52.682 1.00 91.62 718 THR A C 1
ATOM 5746 O O . THR A 1 718 ? -1.328 -21.870 53.316 1.00 91.62 718 THR A O 1
ATOM 5749 N N . ALA A 1 719 ? 0.449 -22.900 52.385 1.00 92.69 719 ALA A N 1
ATOM 5750 C CA . ALA A 1 719 ? 1.458 -21.933 52.808 1.00 92.69 719 ALA A CA 1
ATOM 5751 C C . ALA A 1 719 ? 2.537 -21.739 51.736 1.00 92.69 719 ALA A C 1
ATOM 5753 O O . ALA A 1 719 ? 2.852 -22.654 50.975 1.00 92.69 719 ALA A O 1
ATOM 5754 N N . LEU A 1 720 ? 3.095 -20.536 51.675 1.00 93.50 720 LEU A N 1
ATOM 5755 C CA . LEU A 1 720 ? 4.087 -20.107 50.700 1.00 93.50 720 LEU A CA 1
ATOM 5756 C C . LEU A 1 720 ? 5.126 -19.229 51.405 1.00 93.50 720 LEU A C 1
ATOM 5758 O O . LEU A 1 720 ? 4.766 -18.219 52.009 1.00 93.50 720 LEU A O 1
ATOM 5762 N N . VAL A 1 721 ? 6.400 -19.590 51.288 1.00 93.56 721 VAL A N 1
ATOM 5763 C CA . VAL A 1 721 ? 7.545 -18.829 51.801 1.00 93.56 721 VAL A CA 1
ATOM 5764 C C . VAL A 1 721 ? 8.361 -18.358 50.601 1.00 93.56 721 VAL A C 1
ATOM 5766 O O . VAL A 1 721 ? 8.859 -19.173 49.819 1.00 93.56 721 VAL A O 1
ATOM 5769 N N . ILE A 1 722 ? 8.452 -17.042 50.413 1.00 92.06 722 ILE A N 1
ATOM 5770 C CA . ILE A 1 722 ? 9.120 -16.418 49.264 1.00 92.06 722 ILE A CA 1
ATOM 5771 C C . ILE A 1 722 ? 10.430 -15.796 49.719 1.00 92.06 722 ILE A C 1
ATOM 5773 O O . ILE A 1 722 ? 10.426 -14.896 50.553 1.00 92.06 722 ILE A O 1
ATOM 5777 N N . THR A 1 723 ? 11.524 -16.216 49.095 1.00 90.62 723 THR A N 1
ATOM 5778 C CA . THR A 1 723 ? 12.862 -15.641 49.265 1.00 90.62 723 THR A CA 1
ATOM 5779 C C . THR A 1 723 ? 13.283 -14.870 48.009 1.00 90.62 723 THR A C 1
ATOM 5781 O O . THR A 1 723 ? 12.589 -14.928 46.988 1.00 90.62 723 THR A O 1
ATOM 5784 N N . PRO A 1 724 ? 14.430 -14.160 48.012 1.00 85.44 724 PRO A N 1
ATOM 5785 C CA . PRO A 1 724 ? 14.897 -13.443 46.822 1.00 85.44 724 PRO A CA 1
ATOM 5786 C C . PRO A 1 724 ? 15.138 -14.346 45.598 1.00 85.44 724 PRO A C 1
ATOM 5788 O O . PRO A 1 724 ? 15.143 -13.859 44.465 1.00 85.44 724 PRO A O 1
ATOM 5791 N N . HIS A 1 725 ? 15.327 -15.655 45.804 1.00 87.00 725 HIS A N 1
ATOM 5792 C CA . HIS A 1 725 ? 15.723 -16.600 44.751 1.00 87.00 725 HIS A CA 1
ATOM 5793 C C . HIS A 1 725 ? 14.853 -17.863 44.670 1.00 87.00 725 HIS A C 1
ATOM 5795 O O . HIS A 1 725 ? 15.038 -18.673 43.755 1.00 87.00 725 HIS A O 1
ATOM 5801 N N . ALA A 1 726 ? 13.917 -18.063 45.597 1.00 90.00 726 ALA A N 1
ATOM 5802 C CA . ALA A 1 726 ? 13.090 -19.260 45.638 1.00 90.00 726 ALA A CA 1
ATOM 5803 C C . ALA A 1 726 ? 11.684 -18.984 46.174 1.00 90.00 726 ALA A C 1
ATOM 5805 O O . ALA A 1 726 ? 11.465 -18.081 46.977 1.00 90.00 726 ALA A O 1
ATOM 5806 N N . VAL A 1 727 ? 10.738 -19.811 45.748 1.00 92.75 727 VAL A N 1
ATOM 5807 C CA . VAL A 1 727 ? 9.375 -19.874 46.261 1.00 92.75 727 VAL A CA 1
ATOM 5808 C C . VAL A 1 727 ? 9.133 -21.300 46.740 1.00 92.75 727 VAL A C 1
ATOM 5810 O O . VAL A 1 727 ? 9.034 -22.225 45.933 1.00 92.75 727 VAL A O 1
ATOM 5813 N N . CYS A 1 728 ? 9.038 -21.469 48.055 1.00 93.69 728 CYS A N 1
ATOM 5814 C CA . CYS A 1 728 ? 8.749 -22.748 48.688 1.00 93.69 728 CYS A CA 1
ATOM 5815 C C . CYS A 1 728 ? 7.259 -22.802 49.032 1.00 93.69 728 CYS A C 1
ATOM 5817 O O . CYS A 1 728 ? 6.776 -21.999 49.829 1.00 93.69 728 CYS A O 1
ATOM 5819 N N . ALA A 1 729 ? 6.528 -23.740 48.441 1.00 94.25 729 ALA A N 1
ATOM 5820 C CA . ALA A 1 729 ? 5.097 -23.920 48.649 1.00 94.25 729 ALA A CA 1
ATOM 5821 C C . ALA A 1 729 ? 4.808 -25.217 49.414 1.00 94.25 729 ALA A C 1
ATOM 5823 O O . ALA A 1 729 ? 5.439 -26.241 49.166 1.00 94.25 729 ALA A O 1
ATOM 5824 N N . TYR A 1 730 ? 3.802 -25.200 50.280 1.00 94.00 730 TYR A N 1
ATOM 5825 C CA . TYR A 1 730 ? 3.239 -26.381 50.930 1.00 94.00 730 TYR A CA 1
ATOM 5826 C C . TYR A 1 730 ? 1.751 -26.494 50.614 1.00 94.00 730 TYR A C 1
ATOM 5828 O O . TYR A 1 730 ? 1.012 -25.507 50.687 1.00 94.00 730 TYR A O 1
ATOM 5836 N N . THR A 1 731 ? 1.297 -27.701 50.283 1.00 91.31 731 THR A N 1
ATOM 5837 C CA . THR A 1 731 ? -0.117 -27.986 50.043 1.00 91.31 731 THR A CA 1
ATOM 5838 C C . THR A 1 731 ? -0.609 -29.187 50.833 1.00 91.31 731 THR A C 1
ATOM 5840 O O . THR A 1 731 ? 0.087 -30.181 51.001 1.00 91.31 731 THR A O 1
ATOM 5843 N N . THR A 1 732 ? -1.856 -29.080 51.288 1.00 87.81 732 THR A N 1
ATOM 5844 C CA . THR A 1 732 ? -2.621 -30.175 51.899 1.00 87.81 732 THR A CA 1
ATOM 5845 C C . THR A 1 732 ? -3.395 -30.995 50.862 1.00 87.81 732 THR A C 1
ATOM 5847 O O . THR A 1 732 ? -4.028 -31.991 51.212 1.00 87.81 732 THR A O 1
ATOM 5850 N N . ASP A 1 733 ? -3.373 -30.592 49.587 1.00 85.12 733 ASP A N 1
ATOM 5851 C CA . ASP A 1 733 ? -4.007 -31.332 48.501 1.00 85.12 733 ASP A CA 1
ATOM 5852 C C . ASP A 1 733 ? -3.100 -32.474 48.027 1.00 85.12 733 ASP A C 1
ATOM 5854 O O . ASP A 1 733 ? -2.147 -32.276 47.273 1.00 85.12 733 ASP A O 1
ATOM 5858 N N . ALA A 1 734 ? -3.438 -33.699 48.435 1.00 78.88 734 ALA A N 1
ATOM 5859 C CA . ALA A 1 734 ? -2.719 -34.909 48.039 1.00 78.88 734 ALA A CA 1
ATOM 5860 C C . ALA A 1 734 ? -2.751 -35.185 46.520 1.00 78.88 734 ALA A C 1
ATOM 5862 O O . ALA A 1 734 ? -1.972 -36.003 46.036 1.00 78.88 734 ALA A O 1
ATOM 5863 N N . LYS A 1 735 ? -3.642 -34.529 45.759 1.00 80.25 735 LYS A N 1
ATOM 5864 C CA . LYS A 1 735 ? -3.765 -34.661 44.295 1.00 80.25 735 LYS A CA 1
ATOM 5865 C C . LYS A 1 735 ? -3.082 -33.520 43.527 1.00 80.25 735 LYS A C 1
ATOM 5867 O O . LYS A 1 735 ? -3.277 -33.408 42.306 1.00 80.25 735 LYS A O 1
ATOM 5872 N N . ALA A 1 736 ? -2.329 -32.660 44.214 1.00 83.25 736 ALA A N 1
ATOM 5873 C CA . ALA A 1 736 ? -1.587 -31.573 43.592 1.00 83.25 736 ALA A CA 1
ATOM 5874 C C . ALA A 1 736 ? -0.409 -32.107 42.761 1.00 83.25 736 ALA A C 1
ATOM 5876 O O . ALA A 1 736 ? 0.382 -32.928 43.218 1.00 83.25 736 ALA A O 1
ATOM 5877 N N . ASP A 1 737 ? -0.278 -31.607 41.533 1.00 85.50 737 ASP A N 1
ATOM 5878 C CA . ASP A 1 737 ? 0.845 -31.927 40.653 1.00 85.50 737 ASP A CA 1
ATOM 5879 C C . ASP A 1 737 ? 1.975 -30.913 40.880 1.00 85.50 737 ASP A C 1
ATOM 5881 O O . ASP A 1 737 ? 1.899 -29.759 40.445 1.00 85.50 737 ASP A O 1
ATOM 5885 N N . ALA A 1 738 ? 3.017 -31.344 41.593 1.00 85.38 738 ALA A N 1
ATOM 5886 C CA . ALA A 1 738 ? 4.157 -30.504 41.947 1.00 85.38 738 ALA A CA 1
ATOM 5887 C C . ALA A 1 738 ? 4.981 -30.056 40.732 1.00 85.38 738 ALA A C 1
ATOM 5889 O O . ALA A 1 738 ? 5.423 -28.905 40.689 1.00 85.38 738 ALA A O 1
ATOM 5890 N N . GLY A 1 739 ? 5.167 -30.931 39.737 1.00 85.19 739 GLY A N 1
ATOM 5891 C CA . GLY A 1 739 ? 5.937 -30.613 38.533 1.00 85.19 739 GLY A CA 1
ATOM 5892 C C . GLY A 1 739 ? 5.234 -29.554 37.692 1.00 85.19 739 GLY A C 1
ATOM 5893 O O . GLY A 1 739 ? 5.850 -28.587 37.239 1.00 85.19 739 GLY A O 1
ATOM 5894 N N . ARG A 1 740 ? 3.915 -29.688 37.568 1.00 85.00 740 ARG A N 1
ATOM 5895 C CA . ARG A 1 740 ? 3.084 -28.729 36.851 1.00 85.00 740 ARG A CA 1
ATOM 5896 C C . ARG A 1 740 ? 2.962 -27.389 37.571 1.00 85.00 740 ARG A C 1
ATOM 5898 O O . ARG A 1 740 ? 3.142 -26.355 36.937 1.00 85.00 740 ARG A O 1
ATOM 5905 N N . PHE A 1 741 ? 2.686 -27.390 38.878 1.00 88.44 741 PHE A N 1
ATOM 5906 C CA . PHE A 1 741 ? 2.616 -26.152 39.666 1.00 88.44 741 PHE A CA 1
ATOM 5907 C C . PHE A 1 741 ? 3.914 -25.348 39.553 1.00 88.44 741 PHE A C 1
ATOM 5909 O O . PHE A 1 741 ? 3.876 -24.136 39.343 1.00 88.44 741 PHE A O 1
ATOM 5916 N N . LYS A 1 742 ? 5.056 -26.042 39.626 1.00 89.94 742 LYS A N 1
ATOM 5917 C CA . LYS A 1 742 ? 6.373 -25.453 39.402 1.00 89.94 742 LYS A CA 1
ATOM 5918 C C . LYS A 1 742 ? 6.473 -24.808 38.018 1.00 89.94 742 LYS A C 1
ATOM 5920 O O . LYS A 1 742 ? 6.777 -23.623 37.939 1.00 89.94 742 LYS A O 1
ATOM 5925 N N . ALA A 1 743 ? 6.183 -25.557 36.952 1.00 87.12 743 ALA A N 1
ATOM 5926 C CA . ALA A 1 743 ? 6.289 -25.059 35.580 1.00 87.12 743 ALA A CA 1
ATOM 5927 C C . ALA A 1 743 ? 5.378 -23.848 35.315 1.00 87.12 743 ALA A C 1
ATOM 5929 O O . ALA A 1 743 ? 5.814 -22.864 34.713 1.00 87.12 743 ALA A O 1
ATOM 5930 N N . ASP A 1 744 ? 4.134 -23.900 35.798 1.00 86.69 744 ASP A N 1
ATOM 5931 C CA . ASP A 1 744 ? 3.167 -22.817 35.637 1.00 86.69 744 ASP A CA 1
ATOM 5932 C C . ASP A 1 744 ? 3.632 -21.560 36.397 1.00 86.69 744 ASP A C 1
ATOM 5934 O O . ASP A 1 744 ? 3.698 -20.477 35.814 1.00 86.69 744 ASP A O 1
ATOM 5938 N N . LEU A 1 745 ? 4.026 -21.684 37.669 1.00 86.88 745 LEU A N 1
ATOM 5939 C CA . LEU A 1 745 ? 4.429 -20.527 38.472 1.00 86.88 745 LEU A CA 1
ATOM 5940 C C . LEU A 1 745 ? 5.766 -19.921 38.010 1.00 86.88 745 LEU A C 1
ATOM 5942 O O . LEU A 1 745 ? 5.890 -18.697 37.940 1.00 86.88 745 LEU A O 1
ATOM 5946 N N . GLU A 1 746 ? 6.748 -20.746 37.633 1.00 88.62 746 GLU A N 1
ATOM 5947 C CA . GLU A 1 746 ? 8.023 -20.275 37.069 1.00 88.62 746 GLU A CA 1
ATOM 5948 C C . GLU A 1 746 ? 7.812 -19.529 35.750 1.00 88.62 746 GLU A C 1
ATOM 5950 O O . GLU A 1 746 ? 8.462 -18.509 35.512 1.00 88.62 746 GLU A O 1
ATOM 5955 N N . LYS A 1 747 ? 6.869 -19.979 34.912 1.00 84.00 747 LYS A N 1
ATOM 5956 C CA . LYS A 1 747 ? 6.491 -19.266 33.690 1.00 84.00 747 LYS A CA 1
ATOM 5957 C C . LYS A 1 747 ? 5.956 -17.866 34.002 1.00 84.00 747 LYS A C 1
ATOM 5959 O O . LYS A 1 747 ? 6.446 -16.909 33.410 1.00 84.00 747 LYS A O 1
ATOM 5964 N N . TYR A 1 748 ? 5.030 -17.730 34.953 1.00 77.81 748 TYR A N 1
ATOM 5965 C CA . TYR A 1 748 ? 4.494 -16.421 35.360 1.00 77.81 748 TYR A CA 1
ATOM 5966 C C . TYR A 1 748 ? 5.574 -15.494 35.940 1.00 77.81 748 TYR A C 1
ATOM 5968 O O . TYR A 1 748 ? 5.615 -14.305 35.622 1.00 77.81 748 TYR A O 1
ATOM 5976 N N . ILE A 1 749 ? 6.487 -16.030 36.755 1.00 79.62 749 ILE A N 1
ATOM 5977 C CA . ILE A 1 749 ? 7.616 -15.265 37.310 1.00 79.62 749 ILE A CA 1
ATOM 5978 C C . ILE A 1 749 ? 8.577 -14.825 36.187 1.00 79.62 749 ILE A C 1
ATOM 5980 O O . ILE A 1 749 ? 9.034 -13.679 36.175 1.00 79.62 749 ILE A O 1
ATOM 5984 N N . LYS A 1 750 ? 8.836 -15.694 35.202 1.00 80.06 750 LYS A N 1
ATOM 5985 C CA . LYS A 1 750 ? 9.702 -15.404 34.049 1.00 80.06 750 LYS A CA 1
ATOM 5986 C C . LYS A 1 750 ? 9.087 -14.387 33.084 1.00 80.06 750 LYS A C 1
ATOM 5988 O O . LYS A 1 750 ? 9.810 -13.537 32.569 1.00 80.06 750 LYS A O 1
ATOM 5993 N N . GLU A 1 751 ? 7.775 -14.434 32.860 1.00 74.19 751 GLU A N 1
ATOM 5994 C CA . GLU A 1 751 ? 7.038 -13.427 32.079 1.00 74.19 751 GLU A CA 1
ATOM 5995 C C . GLU A 1 751 ? 7.164 -12.026 32.704 1.00 74.19 751 GLU A C 1
ATOM 5997 O O . GLU A 1 751 ? 7.301 -11.039 31.983 1.00 74.19 751 GLU A O 1
ATOM 6002 N N . ALA A 1 752 ? 7.257 -11.940 34.036 1.00 64.94 752 ALA A N 1
ATOM 6003 C CA . ALA A 1 752 ? 7.546 -10.706 34.770 1.00 64.94 752 ALA A CA 1
ATOM 6004 C C . ALA A 1 752 ? 9.043 -10.312 34.798 1.00 64.94 752 ALA A C 1
ATOM 6006 O O . ALA A 1 752 ? 9.419 -9.373 35.498 1.00 64.94 752 ALA A O 1
ATOM 6007 N N . ARG A 1 753 ? 9.909 -11.005 34.038 1.00 74.50 753 ARG A N 1
ATOM 6008 C CA . ARG A 1 753 ? 11.379 -10.827 33.998 1.00 74.50 753 ARG A CA 1
ATOM 6009 C C . ARG A 1 753 ? 12.084 -11.039 35.344 1.00 74.50 753 ARG A C 1
ATOM 6011 O O . ARG A 1 753 ? 13.169 -10.505 35.569 1.00 74.50 753 ARG A O 1
ATOM 6018 N N . LEU A 1 754 ? 11.496 -11.842 36.225 1.00 73.94 754 LEU A N 1
ATOM 6019 C CA . LEU A 1 754 ? 12.096 -12.253 37.492 1.00 73.94 754 LEU A CA 1
ATOM 6020 C C . LEU A 1 754 ? 12.620 -13.693 37.387 1.00 73.94 754 LEU A C 1
ATOM 6022 O O . LEU A 1 754 ? 12.202 -14.469 36.527 1.00 73.94 754 LEU A O 1
ATOM 6026 N N . SER A 1 755 ? 13.546 -14.062 38.273 1.00 78.00 755 SER A N 1
ATOM 6027 C CA . SER A 1 755 ? 14.064 -15.429 38.391 1.00 78.00 755 SER A CA 1
ATOM 6028 C C . SER A 1 755 ? 13.931 -15.923 39.830 1.00 78.00 755 SER A C 1
ATOM 6030 O O . SER A 1 755 ? 14.485 -15.326 40.757 1.00 78.00 755 SER A O 1
ATOM 6032 N N . ALA A 1 756 ? 13.177 -17.007 40.014 1.00 86.06 756 ALA A N 1
ATOM 6033 C CA . ALA A 1 756 ? 13.056 -17.717 41.279 1.00 86.06 756 ALA A CA 1
ATOM 6034 C C . ALA A 1 756 ? 12.772 -19.199 41.016 1.00 86.06 756 ALA A C 1
ATOM 6036 O O . ALA A 1 756 ? 12.009 -19.533 40.113 1.00 86.06 756 ALA A O 1
ATOM 6037 N N . THR A 1 757 ? 13.391 -20.072 41.804 1.00 90.50 757 THR A N 1
ATOM 6038 C CA . THR A 1 757 ? 13.131 -21.518 41.758 1.00 90.50 757 THR A CA 1
ATOM 6039 C C . THR A 1 757 ? 11.861 -21.847 42.531 1.00 90.50 757 THR A C 1
ATOM 6041 O O . THR A 1 757 ? 11.680 -21.350 43.639 1.00 90.50 757 THR A O 1
ATOM 6044 N N . VAL A 1 758 ? 10.975 -22.674 41.976 1.00 92.94 758 VAL A N 1
ATOM 6045 C CA . VAL A 1 758 ? 9.723 -23.048 42.657 1.00 92.94 758 VAL A CA 1
ATOM 6046 C C . VAL A 1 758 ? 9.784 -24.501 43.133 1.00 92.94 758 VAL A C 1
ATOM 6048 O O . VAL A 1 758 ? 10.200 -25.400 42.397 1.00 92.94 758 VAL A O 1
ATOM 6051 N N . SER A 1 759 ? 9.345 -24.742 44.368 1.00 93.25 759 SER A N 1
ATOM 6052 C CA . SER A 1 759 ? 9.164 -26.079 44.943 1.00 93.25 759 SER A CA 1
ATOM 6053 C C . SER A 1 759 ? 7.790 -26.209 45.603 1.00 93.25 759 SER A C 1
ATOM 6055 O O . SER A 1 759 ? 7.270 -25.246 46.163 1.00 93.25 759 SER A O 1
ATOM 6057 N N . LEU A 1 760 ? 7.195 -27.403 45.527 1.00 93.56 760 LEU A N 1
ATOM 6058 C CA . LEU A 1 760 ? 5.934 -27.741 46.188 1.00 93.56 760 LEU A CA 1
ATOM 6059 C C . LEU A 1 760 ? 6.124 -28.998 47.037 1.00 93.56 760 LEU A C 1
ATOM 6061 O O . LEU A 1 760 ? 6.553 -30.029 46.523 1.00 93.56 760 LEU A O 1
ATOM 6065 N N . TYR A 1 761 ? 5.780 -28.900 48.317 1.00 93.19 761 TYR A N 1
ATOM 6066 C CA . TYR A 1 761 ? 5.855 -29.975 49.299 1.00 93.19 761 TYR A CA 1
ATOM 6067 C C . TYR A 1 761 ? 4.449 -30.447 49.683 1.00 93.19 761 TYR A C 1
ATOM 6069 O O . TYR A 1 761 ? 3.529 -29.639 49.827 1.00 93.19 761 TYR A O 1
ATOM 6077 N N . ASN A 1 762 ? 4.306 -31.757 49.870 1.00 89.75 762 ASN A N 1
ATOM 6078 C CA . ASN A 1 762 ? 3.111 -32.422 50.401 1.00 89.75 762 ASN A CA 1
ATOM 6079 C C . ASN A 1 762 ? 3.335 -33.004 51.812 1.00 89.75 762 ASN A C 1
ATOM 6081 O O . ASN A 1 762 ? 2.374 -33.400 52.463 1.00 89.75 762 ASN A O 1
ATOM 6085 N N . ASP A 1 763 ? 4.585 -33.026 52.283 1.00 90.81 763 ASP A N 1
ATOM 6086 C CA . ASP A 1 763 ? 4.966 -33.373 53.650 1.00 90.81 763 ASP A CA 1
ATOM 6087 C C . ASP A 1 763 ? 5.342 -32.104 54.424 1.00 90.81 763 ASP A C 1
ATOM 6089 O O . ASP A 1 763 ? 6.239 -31.344 54.040 1.00 90.81 763 ASP A O 1
ATOM 6093 N N . GLU A 1 764 ? 4.629 -31.873 55.520 1.00 90.88 764 GLU A N 1
ATOM 6094 C CA . GLU A 1 764 ? 4.764 -30.681 56.350 1.00 90.88 764 GLU A CA 1
ATOM 6095 C C . GLU A 1 764 ? 6.141 -30.575 57.022 1.00 90.88 764 GLU A C 1
ATOM 6097 O O . GLU A 1 764 ? 6.736 -29.496 57.081 1.00 90.88 764 GLU A O 1
ATOM 6102 N N . ASN A 1 765 ? 6.684 -31.699 57.493 1.00 91.19 765 ASN A N 1
ATOM 6103 C CA . ASN A 1 765 ? 7.957 -31.727 58.206 1.00 91.19 765 ASN A CA 1
ATOM 6104 C C . ASN A 1 765 ? 9.126 -31.451 57.253 1.00 91.19 765 ASN A C 1
ATOM 6106 O O . ASN A 1 765 ? 10.062 -30.734 57.614 1.00 91.19 765 ASN A O 1
ATOM 6110 N N . GLN A 1 766 ? 9.063 -31.963 56.021 1.00 91.88 766 GLN A N 1
ATOM 6111 C CA . GLN A 1 766 ? 10.038 -31.652 54.975 1.00 91.88 766 GLN A CA 1
ATOM 6112 C C . GLN A 1 766 ? 10.003 -30.173 54.584 1.00 91.88 766 GLN A C 1
ATOM 6114 O O . GLN A 1 766 ? 11.064 -29.559 54.439 1.00 91.88 766 GLN A O 1
ATOM 6119 N N . PHE A 1 767 ? 8.805 -29.594 54.454 1.00 93.88 767 PHE A N 1
ATOM 6120 C CA . PHE A 1 767 ? 8.637 -28.171 54.168 1.00 93.88 767 PHE A CA 1
ATOM 6121 C C . PHE A 1 767 ? 9.259 -27.299 55.264 1.00 93.88 767 PHE A C 1
ATOM 6123 O O . PHE A 1 767 ? 10.132 -26.479 54.975 1.00 93.88 767 PHE A O 1
ATOM 6130 N N . ILE A 1 768 ? 8.888 -27.526 56.528 1.00 91.94 768 ILE A N 1
ATOM 6131 C CA . ILE A 1 768 ? 9.396 -26.746 57.668 1.00 91.94 768 ILE A CA 1
ATOM 6132 C C . ILE A 1 768 ? 10.914 -26.901 57.808 1.00 91.94 768 ILE A C 1
ATOM 6134 O O . ILE A 1 768 ? 11.620 -25.908 57.987 1.00 91.94 768 ILE A O 1
ATOM 6138 N N . LYS A 1 769 ? 11.450 -28.120 57.651 1.00 92.25 769 LYS A N 1
ATOM 6139 C CA . LYS A 1 769 ? 12.902 -28.358 57.678 1.00 92.25 769 LYS A CA 1
ATOM 6140 C C . LYS A 1 769 ? 13.626 -27.545 56.603 1.00 92.25 769 LYS A C 1
ATOM 6142 O O . LYS A 1 769 ? 14.691 -26.991 56.874 1.00 92.25 769 LYS A O 1
ATOM 6147 N N . LYS A 1 770 ? 13.062 -27.455 55.392 1.00 91.62 770 LYS A N 1
ATOM 6148 C CA . LYS A 1 770 ? 13.638 -26.666 54.296 1.00 91.62 770 LYS A CA 1
ATOM 6149 C C . LYS A 1 770 ? 13.610 -25.167 54.592 1.00 91.62 770 LYS A C 1
ATOM 6151 O O . LYS A 1 770 ? 14.617 -24.505 54.352 1.00 91.62 770 LYS A O 1
ATOM 6156 N N . VAL A 1 771 ? 12.491 -24.655 55.106 1.00 91.31 771 VAL A N 1
ATOM 6157 C CA . VAL A 1 771 ? 12.326 -23.240 55.485 1.00 91.31 771 VAL A CA 1
ATOM 6158 C C . VAL A 1 771 ? 13.338 -22.855 56.565 1.00 91.31 771 VAL A C 1
ATOM 6160 O O . VAL A 1 771 ? 14.096 -21.905 56.373 1.00 91.31 771 VAL A O 1
ATOM 6163 N N . LYS A 1 772 ? 13.450 -23.666 57.623 1.00 90.44 772 LYS A N 1
ATOM 6164 C CA . LYS A 1 772 ? 14.402 -23.455 58.719 1.00 90.44 772 LYS A CA 1
ATOM 6165 C C . LYS A 1 772 ? 15.857 -23.431 58.238 1.00 90.44 772 LYS A C 1
ATOM 6167 O O . LYS A 1 772 ? 16.572 -22.478 58.520 1.00 90.44 772 LYS A O 1
ATOM 6172 N N . LEU A 1 773 ? 16.267 -24.409 57.422 1.00 88.38 773 LEU A N 1
ATOM 6173 C CA . LEU A 1 773 ? 17.609 -24.441 56.815 1.00 88.38 773 LEU A CA 1
ATOM 6174 C C . LEU A 1 773 ? 17.919 -23.171 56.008 1.00 88.38 773 LEU A C 1
ATOM 6176 O O . LEU A 1 773 ? 19.029 -22.648 56.069 1.00 88.38 773 LEU A O 1
ATOM 6180 N N . MET A 1 774 ? 16.944 -22.674 55.241 1.00 86.94 774 MET A N 1
ATOM 6181 C CA . MET A 1 774 ? 17.111 -21.457 54.446 1.00 86.94 774 MET A CA 1
ATOM 6182 C C . MET A 1 774 ? 17.229 -20.208 55.325 1.00 86.94 774 MET A C 1
ATOM 6184 O O . MET A 1 774 ? 18.035 -19.332 55.013 1.00 86.94 774 MET A O 1
ATOM 6188 N N . SER A 1 775 ? 16.475 -20.137 56.424 1.00 84.94 775 SER A N 1
ATOM 6189 C CA . SER A 1 775 ? 16.521 -19.007 57.357 1.00 84.94 775 SER A CA 1
ATOM 6190 C C . SER A 1 775 ? 17.800 -18.986 58.208 1.00 84.94 775 SER A C 1
ATOM 6192 O O . SER A 1 775 ? 18.410 -17.926 58.387 1.00 84.94 775 SER A O 1
ATOM 6194 N N . GLU A 1 776 ? 18.260 -20.156 58.670 1.00 84.31 776 GLU A N 1
ATOM 6195 C CA . GLU A 1 776 ? 19.491 -20.326 59.460 1.00 84.31 776 GLU A CA 1
ATOM 6196 C C . GLU A 1 776 ? 20.758 -20.067 58.637 1.00 84.31 776 GLU A C 1
ATOM 6198 O O . GLU A 1 776 ? 21.705 -19.478 59.146 1.00 84.31 776 GLU A O 1
ATOM 6203 N N . SER A 1 777 ? 20.764 -20.423 57.346 1.00 78.19 777 SER A N 1
ATOM 6204 C CA . SER A 1 777 ? 21.913 -20.190 56.451 1.00 78.19 777 SER A CA 1
ATOM 6205 C C . SER A 1 777 ? 22.232 -18.711 56.185 1.00 78.19 777 SER A C 1
ATOM 6207 O O . SER A 1 777 ? 23.204 -18.398 55.497 1.00 78.19 777 SER A O 1
ATOM 6209 N N . ARG A 1 778 ? 21.406 -17.791 56.692 1.00 71.00 778 ARG A N 1
ATOM 6210 C CA . ARG A 1 778 ? 21.497 -16.362 56.420 1.00 71.00 778 ARG A CA 1
ATOM 6211 C C . ARG A 1 778 ? 21.779 -15.573 57.697 1.00 71.00 778 ARG A C 1
ATOM 6213 O O . ARG A 1 778 ? 20.879 -15.330 58.502 1.00 71.00 778 ARG A O 1
ATOM 6220 N N . GLU A 1 779 ? 23.019 -15.116 57.840 1.00 63.47 779 GLU A N 1
ATOM 6221 C CA . GLU A 1 779 ? 23.507 -14.406 59.033 1.00 63.47 779 GLU A CA 1
ATOM 6222 C C . GLU A 1 779 ? 23.030 -12.940 59.130 1.00 63.47 779 GLU A C 1
ATOM 6224 O O . GLU A 1 779 ? 22.990 -12.373 60.219 1.00 63.47 779 GLU A O 1
ATOM 6229 N N . THR A 1 780 ? 22.618 -12.315 58.017 1.00 73.25 780 THR A N 1
ATOM 6230 C CA . THR A 1 780 ? 22.275 -10.878 57.943 1.00 73.25 780 THR A CA 1
ATOM 6231 C C . THR A 1 780 ? 20.801 -10.600 57.615 1.00 73.25 780 THR A C 1
ATOM 6233 O O . THR A 1 780 ? 20.142 -11.353 56.887 1.00 73.25 780 THR A O 1
ATOM 6236 N N . LYS A 1 781 ? 20.279 -9.469 58.128 1.00 76.81 781 LYS A N 1
ATOM 6237 C CA . LYS A 1 781 ? 18.942 -8.946 57.778 1.00 76.81 781 LYS A CA 1
ATOM 6238 C C . LYS A 1 781 ? 18.839 -8.673 56.272 1.00 76.81 781 LYS A C 1
ATOM 6240 O O . LYS A 1 781 ? 19.830 -8.353 55.619 1.00 76.81 781 LYS A O 1
ATOM 6245 N N . LEU A 1 782 ? 17.629 -8.792 55.726 1.00 81.75 782 LEU A N 1
ATOM 6246 C CA . LEU A 1 782 ? 17.357 -8.525 54.313 1.00 81.75 782 LEU A CA 1
ATOM 6247 C C . LEU A 1 782 ? 17.645 -7.071 53.952 1.00 81.75 782 LEU A C 1
ATOM 6249 O O . LEU A 1 782 ? 17.228 -6.147 54.655 1.00 81.75 782 LEU A O 1
ATOM 6253 N N . THR A 1 783 ? 18.315 -6.866 52.821 1.00 83.38 783 THR A N 1
ATOM 6254 C CA . THR A 1 783 ? 18.421 -5.532 52.232 1.00 83.38 783 THR A CA 1
ATOM 6255 C C . THR A 1 783 ? 17.048 -5.061 51.742 1.00 83.38 783 THR A C 1
ATOM 6257 O O . THR A 1 783 ? 16.126 -5.853 51.506 1.00 83.38 783 THR A O 1
ATOM 6260 N N . LYS A 1 784 ? 16.897 -3.744 51.562 1.00 74.00 784 LYS A N 1
ATOM 6261 C CA . LYS A 1 784 ? 15.676 -3.164 50.986 1.00 74.00 784 LYS A CA 1
ATOM 6262 C C . LYS A 1 784 ? 15.392 -3.727 49.587 1.00 74.00 784 LYS A C 1
ATOM 6264 O O . LYS A 1 784 ? 14.252 -4.056 49.289 1.00 74.00 784 LYS A O 1
ATOM 6269 N N . GLU A 1 785 ? 16.432 -3.910 48.778 1.00 69.31 785 GLU A N 1
ATOM 6270 C CA . GLU A 1 785 ? 16.332 -4.455 47.420 1.00 69.31 785 GLU A CA 1
ATOM 6271 C C . GLU A 1 785 ? 15.855 -5.914 47.405 1.00 69.31 785 GLU A C 1
ATOM 6273 O O . GLU A 1 785 ? 14.990 -6.285 46.614 1.00 69.31 785 GLU A O 1
ATOM 6278 N N . GLU A 1 786 ? 16.352 -6.743 48.322 1.00 79.25 786 GLU A N 1
ATOM 6279 C CA . GLU A 1 786 ? 15.882 -8.123 48.463 1.00 79.25 786 GLU A CA 1
ATOM 6280 C C . GLU A 1 786 ? 14.438 -8.195 48.960 1.00 79.25 786 GLU A C 1
ATOM 6282 O O . GLU A 1 786 ? 13.661 -9.022 48.481 1.00 79.25 786 GLU A O 1
ATOM 6287 N N . SER A 1 787 ? 14.062 -7.303 49.877 1.00 78.81 787 SER A N 1
ATOM 6288 C CA . SER A 1 787 ? 12.685 -7.185 50.367 1.00 78.81 787 SER A CA 1
ATOM 6289 C C . SER A 1 787 ? 11.722 -6.783 49.244 1.00 78.81 787 SER A C 1
ATOM 6291 O O . SER A 1 787 ? 10.676 -7.412 49.065 1.00 78.81 787 SER A O 1
ATOM 6293 N N . ASP A 1 788 ? 12.108 -5.795 48.432 1.00 74.44 788 ASP A N 1
ATOM 6294 C CA . ASP A 1 788 ? 11.343 -5.346 47.265 1.00 74.44 788 ASP A CA 1
ATOM 6295 C C . ASP A 1 788 ? 11.246 -6.454 46.202 1.00 74.44 788 ASP A C 1
ATOM 6297 O O . ASP A 1 788 ? 10.171 -6.703 45.650 1.00 74.44 788 ASP A O 1
ATOM 6301 N N . ARG A 1 789 ? 12.330 -7.205 45.975 1.00 81.19 789 ARG A N 1
ATOM 6302 C CA . ARG A 1 789 ? 12.340 -8.349 45.055 1.00 81.19 789 ARG A CA 1
ATOM 6303 C C . ARG A 1 789 ? 11.383 -9.457 45.490 1.00 81.19 789 ARG A C 1
ATOM 6305 O O . ARG A 1 789 ? 10.626 -9.956 44.658 1.00 81.19 789 ARG A O 1
ATOM 6312 N N . MET A 1 790 ? 11.379 -9.840 46.769 1.00 84.44 790 MET A N 1
ATOM 6313 C CA . MET A 1 790 ? 10.421 -10.826 47.296 1.00 84.44 790 MET A CA 1
ATOM 6314 C C . MET A 1 790 ? 8.976 -10.357 47.108 1.00 84.44 790 MET A C 1
ATOM 6316 O O . MET A 1 790 ? 8.107 -11.141 46.719 1.00 84.44 790 MET A O 1
ATOM 6320 N N . GLN A 1 791 ? 8.726 -9.062 47.312 1.00 82.06 791 GLN A N 1
ATOM 6321 C CA . GLN A 1 791 ? 7.417 -8.465 47.080 1.00 82.06 791 GLN A CA 1
ATOM 6322 C C . GLN A 1 791 ? 7.021 -8.505 45.595 1.00 82.06 791 GLN A C 1
ATOM 6324 O O . GLN A 1 791 ? 5.864 -8.795 45.292 1.00 82.06 791 GLN A O 1
ATOM 6329 N N . TRP A 1 792 ? 7.948 -8.286 44.659 1.00 75.44 792 TRP A N 1
ATOM 6330 C CA . TRP A 1 792 ? 7.679 -8.421 43.221 1.00 75.44 792 TRP A CA 1
ATOM 6331 C C . TRP A 1 792 ? 7.427 -9.866 42.790 1.00 75.44 792 TRP A C 1
ATOM 6333 O O . TRP A 1 792 ? 6.524 -10.112 41.984 1.00 75.44 792 TRP A O 1
ATOM 6343 N N . ILE A 1 793 ? 8.170 -10.827 43.349 1.00 79.06 793 ILE A N 1
ATOM 6344 C CA . ILE A 1 793 ? 7.923 -12.259 43.127 1.00 79.06 793 ILE A CA 1
ATOM 6345 C C . ILE A 1 793 ? 6.513 -12.613 43.609 1.00 79.06 793 ILE A C 1
ATOM 6347 O O . ILE A 1 793 ? 5.754 -13.242 42.870 1.00 79.06 793 ILE A O 1
ATOM 6351 N N . TRP A 1 794 ? 6.117 -12.143 44.798 1.00 87.25 794 TRP A N 1
ATOM 6352 C CA . TRP A 1 794 ? 4.754 -12.319 45.296 1.00 87.25 794 TRP A CA 1
ATOM 6353 C C . TRP A 1 794 ? 3.712 -11.658 44.398 1.00 87.25 794 TRP A C 1
ATOM 6355 O O . TRP A 1 794 ? 2.711 -12.286 44.075 1.00 87.25 794 TRP A O 1
ATOM 6365 N N . GLU A 1 795 ? 3.900 -10.401 43.998 1.00 80.31 795 GLU A N 1
ATOM 6366 C CA . GLU A 1 795 ? 2.919 -9.685 43.177 1.00 80.31 795 GLU A CA 1
ATOM 6367 C C . GLU A 1 795 ? 2.711 -10.366 41.819 1.00 80.31 795 GLU A C 1
ATOM 6369 O O . GLU A 1 795 ? 1.566 -10.472 41.374 1.00 80.31 795 GLU A O 1
ATOM 6374 N N . SER A 1 796 ? 3.782 -10.914 41.239 1.00 78.50 796 SER A N 1
ATOM 6375 C CA . SER A 1 796 ? 3.747 -11.703 40.002 1.00 78.50 796 SER A CA 1
ATOM 6376 C C . SER A 1 796 ? 3.043 -13.048 40.207 1.00 78.50 796 SER A C 1
ATOM 6378 O O . SER A 1 796 ? 2.128 -13.393 39.462 1.00 78.50 796 SER A O 1
ATOM 6380 N N . ALA A 1 797 ? 3.390 -13.780 41.269 1.00 80.19 797 ALA A N 1
ATOM 6381 C CA . ALA A 1 797 ? 2.728 -15.033 41.638 1.00 80.19 797 ALA A CA 1
ATOM 6382 C C . ALA A 1 797 ? 1.231 -14.826 41.934 1.00 80.19 797 ALA A C 1
ATOM 6384 O O . ALA A 1 797 ? 0.375 -15.613 41.528 1.00 80.19 797 ALA A O 1
ATOM 6385 N N . ARG A 1 798 ? 0.884 -13.725 42.607 1.00 78.56 798 ARG A N 1
ATOM 6386 C CA . ARG A 1 798 ? -0.486 -13.384 43.001 1.00 78.56 798 ARG A CA 1
ATOM 6387 C C . ARG A 1 798 ? -1.409 -13.196 41.797 1.00 78.56 798 ARG A C 1
ATOM 6389 O O . ARG A 1 798 ? -2.602 -13.439 41.955 1.00 78.56 798 ARG A O 1
ATOM 6396 N N . CYS A 1 799 ? -0.894 -12.800 40.630 1.00 72.19 799 CYS A N 1
ATOM 6397 C CA . CYS A 1 799 ? -1.675 -12.703 39.390 1.00 72.19 799 CYS A CA 1
ATOM 6398 C C . CYS A 1 799 ? -2.234 -14.054 38.922 1.00 72.19 799 CYS A C 1
ATOM 6400 O O . CYS A 1 799 ? -3.300 -14.085 38.316 1.00 72.19 799 CYS A O 1
ATOM 6402 N N . MET A 1 800 ? -1.547 -15.157 39.231 1.00 77.56 800 MET A N 1
ATOM 6403 C CA . MET A 1 800 ? -2.007 -16.524 38.953 1.00 77.56 800 MET A CA 1
ATOM 6404 C C . MET A 1 800 ? -2.954 -17.048 40.045 1.00 77.56 800 MET A C 1
ATOM 6406 O O . MET A 1 800 ? -3.631 -18.060 39.883 1.00 77.56 800 MET A O 1
ATOM 6410 N N . CYS A 1 801 ? -3.002 -16.377 41.189 1.00 69.94 801 CYS A N 1
ATOM 6411 C CA . CYS A 1 801 ? -3.838 -16.771 42.302 1.00 69.94 801 CYS A CA 1
ATOM 6412 C C . CYS A 1 801 ? -5.267 -16.228 42.079 1.00 69.94 801 CYS A C 1
ATOM 6414 O O . CYS A 1 801 ? -5.407 -15.067 41.690 1.00 69.94 801 CYS A O 1
ATOM 6416 N N . MET A 1 802 ? -6.319 -16.977 42.425 1.00 62.25 802 MET A N 1
ATOM 6417 C CA . MET A 1 802 ? -7.739 -16.599 42.257 1.00 62.25 802 MET A CA 1
ATOM 6418 C C . MET A 1 802 ? -8.279 -15.656 43.336 1.00 62.25 802 MET A C 1
ATOM 6420 O O . MET A 1 802 ? -7.904 -15.816 44.525 1.00 62.25 802 MET A O 1
#

Sequence (802 aa):
MIHDFLPICKGDMKKRGWDECDFVYITGDAYVDHSSFGPAIISRILEAHGYRVGIIAQPDWKNRESITILGRPRLGFLVSAGNMDSMVNHYTVSRKRRHTDAYSPGGRMGLRPDYATVVYCNLIRQTYKDVPIIIGGIEASLRRLSHYDYWSDKVKHSILIDSGADLISYGMGEHSIVEIADALDAGINVKDITYIRGTVYRTDSTDNITEEYIELPSYDEVSTDKKQYAHSFYSQYCNTDPFVAKILVEKVKNKMYVVQNPPAYPLTQQEMDDVYALDYMCDYHPVYKKDGGIPALSEIKFSLTSNRGCFGGCSFCALTFHQGRIVQTRSHESIINEAKHMTEEKDFKGYIHDVGGPTANFRHTSCDKQLRYGTCPSKQCLFPKPCNNLKVDHKDYVALLRKLRKLPKVKKVFVRSGIRFDYVMADSDDTFLRELCENHISGQLRVAPEHISDNVLKMMGKPSNDVYMAFLNRYAKINKKTGKEQFVVPYLMSSHPGSTMKEAIELAEYVRDMGYIPEQVQDFYPTPSTLSTCMYYTGYDPRTMEKVYTPRSPHEKAMQRALIQYRNPENYELVKEALLSNGRSDLIGFDRHCLIPPRKMAARGERFEKTGKKRKGIPGYIKARKTMYIVAVSIGLAIVAAFFVTGLILCKTRNNLLTVMAILMVLPTAKFAVDLIMCIACRPVSDELYERIEAADDKFLHKYECLFTSREKATYVTALVITPHAVCAYTTDAKADAGRFKADLEKYIKEARLSATVSLYNDENQFIKKVKLMSESRETKLTKEESDRMQWIWESARCMCM

pLDDT: mean 91.7, std 9.66, range [30.12, 98.88]

Foldseek 3Di:
DDLDDAAAAVVVCVVVVHPAFQEEEEELFFFACALLKLSNLLQLLCVVVPGRYHYQYLFPLVDLCSSCRRHDHNQAYEYEHIQDQVQVQQAALLRHGDQFRLRYQLRHPDSADHLRRQSVLVSCCVPPVQGAYEYEHDNQQLQQAFWQDPVVRFTDGHSCVSNVHFKYQFFNNSQVSVVSSVCSVVVNRSNNPPAGASMKGKDLAPPPVPWDEDEQEEPVCLRVALLSVLQRLLLLLLQQWQQPHHKYWYHYDDSMIMIHHRHDDDDAQVRVLVSNPGSTPLAGDCVSVVSVGRNVSVVCQLEFEFWAADLLQFQQDCSCSRHNHFIHGHDLVSRLVVLLVSLPDPPDQQERPAYAYLARQDNHGQAPCCVPRNDRSQDGCPPQHHDPRGDQDRPRVLVSLVVSCPDPSHPAYAHPREHQLRSVLVDPDCPVLLSNLQGHDPQEHEYEQQFADPQLCNLRRHYHNVSVVVSQVVSVVSNVVNVDNHYYDYAYEFFFWRDDLVRLLVRLLVLLVSPHADPDHGYRRLDRSGQRVSCQSSQARSSPRDGIDGPDDPLRSLLSRCSSVVPPPVSPVSVVCSCVVVVNCVLEDPDSSHSHHDDDDPPDDDDPPDDPQDDAQHFCNLVVLLVVLVVLLVVLVVQLCCLQVVCCVPVVDCPDPSVVVSVVSVVVSVVSVVVNVVSVPDDTADPVLVVLQCVLAVAWDKGAFWWFDDPPDIDTFGIWTFFLAEIETEDCPPPDDFVVVQVVLQVLCVVVVGHHGYGYDDDSVVSSVVSNVVRVVDPDHDDPVRRVSSVSSVVSSCVRTD

Organism: NCBI:txid483218

InterPro domains:
  IPR006638 Elp3/MiaA/NifB-like, radical SAM core domain [SM00729] (300-551)
  IPR007197 Radical SAM [PF04055] (307-510)
  IPR007197 Radical SAM [PS51918] (296-567)
  IPR007197 Radical SAM [SFLDS00029] (3-615)
  IPR013704 UPF0313, N-terminal [PF08497] (5-303)
  IPR022946 Uncharacterised protein family UPF0313 [MF_01251] (5-566)
  IPR022946 Uncharacterised protein family UPF0313 [PTHR32331] (3-599)
  IPR022946 Uncharacterised protein family UPF0313 [SFLDG01069] (3-615)
  IPR022946 Uncharacterised protein family UPF0313 [TIGR03904] (5-565)
  IPR023404 Radical SAM, alpha/beta horseshoe [G3DSA:3.80.30.20] (301-550)
  IPR024560 UPF0313, C-terminal [PF11842] (519-617)
  IPR058240 Radical SAM superfamily [SSF102114] (301-546)

Secondary structure (DSSP, 8-state):
--SSPPPSSHHHHHHTT-SS-SEEEEESS--EESTT-HHHHHHHHHHHTT--EEEEES--TT-GGGG-TT---SSEEEEE--SS-HHHHHB-TTSPBPS--TTSGGG-SSSS-TTHHHHHHHHHHHH-SSS-EEEEHHHHHTTSSSEEETTTTEEE--HHHHHT-SEEE-SS-HHHHHHHHHHHHTT--GGG----TTEEEEES-STT--S-EEEEPPHHHHHH-HHHHHHHHHHHHHT--TTTPPEEEEEEETTEEEEEPPPPPPPPHHHHHHHHHS---SEE-GGGGGGT--HHHHHHTTEEE-EE--TT--TT-THHHHT-SS-EE--HHHHHHHHHHHTTSTT--SEE-EEESSSTT--S-S-TTHHHH-S-SS--SSSSS--TT-----HHHHHHHHHHHTSTT--EE---SPB-HHHHHH-S-THHHHHIIIII-SSEEEEEEE-S-HHHHHHHT---HHHHHHHHHHHHHHHHHHT---EEEEEEEES-TT--HHHHHHHHHHHHHHSS--S--EEP---SS-HHHHHHHHSB-TTT--B------HHHHHHHHHHHTTTSGGGHHHHHHHHHHTT-GGGBSSSTT-SBPPPPPS---S---------TBSTTHHHHHHHHHHHHHHHHHHHHHHHHHHHHHHHSSS-SHHHHHHHHHHHHHHHHHHHHHHHHHSPPPPHHHHHHHHHH-SSSEEEEEEEEE-SS-EEEEEEEEE-SSEEEEE---TT--HHHHHHHHHHHHHHTT---EEEEES-HHHHHHHHHHHHHT--SPPPHHHHHHHHHHHHHHHHHB-

Radius of gyration: 33.48 Å; chains: 1; bounding box: 81×61×99 Å